Protein AF-0000000072455258 (afdb_homodimer)

Sequence (1442 aa):
MPTNERGRFNKPVPKANLVEIDDFLEFEHFADEDGSEAVPRTGPGASAVSVQNMDMCLQVNKSNHNTTAYNNRNLVVRRGLEFIVQVTFSRPLTAADDFQLEFLIGNDPSPTLDTYVVVTFGSRPGGPWSGRVVENKGQTLTLGITPPPDTIVGKYRSYVAVILPNGVQHTKRDAKTDLYLLFNAWNKDDAVFYADEPGRKEYVLSDHGVIYQGSFDNMTQRSWDYGQFEAGILDACIYILDASKMPVFDRGNVIKLTRMASAMLNSLDDDGVLVGNWSDDYSMGTSPTSWTGSVGILQQYIRTGLPVCFAQCWVYAAVFTSFLRCLGIPSRVITNFVSAHDNNGNIVINLVFNSDGSQNTTETKDTIWNYHCWTEAFMTRPDLPAGLEGWQVVDATPQETSGGFFRCGPASVAAIKEGLLCHPFDLKFCFAEVNSVVVSSTIDRYKKVTPFDVNHNYVGKAVLTKAIGSTSSENITISYKYPKGSRQDRVTMARAQEYITGKTHPDLPKSLLSVKINADQVQVGEDVKLEVVFTNQSEDSVTVSAHLSGLVTFYTGAPAATAFKNEDFTVTVDTNQTQRVPFHIKAQDYLTDQASLLNLSFSVSAQNEGESVSAIKLVSLKAPKLGMTVSKAARLQKQMFASLSFTNPMTFPLTDVTVTMESSGLITPRKQSYSTIPPLGSITWTESFIPQVVGLKYITASLDCKNLRGVTGFIAVSITPMPTNERGRFNKPVPKANLVEIDDFLEFEHFADEDGSEAVPRTGPGASAVSVQNMDMCLQVNKSNHNTTAYNNRNLVVRRGLEFIVQVTFSRPLTAADDFQLEFLIGNDPSPTLDTYVVVTFGSRPGGPWSGRVVENKGQTLTLGITPPPDTIVGKYRSYVAVILPNGVQHTKRDAKTDLYLLFNAWNKDDAVFYADEPGRKEYVLSDHGVIYQGSFDNMTQRSWDYGQFEAGILDACIYILDASKMPVFDRGNVIKLTRMASAMLNSLDDDGVLVGNWSDDYSMGTSPTSWTGSVGILQQYIRTGLPVCFAQCWVYAAVFTSFLRCLGIPSRVITNFVSAHDNNGNIVINLVFNSDGSQNTTETKDTIWNYHCWTEAFMTRPDLPAGLEGWQVVDATPQETSGGFFRCGPASVAAIKEGLLCHPFDLKFCFAEVNSVVVSSTIDRYKKVTPFDVNHNYVGKAVLTKAIGSTSSENITISYKYPKGSRQDRVTMARAQEYITGKTHPDLPKSLLSVKINADQVQVGEDVKLEVVFTNQSEDSVTVSAHLSGLVTFYTGAPAATAFKNEDFTVTVDTNQTQRVPFHIKAQDYLTDQASLLNLSFSVSAQNEGESVSAIKLVSLKAPKLGMTVSKAARLQKQMFASLSFTNPMTFPLTDVTVTMESSGLITPRKQSYSTIPPLGSITWTESFIPQVVGLKYITASLDCKNLRGVTGFIAVSITP

Secondary structure (DSSP, 8-state):
------SS-SS------SS------SEEE-TT--S--------SSS----EEEEE--HHHHHHHTT-TT---SSEEEETTS-EEEEEEESS---TT-EEEEEEE-SSS--TTTTSEEEE--SSS---SSEEEEEEEETTEEEEEEE--TTPPPEEEEEEEEEEETTEEEEPPP-GGG-EEEE--TT-TTSTT----HHHHIIIII--EEEEEEE-SSSEEEEEEE--TTSTTHHHHHHHHHHHTT--GGGTT-HHHHHHHHHHHTB-TTT--SEEE--SS--TTS--GGG--BSHHHHHHHHHH-S-EEEE-HHHHHHHHHHHHHHTT--EEEEEEEEEEE-SSSSSEEEEEEETTS-B-TTT---EEEEEEEEEEEEE--TTS-TT--EEEEE--S-SSEETTEE---PEEHHHHHHT-TTSSSSHHHHHHHHHPEEEEEEE-TT--EEEEEEESSSS--EEEEEPTTSSSEEE-GGGT-PPTTSHHHHHHHHHHHHT--SPPPP-PPPPSEEEEEEE--EETTS-EEEEEEEEE-SSS-EEEEEEEEEEEE-TTSPEEEEEEEEEEEEEEE-TTEEEEEEEEE-HHHHH-S-S---EEEEEEEEEETTEEEEEEEEEEEEPPPPEEEE-SS-BTTS-EEEEEEEE--SSS-EEEEEEEEEETTTEEEEEEEEEEE-TT-EEEEEEEE---S-EEEEEEEEEE-SS---EEEEEEEEEB-/------SS-SSPPP---SS------SEEE-TT--S--------SSSPPP-EEEEE--HHHHHHHTT-TT---SSEEEETTS-EEEEEEESS---TT-EEEEEEE-SSS--TTTTSEEEE--SSS---SSEEEEEEEETTEEEEEEE--TTPPPEEEEEEEEEEETTEEEEPPP-GGG-EEEE--TT-TTSTT----HHHHIIIII--EEEEEEE-SSSEEEEEEE--TTSTTHHHHHHHHHHHTT--GGGTT-HHHHHHHHHHHTB-TTT--SEEE--SS--TTS--GGG--BSHHHHHHHHHH-S-EEEE-HHHHHHHHHHHHHHTT--EEEEEEEEEEE-SSSSSEEEEEEETTS-B-TTT---EEEEEEEEEEEEE--TTS-TT--EEEEE--S-SSEETTEE---PEEHHHHHHT-TTSSSSHHHHHHHHHPEEEEEEE-TT--EEEEEEESSSS--EEEEEPTTSSSEEE-GGGT-PPTTSHHHHHHHHHHHHT--SPPPP-PPPPSEEEEEEE--EETTS-EEEEEEEEE-SSS-EEEEEEEEEEEE-TTSPEEEEEEEEEEEEEEE-TTEEEEEEEEE-HHHHH-S-S---EEEEEEEEEETTEEEEEEEEEEEEPPPPEEEE-SS-BTTS-EEEEEEEE--SSS-EEEEEEEEEETTTEEEEEEEEEEE-TT-EEEEEEEE---S-EEEEEEEEEE-SS---EEEEEEEEEB-

Organism: Betta splendens (NCBI:txid158456)

Radius of gyration: 36.3 Å; Cα contacts (8 Å, |Δi|>4): 3749; chains: 2; bounding box: 104×111×80 Å

pLDDT: mean 88.41, std 12.67, range [20.09, 98.88]

Structure (mmCIF, N/CA/C/O backbone):
data_AF-0000000072455258-model_v1
#
loop_
_entity.id
_entity.type
_entity.pdbx_description
1 polymer 'Coagulation factor XIII A chain-like'
#
loop_
_atom_site.group_PDB
_atom_site.id
_atom_site.type_symbol
_atom_site.label_atom_id
_atom_site.label_alt_id
_atom_site.label_comp_id
_atom_site.label_asym_id
_atom_site.label_entity_id
_atom_site.label_seq_id
_atom_site.pdbx_PDB_ins_code
_atom_site.Cartn_x
_atom_site.Cartn_y
_atom_site.Cartn_z
_atom_site.occupancy
_atom_site.B_iso_or_equiv
_atom_site.auth_seq_id
_atom_site.auth_comp_id
_atom_site.auth_asym_id
_atom_site.auth_atom_id
_atom_site.pdbx_PDB_model_num
ATOM 1 N N . MET A 1 1 ? -8.273 24.156 -15.242 1 20.09 1 MET A N 1
ATOM 2 C CA . MET A 1 1 ? -8.688 22.828 -14.828 1 20.09 1 MET A CA 1
ATOM 3 C C . MET A 1 1 ? -7.707 22.234 -13.828 1 20.09 1 MET A C 1
ATOM 5 O O . MET A 1 1 ? -6.5 22.219 -14.062 1 20.09 1 MET A O 1
ATOM 9 N N . PRO A 1 2 ? -7.91 22.359 -12.516 1 27.89 2 PRO A N 1
ATOM 10 C CA . PRO A 1 2 ? -6.809 21.922 -11.656 1 27.89 2 PRO A CA 1
ATOM 11 C C . PRO A 1 2 ? -6.133 20.656 -12.172 1 27.89 2 PRO A C 1
ATOM 13 O O . PRO A 1 2 ? -6.793 19.797 -12.758 1 27.89 2 PRO A O 1
ATOM 16 N N . THR A 1 3 ? -5.023 20.797 -12.68 1 29.5 3 THR A N 1
ATOM 17 C CA . THR A 1 3 ? -4.203 19.688 -13.117 1 29.5 3 THR A CA 1
ATOM 18 C C . THR A 1 3 ? -4.336 18.5 -12.156 1 29.5 3 THR A C 1
ATOM 20 O O . THR A 1 3 ? -4.113 18.656 -10.953 1 29.5 3 THR A O 1
ATOM 23 N N . ASN A 1 4 ? -5.316 17.734 -12.258 1 34.41 4 ASN A N 1
ATOM 24 C CA . ASN A 1 4 ? -5.656 16.469 -11.625 1 34.41 4 ASN A CA 1
ATOM 25 C C . ASN A 1 4 ? -4.406 15.664 -11.258 1 34.41 4 ASN A C 1
ATOM 27 O O . ASN A 1 4 ? -3.785 15.047 -12.125 1 34.41 4 ASN A O 1
ATOM 31 N N . GLU A 1 5 ? -3.5 16.234 -10.609 1 38.41 5 GLU A N 1
ATOM 32 C CA . GLU A 1 5 ? -2.373 15.414 -10.156 1 38.41 5 GLU A CA 1
ATOM 33 C C . GLU A 1 5 ? -2.848 14.094 -9.562 1 38.41 5 GLU A C 1
ATOM 35 O O . GLU A 1 5 ? -3.574 14.078 -8.57 1 38.41 5 GLU A O 1
ATOM 40 N N . ARG A 1 6 ? -3.328 13.234 -10.305 1 39.31 6 ARG A N 1
ATOM 41 C CA . ARG A 1 6 ? -3.594 11.805 -10.18 1 39.31 6 ARG A CA 1
ATOM 42 C C . ARG A 1 6 ? -2.371 11.07 -9.648 1 39.31 6 ARG A C 1
ATOM 44 O O . ARG A 1 6 ? -1.298 11.117 -10.258 1 39.31 6 ARG A O 1
ATOM 51 N N . GLY A 1 7 ? -2.113 10.844 -8.148 1 44.28 7 GLY A N 1
ATOM 52 C CA . GLY A 1 7 ? -0.908 10.141 -7.734 1 44.28 7 GLY A CA 1
ATOM 53 C C . GLY A 1 7 ? -0.819 9.945 -6.234 1 44.28 7 GLY A C 1
ATOM 54 O O . GLY A 1 7 ? -1.815 10.094 -5.523 1 44.28 7 GLY A O 1
ATOM 55 N N . ARG A 1 8 ? 0.362 9.703 -5.793 1 44.06 8 ARG A N 1
ATOM 56 C CA . ARG A 1 8 ? 0.954 9.281 -4.527 1 44.06 8 ARG A CA 1
ATOM 57 C C . ARG A 1 8 ? 0.792 10.359 -3.463 1 44.06 8 ARG A C 1
ATOM 59 O O . ARG A 1 8 ? 0.761 10.062 -2.268 1 44.06 8 ARG A O 1
ATOM 66 N N . PHE A 1 9 ? 0.579 11.633 -3.832 1 46.44 9 PHE A N 1
ATOM 67 C CA . PHE A 1 9 ? 0.669 12.703 -2.84 1 46.44 9 PHE A CA 1
ATOM 68 C C . PHE A 1 9 ? -0.445 13.719 -3.039 1 46.44 9 PHE A C 1
ATOM 70 O O . PHE A 1 9 ? -0.865 13.977 -4.168 1 46.44 9 PHE A O 1
ATOM 77 N N . ASN A 1 10 ? -1.226 14.125 -1.894 1 47.88 10 ASN A N 1
ATOM 78 C CA . ASN A 1 10 ? -2.354 15.055 -1.86 1 47.88 10 ASN A CA 1
ATOM 79 C C . ASN A 1 10 ? -1.95 16.453 -2.33 1 47.88 10 ASN A C 1
ATOM 81 O O . ASN A 1 10 ? -2.803 17.234 -2.73 1 47.88 10 ASN A O 1
ATOM 85 N N . LYS A 1 11 ? -0.698 16.953 -2.133 1 56.94 11 LYS A N 1
ATOM 86 C CA . LYS A 1 11 ? -0.136 18.234 -2.512 1 56.94 11 LYS A CA 1
ATOM 87 C C . LYS A 1 11 ? 1.181 18.062 -3.266 1 56.94 11 LYS A C 1
ATOM 89 O O . LYS A 1 11 ? 1.827 17.031 -3.164 1 56.94 11 LYS A O 1
ATOM 94 N N . PRO A 1 12 ? 1.342 19.047 -4.184 1 62.22 12 PRO A N 1
ATOM 95 C CA . PRO A 1 12 ? 2.676 18.984 -4.781 1 62.22 12 PRO A CA 1
ATOM 96 C C . PRO A 1 12 ? 3.787 18.875 -3.738 1 62.22 12 PRO A C 1
ATOM 98 O O . PRO A 1 12 ? 3.789 19.625 -2.758 1 62.22 12 PRO A O 1
ATOM 101 N N . VAL A 1 13 ? 4.418 17.812 -3.799 1 69 13 VAL A N 1
ATOM 102 C CA . VAL A 1 13 ? 5.512 17.609 -2.85 1 69 13 VAL A CA 1
ATOM 103 C C . VAL A 1 13 ? 6.848 17.875 -3.539 1 69 13 VAL A C 1
ATOM 105 O O . VAL A 1 13 ? 7 17.625 -4.734 1 69 13 VAL A O 1
ATOM 108 N N . PRO A 1 14 ? 7.762 18.562 -2.836 1 75 14 PRO A N 1
ATOM 109 C CA . PRO A 1 14 ? 9.094 18.75 -3.418 1 75 14 PRO A CA 1
ATOM 110 C C . PRO A 1 14 ? 9.797 17.438 -3.721 1 75 14 PRO A C 1
ATOM 112 O O . PRO A 1 14 ? 10.055 16.641 -2.809 1 75 14 PRO A O 1
ATOM 115 N N . LYS A 1 15 ? 10.031 17.188 -5.004 1 76.94 15 LYS A N 1
ATOM 116 C CA . LYS A 1 15 ? 10.625 15.922 -5.402 1 76.94 15 LYS A CA 1
ATOM 117 C C . LYS A 1 15 ? 11.906 16.141 -6.199 1 76.94 15 LYS A C 1
ATOM 119 O O . LYS A 1 15 ? 12.719 15.227 -6.352 1 76.94 15 LYS A O 1
ATOM 124 N N . ALA A 1 16 ? 12.109 17.312 -6.637 1 83.44 16 ALA A N 1
ATOM 125 C CA . ALA A 1 16 ? 13.219 17.562 -7.559 1 83.44 16 ALA A CA 1
ATOM 126 C C . ALA A 1 16 ? 14.508 17.859 -6.797 1 83.44 16 ALA A C 1
ATOM 128 O O . ALA A 1 16 ? 14.602 18.859 -6.09 1 83.44 16 ALA A O 1
ATOM 129 N N . ASN A 1 17 ? 15.422 17 -6.984 1 90.5 17 ASN A N 1
ATOM 130 C CA . ASN A 1 17 ? 16.688 17.172 -6.277 1 90.5 17 ASN A CA 1
ATOM 131 C C . ASN A 1 17 ? 17.828 17.5 -7.238 1 90.5 17 ASN A C 1
ATOM 133 O O . ASN A 1 17 ? 18.734 18.281 -6.902 1 90.5 17 ASN A O 1
ATOM 137 N N . LEU A 1 18 ? 17.844 16.984 -8.438 1 89.06 18 LEU A N 1
ATOM 138 C CA . LEU A 1 18 ? 18.953 17.203 -9.367 1 89.06 18 LEU A CA 1
ATOM 139 C C . LEU A 1 18 ? 18.719 18.453 -10.211 1 89.06 18 LEU A C 1
ATOM 141 O O . LEU A 1 18 ? 19.609 18.891 -10.93 1 89.06 18 LEU A O 1
ATOM 145 N N . VAL A 1 19 ? 17.703 19.125 -9.969 1 83.88 19 VAL A N 1
ATOM 146 C CA . VAL A 1 19 ? 17.375 20.297 -10.773 1 83.88 19 VAL A CA 1
ATOM 147 C C . VAL A 1 19 ? 18.125 21.516 -10.227 1 83.88 19 VAL A C 1
ATOM 149 O O . VAL A 1 19 ? 18.281 21.672 -9.016 1 83.88 19 VAL A O 1
ATOM 152 N N . GLU A 1 20 ? 18.562 22.281 -11.18 1 82.62 20 GLU A N 1
ATOM 153 C CA . GLU A 1 20 ? 19.219 23.516 -10.789 1 82.62 20 GLU A CA 1
ATOM 154 C C . GLU A 1 20 ? 18.203 24.562 -10.344 1 82.62 20 GLU A C 1
ATOM 156 O O . GLU A 1 20 ? 17.25 24.859 -11.07 1 82.62 20 GLU A O 1
ATOM 161 N N . ILE A 1 21 ? 18.328 24.984 -9.148 1 80.81 21 ILE A N 1
ATOM 162 C CA . ILE A 1 21 ? 17.422 25.969 -8.555 1 80.81 21 ILE A CA 1
ATOM 163 C C . ILE A 1 21 ? 18.234 27.141 -8 1 80.81 21 ILE A C 1
ATOM 165 O O . ILE A 1 21 ? 19.266 26.938 -7.348 1 80.81 21 ILE A O 1
ATOM 169 N N . ASP A 1 22 ? 17.859 28.312 -8.383 1 73.38 22 ASP A N 1
ATOM 170 C CA . ASP A 1 22 ? 18.391 29.5 -7.727 1 73.38 22 ASP A CA 1
ATOM 171 C C . ASP A 1 22 ? 17.516 29.906 -6.539 1 73.38 22 ASP A C 1
ATOM 173 O O . ASP A 1 22 ? 16.469 30.531 -6.715 1 73.38 22 ASP A O 1
ATOM 177 N N . ASP A 1 23 ? 17.953 29.609 -5.383 1 78.44 23 ASP A N 1
ATOM 178 C CA . ASP A 1 23 ? 17.141 29.672 -4.176 1 78.44 23 ASP A CA 1
ATOM 179 C C . ASP A 1 23 ? 16.969 31.109 -3.682 1 78.44 23 ASP A C 1
ATOM 181 O O . ASP A 1 23 ? 15.961 31.438 -3.068 1 78.44 23 ASP A O 1
ATOM 185 N N . PHE A 1 24 ? 18.094 31.875 -3.762 1 75.75 24 PHE A N 1
ATOM 186 C CA . PHE A 1 24 ? 18.062 33.156 -3.09 1 75.75 24 PHE A CA 1
ATOM 187 C C . PHE A 1 24 ? 18.391 34.281 -4.066 1 75.75 24 PHE A C 1
ATOM 189 O O . PHE A 1 24 ? 19.094 34.094 -5.051 1 75.75 24 PHE A O 1
ATOM 196 N N . LEU A 1 25 ? 17.703 35.438 -3.557 1 71.12 25 LEU A N 1
ATOM 197 C CA . LEU A 1 25 ? 18.312 36.688 -3.992 1 71.12 25 LEU A CA 1
ATOM 198 C C . LEU A 1 25 ? 19.594 36.938 -3.217 1 71.12 25 LEU A C 1
ATOM 200 O O . LEU A 1 25 ? 19.75 36.5 -2.074 1 71.12 25 LEU A O 1
ATOM 204 N N . GLU A 1 26 ? 20.5 37.5 -3.809 1 75.19 26 GLU A N 1
ATOM 205 C CA . GLU A 1 26 ? 21.781 37.781 -3.162 1 75.19 26 GLU A CA 1
ATOM 206 C C . GLU A 1 26 ? 21.578 38.5 -1.843 1 75.19 26 GLU A C 1
ATOM 208 O O . GLU A 1 26 ? 22.266 38.25 -0.859 1 75.19 26 GLU A O 1
ATOM 213 N N . PHE A 1 27 ? 20.625 39.312 -1.768 1 77.56 27 PHE A N 1
ATOM 214 C CA . PHE A 1 27 ? 20.297 40 -0.523 1 77.56 27 PHE A CA 1
ATOM 215 C C . PHE A 1 27 ? 18.828 39.844 -0.174 1 77.56 27 PHE A C 1
ATOM 217 O O . PHE A 1 27 ? 17.953 40.062 -1.023 1 77.56 27 PHE A O 1
ATOM 224 N N . GLU A 1 28 ? 18.594 39.438 1.085 1 79.12 28 GLU A N 1
ATOM 225 C CA . GLU A 1 28 ? 17.234 39.281 1.611 1 79.12 28 GLU A CA 1
ATOM 226 C C . GLU A 1 28 ? 17 40.25 2.787 1 79.12 28 GLU A C 1
ATOM 228 O O . GLU A 1 28 ? 17.672 40.156 3.807 1 79.12 28 GLU A O 1
ATOM 233 N N . HIS A 1 29 ? 15.984 41.062 2.713 1 77.12 29 HIS A N 1
ATOM 234 C CA . HIS A 1 29 ? 15.672 42.031 3.768 1 77.12 29 HIS A CA 1
ATOM 235 C C . HIS A 1 29 ? 14.883 41.375 4.895 1 77.12 29 HIS A C 1
ATOM 237 O O . HIS A 1 29 ? 14.039 40.5 4.648 1 77.12 29 HIS A O 1
ATOM 243 N N . PHE A 1 30 ? 15.18 41.719 6.133 1 75.31 30 PHE A N 1
ATOM 244 C CA . PHE A 1 30 ? 14.352 41.281 7.25 1 75.31 30 PHE A CA 1
ATOM 245 C C . PHE A 1 30 ? 13 42 7.227 1 75.31 30 PHE A C 1
ATOM 247 O O . PHE A 1 30 ? 12.914 43.188 6.895 1 75.31 30 PHE A O 1
ATOM 254 N N . ALA A 1 31 ? 11.734 41.25 7.223 1 61.81 31 ALA A N 1
ATOM 255 C CA . ALA A 1 31 ? 10.375 41.781 7.074 1 61.81 31 ALA A CA 1
ATOM 256 C C . ALA A 1 31 ? 10.078 42.844 8.117 1 61.81 31 ALA A C 1
ATOM 258 O O . ALA A 1 31 ? 9.219 43.719 7.914 1 61.81 31 ALA A O 1
ATOM 259 N N . ASP A 1 32 ? 10.391 42.656 9.414 1 50.91 32 ASP A N 1
ATOM 260 C CA . ASP A 1 32 ? 9.945 43.594 10.453 1 50.91 32 ASP A CA 1
ATOM 261 C C . ASP A 1 32 ? 10.367 45.031 10.125 1 50.91 32 ASP A C 1
ATOM 263 O O . ASP A 1 32 ? 10.023 45.969 10.852 1 50.91 32 ASP A O 1
ATOM 267 N N . GLU A 1 33 ? 11.383 45.219 9.305 1 41.88 33 GLU A N 1
ATOM 268 C CA . GLU A 1 33 ? 11.742 46.625 9.164 1 41.88 33 GLU A CA 1
ATOM 269 C C . GLU A 1 33 ? 10.906 47.312 8.078 1 41.88 33 GLU A C 1
ATOM 271 O O . GLU A 1 33 ? 10.883 46.844 6.934 1 41.88 33 GLU A O 1
ATOM 276 N N . ASP A 1 34 ? 9.766 47.906 8.43 1 38.53 34 ASP A N 1
ATOM 277 C CA . ASP A 1 34 ? 8.906 48.75 7.594 1 38.53 34 ASP A CA 1
ATOM 278 C C . ASP A 1 34 ? 9.648 49.219 6.352 1 38.53 34 ASP A C 1
ATOM 280 O O . ASP A 1 34 ? 9.273 48.906 5.227 1 38.53 34 ASP A O 1
ATOM 284 N N . GLY A 1 35 ? 9.711 50.688 6.234 1 35.75 35 GLY A N 1
ATOM 285 C CA . GLY A 1 35 ? 9.773 51.75 5.25 1 35.75 35 GLY A CA 1
ATOM 286 C C . GLY A 1 35 ? 11.031 51.719 4.406 1 35.75 35 GLY A C 1
ATOM 287 O O . GLY A 1 35 ? 11.07 52.25 3.303 1 35.75 35 GLY A O 1
ATOM 288 N N . SER A 1 36 ? 12.336 51.938 5.043 1 35.22 36 SER A N 1
ATOM 289 C CA . SER A 1 36 ? 13.312 52.719 4.297 1 35.22 36 SER A CA 1
ATOM 290 C C . SER A 1 36 ? 13.977 51.906 3.207 1 35.22 36 SER A C 1
ATOM 292 O O . SER A 1 36 ? 14.531 50.844 3.484 1 35.22 36 SER A O 1
ATOM 294 N N . GLU A 1 37 ? 13.383 51.812 2.123 1 38.47 37 GLU A N 1
ATOM 295 C CA . GLU A 1 37 ? 14.062 51.469 0.883 1 38.47 37 GLU A CA 1
ATOM 296 C C . GLU A 1 37 ? 15.562 51.719 0.982 1 38.47 37 GLU A C 1
ATOM 298 O O . GLU A 1 37 ? 16.266 51.688 -0.028 1 38.47 37 GLU A O 1
ATOM 303 N N . ALA A 1 38 ? 15.984 52.531 2.053 1 37.62 38 ALA A N 1
ATOM 304 C CA . ALA A 1 38 ? 17.344 53.062 1.965 1 37.62 38 ALA A CA 1
ATOM 305 C C . ALA A 1 38 ? 18.391 51.969 2.113 1 37.62 38 ALA A C 1
ATOM 307 O O . ALA A 1 38 ? 18.344 51.188 3.068 1 37.62 38 ALA A O 1
ATOM 308 N N . VAL A 1 39 ? 18.766 51.438 1.111 1 44.56 39 VAL A N 1
ATOM 309 C CA . VAL A 1 39 ? 20.031 50.688 1.097 1 44.56 39 VAL A CA 1
ATOM 310 C C . VAL A 1 39 ? 20.984 51.281 2.127 1 44.56 39 VAL A C 1
ATOM 312 O O . VAL A 1 39 ? 21.328 52.469 2.066 1 44.56 39 VAL A O 1
ATOM 315 N N . PRO A 1 40 ? 20.922 50.875 3.373 1 40.94 40 PRO A N 1
ATOM 316 C CA . PRO A 1 40 ? 21.859 51.531 4.285 1 40.94 40 PRO A CA 1
ATOM 317 C C . PRO A 1 40 ? 23.188 51.875 3.625 1 40.94 40 PRO A C 1
ATOM 319 O O . PRO A 1 40 ? 23.75 51.062 2.9 1 40.94 40 PRO A O 1
ATOM 322 N N . ARG A 1 41 ? 23.469 53.188 3.373 1 37.09 41 ARG A N 1
ATOM 323 C CA . ARG A 1 41 ? 24.812 53.656 3.057 1 37.09 41 ARG A CA 1
ATOM 324 C C . ARG A 1 41 ? 25.812 53.188 4.105 1 37.09 41 ARG A C 1
ATOM 326 O O . ARG A 1 41 ? 25.625 53.406 5.301 1 37.09 41 ARG A O 1
ATOM 333 N N . THR A 1 42 ? 26.391 52 3.982 1 39.31 42 THR A N 1
ATOM 334 C CA . THR A 1 42 ? 27.547 51.719 4.84 1 39.31 42 THR A CA 1
ATOM 335 C C . THR A 1 42 ? 28.312 53 5.148 1 39.31 42 THR A C 1
ATOM 337 O O . THR A 1 42 ? 28.5 53.844 4.273 1 39.31 42 THR A O 1
ATOM 340 N N . GLY A 1 43 ? 28.172 53.562 6.312 1 34.72 43 GLY A N 1
ATOM 341 C CA . GLY A 1 43 ? 29.125 54.625 6.625 1 34.72 43 GLY A CA 1
ATOM 342 C C . GLY A 1 43 ? 30.5 54.375 6.027 1 34.72 43 GLY A C 1
ATOM 343 O O . GLY A 1 43 ? 30.812 53.25 5.641 1 34.72 43 GLY A O 1
ATOM 344 N N . PRO A 1 44 ? 31.453 55.375 5.812 1 41.25 44 PRO A N 1
ATOM 345 C CA . PRO A 1 44 ? 32.719 55.281 5.086 1 41.25 44 PRO A CA 1
ATOM 346 C C . PRO A 1 44 ? 33.531 54.031 5.414 1 41.25 44 PRO A C 1
ATOM 348 O O . PRO A 1 44 ? 34.281 53.531 4.582 1 41.25 44 PRO A O 1
ATOM 351 N N . GLY A 1 45 ? 34.094 53.75 6.742 1 41.38 45 GLY A N 1
ATOM 352 C CA . GLY A 1 45 ? 35.281 52.969 7.074 1 41.38 45 GLY A CA 1
ATOM 353 C C . GLY A 1 45 ? 35.031 51.469 7.023 1 41.38 45 GLY A C 1
ATOM 354 O O . GLY A 1 45 ? 35.812 50.719 6.445 1 41.38 45 GLY A O 1
ATOM 355 N N . ALA A 1 46 ? 34.469 50.719 8.102 1 50.34 46 ALA A N 1
ATOM 356 C CA . ALA A 1 46 ? 34.625 49.281 8.211 1 50.34 46 ALA A CA 1
ATOM 357 C C . ALA A 1 46 ? 33.781 48.562 7.176 1 50.34 46 ALA A C 1
ATOM 359 O O . ALA A 1 46 ? 32.531 48.719 7.145 1 50.34 46 ALA A O 1
ATOM 360 N N . SER A 1 47 ? 34.188 48.219 6.07 1 63.12 47 SER A N 1
ATOM 361 C CA . SER A 1 47 ? 33.656 47.5 4.918 1 63.12 47 SER A CA 1
ATOM 362 C C . SER A 1 47 ? 33 46.188 5.34 1 63.12 47 SER A C 1
ATOM 364 O O . SER A 1 47 ? 33.531 45.469 6.18 1 63.12 47 SER A O 1
ATOM 366 N N . ALA A 1 48 ? 31.641 46.031 5.055 1 79.88 48 ALA A N 1
ATOM 367 C CA . ALA A 1 48 ? 30.906 44.781 5.285 1 79.88 48 ALA A CA 1
ATOM 368 C C . ALA A 1 48 ? 31.688 43.562 4.773 1 79.88 48 ALA A C 1
ATOM 370 O O . ALA A 1 48 ? 32.344 43.656 3.727 1 79.88 48 ALA A O 1
ATOM 371 N N . VAL A 1 49 ? 31.875 42.656 5.668 1 90.62 49 VAL A N 1
ATOM 372 C CA . VAL A 1 49 ? 32.594 41.438 5.328 1 90.62 49 VAL A CA 1
ATOM 373 C C . VAL A 1 49 ? 31.859 40.688 4.211 1 90.62 49 VAL A C 1
ATOM 375 O O . VAL A 1 49 ? 30.625 40.688 4.164 1 90.62 49 VAL A O 1
ATOM 378 N N . SER A 1 50 ? 32.562 40.219 3.203 1 92.44 50 SER A N 1
ATOM 379 C CA . SER A 1 50 ? 32 39.406 2.125 1 92.44 50 SER A CA 1
ATOM 380 C C . SER A 1 50 ? 32.75 38.094 1.967 1 92.44 50 SER A C 1
ATOM 382 O O . SER A 1 50 ? 33.906 37.969 2.393 1 92.44 50 SER A O 1
ATOM 384 N N . VAL A 1 51 ? 32.094 37.156 1.363 1 95.69 51 VAL A N 1
ATOM 385 C CA . VAL A 1 51 ? 32.688 35.844 1.145 1 95.69 51 VAL A CA 1
ATOM 386 C C . VAL A 1 51 ? 33.375 35.812 -0.216 1 95.69 51 VAL A C 1
ATOM 388 O O . VAL A 1 51 ? 32.781 36.188 -1.232 1 95.69 51 VAL A O 1
ATOM 391 N N . GLN A 1 52 ? 34.594 35.344 -0.251 1 95.38 52 GLN A N 1
ATOM 392 C CA . GLN A 1 52 ? 35.375 35.312 -1.485 1 95.38 52 GLN A CA 1
ATOM 393 C C . GLN A 1 52 ? 35.375 33.906 -2.094 1 95.38 52 GLN A C 1
ATOM 395 O O . GLN A 1 52 ? 35.406 33.75 -3.316 1 95.38 52 GLN A O 1
ATOM 400 N N . ASN A 1 53 ? 35.531 33 -1.16 1 95.56 53 ASN A N 1
ATOM 401 C CA . ASN A 1 53 ? 35.625 31.625 -1.659 1 95.56 53 ASN A CA 1
ATOM 402 C C . ASN A 1 53 ? 35.156 30.609 -0.623 1 95.56 53 ASN A C 1
ATOM 404 O O . ASN A 1 53 ? 35.25 30.859 0.581 1 95.56 53 ASN A O 1
ATOM 408 N N . MET A 1 54 ? 34.625 29.531 -1.14 1 96.94 54 MET A N 1
ATOM 409 C CA . MET A 1 54 ? 34.281 28.359 -0.332 1 96.94 54 MET A CA 1
ATOM 410 C C . MET A 1 54 ? 34.875 27.094 -0.913 1 96.94 54 MET A C 1
ATOM 412 O O . MET A 1 54 ? 34.531 26.672 -2.018 1 96.94 54 MET A O 1
ATOM 416 N N . ASP A 1 55 ? 35.812 26.453 -0.199 1 97.31 55 ASP A N 1
ATOM 417 C CA . ASP A 1 55 ? 36.469 25.203 -0.592 1 97.31 55 ASP A CA 1
ATOM 418 C C . ASP A 1 55 ? 35.875 24.031 0.176 1 97.31 55 ASP A C 1
ATOM 420 O O . ASP A 1 55 ? 35.906 24 1.408 1 97.31 55 ASP A O 1
ATOM 424 N N . MET A 1 56 ? 35.438 23.016 -0.501 1 97.88 56 MET A N 1
ATOM 425 C CA . MET A 1 56 ? 34.75 21.891 0.118 1 97.88 56 MET A CA 1
ATOM 426 C C . MET A 1 56 ? 35.75 20.844 0.592 1 97.88 56 MET A C 1
ATOM 428 O O . MET A 1 56 ? 35.344 19.781 1.069 1 97.88 56 MET A O 1
ATOM 432 N N . CYS A 1 57 ? 37 21.062 0.481 1 97.5 57 CYS A N 1
ATOM 433 C CA . CYS A 1 57 ? 38.094 20.219 0.995 1 97.5 57 CYS A CA 1
ATOM 434 C C . CYS A 1 57 ? 37.875 18.766 0.584 1 97.5 57 CYS A C 1
ATOM 436 O O . CYS A 1 57 ? 37.875 17.859 1.431 1 97.5 57 CYS A O 1
ATOM 438 N N . LEU A 1 58 ? 37.812 18.469 -0.686 1 96.88 58 LEU A N 1
ATOM 439 C CA . LEU A 1 58 ? 37.406 17.188 -1.261 1 96.88 58 LEU A CA 1
ATOM 440 C C . LEU A 1 58 ? 38.344 16.062 -0.779 1 96.88 58 LEU A C 1
ATOM 442 O O . LEU A 1 58 ? 37.875 15.047 -0.271 1 96.88 58 LEU A O 1
ATOM 446 N N . GLN A 1 59 ? 39.594 16.172 -0.817 1 94.69 59 GLN A N 1
ATOM 447 C CA . GLN A 1 59 ? 40.562 15.102 -0.543 1 94.69 59 GLN A CA 1
ATOM 448 C C . GLN A 1 59 ? 40.438 14.625 0.901 1 94.69 59 GLN A C 1
ATOM 450 O O . GLN A 1 59 ? 40.375 13.422 1.156 1 94.69 59 GLN A O 1
ATOM 455 N N . VAL A 1 60 ? 40.344 15.555 1.813 1 96.56 60 VAL A N 1
ATOM 456 C CA . VAL A 1 60 ? 40.281 15.227 3.234 1 96.56 60 VAL A CA 1
ATOM 457 C C . VAL A 1 60 ? 38.969 14.547 3.551 1 96.56 60 VAL A C 1
ATOM 459 O O . VAL A 1 60 ? 38.938 13.531 4.242 1 96.56 60 VAL A O 1
ATOM 462 N N . ASN A 1 61 ? 37.938 15.148 3.07 1 98.12 61 ASN A N 1
ATOM 463 C CA . ASN A 1 61 ? 36.625 14.641 3.383 1 98.12 61 ASN A CA 1
ATOM 464 C C . ASN A 1 61 ? 36.375 13.273 2.752 1 98.12 61 ASN A C 1
ATOM 466 O O . ASN A 1 61 ? 35.781 12.383 3.385 1 98.12 61 ASN A O 1
ATOM 470 N N . LYS A 1 62 ? 36.781 13.047 1.556 1 96.38 62 LYS A N 1
ATOM 471 C CA . LYS A 1 62 ? 36.531 11.781 0.86 1 96.38 62 LYS A CA 1
ATOM 472 C C . LYS A 1 62 ? 37.188 10.617 1.603 1 96.38 62 LYS A C 1
ATOM 474 O O . LYS A 1 62 ? 36.594 9.547 1.733 1 96.38 62 LYS A O 1
ATOM 479 N N . SER A 1 63 ? 38.406 10.797 2.031 1 95.81 63 SER A N 1
ATOM 480 C CA . SER A 1 63 ? 39.125 9.758 2.762 1 95.81 63 SER A CA 1
ATOM 481 C C . SER A 1 63 ? 38.438 9.445 4.09 1 95.81 63 SER A C 1
ATOM 483 O O . SER A 1 63 ? 38.188 8.281 4.402 1 95.81 63 SER A O 1
ATOM 485 N N . ASN A 1 64 ? 38.062 10.508 4.797 1 97.31 64 ASN A N 1
ATOM 486 C CA . ASN A 1 64 ? 37.469 10.344 6.125 1 97.31 64 ASN A CA 1
ATOM 487 C C . ASN A 1 64 ? 36.062 9.719 6.059 1 97.31 64 ASN A C 1
ATOM 489 O O . ASN A 1 64 ? 35.625 9.078 7.012 1 97.31 64 ASN A O 1
ATOM 493 N N . HIS A 1 65 ? 35.438 9.883 4.945 1 98.25 65 HIS A N 1
ATOM 494 C CA . HIS A 1 65 ? 34.062 9.445 4.82 1 98.25 65 HIS A CA 1
ATOM 495 C C . HIS A 1 65 ? 33.969 8.172 3.99 1 98.25 65 HIS A C 1
ATOM 497 O O . HIS A 1 65 ? 32.875 7.734 3.637 1 98.25 65 HIS A O 1
ATOM 503 N N . ASN A 1 66 ? 35.125 7.531 3.633 1 96.69 66 ASN A N 1
ATOM 504 C CA . ASN A 1 66 ? 35.156 6.32 2.818 1 96.69 66 ASN A CA 1
ATOM 505 C C . ASN A 1 66 ? 34.438 6.512 1.493 1 96.69 66 ASN A C 1
ATOM 507 O O . ASN A 1 66 ? 33.594 5.691 1.123 1 96.69 66 ASN A O 1
ATOM 511 N N . THR A 1 67 ? 34.656 7.66 0.832 1 97.5 67 THR A N 1
ATOM 512 C CA . THR A 1 67 ? 34 7.945 -0.428 1 97.5 67 THR A CA 1
ATOM 513 C C . THR A 1 67 ? 35 8.242 -1.53 1 97.5 67 THR A C 1
ATOM 515 O O . THR A 1 67 ? 34.656 8.859 -2.541 1 97.5 67 THR A O 1
ATOM 518 N N . THR A 1 68 ? 36.219 7.812 -1.371 1 93.69 68 THR A N 1
ATOM 519 C CA . THR A 1 68 ? 37.281 8.078 -2.334 1 93.69 68 THR A CA 1
ATOM 520 C C . THR A 1 68 ? 36.969 7.422 -3.678 1 93.69 68 THR A C 1
ATOM 522 O O . THR A 1 68 ? 37.344 7.953 -4.73 1 93.69 68 THR A O 1
ATOM 525 N N . ALA A 1 69 ? 36.281 6.344 -3.66 1 92.44 69 ALA A N 1
ATOM 526 C CA . ALA A 1 69 ? 36.031 5.555 -4.867 1 92.44 69 ALA A CA 1
ATOM 527 C C . ALA A 1 69 ? 35.031 6.25 -5.777 1 92.44 69 ALA A C 1
ATOM 529 O O . ALA A 1 69 ? 34.969 5.941 -6.973 1 92.44 69 ALA A O 1
ATOM 530 N N . TYR A 1 70 ? 34.25 7.195 -5.238 1 95.81 70 TYR A N 1
ATOM 531 C CA . TYR A 1 70 ? 33.219 7.852 -6.051 1 95.81 70 TYR A CA 1
ATOM 532 C C . TYR A 1 70 ? 33.875 8.758 -7.098 1 95.81 70 TYR A C 1
ATOM 534 O O . TYR A 1 70 ? 34.594 9.68 -6.758 1 95.81 70 TYR A O 1
ATOM 542 N N . ASN A 1 71 ? 33.656 8.453 -8.305 1 93.38 71 ASN A N 1
ATOM 543 C CA . ASN A 1 71 ? 34.062 9.352 -9.391 1 93.38 71 ASN A CA 1
ATOM 544 C C . ASN A 1 71 ? 33.062 10.508 -9.547 1 93.38 71 ASN A C 1
ATOM 546 O O . ASN A 1 71 ? 32.188 10.477 -10.414 1 93.38 71 ASN A O 1
ATOM 550 N N . ASN A 1 72 ? 33.188 11.508 -8.742 1 94.44 72 ASN A N 1
ATOM 551 C CA . ASN A 1 72 ? 32.312 12.664 -8.664 1 94.44 72 ASN A CA 1
ATOM 552 C C . ASN A 1 72 ? 33.094 13.945 -8.398 1 94.44 72 ASN A C 1
ATOM 554 O O . ASN A 1 72 ? 34.062 13.945 -7.617 1 94.44 72 ASN A O 1
ATOM 558 N N . ARG A 1 73 ? 32.719 14.961 -9.055 1 95.19 73 ARG A N 1
ATOM 559 C CA . ARG A 1 73 ? 33.438 16.219 -8.922 1 95.19 73 ARG A CA 1
ATOM 560 C C . ARG A 1 73 ? 33 16.953 -7.648 1 95.19 73 ARG A C 1
ATOM 562 O O . ARG A 1 73 ? 33.75 17.781 -7.129 1 95.19 73 ARG A O 1
ATOM 569 N N . ASN A 1 74 ? 31.828 16.719 -7.223 1 97.44 74 ASN A N 1
ATOM 570 C CA . ASN A 1 74 ? 31.344 17.328 -5.992 1 97.44 74 ASN A CA 1
ATOM 571 C C . ASN A 1 74 ? 31.703 16.5 -4.766 1 97.44 74 ASN A C 1
ATOM 573 O O . ASN A 1 74 ? 32.094 15.336 -4.898 1 97.44 74 ASN A O 1
ATOM 577 N N . LEU A 1 75 ? 31.609 17.109 -3.617 1 98.12 75 LEU A N 1
ATOM 578 C CA . LEU A 1 75 ? 31.891 16.422 -2.363 1 98.12 75 LEU A CA 1
ATOM 579 C C . LEU A 1 75 ? 30.812 15.375 -2.057 1 98.12 75 LEU A C 1
ATOM 581 O O . LEU A 1 75 ? 29.625 15.672 -2.146 1 98.12 75 LEU A O 1
ATOM 585 N N . VAL A 1 76 ? 31.234 14.164 -1.765 1 98.56 76 VAL A N 1
ATOM 586 C CA . VAL A 1 76 ? 30.359 13.094 -1.313 1 98.56 76 VAL A CA 1
ATOM 587 C C . VAL A 1 76 ? 30.719 12.695 0.115 1 98.56 76 VAL A C 1
ATOM 589 O O . VAL A 1 76 ? 31.859 12.289 0.384 1 98.56 76 VAL A O 1
ATOM 592 N N . VAL A 1 77 ? 29.781 12.852 1.019 1 98.62 77 VAL A N 1
ATOM 593 C CA . VAL A 1 77 ? 30.062 12.531 2.41 1 98.62 77 VAL A CA 1
ATOM 594 C C . VAL A 1 77 ? 28.938 11.68 2.992 1 98.62 77 VAL A C 1
ATOM 596 O O . VAL A 1 77 ? 27.875 11.562 2.391 1 98.62 77 VAL A O 1
ATOM 599 N N . ARG A 1 78 ? 29.219 11.062 4.094 1 98.81 78 ARG A N 1
ATOM 600 C CA . ARG A 1 78 ? 28.234 10.242 4.797 1 98.81 78 ARG A CA 1
ATOM 601 C C . ARG A 1 78 ? 27.656 10.984 5.996 1 98.81 78 ARG A C 1
ATOM 603 O O . ARG A 1 78 ? 28.375 11.664 6.727 1 98.81 78 ARG A O 1
ATOM 610 N N . ARG A 1 79 ? 26.344 10.891 6.133 1 98.62 79 ARG A N 1
ATOM 611 C CA . ARG A 1 79 ? 25.656 11.562 7.23 1 98.62 79 ARG A CA 1
ATOM 612 C C . ARG A 1 79 ? 26.109 11.031 8.578 1 98.62 79 ARG A C 1
ATOM 614 O O . ARG A 1 79 ? 26.625 9.914 8.664 1 98.62 79 ARG A O 1
ATOM 621 N N . GLY A 1 80 ? 25.969 11.836 9.609 1 98.12 80 GLY A N 1
ATOM 622 C CA . GLY A 1 80 ? 26.375 11.438 10.945 1 98.12 80 GLY A CA 1
ATOM 623 C C . GLY A 1 80 ? 27.859 11.602 11.195 1 98.12 80 GLY A C 1
ATOM 624 O O . GLY A 1 80 ? 28.359 11.266 12.273 1 98.12 80 GLY A O 1
ATOM 625 N N . LEU A 1 81 ? 28.594 12.047 10.258 1 98.12 81 LEU A N 1
ATOM 626 C CA . LEU A 1 81 ? 30.031 12.258 10.367 1 98.12 81 LEU A CA 1
ATOM 627 C C . LEU A 1 81 ? 30.391 13.695 10 1 98.12 81 LEU A C 1
ATOM 629 O O . LEU A 1 81 ? 29.828 14.266 9.062 1 98.12 81 LEU A O 1
ATOM 633 N N . GLU A 1 82 ? 31.406 14.219 10.688 1 98.19 82 GLU A N 1
ATOM 634 C CA . GLU A 1 82 ? 31.844 15.594 10.453 1 98.19 82 GLU A CA 1
ATOM 635 C C . GLU A 1 82 ? 32.594 15.711 9.133 1 98.19 82 GLU A C 1
ATOM 637 O O . GLU A 1 82 ? 33.438 14.875 8.828 1 98.19 82 GLU A O 1
ATOM 642 N N . PHE A 1 83 ? 32.312 16.672 8.352 1 98.56 83 PHE A N 1
ATOM 643 C CA . PHE A 1 83 ? 33.125 17.047 7.203 1 98.56 83 PHE A CA 1
ATOM 644 C C . PHE A 1 83 ? 33.594 18.5 7.324 1 98.56 83 PHE A C 1
ATOM 646 O O . PHE A 1 83 ? 33 19.281 8.086 1 98.56 83 PHE A O 1
ATOM 653 N N . ILE A 1 84 ? 34.625 18.828 6.598 1 98.12 84 ILE A N 1
ATOM 654 C CA . ILE A 1 84 ? 35.25 20.125 6.773 1 98.12 84 ILE A CA 1
ATOM 655 C C . ILE A 1 84 ? 35.094 20.953 5.5 1 98.12 84 ILE A C 1
ATOM 657 O O . ILE A 1 84 ? 35.125 20.406 4.391 1 98.12 84 ILE A O 1
ATOM 661 N N . VAL A 1 85 ? 34.906 22.25 5.695 1 98.25 85 VAL A N 1
ATOM 662 C CA . VAL A 1 85 ? 34.844 23.234 4.633 1 98.25 85 VAL A CA 1
ATOM 663 C C . VAL A 1 85 ? 35.688 24.453 5.004 1 98.25 85 VAL A C 1
ATOM 665 O O . VAL A 1 85 ? 35.781 24.812 6.176 1 98.25 85 VAL A O 1
ATOM 668 N N . GLN A 1 86 ? 36.25 25.062 3.994 1 98.06 86 GLN A N 1
ATOM 669 C CA . GLN A 1 86 ? 37.031 26.266 4.207 1 98.06 86 GLN A CA 1
ATOM 670 C C . GLN A 1 86 ? 36.375 27.469 3.535 1 98.06 86 GLN A C 1
ATOM 672 O O . GLN A 1 86 ? 36.125 27.453 2.332 1 98.06 86 GLN A O 1
ATOM 677 N N . VAL A 1 87 ? 36.125 28.484 4.309 1 97.94 87 VAL A N 1
ATOM 678 C CA . VAL A 1 87 ? 35.531 29.703 3.789 1 97.94 87 VAL A CA 1
ATOM 679 C C . VAL A 1 87 ? 36.531 30.844 3.895 1 97.94 87 VAL A C 1
ATOM 681 O O . VAL A 1 87 ? 37.125 31.094 4.965 1 97.94 87 VAL A O 1
ATOM 684 N N . THR A 1 88 ? 36.75 31.547 2.787 1 97.75 88 THR A N 1
ATOM 685 C CA . THR A 1 88 ? 37.625 32.719 2.744 1 97.75 88 THR A CA 1
ATOM 686 C C . THR A 1 88 ? 36.812 34 2.648 1 97.75 88 THR A C 1
ATOM 688 O O . THR A 1 88 ? 36 34.156 1.729 1 97.75 88 THR A O 1
ATOM 691 N N . PHE A 1 89 ? 37.094 34.875 3.627 1 96.62 89 PHE A N 1
ATOM 692 C CA . PHE A 1 89 ? 36.375 36.156 3.666 1 96.62 89 PHE A CA 1
ATOM 693 C C . PHE A 1 89 ? 37.25 37.281 3.119 1 96.62 89 PHE A C 1
ATOM 695 O O . PHE A 1 89 ? 38.438 37.094 2.877 1 96.62 89 PHE A O 1
ATOM 702 N N . SER A 1 90 ? 36.625 38.438 2.857 1 95.12 90 SER A N 1
ATOM 703 C CA . SER A 1 90 ? 37.312 39.625 2.309 1 95.12 90 SER A CA 1
ATOM 704 C C . SER A 1 90 ? 38.312 40.188 3.309 1 95.12 90 SER A C 1
ATOM 706 O O . SER A 1 90 ? 39.281 40.844 2.92 1 95.12 90 SER A O 1
ATOM 708 N N . ARG A 1 91 ? 38.031 40.031 4.543 1 94.31 91 ARG A N 1
ATOM 709 C CA . ARG A 1 91 ? 38.875 40.406 5.668 1 94.31 91 ARG A CA 1
ATOM 710 C C . ARG A 1 91 ? 38.688 39.469 6.844 1 94.31 91 ARG A C 1
ATOM 712 O O . ARG A 1 91 ? 37.75 38.688 6.867 1 94.31 91 ARG A O 1
ATOM 719 N N . PRO A 1 92 ? 39.688 39.5 7.797 1 94.44 92 PRO A N 1
ATOM 720 C CA . PRO A 1 92 ? 39.469 38.688 8.984 1 94.44 92 PRO A CA 1
ATOM 721 C C . PRO A 1 92 ? 38.219 39.062 9.75 1 94.44 92 PRO A C 1
ATOM 723 O O . PRO A 1 92 ? 37.906 40.25 9.867 1 94.44 92 PRO A O 1
ATOM 726 N N . LEU A 1 93 ? 37.562 38.062 10.219 1 92.12 93 LEU A N 1
ATOM 727 C CA . LEU A 1 93 ? 36.281 38.281 10.922 1 92.12 93 LEU A CA 1
ATOM 728 C C . LEU A 1 93 ? 36.531 38.938 12.281 1 92.12 93 LEU A C 1
ATOM 730 O O . LEU A 1 93 ? 37.531 38.625 12.953 1 92.12 93 LEU A O 1
ATOM 734 N N . THR A 1 94 ? 35.656 39.781 12.664 1 89.75 94 THR A N 1
ATOM 735 C CA . THR A 1 94 ? 35.656 40.406 13.984 1 89.75 94 THR A CA 1
ATOM 736 C C . THR A 1 94 ? 34.531 39.844 14.836 1 89.75 94 THR A C 1
ATOM 738 O O . THR A 1 94 ? 33.688 39.094 14.344 1 89.75 94 THR A O 1
ATOM 741 N N . ALA A 1 95 ? 34.469 40.25 16.078 1 86.62 95 ALA A N 1
ATOM 742 C CA . ALA A 1 95 ? 33.438 39.781 17 1 86.62 95 ALA A CA 1
ATOM 743 C C . ALA A 1 95 ? 32.062 40.281 16.578 1 86.62 95 ALA A C 1
ATOM 745 O O . ALA A 1 95 ? 31.031 39.656 16.922 1 86.62 95 ALA A O 1
ATOM 746 N N . ALA A 1 96 ? 32.031 41.312 15.781 1 86.56 96 ALA A N 1
ATOM 747 C CA . ALA A 1 96 ? 30.766 41.906 15.359 1 86.56 96 ALA A CA 1
ATOM 748 C C . ALA A 1 96 ? 30.219 41.188 14.125 1 86.56 96 ALA A C 1
ATOM 750 O O . ALA A 1 96 ? 29.031 41.312 13.797 1 86.56 96 ALA A O 1
ATOM 751 N N . ASP A 1 97 ? 31.078 40.469 13.539 1 90.69 97 ASP A N 1
ATOM 752 C CA . ASP A 1 97 ? 30.641 39.781 12.32 1 90.69 97 ASP A CA 1
ATOM 753 C C . ASP A 1 97 ? 29.906 38.469 12.648 1 90.69 97 ASP A C 1
ATOM 755 O O . ASP A 1 97 ? 30.281 37.781 13.586 1 90.69 97 ASP A O 1
ATOM 759 N N . ASP A 1 98 ? 28.797 38.281 11.945 1 91.94 98 ASP A N 1
ATOM 760 C CA . ASP A 1 98 ? 28.031 37.031 12.07 1 91.94 98 ASP A CA 1
ATOM 761 C C . ASP A 1 98 ? 27.75 36.406 10.703 1 91.94 98 ASP A C 1
ATOM 763 O O . ASP A 1 98 ? 27.562 37.125 9.719 1 91.94 98 ASP A O 1
ATOM 767 N N . PHE A 1 99 ? 27.906 35.094 10.695 1 94.25 99 PHE A N 1
ATOM 768 C CA . PHE A 1 99 ? 27.609 34.375 9.461 1 94.25 99 PHE A CA 1
ATOM 769 C C . PHE A 1 99 ? 27.047 33 9.758 1 94.25 99 PHE A C 1
ATOM 771 O O . PHE A 1 99 ? 27.078 32.531 10.898 1 94.25 99 PHE A O 1
ATOM 778 N N . GLN A 1 100 ? 26.469 32.375 8.82 1 95.94 100 GLN A N 1
ATOM 779 C CA . GLN A 1 100 ? 25.984 31 8.898 1 95.94 100 GLN A CA 1
ATOM 780 C C . GLN A 1 100 ? 26.141 30.281 7.566 1 95.94 100 GLN A C 1
ATOM 782 O O . GLN A 1 100 ? 26.281 30.922 6.52 1 95.94 100 GLN A O 1
ATOM 787 N N . LEU A 1 101 ? 26.234 29 7.605 1 97.12 101 LEU A N 1
ATOM 788 C CA . LEU A 1 101 ? 26.156 28.172 6.406 1 97.12 101 LEU A CA 1
ATOM 789 C C . LEU A 1 101 ? 24.734 27.656 6.207 1 97.12 101 LEU A C 1
ATOM 791 O O . LEU A 1 101 ? 24.016 27.391 7.176 1 97.12 101 LEU A O 1
ATOM 795 N N . GLU A 1 102 ? 24.344 27.594 4.988 1 96.19 102 GLU A N 1
ATOM 796 C CA . GLU A 1 102 ? 23.016 27.125 4.637 1 96.19 102 GLU A CA 1
ATOM 797 C C . GLU A 1 102 ? 23.078 25.984 3.627 1 96.19 102 GLU A C 1
ATOM 799 O O . GLU A 1 102 ? 23.797 26.062 2.629 1 96.19 102 GLU A O 1
ATOM 804 N N . PHE A 1 103 ? 22.422 24.906 3.926 1 96.94 103 PHE A N 1
ATOM 805 C CA . PHE A 1 103 ? 22.312 23.75 3.053 1 96.94 103 PHE A CA 1
ATOM 806 C C . PHE A 1 103 ? 20.859 23.5 2.656 1 96.94 103 PHE A C 1
ATOM 808 O O . PHE A 1 103 ? 19.984 23.359 3.518 1 96.94 103 PHE A O 1
ATOM 815 N N . LEU A 1 104 ? 20.609 23.469 1.385 1 96.06 104 LEU A N 1
ATOM 816 C CA . LEU A 1 104 ? 19.25 23.297 0.857 1 96.06 104 LEU A CA 1
ATOM 817 C C . LEU A 1 104 ? 19.172 22.062 -0.029 1 96.06 104 LEU A C 1
ATOM 819 O O . LEU A 1 104 ? 20.094 21.766 -0.788 1 96.06 104 LEU A O 1
ATOM 823 N N . ILE A 1 105 ? 18.062 21.375 0.062 1 96.19 105 ILE A N 1
ATOM 824 C CA . ILE A 1 105 ? 17.812 20.219 -0.803 1 96.19 105 ILE A CA 1
ATOM 825 C C . ILE A 1 105 ? 16.375 20.266 -1.321 1 96.19 105 ILE A C 1
ATOM 827 O O . ILE A 1 105 ? 15.453 20.609 -0.582 1 96.19 105 ILE A O 1
ATOM 831 N N . GLY A 1 106 ? 16.188 19.891 -2.588 1 92.44 106 GLY A N 1
ATOM 832 C CA . GLY A 1 106 ? 14.867 19.844 -3.197 1 92.44 106 GLY A CA 1
ATOM 833 C C . GLY A 1 106 ? 14.375 21.203 -3.656 1 92.44 106 GLY A C 1
ATOM 834 O O . GLY A 1 106 ? 15.039 22.219 -3.439 1 92.44 106 GLY A O 1
ATOM 835 N N . ASN A 1 107 ? 13.133 21.016 -4.23 1 87.62 107 ASN A N 1
ATOM 836 C CA . ASN A 1 107 ? 12.469 22.25 -4.633 1 87.62 107 ASN A CA 1
ATOM 837 C C . ASN A 1 107 ? 11.602 22.812 -3.506 1 87.62 107 ASN A C 1
ATOM 839 O O . ASN A 1 107 ? 11.031 22.062 -2.719 1 87.62 107 ASN A O 1
ATOM 843 N N . ASP A 1 108 ? 11.703 24.047 -3.133 1 83.69 108 ASP A N 1
ATOM 844 C CA . ASP A 1 108 ? 10.945 24.734 -2.094 1 83.69 108 ASP A CA 1
ATOM 845 C C . ASP A 1 108 ? 11.445 24.344 -0.703 1 83.69 108 ASP A C 1
ATOM 847 O O . ASP A 1 108 ? 10.672 23.844 0.12 1 83.69 108 ASP A O 1
ATOM 851 N N . PRO A 1 109 ? 12.609 24.469 -0.485 1 90.44 109 PRO A N 1
ATOM 852 C CA . PRO A 1 109 ? 13.195 24.078 0.801 1 90.44 109 PRO A CA 1
ATOM 853 C C . PRO A 1 109 ? 12.477 24.719 1.99 1 90.44 109 PRO A C 1
ATOM 855 O O . PRO A 1 109 ? 12.039 25.875 1.908 1 90.44 109 PRO A O 1
ATOM 858 N N . SER A 1 110 ? 12.352 23.938 3.061 1 89.19 110 SER A N 1
ATOM 859 C CA . SER A 1 110 ? 11.648 24.344 4.273 1 89.19 110 SER A CA 1
ATOM 860 C C . SER A 1 110 ? 12.445 23.984 5.52 1 89.19 110 SER A C 1
ATOM 862 O O . SER A 1 110 ? 12.938 22.859 5.645 1 89.19 110 SER A O 1
ATOM 864 N N . PRO A 1 111 ? 12.586 24.922 6.445 1 90.25 111 PRO A N 1
ATOM 865 C CA . PRO A 1 111 ? 13.281 24.609 7.699 1 90.25 111 PRO A CA 1
ATOM 866 C C . PRO A 1 111 ? 12.539 23.562 8.539 1 90.25 111 PRO A C 1
ATOM 868 O O . PRO A 1 111 ? 13.172 22.781 9.258 1 90.25 111 PRO A O 1
ATOM 871 N N . THR A 1 112 ? 11.258 23.547 8.422 1 87 112 THR A N 1
ATOM 872 C CA . THR A 1 112 ? 10.453 22.641 9.25 1 87 112 THR A CA 1
ATOM 873 C C . THR A 1 112 ? 10.57 21.203 8.75 1 87 112 THR A C 1
ATOM 875 O O . THR A 1 112 ? 10.367 20.266 9.516 1 87 112 THR A O 1
ATOM 878 N N . LEU A 1 113 ? 10.867 21.047 7.469 1 87.31 113 LEU A N 1
ATOM 879 C CA . LEU A 1 113 ? 10.984 19.719 6.887 1 87.31 113 LEU A CA 1
ATOM 880 C C . LEU A 1 113 ? 12.445 19.297 6.816 1 87.31 113 LEU A C 1
ATOM 882 O O . LEU A 1 113 ? 12.766 18.234 6.262 1 87.31 113 LEU A O 1
ATOM 886 N N . ASP A 1 114 ? 13.289 20.109 7.293 1 91.06 114 ASP A N 1
ATOM 887 C CA . ASP A 1 114 ? 14.734 19.875 7.324 1 91.06 114 ASP A CA 1
ATOM 888 C C . ASP A 1 114 ? 15.312 19.812 5.914 1 91.06 114 ASP A C 1
ATOM 890 O O . ASP A 1 114 ? 16.297 19.109 5.668 1 91.06 114 ASP A O 1
ATOM 894 N N . THR A 1 115 ? 14.641 20.422 4.961 1 93.88 115 THR A N 1
ATOM 895 C CA . THR A 1 115 ? 15.18 20.531 3.611 1 93.88 115 THR A CA 1
ATOM 896 C C . THR A 1 115 ? 15.914 21.859 3.438 1 93.88 115 THR A C 1
ATOM 898 O O . THR A 1 115 ? 16.531 22.094 2.4 1 93.88 115 THR A O 1
ATOM 901 N N . TYR A 1 116 ? 15.781 22.75 4.395 1 94.31 116 TYR A N 1
ATOM 902 C CA . TYR A 1 116 ? 16.578 23.953 4.586 1 94.31 116 TYR A CA 1
ATOM 903 C C . TYR A 1 116 ? 17.25 23.953 5.953 1 94.31 116 TYR A C 1
ATOM 905 O O . TYR A 1 116 ? 16.578 24.109 6.98 1 94.31 116 TYR A O 1
ATOM 913 N N . VAL A 1 117 ? 18.578 23.906 5.961 1 95.94 117 VAL A N 1
ATOM 914 C CA . VAL A 1 117 ? 19.281 23.734 7.227 1 95.94 117 VAL A CA 1
ATOM 915 C C . VAL A 1 117 ? 20.281 24.875 7.41 1 95.94 117 VAL A C 1
ATOM 917 O O . VAL A 1 117 ? 21.047 25.203 6.492 1 95.94 117 VAL A O 1
ATOM 920 N N . VAL A 1 118 ? 20.25 25.422 8.547 1 95.31 118 VAL A N 1
ATOM 921 C CA . VAL A 1 118 ? 21.172 26.5 8.914 1 95.31 118 VAL A CA 1
ATOM 922 C C . VAL A 1 118 ? 22.172 25.984 9.938 1 95.31 118 VAL A C 1
ATOM 924 O O . VAL A 1 118 ? 21.797 25.328 10.914 1 95.31 118 VAL A O 1
ATOM 927 N N . VAL A 1 119 ? 23.422 26.266 9.672 1 97.06 119 VAL A N 1
ATOM 928 C CA . VAL A 1 119 ? 24.484 25.891 10.594 1 97.06 119 VAL A CA 1
ATOM 929 C C . VAL A 1 119 ? 25.203 27.156 11.086 1 97.06 119 VAL A C 1
ATOM 931 O O . VAL A 1 119 ? 25.672 27.969 10.281 1 97.06 119 VAL A O 1
ATOM 934 N N . THR A 1 120 ? 25.297 27.266 12.367 1 96.06 120 THR A N 1
ATOM 935 C CA . THR A 1 120 ? 25.953 28.422 12.961 1 96.06 120 THR A CA 1
ATOM 936 C C . THR A 1 120 ? 27.25 28.016 13.656 1 96.06 120 THR A C 1
ATOM 938 O O . THR A 1 120 ? 27.484 26.828 13.891 1 96.06 120 THR A O 1
ATOM 941 N N . PHE A 1 121 ? 28.156 28.938 13.961 1 93.56 121 PHE A N 1
ATOM 942 C CA . PHE A 1 121 ? 29.484 28.641 14.469 1 93.56 121 PHE A CA 1
ATOM 943 C C . PHE A 1 121 ? 29.828 29.516 15.664 1 93.56 121 PHE A C 1
ATOM 945 O O . PHE A 1 121 ? 30.922 29.422 16.234 1 93.56 121 PHE A O 1
ATOM 952 N N . GLY A 1 122 ? 28.922 30.312 16.172 1 85.06 122 GLY A N 1
ATOM 953 C CA . GLY A 1 122 ? 29.094 31.156 17.344 1 85.06 122 GLY A CA 1
ATOM 954 C C . GLY A 1 122 ? 28.078 30.875 18.438 1 85.06 122 GLY A C 1
ATOM 955 O O . GLY A 1 122 ? 27.766 29.719 18.719 1 85.06 122 GLY A O 1
ATOM 956 N N . SER A 1 123 ? 27.672 31.906 19.125 1 82.62 123 SER A N 1
ATOM 957 C CA . SER A 1 123 ? 26.781 31.781 20.266 1 82.62 123 SER A CA 1
ATOM 958 C C . SER A 1 123 ? 25.328 31.625 19.844 1 82.62 123 SER A C 1
ATOM 960 O O . SER A 1 123 ? 24.5 31.141 20.609 1 82.62 123 SER A O 1
ATOM 962 N N . ARG A 1 124 ? 25.094 32 18.625 1 86.94 124 ARG A N 1
ATOM 963 C CA . ARG A 1 124 ? 23.734 31.875 18.125 1 86.94 124 ARG A CA 1
ATOM 964 C C . ARG A 1 124 ? 23.375 30.422 17.875 1 86.94 124 ARG A C 1
ATOM 966 O O . ARG A 1 124 ? 24.078 29.719 17.141 1 86.94 124 ARG A O 1
ATOM 973 N N . PRO A 1 125 ? 22.297 29.938 18.531 1 85.19 125 PRO A N 1
ATOM 974 C CA . PRO A 1 125 ? 21.906 28.547 18.281 1 85.19 125 PRO A CA 1
ATOM 975 C C . PRO A 1 125 ? 21.516 28.297 16.828 1 85.19 125 PRO A C 1
ATOM 977 O O . PRO A 1 125 ? 20.891 29.156 16.203 1 85.19 125 PRO A O 1
ATOM 980 N N . GLY A 1 126 ? 21.922 27.203 16.297 1 84.94 126 GLY A N 1
ATOM 981 C CA . GLY A 1 126 ? 21.641 26.859 14.922 1 84.94 126 GLY A CA 1
ATOM 982 C C . GLY A 1 126 ? 20.609 25.75 14.781 1 84.94 126 GLY A C 1
ATOM 983 O O . GLY A 1 126 ? 19.75 25.594 15.648 1 84.94 126 GLY A O 1
ATOM 984 N N . GLY A 1 127 ? 20.562 25.203 13.555 1 86.06 127 GLY A N 1
ATOM 985 C CA . GLY A 1 127 ? 19.656 24.125 13.211 1 86.06 127 GLY A CA 1
ATOM 986 C C . GLY A 1 127 ? 20.141 22.766 13.703 1 86.06 127 GLY A C 1
ATOM 987 O O . GLY A 1 127 ? 20.875 22.688 14.68 1 86.06 127 GLY A O 1
ATOM 988 N N . PRO A 1 128 ? 19.594 21.766 13.07 1 89.94 128 PRO A N 1
ATOM 989 C CA . PRO A 1 128 ? 19.875 20.406 13.531 1 89.94 128 PRO A CA 1
ATOM 990 C C . PRO A 1 128 ? 21.312 19.969 13.25 1 89.94 128 PRO A C 1
ATOM 992 O O . PRO A 1 128 ? 21.828 19.062 13.914 1 89.94 128 PRO A O 1
ATOM 995 N N . TRP A 1 129 ? 21.953 20.547 12.211 1 96.5 129 TRP A N 1
ATOM 996 C CA . TRP A 1 129 ? 23.359 20.234 11.953 1 96.5 129 TRP A CA 1
ATOM 997 C C . TRP A 1 129 ? 24.281 21 12.898 1 96.5 129 TRP A C 1
ATOM 999 O O . TRP A 1 129 ? 24.078 22.188 13.125 1 96.5 129 TRP A O 1
ATOM 1009 N N . SER A 1 130 ? 25.266 20.344 13.414 1 95.94 130 SER A N 1
ATOM 1010 C CA . SER A 1 130 ? 26.203 21.031 14.312 1 95.94 130 SER A CA 1
ATOM 1011 C C . SER A 1 130 ? 27.359 21.656 13.539 1 95.94 130 SER A C 1
ATOM 1013 O O . SER A 1 130 ? 27.766 21.141 12.492 1 95.94 130 SER A O 1
ATOM 1015 N N . GLY A 1 131 ? 27.828 22.812 14.062 1 96.62 131 GLY A N 1
ATOM 1016 C CA . GLY A 1 131 ? 28.953 23.516 13.469 1 96.62 131 GLY A CA 1
ATOM 1017 C C . GLY A 1 131 ? 30 23.922 14.492 1 96.62 131 GLY A C 1
ATOM 1018 O O . GLY A 1 131 ? 29.672 24.281 15.617 1 96.62 131 GLY A O 1
ATOM 1019 N N . ARG A 1 132 ? 31.219 23.812 14.055 1 95.94 132 ARG A N 1
ATOM 1020 C CA . ARG A 1 132 ? 32.312 24.312 14.898 1 95.94 132 ARG A CA 1
ATOM 1021 C C . ARG A 1 132 ? 33.438 24.891 14.055 1 95.94 132 ARG A C 1
ATOM 1023 O O . ARG A 1 132 ? 33.625 24.484 12.906 1 95.94 132 ARG A O 1
ATOM 1030 N N . VAL A 1 133 ? 34.156 25.797 14.602 1 96.12 133 VAL A N 1
ATOM 1031 C CA . VAL A 1 133 ? 35.375 26.328 13.969 1 96.12 133 VAL A CA 1
ATOM 1032 C C . VAL A 1 133 ? 36.562 25.438 14.281 1 96.12 133 VAL A C 1
ATOM 1034 O O . VAL A 1 133 ? 36.938 25.266 15.445 1 96.12 133 VAL A O 1
ATOM 1037 N N . VAL A 1 134 ? 37.125 24.891 13.281 1 96.94 134 VAL A N 1
ATOM 1038 C CA . VAL A 1 134 ? 38.25 23.969 13.438 1 96.94 134 VAL A CA 1
ATOM 1039 C C . VAL A 1 134 ? 39.562 24.766 13.477 1 96.94 134 VAL A C 1
ATOM 1041 O O . VAL A 1 134 ? 40.438 24.469 14.266 1 96.94 134 VAL A O 1
ATOM 1044 N N . GLU A 1 135 ? 39.656 25.703 12.523 1 96.06 135 GLU A N 1
ATOM 1045 C CA . GLU A 1 135 ? 40.875 26.531 12.414 1 96.06 135 GLU A CA 1
ATOM 1046 C C . GLU A 1 135 ? 40.531 27.938 11.922 1 96.06 135 GLU A C 1
ATOM 1048 O O . GLU A 1 135 ? 39.656 28.109 11.055 1 96.06 135 GLU A O 1
ATOM 1053 N N . ASN A 1 136 ? 41.156 28.906 12.531 1 94.31 136 ASN A N 1
ATOM 1054 C CA . ASN A 1 136 ? 41.031 30.297 12.141 1 94.31 136 ASN A CA 1
ATOM 1055 C C . ASN A 1 136 ? 42.406 30.859 11.695 1 94.31 136 ASN A C 1
ATOM 1057 O O . ASN A 1 136 ? 43.25 31.141 12.531 1 94.31 136 ASN A O 1
ATOM 1061 N N . LYS A 1 137 ? 42.5 31.031 10.406 1 94.5 137 LYS A N 1
ATOM 1062 C CA . LYS A 1 137 ? 43.75 31.531 9.844 1 94.5 137 LYS A CA 1
ATOM 1063 C C . LYS A 1 137 ? 43.531 32.781 9.016 1 94.5 137 LYS A C 1
ATOM 1065 O O . LYS A 1 137 ? 43.344 32.719 7.797 1 94.5 137 LYS A O 1
ATOM 1070 N N . GLY A 1 138 ? 43.656 33.938 9.617 1 93.75 138 GLY A N 1
ATOM 1071 C CA . GLY A 1 138 ? 43.469 35.188 8.898 1 93.75 138 GLY A CA 1
ATOM 1072 C C . GLY A 1 138 ? 42.062 35.344 8.32 1 93.75 138 GLY A C 1
ATOM 1073 O O . GLY A 1 138 ? 41.062 35.344 9.055 1 93.75 138 GLY A O 1
ATOM 1074 N N . GLN A 1 139 ? 42.094 35.344 6.918 1 95 139 GLN A N 1
ATOM 1075 C CA . GLN A 1 139 ? 40.844 35.531 6.207 1 95 139 GLN A CA 1
ATOM 1076 C C . GLN A 1 139 ? 40.125 34.188 5.98 1 95 139 GLN A C 1
ATOM 1078 O O . GLN A 1 139 ? 38.969 34.188 5.57 1 95 139 GLN A O 1
ATOM 1083 N N . THR A 1 140 ? 40.812 33.125 6.281 1 96.69 140 THR A N 1
ATOM 1084 C CA . THR A 1 140 ? 40.281 31.812 5.969 1 96.69 140 THR A CA 1
ATOM 1085 C C . THR A 1 140 ? 39.875 31.078 7.246 1 96.69 140 THR A C 1
ATOM 1087 O O . THR A 1 140 ? 40.688 30.969 8.18 1 96.69 140 THR A O 1
ATOM 1090 N N . LEU A 1 141 ? 38.656 30.625 7.258 1 96.81 141 LEU A N 1
ATOM 1091 C CA . LEU A 1 141 ? 38.156 29.812 8.352 1 96.81 141 LEU A CA 1
ATOM 1092 C C . LEU A 1 141 ? 37.906 28.375 7.898 1 96.81 141 LEU A C 1
ATOM 1094 O O . LEU A 1 141 ? 37.312 28.156 6.832 1 96.81 141 LEU A O 1
ATOM 1098 N N . THR A 1 142 ? 38.438 27.422 8.68 1 97.81 142 THR A N 1
ATOM 1099 C CA . THR A 1 142 ? 38.094 26.031 8.492 1 97.81 142 THR A CA 1
ATOM 1100 C C . THR A 1 142 ? 36.938 25.625 9.43 1 97.81 142 THR A C 1
ATOM 1102 O O . THR A 1 142 ? 37.062 25.75 10.648 1 97.81 142 THR A O 1
ATOM 1105 N N . LEU A 1 143 ? 35.875 25.188 8.828 1 98.12 143 LEU A N 1
ATOM 1106 C CA . LEU A 1 143 ? 34.656 24.906 9.562 1 98.12 143 LEU A CA 1
ATOM 1107 C C . LEU A 1 143 ? 34.344 23.422 9.547 1 98.12 143 LEU A C 1
ATOM 1109 O O . LEU A 1 143 ? 34.531 22.75 8.531 1 98.12 143 LEU A O 1
ATOM 1113 N N . GLY A 1 144 ? 34.031 22.859 10.68 1 98.19 144 GLY A N 1
ATOM 1114 C CA . GLY A 1 144 ? 33.5 21.5 10.797 1 98.19 144 GLY A CA 1
ATOM 1115 C C . GLY A 1 144 ? 31.984 21.438 10.898 1 98.19 144 GLY A C 1
ATOM 1116 O O . GLY A 1 144 ? 31.391 22.156 11.695 1 98.19 144 GLY A O 1
ATOM 1117 N N . ILE A 1 145 ? 31.344 20.688 10.031 1 98.31 145 ILE A N 1
ATOM 1118 C CA . ILE A 1 145 ? 29.891 20.562 9.984 1 98.31 145 ILE A CA 1
ATOM 1119 C C . ILE A 1 145 ? 29.5 19.094 10.195 1 98.31 145 ILE A C 1
ATOM 1121 O O . ILE A 1 145 ? 30.047 18.203 9.547 1 98.31 145 ILE A O 1
ATOM 1125 N N . THR A 1 146 ? 28.547 18.781 11.078 1 98.31 146 THR A N 1
ATOM 1126 C CA . THR A 1 146 ? 28.109 17.406 11.352 1 98.31 146 THR A CA 1
ATOM 1127 C C . THR A 1 146 ? 26.594 17.281 11.219 1 98.31 146 THR A C 1
ATOM 1129 O O . THR A 1 146 ? 25.844 17.641 12.141 1 98.31 146 THR A O 1
ATOM 1132 N N . PRO A 1 147 ? 26.141 16.719 10.148 1 98 147 PRO A N 1
ATOM 1133 C CA . PRO A 1 147 ? 24.719 16.391 10.07 1 98 147 PRO A CA 1
ATOM 1134 C C . PRO A 1 147 ? 24.312 15.242 11 1 98 147 PRO A C 1
ATOM 1136 O O . PRO A 1 147 ? 25.125 14.352 11.273 1 98 147 PRO A O 1
ATOM 1139 N N . PRO A 1 148 ? 23.094 15.227 11.469 1 96.31 148 PRO A N 1
ATOM 1140 C CA . PRO A 1 148 ? 22.594 14.07 12.227 1 96.31 148 PRO A CA 1
ATOM 1141 C C . PRO A 1 148 ? 22.562 12.789 11.391 1 96.31 148 PRO A C 1
ATOM 1143 O O . PRO A 1 148 ? 22.547 12.852 10.156 1 96.31 148 PRO A O 1
ATOM 1146 N N . PRO A 1 149 ? 22.531 11.633 12.062 1 96.62 149 PRO A N 1
ATOM 1147 C CA . PRO A 1 149 ? 22.562 10.352 11.352 1 96.62 149 PRO A CA 1
ATOM 1148 C C . PRO A 1 149 ? 21.25 10.047 10.633 1 96.62 149 PRO A C 1
ATOM 1150 O O . PRO A 1 149 ? 21.188 9.094 9.852 1 96.62 149 PRO A O 1
ATOM 1153 N N . ASP A 1 150 ? 20.219 10.773 10.875 1 94.75 150 ASP A N 1
ATOM 1154 C CA . ASP A 1 150 ? 18.938 10.539 10.203 1 94.75 150 ASP A CA 1
ATOM 1155 C C . ASP A 1 150 ? 18.656 11.625 9.164 1 94.75 150 ASP A C 1
ATOM 1157 O O . ASP A 1 150 ? 17.5 11.82 8.758 1 94.75 150 ASP A O 1
ATOM 1161 N N . THR A 1 151 ? 19.656 12.359 8.758 1 96.88 151 THR A N 1
ATOM 1162 C CA . THR A 1 151 ? 19.531 13.453 7.801 1 96.88 151 THR A CA 1
ATOM 1163 C C . THR A 1 151 ? 19.078 12.938 6.438 1 96.88 151 THR A C 1
ATOM 1165 O O . THR A 1 151 ? 19.359 11.789 6.082 1 96.88 151 THR A O 1
ATOM 1168 N N . ILE A 1 152 ? 18.375 13.75 5.656 1 96.81 152 ILE A N 1
ATOM 1169 C CA . ILE A 1 152 ? 17.891 13.461 4.312 1 96.81 152 ILE A CA 1
ATOM 1170 C C . ILE A 1 152 ? 19.078 13.148 3.396 1 96.81 152 ILE A C 1
ATOM 1172 O O . ILE A 1 152 ? 20.109 13.812 3.457 1 96.81 152 ILE A O 1
ATOM 1176 N N . VAL A 1 153 ? 18.938 12.125 2.607 1 98.31 153 VAL A N 1
ATOM 1177 C CA . VAL A 1 153 ? 19.969 11.703 1.661 1 98.31 153 VAL A CA 1
ATOM 1178 C C . VAL A 1 153 ? 19.688 12.336 0.294 1 98.31 153 VAL A C 1
ATOM 1180 O O . VAL A 1 153 ? 18.547 12.383 -0.158 1 98.31 153 VAL A O 1
ATOM 1183 N N . GLY A 1 154 ? 20.781 12.836 -0.318 1 98 154 GLY A N 1
ATOM 1184 C CA . GLY A 1 154 ? 20.641 13.445 -1.632 1 98 154 GLY A CA 1
ATOM 1185 C C . GLY A 1 154 ? 21.656 14.531 -1.896 1 98 154 GLY A C 1
ATOM 1186 O O . GLY A 1 154 ? 22.734 14.531 -1.3 1 98 154 GLY A O 1
ATOM 1187 N N . LYS A 1 155 ? 21.359 15.359 -2.857 1 97.81 155 LYS A N 1
ATOM 1188 C CA . LYS A 1 155 ? 22.266 16.438 -3.283 1 97.81 155 LYS A CA 1
ATOM 1189 C C . LYS A 1 155 ? 21.844 17.766 -2.676 1 97.81 155 LYS A C 1
ATOM 1191 O O . LYS A 1 155 ? 20.688 18.203 -2.834 1 97.81 155 LYS A O 1
ATOM 1196 N N . TYR A 1 156 ? 22.766 18.391 -1.993 1 97.62 156 TYR A N 1
ATOM 1197 C CA . TYR A 1 156 ? 22.5 19.656 -1.322 1 97.62 156 TYR A CA 1
ATOM 1198 C C . TYR A 1 156 ? 23.188 20.812 -2.039 1 97.62 156 TYR A C 1
ATOM 1200 O O . TYR A 1 156 ? 24.297 20.672 -2.541 1 97.62 156 TYR A O 1
ATOM 1208 N N . ARG A 1 157 ? 22.547 21.922 -2.07 1 96.81 157 ARG A N 1
ATOM 1209 C CA . ARG A 1 157 ? 23.141 23.203 -2.41 1 96.81 157 ARG A CA 1
ATOM 1210 C C . ARG A 1 157 ? 23.672 23.906 -1.164 1 96.81 157 ARG A C 1
ATOM 1212 O O . ARG A 1 157 ? 23.047 23.859 -0.103 1 96.81 157 ARG A O 1
ATOM 1219 N N . SER A 1 158 ? 24.797 24.547 -1.335 1 96.25 158 SER A N 1
ATOM 1220 C CA . SER A 1 158 ? 25.422 25.172 -0.175 1 96.25 158 SER A CA 1
ATOM 1221 C C . SER A 1 158 ? 25.609 26.672 -0.386 1 96.25 158 SER A C 1
ATOM 1223 O O . SER A 1 158 ? 25.953 27.109 -1.485 1 96.25 158 SER A O 1
ATOM 1225 N N . TYR A 1 159 ? 25.359 27.438 0.709 1 95.94 159 TYR A N 1
ATOM 1226 C CA . TYR A 1 159 ? 25.547 28.875 0.72 1 95.94 159 TYR A CA 1
ATOM 1227 C C . TYR A 1 159 ? 26.203 29.344 2.018 1 95.94 159 TYR A C 1
ATOM 1229 O O . TYR A 1 159 ? 26.109 28.656 3.043 1 95.94 159 TYR A O 1
ATOM 1237 N N . VAL A 1 160 ? 26.906 30.422 1.892 1 96.69 160 VAL A N 1
ATOM 1238 C CA . VAL A 1 160 ? 27.328 31.188 3.064 1 96.69 160 VAL A CA 1
ATOM 1239 C C . VAL A 1 160 ? 26.516 32.469 3.158 1 96.69 160 VAL A C 1
ATOM 1241 O O . VAL A 1 160 ? 26.391 33.219 2.172 1 96.69 160 VAL A O 1
ATOM 1244 N N . ALA A 1 161 ? 25.969 32.656 4.273 1 95 161 ALA A N 1
ATOM 1245 C CA . ALA A 1 161 ? 25.172 33.875 4.5 1 95 161 ALA A CA 1
ATOM 1246 C C . ALA A 1 161 ? 25.812 34.75 5.562 1 95 161 ALA A C 1
ATOM 1248 O O . ALA A 1 161 ? 26.062 34.312 6.684 1 95 161 ALA A O 1
ATOM 1249 N N . VAL A 1 162 ? 26.047 35.938 5.211 1 93.94 162 VAL A N 1
ATOM 1250 C CA . VAL A 1 162 ? 26.547 36.906 6.152 1 93.94 162 VAL A CA 1
ATOM 1251 C C . VAL A 1 162 ? 25.391 37.75 6.699 1 93.94 162 VAL A C 1
ATOM 1253 O O . VAL A 1 162 ? 24.562 38.25 5.934 1 93.94 162 VAL A O 1
ATOM 1256 N N . ILE A 1 163 ? 25.359 37.812 7.984 1 91.12 163 ILE A N 1
ATOM 1257 C CA . ILE A 1 163 ? 24.266 38.5 8.641 1 91.12 163 ILE A CA 1
ATOM 1258 C C . ILE A 1 163 ? 24.625 40 8.781 1 91.12 163 ILE A C 1
ATOM 1260 O O . ILE A 1 163 ? 25.625 40.344 9.414 1 91.12 163 ILE A O 1
ATOM 1264 N N . LEU A 1 164 ? 23.781 40.781 8.18 1 87.88 164 LEU A N 1
ATOM 1265 C CA . LEU A 1 164 ? 23.922 42.219 8.258 1 87.88 164 LEU A CA 1
ATOM 1266 C C . LEU A 1 164 ? 22.766 42.844 9.047 1 87.88 164 LEU A C 1
ATOM 1268 O O . LEU A 1 164 ? 21.75 42.188 9.297 1 87.88 164 LEU A O 1
ATOM 1272 N N . PRO A 1 165 ? 22.906 44.062 9.523 1 82.56 165 PRO A N 1
ATOM 1273 C CA . PRO A 1 165 ? 21.859 44.719 10.328 1 82.56 165 PRO A CA 1
ATOM 1274 C C . PRO A 1 165 ? 20.5 44.75 9.617 1 82.56 165 PRO A C 1
ATOM 1276 O O . PRO A 1 165 ? 19.453 44.625 10.258 1 82.56 165 PRO A O 1
ATOM 1279 N N . ASN A 1 166 ? 20.516 44.875 8.32 1 83.31 166 ASN A N 1
ATOM 1280 C CA . ASN A 1 166 ? 19.266 45.062 7.59 1 83.31 166 ASN A CA 1
ATOM 1281 C C . ASN A 1 166 ? 18.844 43.812 6.828 1 83.31 166 ASN A C 1
ATOM 1283 O O . ASN A 1 166 ? 17.828 43.812 6.148 1 83.31 166 ASN A O 1
ATOM 1287 N N . GLY A 1 167 ? 19.688 42.875 6.914 1 87.25 167 GLY A N 1
ATOM 1288 C CA . GLY A 1 167 ? 19.359 41.688 6.148 1 87.25 167 GLY A CA 1
ATOM 1289 C C . GLY A 1 167 ? 20.469 40.656 6.133 1 87.25 167 GLY A C 1
ATOM 1290 O O . GLY A 1 167 ? 21.312 40.625 7.02 1 87.25 167 GLY A O 1
ATOM 1291 N N . VAL A 1 168 ? 20.297 39.75 5.195 1 90.25 168 VAL A N 1
ATOM 1292 C CA . VAL A 1 168 ? 21.234 38.656 5.043 1 90.25 168 VAL A CA 1
ATOM 1293 C C . VAL A 1 168 ? 21.797 38.656 3.621 1 90.25 168 VAL A C 1
ATOM 1295 O O . VAL A 1 168 ? 21.047 38.812 2.652 1 90.25 168 VAL A O 1
ATOM 1298 N N . GLN A 1 169 ? 23.125 38.594 3.516 1 90.88 169 GLN A N 1
ATOM 1299 C CA . GLN A 1 169 ? 23.781 38.469 2.221 1 90.88 169 GLN A CA 1
ATOM 1300 C C . GLN A 1 169 ? 24.25 37.062 1.953 1 90.88 169 GLN A C 1
ATOM 1302 O O . GLN A 1 169 ? 25.125 36.531 2.652 1 90.88 169 GLN A O 1
ATOM 1307 N N . HIS A 1 170 ? 23.734 36.5 0.915 1 92.88 170 HIS A N 1
ATOM 1308 C CA . HIS A 1 170 ? 24.094 35.125 0.534 1 92.88 170 HIS A CA 1
ATOM 1309 C C . HIS A 1 170 ? 25.172 35.125 -0.559 1 92.88 170 HIS A C 1
ATOM 1311 O O . HIS A 1 170 ? 25.234 36.062 -1.361 1 92.88 170 HIS A O 1
ATOM 1317 N N . THR A 1 171 ? 25.938 34.125 -0.514 1 94.06 171 THR A N 1
ATOM 1318 C CA . THR A 1 171 ? 26.797 33.875 -1.673 1 94.06 171 THR A CA 1
ATOM 1319 C C . THR A 1 171 ? 25.953 33.531 -2.902 1 94.06 171 THR A C 1
ATOM 1321 O O . THR A 1 171 ? 24.812 33.094 -2.777 1 94.06 171 THR A O 1
ATOM 1324 N N . LYS A 1 172 ? 26.547 33.75 -4.086 1 91.56 172 LYS A N 1
ATOM 1325 C CA . LYS A 1 172 ? 25.891 33.375 -5.332 1 91.56 172 LYS A CA 1
ATOM 1326 C C . LYS A 1 172 ? 25.875 31.844 -5.504 1 91.56 172 LYS A C 1
ATOM 1328 O O . LYS A 1 172 ? 26.719 31.141 -4.938 1 91.56 172 LYS A O 1
ATOM 1333 N N . ARG A 1 173 ? 24.938 31.438 -6.305 1 93.31 173 ARG A N 1
ATOM 1334 C CA . ARG A 1 173 ? 24.828 30.016 -6.598 1 93.31 173 ARG A CA 1
ATOM 1335 C C . ARG A 1 173 ? 26.109 29.484 -7.238 1 93.31 173 ARG A C 1
ATOM 1337 O O . ARG A 1 173 ? 26.594 30.047 -8.227 1 93.31 173 ARG A O 1
ATOM 1344 N N . ASP A 1 174 ? 26.734 28.469 -6.664 1 93.88 174 ASP A N 1
ATOM 1345 C CA . ASP A 1 174 ? 27.922 27.812 -7.191 1 93.88 174 ASP A CA 1
ATOM 1346 C C . ASP A 1 174 ? 27.781 26.297 -7.156 1 93.88 174 ASP A C 1
ATOM 1348 O O . ASP A 1 174 ? 27.906 25.672 -6.094 1 93.88 174 ASP A O 1
ATOM 1352 N N . ALA A 1 175 ? 27.625 25.719 -8.273 1 94 175 ALA A N 1
ATOM 1353 C CA . ALA A 1 175 ? 27.375 24.281 -8.383 1 94 175 ALA A CA 1
ATOM 1354 C C . ALA A 1 175 ? 28.594 23.484 -7.891 1 94 175 ALA A C 1
ATOM 1356 O O . ALA A 1 175 ? 28.453 22.312 -7.504 1 94 175 ALA A O 1
ATOM 1357 N N . LYS A 1 176 ? 29.734 24.078 -7.836 1 95.19 176 LYS A N 1
ATOM 1358 C CA . LYS A 1 176 ? 30.938 23.391 -7.41 1 95.19 176 LYS A CA 1
ATOM 1359 C C . LYS A 1 176 ? 30.922 23.109 -5.91 1 95.19 176 LYS A C 1
ATOM 1361 O O . LYS A 1 176 ? 31.656 22.25 -5.426 1 95.19 176 LYS A O 1
ATOM 1366 N N . THR A 1 177 ? 30.094 23.828 -5.191 1 96.56 177 THR A N 1
ATOM 1367 C CA . THR A 1 177 ? 30.062 23.672 -3.738 1 96.56 177 THR A CA 1
ATOM 1368 C C . THR A 1 177 ? 28.922 22.766 -3.311 1 96.56 177 THR A C 1
ATOM 1370 O O . THR A 1 177 ? 28.641 22.625 -2.117 1 96.56 177 THR A O 1
ATOM 1373 N N . ASP A 1 178 ? 28.281 22.141 -4.281 1 96.81 178 ASP A N 1
ATOM 1374 C CA . ASP A 1 178 ? 27.234 21.188 -3.93 1 96.81 178 ASP A CA 1
ATOM 1375 C C . ASP A 1 178 ? 27.812 19.984 -3.186 1 96.81 178 ASP A C 1
ATOM 1377 O O . ASP A 1 178 ? 29.016 19.688 -3.307 1 96.81 178 ASP A O 1
ATOM 1381 N N . LEU A 1 179 ? 27.062 19.391 -2.422 1 96.75 179 LEU A N 1
ATOM 1382 C CA . LEU A 1 179 ? 27.516 18.219 -1.69 1 96.75 179 LEU A CA 1
ATOM 1383 C C . LEU A 1 179 ? 26.453 17.125 -1.709 1 96.75 179 LEU A C 1
ATOM 1385 O O . LEU A 1 179 ? 25.266 17.406 -1.69 1 96.75 179 LEU A O 1
ATOM 1389 N N . TYR A 1 180 ? 26.938 15.852 -1.826 1 98.31 180 TYR A N 1
ATOM 1390 C CA . TYR A 1 180 ? 26.078 14.672 -1.709 1 98.31 180 TYR A CA 1
ATOM 1391 C C . TYR A 1 180 ? 26.188 14.062 -0.315 1 98.31 180 TYR A C 1
ATOM 1393 O O . TYR A 1 180 ? 27.281 13.898 0.221 1 98.31 180 TYR A O 1
ATOM 1401 N N . LEU A 1 181 ? 25.031 13.852 0.246 1 98.56 181 LEU A N 1
ATOM 1402 C CA . LEU A 1 181 ? 24.969 13.172 1.537 1 98.56 181 LEU A CA 1
ATOM 1403 C C . LEU A 1 181 ? 24.422 11.758 1.38 1 98.56 181 LEU A C 1
ATOM 1405 O O . LEU A 1 181 ? 23.391 11.547 0.728 1 98.56 181 LEU A O 1
ATOM 1409 N N . LEU A 1 182 ? 25.109 10.766 1.98 1 98.81 182 LEU A N 1
ATOM 1410 C CA . LEU A 1 182 ? 24.766 9.352 1.864 1 98.81 182 LEU A CA 1
ATOM 1411 C C . LEU A 1 182 ? 24.375 8.773 3.221 1 98.81 182 LEU A C 1
ATOM 1413 O O . LEU A 1 182 ? 24.656 9.375 4.262 1 98.81 182 LEU A O 1
ATOM 1417 N N . PHE A 1 183 ? 23.75 7.578 3.18 1 98.88 183 PHE A N 1
ATOM 1418 C CA . PHE A 1 183 ? 23.625 6.758 4.379 1 98.88 183 PHE A CA 1
ATOM 1419 C C . PHE A 1 183 ? 25 6.363 4.91 1 98.88 183 PHE A C 1
ATOM 1421 O O . PHE A 1 183 ? 25.984 6.402 4.176 1 98.88 183 PHE A O 1
ATOM 1428 N N . ASN A 1 184 ? 25.031 5.953 6.184 1 98.81 184 ASN A N 1
ATOM 1429 C CA . ASN A 1 184 ? 26.328 5.699 6.797 1 98.81 184 ASN A CA 1
ATOM 1430 C C . ASN A 1 184 ? 26.359 4.355 7.52 1 98.81 184 ASN A C 1
ATOM 1432 O O . ASN A 1 184 ? 25.984 4.266 8.688 1 98.81 184 ASN A O 1
ATOM 1436 N N . ALA A 1 185 ? 27.016 3.367 6.922 1 98.75 185 ALA A N 1
ATOM 1437 C CA . ALA A 1 185 ? 27.109 2.023 7.488 1 98.75 185 ALA A CA 1
ATOM 1438 C C . ALA A 1 185 ? 28.141 1.972 8.609 1 98.75 185 ALA A C 1
ATOM 1440 O O . ALA A 1 185 ? 28.219 0.983 9.344 1 98.75 185 ALA A O 1
ATOM 1441 N N . TRP A 1 186 ? 28.922 3.055 8.844 1 98.56 186 TRP A N 1
ATOM 1442 C CA . TRP A 1 186 ? 29.984 3.088 9.852 1 98.56 186 TRP A CA 1
ATOM 1443 C C . TRP A 1 186 ? 29.484 3.723 11.141 1 98.56 186 TRP A C 1
ATOM 1445 O O . TRP A 1 186 ? 30.141 3.631 12.18 1 98.56 186 TRP A O 1
ATOM 1455 N N . ASN A 1 187 ? 28.328 4.445 11.078 1 98.31 187 ASN A N 1
ATOM 1456 C CA . ASN A 1 187 ? 27.812 5.152 12.242 1 98.31 187 ASN A CA 1
ATOM 1457 C C . ASN A 1 187 ? 26.766 4.324 12.984 1 98.31 187 ASN A C 1
ATOM 1459 O O . ASN A 1 187 ? 25.719 3.984 12.414 1 98.31 187 ASN A O 1
ATOM 1463 N N . LYS A 1 188 ? 26.938 4.125 14.258 1 97.19 188 LYS A N 1
ATOM 1464 C CA . LYS A 1 188 ? 26.109 3.236 15.07 1 97.19 188 LYS A CA 1
ATOM 1465 C C . LYS A 1 188 ? 24.688 3.771 15.18 1 97.19 188 LYS A C 1
ATOM 1467 O O . LYS A 1 188 ? 23.75 3.014 15.445 1 97.19 188 LYS A O 1
ATOM 1472 N N . ASP A 1 189 ? 24.531 5.066 14.969 1 96.19 189 ASP A N 1
ATOM 1473 C CA . ASP A 1 189 ? 23.219 5.672 15.148 1 96.19 189 ASP A CA 1
ATOM 1474 C C . ASP A 1 189 ? 22.469 5.77 13.82 1 96.19 189 ASP A C 1
ATOM 1476 O O . ASP A 1 189 ? 21.312 6.195 13.781 1 96.19 189 ASP A O 1
ATOM 1480 N N . ASP A 1 190 ? 23.141 5.422 12.766 1 97.75 190 ASP A N 1
ATOM 1481 C CA . ASP A 1 190 ? 22.469 5.414 11.461 1 97.75 190 ASP A CA 1
ATOM 1482 C C . ASP A 1 190 ? 21.625 4.148 11.289 1 97.75 190 ASP A C 1
ATOM 1484 O O . ASP A 1 190 ? 22 3.078 11.766 1 97.75 190 ASP A O 1
ATOM 1488 N N . ALA A 1 191 ? 20.562 4.246 10.562 1 97.5 191 ALA A N 1
ATOM 1489 C CA . ALA A 1 191 ? 19.609 3.16 10.367 1 97.5 191 ALA A CA 1
ATOM 1490 C C . ALA A 1 191 ? 20.234 2.004 9.602 1 97.5 191 ALA A C 1
ATOM 1492 O O . ALA A 1 191 ? 19.734 0.881 9.625 1 97.5 191 ALA A O 1
ATOM 1493 N N . VAL A 1 192 ? 21.359 2.24 8.883 1 98.69 192 VAL A N 1
ATOM 1494 C CA . VAL A 1 192 ? 21.938 1.197 8.047 1 98.69 192 VAL A CA 1
ATOM 1495 C C . VAL A 1 192 ? 23.297 0.771 8.617 1 98.69 192 VAL A C 1
ATOM 1497 O O . VAL A 1 192 ? 24.109 0.172 7.914 1 98.69 192 VAL A O 1
ATOM 1500 N N . PHE A 1 193 ? 23.609 1.076 9.891 1 98.5 193 PHE A N 1
ATOM 1501 C CA . PHE A 1 193 ? 24.859 0.7 10.547 1 98.5 193 PHE A CA 1
ATOM 1502 C C . PHE A 1 193 ? 25.125 -0.792 10.383 1 98.5 193 PHE A C 1
ATOM 1504 O O . PHE A 1 193 ? 24.25 -1.616 10.641 1 98.5 193 PHE A O 1
ATOM 1511 N N . TYR A 1 194 ? 26.297 -1.122 9.852 1 98.5 194 TYR A N 1
ATOM 1512 C CA . TYR A 1 194 ? 26.766 -2.5 9.758 1 98.5 194 TYR A CA 1
ATOM 1513 C C . TYR A 1 194 ? 28.031 -2.703 10.578 1 98.5 194 TYR A C 1
ATOM 1515 O O . TYR A 1 194 ? 29.094 -2.162 10.242 1 98.5 194 TYR A O 1
ATOM 1523 N N . ALA A 1 195 ? 28.062 -3.535 11.539 1 97.06 195 ALA A N 1
ATOM 1524 C CA . ALA A 1 195 ? 29.047 -3.568 12.625 1 97.06 195 ALA A CA 1
ATOM 1525 C C . ALA A 1 195 ? 30.391 -4.082 12.133 1 97.06 195 ALA A C 1
ATOM 1527 O O . ALA A 1 195 ? 31.438 -3.582 12.539 1 97.06 195 ALA A O 1
ATOM 1528 N N . ASP A 1 196 ? 30.406 -5.086 11.297 1 95.31 196 ASP A N 1
ATOM 1529 C CA . ASP A 1 196 ? 31.672 -5.727 10.992 1 95.31 196 ASP A CA 1
ATOM 1530 C C . ASP A 1 196 ? 32.312 -5.113 9.75 1 95.31 196 ASP A C 1
ATOM 1532 O O . ASP A 1 196 ? 31.625 -4.82 8.766 1 95.31 196 ASP A O 1
ATOM 1536 N N . GLU A 1 197 ? 33.594 -4.969 9.719 1 96.88 197 GLU A N 1
ATOM 1537 C CA . GLU A 1 197 ? 34.375 -4.305 8.656 1 96.88 197 GLU A CA 1
ATOM 1538 C C . GLU A 1 197 ? 34.375 -5.137 7.379 1 96.88 197 GLU A C 1
ATOM 1540 O O . GLU A 1 197 ? 34.125 -4.617 6.289 1 96.88 197 GLU A O 1
ATOM 1545 N N . PRO A 1 198 ? 34.625 -6.445 7.461 1 96.94 198 PRO A N 1
ATOM 1546 C CA . PRO A 1 198 ? 34.594 -7.219 6.219 1 96.94 198 PRO A CA 1
ATOM 1547 C C . PRO A 1 198 ? 33.219 -7.109 5.523 1 96.94 198 PRO A C 1
ATOM 1549 O O . PRO A 1 198 ? 33.156 -7.074 4.289 1 96.94 198 PRO A O 1
ATOM 1552 N N . GLY A 1 199 ? 32.219 -7.047 6.328 1 97.38 199 GLY A N 1
ATOM 1553 C CA . GLY A 1 199 ? 30.906 -6.883 5.766 1 97.38 199 GLY A CA 1
ATOM 1554 C C . GLY A 1 199 ? 30.703 -5.547 5.078 1 97.38 199 GLY A C 1
ATOM 1555 O O . GLY A 1 199 ? 30.109 -5.473 4 1 97.38 199 GLY A O 1
ATOM 1556 N N . ARG A 1 200 ? 31.156 -4.43 5.703 1 98.19 200 ARG A N 1
ATOM 1557 C CA . ARG A 1 200 ? 31.062 -3.113 5.082 1 98.19 200 ARG A CA 1
ATOM 1558 C C . ARG A 1 200 ? 31.844 -3.066 3.771 1 98.19 200 ARG A C 1
ATOM 1560 O O . ARG A 1 200 ? 31.391 -2.459 2.797 1 98.19 200 ARG A O 1
ATOM 1567 N N . LYS A 1 201 ? 32.969 -3.703 3.756 1 96.38 201 LYS A N 1
ATOM 1568 C CA . LYS A 1 201 ? 33.75 -3.773 2.531 1 96.38 201 LYS A CA 1
ATOM 1569 C C . LYS A 1 201 ? 33 -4.543 1.44 1 96.38 201 LYS A C 1
ATOM 1571 O O . LYS A 1 201 ? 33 -4.129 0.279 1 96.38 201 LYS A O 1
ATOM 1576 N N . GLU A 1 202 ? 32.375 -5.613 1.801 1 97.25 202 GLU A N 1
ATOM 1577 C CA . GLU A 1 202 ? 31.688 -6.477 0.841 1 97.25 202 GLU A CA 1
ATOM 1578 C C . GLU A 1 202 ? 30.344 -5.883 0.408 1 97.25 202 GLU A C 1
ATOM 1580 O O . GLU A 1 202 ? 30.016 -5.891 -0.778 1 97.25 202 GLU A O 1
ATOM 1585 N N . TYR A 1 203 ? 29.625 -5.32 1.356 1 98.5 203 TYR A N 1
ATOM 1586 C CA . TYR A 1 203 ? 28.219 -5.031 1.098 1 98.5 203 TYR A CA 1
ATOM 1587 C C . TYR A 1 203 ? 28.016 -3.553 0.802 1 98.5 203 TYR A C 1
ATOM 1589 O O . TYR A 1 203 ? 26.891 -3.127 0.489 1 98.5 203 TYR A O 1
ATOM 1597 N N . VAL A 1 204 ? 29.016 -2.715 0.921 1 98.31 204 VAL A N 1
ATOM 1598 C CA . VAL A 1 204 ? 28.906 -1.294 0.613 1 98.31 204 VAL A CA 1
ATOM 1599 C C . VAL A 1 204 ? 29.953 -0.897 -0.418 1 98.31 204 VAL A C 1
ATOM 1601 O O . VAL A 1 204 ? 29.641 -0.237 -1.411 1 98.31 204 VAL A O 1
ATOM 1604 N N . LEU A 1 205 ? 31.203 -1.389 -0.244 1 95.88 205 LEU A N 1
ATOM 1605 C CA . LEU A 1 205 ? 32.312 -0.843 -1.019 1 95.88 205 LEU A CA 1
ATOM 1606 C C . LEU A 1 205 ? 32.625 -1.744 -2.205 1 95.88 205 LEU A C 1
ATOM 1608 O O . LEU A 1 205 ? 33.219 -1.292 -3.188 1 95.88 205 LEU A O 1
ATOM 1612 N N . SER A 1 206 ? 32.281 -3 -2.158 1 94.44 206 SER A N 1
ATOM 1613 C CA . SER A 1 206 ? 32.625 -3.896 -3.262 1 94.44 206 SER A CA 1
ATOM 1614 C C . SER A 1 206 ? 31.812 -3.566 -4.508 1 94.44 206 SER A C 1
ATOM 1616 O O . SER A 1 206 ? 30.594 -3.432 -4.441 1 94.44 206 SER A O 1
ATOM 1618 N N . ASP A 1 207 ? 32.469 -3.471 -5.582 1 93.56 207 ASP A N 1
ATOM 1619 C CA . ASP A 1 207 ? 31.781 -3.113 -6.82 1 93.56 207 ASP A CA 1
ATOM 1620 C C . ASP A 1 207 ? 31.656 -4.324 -7.746 1 93.56 207 ASP A C 1
ATOM 1622 O O . ASP A 1 207 ? 31.375 -4.172 -8.938 1 93.56 207 ASP A O 1
ATOM 1626 N N . HIS A 1 208 ? 31.938 -5.508 -7.246 1 93.06 208 HIS A N 1
ATOM 1627 C CA . HIS A 1 208 ? 31.812 -6.758 -7.988 1 93.06 208 HIS A CA 1
ATOM 1628 C C . HIS A 1 208 ? 30.969 -7.773 -7.211 1 93.06 208 HIS A C 1
ATOM 1630 O O . HIS A 1 208 ? 31.031 -7.812 -5.98 1 93.06 208 HIS A O 1
ATOM 1636 N N . GLY A 1 209 ? 30.203 -8.508 -7.977 1 95.31 209 GLY A N 1
ATOM 1637 C CA . GLY A 1 209 ? 29.422 -9.57 -7.363 1 95.31 209 GLY A CA 1
ATOM 1638 C C . GLY A 1 209 ? 29.312 -10.812 -8.234 1 95.31 209 GLY A C 1
ATOM 1639 O O . GLY A 1 209 ? 29.766 -10.812 -9.375 1 95.31 209 GLY A O 1
ATOM 1640 N N . VAL A 1 210 ? 28.906 -11.867 -7.617 1 96.19 210 VAL A N 1
ATOM 1641 C CA . VAL A 1 210 ? 28.625 -13.133 -8.297 1 96.19 210 VAL A CA 1
ATOM 1642 C C . VAL A 1 210 ? 27.188 -13.547 -8.008 1 96.19 210 VAL A C 1
ATOM 1644 O O . VAL A 1 210 ? 26.75 -13.578 -6.852 1 96.19 210 VAL A O 1
ATOM 1647 N N . ILE A 1 211 ? 26.469 -13.883 -9.07 1 96.06 211 ILE A N 1
ATOM 1648 C CA . ILE A 1 211 ? 25.078 -14.289 -8.984 1 96.06 211 ILE A CA 1
ATOM 1649 C C . ILE A 1 211 ? 24.938 -15.75 -9.406 1 96.06 211 ILE A C 1
ATOM 1651 O O . ILE A 1 211 ? 25.609 -16.188 -10.344 1 96.06 211 ILE A O 1
ATOM 1655 N N . TYR A 1 212 ? 24.078 -16.438 -8.773 1 93.12 212 TYR A N 1
ATOM 1656 C CA . TYR A 1 212 ? 23.906 -17.859 -9.039 1 93.12 212 TYR A CA 1
ATOM 1657 C C . TYR A 1 212 ? 22.625 -18.125 -9.805 1 93.12 212 TYR A C 1
ATOM 1659 O O . TYR A 1 212 ? 21.594 -17.484 -9.539 1 93.12 212 TYR A O 1
ATOM 1667 N N . GLN A 1 213 ? 22.703 -18.984 -10.789 1 88.19 213 GLN A N 1
ATOM 1668 C CA . GLN A 1 213 ? 21.594 -19.266 -11.695 1 88.19 213 GLN A CA 1
ATOM 1669 C C . GLN A 1 213 ? 21.5 -20.766 -11.977 1 88.19 213 GLN A C 1
ATOM 1671 O O . GLN A 1 213 ? 22.188 -21.562 -11.352 1 88.19 213 GLN A O 1
ATOM 1676 N N . GLY A 1 214 ? 20.562 -21.094 -12.844 1 82.88 214 GLY A N 1
ATOM 1677 C CA . GLY A 1 214 ? 20.359 -22.484 -13.195 1 82.88 214 GLY A CA 1
ATOM 1678 C C . GLY A 1 214 ? 19.375 -23.203 -12.289 1 82.88 214 GLY A C 1
ATOM 1679 O O . GLY A 1 214 ? 18.312 -22.672 -11.984 1 82.88 214 GLY A O 1
ATOM 1680 N N . SER A 1 215 ? 19.688 -24.453 -12.023 1 82.69 215 SER A N 1
ATOM 1681 C CA . SER A 1 215 ? 18.875 -25.25 -11.117 1 82.69 215 SER A CA 1
ATOM 1682 C C . SER A 1 215 ? 19.656 -25.625 -9.859 1 82.69 215 SER A C 1
ATOM 1684 O O . SER A 1 215 ? 20.875 -25.5 -9.82 1 82.69 215 SER A O 1
ATOM 1686 N N . PHE A 1 216 ? 18.938 -26.031 -8.922 1 85.25 216 PHE A N 1
ATOM 1687 C CA . PHE A 1 216 ? 19.531 -26.375 -7.637 1 85.25 216 PHE A CA 1
ATOM 1688 C C . PHE A 1 216 ? 20.625 -27.438 -7.812 1 85.25 216 PHE A C 1
ATOM 1690 O O . PHE A 1 216 ? 21.688 -27.344 -7.207 1 85.25 216 PHE A O 1
ATOM 1697 N N . ASP A 1 217 ? 20.375 -28.406 -8.617 1 82.12 217 ASP A N 1
ATOM 1698 C CA . ASP A 1 217 ? 21.312 -29.516 -8.812 1 82.12 217 ASP A CA 1
ATOM 1699 C C . ASP A 1 217 ? 22.422 -29.125 -9.773 1 82.12 217 ASP A C 1
ATOM 1701 O O . ASP A 1 217 ? 23.469 -29.766 -9.812 1 82.12 217 ASP A O 1
ATOM 1705 N N . ASN A 1 218 ? 22.203 -28.094 -10.57 1 81.31 218 ASN A N 1
ATOM 1706 C CA . ASN A 1 218 ? 23.156 -27.625 -11.562 1 81.31 218 ASN A CA 1
ATOM 1707 C C . ASN A 1 218 ? 23.266 -26.109 -11.555 1 81.31 218 ASN A C 1
ATOM 1709 O O . ASN A 1 218 ? 22.844 -25.438 -12.508 1 81.31 218 ASN A O 1
ATOM 1713 N N . MET A 1 219 ? 24.031 -25.688 -10.625 1 84 219 MET A N 1
ATOM 1714 C CA . MET A 1 219 ? 24.125 -24.234 -10.438 1 84 219 MET A CA 1
ATOM 1715 C C . MET A 1 219 ? 25.219 -23.641 -11.32 1 84 219 MET A C 1
ATOM 1717 O O . MET A 1 219 ? 26.281 -24.266 -11.492 1 84 219 MET A O 1
ATOM 1721 N N . THR A 1 220 ? 24.953 -22.516 -11.859 1 83.88 220 THR A N 1
ATOM 1722 C CA . THR A 1 220 ? 25.953 -21.734 -12.594 1 83.88 220 THR A CA 1
ATOM 1723 C C . THR A 1 220 ? 26.188 -20.391 -11.914 1 83.88 220 THR A C 1
ATOM 1725 O O . THR A 1 220 ? 25.391 -19.969 -11.062 1 83.88 220 THR A O 1
ATOM 1728 N N . GLN A 1 221 ? 27.312 -19.797 -12.305 1 89.81 221 GLN A N 1
ATOM 1729 C CA . GLN A 1 221 ? 27.688 -18.516 -11.734 1 89.81 221 GLN A CA 1
ATOM 1730 C C . GLN A 1 221 ? 27.734 -17.438 -12.805 1 89.81 221 GLN A C 1
ATOM 1732 O O . GLN A 1 221 ? 28.172 -17.688 -13.93 1 89.81 221 GLN A O 1
ATOM 1737 N N . ARG A 1 222 ? 27.266 -16.328 -12.406 1 91.44 222 ARG A N 1
ATOM 1738 C CA . ARG A 1 222 ? 27.359 -15.148 -13.258 1 91.44 222 ARG A CA 1
ATOM 1739 C C . ARG A 1 222 ? 28 -13.977 -12.523 1 91.44 222 ARG A C 1
ATOM 1741 O O . ARG A 1 222 ? 27.531 -13.562 -11.469 1 91.44 222 ARG A O 1
ATOM 1748 N N . SER A 1 223 ? 29.109 -13.516 -13.094 1 93.5 223 SER A N 1
ATOM 1749 C CA . SER A 1 223 ? 29.766 -12.32 -12.555 1 93.5 223 SER A CA 1
ATOM 1750 C C . SER A 1 223 ? 29 -11.055 -12.922 1 93.5 223 SER A C 1
ATOM 1752 O O . SER A 1 223 ? 28.359 -10.992 -13.977 1 93.5 223 SER A O 1
ATOM 1754 N N . TRP A 1 224 ? 28.984 -10.055 -12.055 1 96.38 224 TRP A N 1
ATOM 1755 C CA . TRP A 1 224 ? 28.297 -8.797 -12.281 1 96.38 224 TRP A CA 1
ATOM 1756 C C . TRP A 1 224 ? 29.109 -7.621 -11.75 1 96.38 224 TRP A C 1
ATOM 1758 O O . TRP A 1 224 ? 29.609 -7.66 -10.625 1 96.38 224 TRP A O 1
ATOM 1768 N N . ASP A 1 225 ? 29.234 -6.633 -12.539 1 96 225 ASP A N 1
ATOM 1769 C CA . ASP A 1 225 ? 29.875 -5.391 -12.117 1 96 225 ASP A CA 1
ATOM 1770 C C . ASP A 1 225 ? 28.859 -4.379 -11.617 1 96 225 ASP A C 1
ATOM 1772 O O . ASP A 1 225 ? 28.172 -3.742 -12.414 1 96 225 ASP A O 1
ATOM 1776 N N . TYR A 1 226 ? 28.828 -4.121 -10.352 1 97.12 226 TYR A N 1
ATOM 1777 C CA . TYR A 1 226 ? 27.891 -3.16 -9.805 1 97.12 226 TYR A CA 1
ATOM 1778 C C . TYR A 1 226 ? 28.203 -1.746 -10.281 1 97.12 226 TYR A C 1
ATOM 1780 O O . TYR A 1 226 ? 27.312 -1.002 -10.688 1 97.12 226 TYR A O 1
ATOM 1788 N N . GLY A 1 227 ? 29.516 -1.369 -10.156 1 95.31 227 GLY A N 1
ATOM 1789 C CA . GLY A 1 227 ? 30 -0.101 -10.672 1 95.31 227 GLY A CA 1
ATOM 1790 C C . GLY A 1 227 ? 29.344 1.102 -10.016 1 95.31 227 GLY A C 1
ATOM 1791 O O . GLY A 1 227 ? 29.094 2.117 -10.672 1 95.31 227 GLY A O 1
ATOM 1792 N N . GLN A 1 228 ? 29 1.016 -8.742 1 96.38 228 GLN A N 1
ATOM 1793 C CA . GLN A 1 228 ? 28.219 2.037 -8.055 1 96.38 228 GLN A CA 1
ATOM 1794 C C . GLN A 1 228 ? 29.016 3.328 -7.895 1 96.38 228 GLN A C 1
ATOM 1796 O O . GLN A 1 228 ? 28.438 4.383 -7.602 1 96.38 228 GLN A O 1
ATOM 1801 N N . PHE A 1 229 ? 30.328 3.324 -8.117 1 95.75 229 PHE A N 1
ATOM 1802 C CA . PHE A 1 229 ? 31.156 4.508 -7.887 1 95.75 229 PHE A CA 1
ATOM 1803 C C . PHE A 1 229 ? 31.5 5.188 -9.203 1 95.75 229 PHE A C 1
ATOM 1805 O O . PHE A 1 229 ? 32.125 6.254 -9.211 1 95.75 229 PHE A O 1
ATOM 1812 N N . GLU A 1 230 ? 31.125 4.613 -10.305 1 94.5 230 GLU A N 1
ATOM 1813 C CA . GLU A 1 230 ? 31.484 5.133 -11.625 1 94.5 230 GLU A CA 1
ATOM 1814 C C . GLU A 1 230 ? 30.844 6.492 -11.867 1 94.5 230 GLU A C 1
ATOM 1816 O O . GLU A 1 230 ? 29.891 6.875 -11.18 1 94.5 230 GLU A O 1
ATOM 1821 N N . ALA A 1 231 ? 31.375 7.199 -12.82 1 94.25 231 ALA A N 1
ATOM 1822 C CA . ALA A 1 231 ? 30.906 8.547 -13.148 1 94.25 231 ALA A CA 1
ATOM 1823 C C . ALA A 1 231 ? 29.438 8.531 -13.547 1 94.25 231 ALA A C 1
ATOM 1825 O O . ALA A 1 231 ? 29.016 7.715 -14.367 1 94.25 231 ALA A O 1
ATOM 1826 N N . GLY A 1 232 ? 28.688 9.336 -12.867 1 95.62 232 GLY A N 1
ATOM 1827 C CA . GLY A 1 232 ? 27.312 9.539 -13.25 1 95.62 232 GLY A CA 1
ATOM 1828 C C . GLY A 1 232 ? 26.344 8.625 -12.516 1 95.62 232 GLY A C 1
ATOM 1829 O O . GLY A 1 232 ? 25.125 8.828 -12.57 1 95.62 232 GLY A O 1
ATOM 1830 N N . ILE A 1 233 ? 26.828 7.629 -11.875 1 97.5 233 ILE A N 1
ATOM 1831 C CA . ILE A 1 233 ? 25.953 6.629 -11.273 1 97.5 233 ILE A CA 1
ATOM 1832 C C . ILE A 1 233 ? 25.25 7.223 -10.062 1 97.5 233 ILE A C 1
ATOM 1834 O O . ILE A 1 233 ? 24.062 6.988 -9.844 1 97.5 233 ILE A O 1
ATOM 1838 N N . LEU A 1 234 ? 25.984 7.988 -9.227 1 98.25 234 LEU A N 1
ATOM 1839 C CA . LEU A 1 234 ? 25.328 8.633 -8.086 1 98.25 234 LEU A CA 1
ATOM 1840 C C . LEU A 1 234 ? 24.219 9.57 -8.547 1 98.25 234 LEU A C 1
ATOM 1842 O O . LEU A 1 234 ? 23.141 9.586 -7.957 1 98.25 234 LEU A O 1
ATOM 1846 N N . ASP A 1 235 ? 24.469 10.328 -9.609 1 97.88 235 ASP A N 1
ATOM 1847 C CA . ASP A 1 235 ? 23.438 11.18 -10.195 1 97.88 235 ASP A CA 1
ATOM 1848 C C . ASP A 1 235 ? 22.25 10.359 -10.688 1 97.88 235 ASP A C 1
ATOM 1850 O O . ASP A 1 235 ? 21.109 10.766 -10.531 1 97.88 235 ASP A O 1
ATOM 1854 N N . ALA A 1 236 ? 22.562 9.211 -11.281 1 98.19 236 ALA A N 1
ATOM 1855 C CA . ALA A 1 236 ? 21.5 8.336 -11.758 1 98.19 236 ALA A CA 1
ATOM 1856 C C . ALA A 1 236 ? 20.625 7.859 -10.602 1 98.19 236 ALA A C 1
ATOM 1858 O O . ALA A 1 236 ? 19.406 7.785 -10.727 1 98.19 236 ALA A O 1
ATOM 1859 N N . CYS A 1 237 ? 21.234 7.527 -9.508 1 98.31 237 CYS A N 1
ATOM 1860 C CA . CYS A 1 237 ? 20.5 7.062 -8.344 1 98.31 237 CYS A CA 1
ATOM 1861 C C . CYS A 1 237 ? 19.594 8.164 -7.797 1 98.31 237 CYS A C 1
ATOM 1863 O O . CYS A 1 237 ? 18.453 7.906 -7.441 1 98.31 237 CYS A O 1
ATOM 1865 N N . ILE A 1 238 ? 20.109 9.383 -7.715 1 97.62 238 ILE A N 1
ATOM 1866 C CA . ILE A 1 238 ? 19.297 10.508 -7.258 1 97.62 238 ILE A CA 1
ATOM 1867 C C . ILE A 1 238 ? 18.172 10.773 -8.258 1 97.62 238 ILE A C 1
ATOM 1869 O O . ILE A 1 238 ? 17.047 11.094 -7.867 1 97.62 238 ILE A O 1
ATOM 1873 N N . TYR A 1 239 ? 18.5 10.625 -9.508 1 96.75 239 TYR A N 1
ATOM 1874 C CA . TYR A 1 239 ? 17.484 10.812 -10.555 1 96.75 239 TYR A CA 1
ATOM 1875 C C . TYR A 1 239 ? 16.359 9.805 -10.406 1 96.75 239 TYR A C 1
ATOM 1877 O O . TYR A 1 239 ? 15.188 10.141 -10.609 1 96.75 239 TYR A O 1
ATOM 1885 N N . ILE A 1 240 ? 16.672 8.602 -10.125 1 97 240 ILE A N 1
ATOM 1886 C CA . ILE A 1 240 ? 15.672 7.566 -9.906 1 97 240 ILE A CA 1
ATOM 1887 C C . ILE A 1 240 ? 14.734 7.988 -8.773 1 97 240 ILE A C 1
ATOM 1889 O O . ILE A 1 240 ? 13.508 7.84 -8.883 1 97 240 ILE A O 1
ATOM 1893 N N . LEU A 1 241 ? 15.273 8.523 -7.691 1 95.88 241 LEU A N 1
ATOM 1894 C CA . LEU A 1 241 ? 14.461 9 -6.578 1 95.88 241 LEU A CA 1
ATOM 1895 C C . LEU A 1 241 ? 13.578 10.164 -7.004 1 95.88 241 LEU A C 1
ATOM 1897 O O . LEU A 1 241 ? 12.422 10.258 -6.586 1 95.88 241 LEU A O 1
ATOM 1901 N N . ASP A 1 242 ? 14.109 11.023 -7.828 1 93.88 242 ASP A N 1
ATOM 1902 C CA . ASP A 1 242 ? 13.312 12.133 -8.359 1 93.88 242 ASP A CA 1
ATOM 1903 C C . ASP A 1 242 ? 12.164 11.617 -9.219 1 93.88 242 ASP A C 1
ATOM 1905 O O . ASP A 1 242 ? 11.031 12.078 -9.094 1 93.88 242 ASP A O 1
ATOM 1909 N N . ALA A 1 243 ? 12.508 10.68 -10.016 1 92.12 243 ALA A N 1
ATOM 1910 C CA . ALA A 1 243 ? 11.523 10.109 -10.938 1 92.12 243 ALA A CA 1
ATOM 1911 C C . ALA A 1 243 ? 10.422 9.383 -10.18 1 92.12 243 ALA A C 1
ATOM 1913 O O . ALA A 1 243 ? 9.289 9.289 -10.648 1 92.12 243 ALA A O 1
ATOM 1914 N N . SER A 1 244 ? 10.758 8.859 -9.062 1 90.25 244 SER A N 1
ATOM 1915 C CA . SER A 1 244 ? 9.789 8.148 -8.234 1 90.25 244 SER A CA 1
ATOM 1916 C C . SER A 1 244 ? 8.773 9.102 -7.625 1 90.25 244 SER A C 1
ATOM 1918 O O . SER A 1 244 ? 7.75 8.672 -7.094 1 90.25 244 SER A O 1
ATOM 1920 N N . LYS A 1 245 ? 9.062 10.359 -7.578 1 85 245 LYS A N 1
ATOM 1921 C CA . LYS A 1 245 ? 8.242 11.414 -6.977 1 85 245 LYS A CA 1
ATOM 1922 C C . LYS A 1 245 ? 8.18 11.258 -5.461 1 85 245 LYS A C 1
ATOM 1924 O O . LYS A 1 245 ? 7.258 11.758 -4.816 1 85 245 LYS A O 1
ATOM 1929 N N . MET A 1 246 ? 9.078 10.586 -4.934 1 88.44 246 MET A N 1
ATOM 1930 C CA . MET A 1 246 ? 9.227 10.516 -3.48 1 88.44 246 MET A CA 1
ATOM 1931 C C . MET A 1 246 ? 9.539 11.891 -2.902 1 88.44 246 MET A C 1
ATOM 1933 O O . MET A 1 246 ? 10.453 12.578 -3.375 1 88.44 246 MET A O 1
ATOM 1937 N N . PRO A 1 247 ? 8.781 12.266 -1.853 1 88 247 PRO A N 1
ATOM 1938 C CA . PRO A 1 247 ? 9.148 13.539 -1.238 1 88 247 PRO A CA 1
ATOM 1939 C C . PRO A 1 247 ? 10.586 13.57 -0.74 1 88 247 PRO A C 1
ATOM 1941 O O . PRO A 1 247 ? 11.055 12.594 -0.145 1 88 247 PRO A O 1
ATOM 1944 N N . VAL A 1 248 ? 11.219 14.656 -0.924 1 93.12 248 VAL A N 1
ATOM 1945 C CA . VAL A 1 248 ? 12.641 14.789 -0.59 1 93.12 248 VAL A CA 1
ATOM 1946 C C . VAL A 1 248 ? 12.836 14.578 0.908 1 93.12 248 VAL A C 1
ATOM 1948 O O . VAL A 1 248 ? 13.82 13.961 1.328 1 93.12 248 VAL A O 1
ATOM 1951 N N . PHE A 1 249 ? 11.898 15.016 1.706 1 90.56 249 PHE A N 1
ATOM 1952 C CA . PHE A 1 249 ? 12.07 14.969 3.154 1 90.56 249 PHE A CA 1
ATOM 1953 C C . PHE A 1 249 ? 11.93 13.539 3.666 1 90.56 249 PHE A C 1
ATOM 1955 O O . PHE A 1 249 ? 12.266 13.258 4.816 1 90.56 249 PHE A O 1
ATOM 1962 N N . ASP A 1 250 ? 11.531 12.609 2.812 1 91.38 250 ASP A N 1
ATOM 1963 C CA . ASP A 1 250 ? 11.398 11.219 3.213 1 91.38 250 ASP A CA 1
ATOM 1964 C C . ASP A 1 250 ? 12.641 10.414 2.84 1 91.38 250 ASP A C 1
ATOM 1966 O O . ASP A 1 250 ? 12.781 9.258 3.244 1 91.38 250 ASP A O 1
ATOM 1970 N N . ARG A 1 251 ? 13.57 10.977 2.191 1 96.25 251 ARG A N 1
ATOM 1971 C CA . ARG A 1 251 ? 14.664 10.234 1.579 1 96.25 251 ARG A CA 1
ATOM 1972 C C . ARG A 1 251 ? 15.719 9.859 2.617 1 96.25 251 ARG A C 1
ATOM 1974 O O . ARG A 1 251 ? 16.656 9.125 2.316 1 96.25 251 ARG A O 1
ATOM 1981 N N . GLY A 1 252 ? 15.516 10.359 3.811 1 95.75 252 GLY A N 1
ATOM 1982 C CA . GLY A 1 252 ? 16.375 9.914 4.898 1 95.75 252 GLY A CA 1
ATOM 1983 C C . GLY A 1 252 ? 15.898 8.633 5.547 1 95.75 252 GLY A C 1
ATOM 1984 O O . GLY A 1 252 ? 16.641 8 6.301 1 95.75 252 GLY A O 1
ATOM 1985 N N . ASN A 1 253 ? 14.727 8.289 5.332 1 95.12 253 ASN A N 1
ATOM 1986 C CA . ASN A 1 253 ? 14.125 7.066 5.855 1 95.12 253 ASN A CA 1
ATOM 1987 C C . ASN A 1 253 ? 14.391 5.871 4.941 1 95.12 253 ASN A C 1
ATOM 1989 O O . ASN A 1 253 ? 13.766 5.742 3.885 1 95.12 253 ASN A O 1
ATOM 1993 N N . VAL A 1 254 ? 15.234 4.969 5.426 1 97.81 254 VAL A N 1
ATOM 1994 C CA . VAL A 1 254 ? 15.711 3.875 4.586 1 97.81 254 VAL A CA 1
ATOM 1995 C C . VAL A 1 254 ? 14.555 2.932 4.254 1 97.81 254 VAL A C 1
ATOM 1997 O O . VAL A 1 254 ? 14.516 2.342 3.172 1 97.81 254 VAL A O 1
ATOM 2000 N N . ILE A 1 255 ? 13.586 2.781 5.141 1 96.62 255 ILE A N 1
ATOM 2001 C CA . ILE A 1 255 ? 12.445 1.899 4.922 1 96.62 255 ILE A CA 1
ATOM 2002 C C . ILE A 1 255 ? 11.617 2.412 3.748 1 96.62 255 ILE A C 1
ATOM 2004 O O . ILE A 1 255 ? 11.336 1.668 2.803 1 96.62 255 ILE A O 1
ATOM 2008 N N . LYS A 1 256 ? 11.25 3.693 3.762 1 94.19 256 LYS A N 1
ATOM 2009 C CA . LYS A 1 256 ? 10.477 4.297 2.684 1 94.19 256 LYS A CA 1
ATOM 2010 C C . LYS A 1 256 ? 11.258 4.309 1.378 1 94.19 256 LYS A C 1
ATOM 2012 O O . LYS A 1 256 ? 10.711 4.027 0.311 1 94.19 256 LYS A O 1
ATOM 2017 N N . LEU A 1 257 ? 12.492 4.621 1.52 1 97 257 LEU A N 1
ATOM 2018 C CA . LEU A 1 257 ? 13.336 4.762 0.338 1 97 257 LEU A CA 1
ATOM 2019 C C . LEU A 1 257 ? 13.477 3.434 -0.397 1 97 257 LEU A C 1
ATOM 2021 O O . LEU A 1 257 ? 13.32 3.377 -1.619 1 97 257 LEU A O 1
ATOM 2025 N N . THR A 1 258 ? 13.766 2.357 0.308 1 98 258 THR A N 1
ATOM 2026 C CA . THR A 1 258 ? 13.977 1.067 -0.342 1 98 258 THR A CA 1
ATOM 2027 C C . THR A 1 258 ? 12.68 0.562 -0.971 1 98 258 THR A C 1
ATOM 2029 O O . THR A 1 258 ? 12.703 -0.058 -2.037 1 98 258 THR A O 1
ATOM 2032 N N . ARG A 1 259 ? 11.594 0.791 -0.343 1 96.38 259 ARG A N 1
ATOM 2033 C CA . ARG A 1 259 ? 10.312 0.379 -0.915 1 96.38 259 ARG A CA 1
ATOM 2034 C C . ARG A 1 259 ? 10.031 1.13 -2.211 1 96.38 259 ARG A C 1
ATOM 2036 O O . ARG A 1 259 ? 9.625 0.527 -3.207 1 96.38 259 ARG A O 1
ATOM 2043 N N . MET A 1 260 ? 10.234 2.41 -2.205 1 94.38 260 MET A N 1
ATOM 2044 C CA . MET A 1 260 ? 10.016 3.209 -3.406 1 94.38 260 MET A CA 1
ATOM 2045 C C . MET A 1 260 ? 10.977 2.795 -4.52 1 94.38 260 MET A C 1
ATOM 2047 O O . MET A 1 260 ? 10.594 2.75 -5.688 1 94.38 260 MET A O 1
ATOM 2051 N N . ALA A 1 261 ? 12.156 2.504 -4.074 1 97 261 ALA A N 1
ATOM 2052 C CA . ALA A 1 261 ? 13.164 2.102 -5.055 1 97 261 ALA A CA 1
ATOM 2053 C C . ALA A 1 261 ? 12.805 0.762 -5.691 1 97 261 ALA A C 1
ATOM 2055 O O . ALA A 1 261 ? 13.055 0.546 -6.883 1 97 261 ALA A O 1
ATOM 2056 N N . SER A 1 262 ? 12.258 -0.163 -4.941 1 96.94 262 SER A N 1
ATOM 2057 C CA . SER A 1 262 ? 11.859 -1.453 -5.496 1 96.94 262 SER A CA 1
ATOM 2058 C C . SER A 1 262 ? 10.812 -1.283 -6.594 1 96.94 262 SER A C 1
ATOM 2060 O O . SER A 1 262 ? 10.773 -2.072 -7.543 1 96.94 262 SER A O 1
ATOM 2062 N N . ALA A 1 263 ? 10.031 -0.274 -6.477 1 94 263 ALA A N 1
ATOM 2063 C CA . ALA A 1 263 ? 9.039 0.035 -7.508 1 94 263 ALA A CA 1
ATOM 2064 C C . ALA A 1 263 ? 9.703 0.682 -8.727 1 94 263 ALA A C 1
ATOM 2066 O O . ALA A 1 263 ? 9.359 0.362 -9.867 1 94 263 ALA A O 1
ATOM 2067 N N . MET A 1 264 ? 10.672 1.533 -8.477 1 94.88 264 MET A N 1
ATOM 2068 C CA . MET A 1 264 ? 11.211 2.373 -9.539 1 94.88 264 MET A CA 1
ATOM 2069 C C . MET A 1 264 ? 12.273 1.624 -10.336 1 94.88 264 MET A C 1
ATOM 2071 O O . MET A 1 264 ? 12.672 2.064 -11.422 1 94.88 264 MET A O 1
ATOM 2075 N N . LEU A 1 265 ? 12.711 0.511 -9.812 1 96.12 265 LEU A N 1
ATOM 2076 C CA . LEU A 1 265 ? 13.695 -0.251 -10.57 1 96.12 265 LEU A CA 1
ATOM 2077 C C . LEU A 1 265 ? 13.023 -1.154 -11.594 1 96.12 265 LEU A C 1
ATOM 2079 O O . LEU A 1 265 ? 13.695 -1.759 -12.438 1 96.12 265 LEU A O 1
ATOM 2083 N N . ASN A 1 266 ? 11.742 -1.221 -11.531 1 90.38 266 ASN A N 1
ATOM 2084 C CA . ASN A 1 266 ? 10.984 -1.775 -12.648 1 90.38 266 ASN A CA 1
ATOM 2085 C C . ASN A 1 266 ? 10.102 -0.715 -13.305 1 90.38 266 ASN A C 1
ATOM 2087 O O . ASN A 1 266 ? 10.031 0.419 -12.828 1 90.38 266 ASN A O 1
ATOM 2091 N N . SER A 1 267 ? 9.445 -0.988 -14.469 1 84.75 267 SER A N 1
ATOM 2092 C CA . SER A 1 267 ? 8.859 0.104 -15.234 1 84.75 267 SER A CA 1
ATOM 2093 C C . SER A 1 267 ? 7.402 -0.184 -15.586 1 84.75 267 SER A C 1
ATOM 2095 O O . SER A 1 267 ? 6.809 0.509 -16.422 1 84.75 267 SER A O 1
ATOM 2097 N N . LEU A 1 268 ? 6.848 -1.044 -15 1 74.12 268 LEU A N 1
ATOM 2098 C CA . LEU A 1 268 ? 5.527 -1.46 -15.453 1 74.12 268 LEU A CA 1
ATOM 2099 C C . LEU A 1 268 ? 4.477 -0.412 -15.102 1 74.12 268 LEU A C 1
ATOM 2101 O O . LEU A 1 268 ? 3.488 -0.249 -15.82 1 74.12 268 LEU A O 1
ATOM 2105 N N . ASP A 1 269 ? 4.758 0.377 -14.07 1 72.81 269 ASP A N 1
ATOM 2106 C CA . ASP A 1 269 ? 3.674 1.256 -13.648 1 72.81 269 ASP A CA 1
ATOM 2107 C C . ASP A 1 269 ? 4.191 2.656 -13.336 1 72.81 269 ASP A C 1
ATOM 2109 O O . ASP A 1 269 ? 3.416 3.545 -12.977 1 72.81 269 ASP A O 1
ATOM 2113 N N . ASP A 1 270 ? 5.469 2.92 -13.477 1 77.56 270 ASP A N 1
ATOM 2114 C CA . ASP A 1 270 ? 5.977 4.219 -13.039 1 77.56 270 ASP A CA 1
ATOM 2115 C C . ASP A 1 270 ? 7.137 4.676 -13.922 1 77.56 270 ASP A C 1
ATOM 2117 O O . ASP A 1 270 ? 7.898 5.562 -13.539 1 77.56 270 ASP A O 1
ATOM 2121 N N . ASP A 1 271 ? 7.332 4.07 -15.031 1 86.69 271 ASP A N 1
ATOM 2122 C CA . ASP A 1 271 ? 8.422 4.426 -15.93 1 86.69 271 ASP A CA 1
ATOM 2123 C C . ASP A 1 271 ? 9.773 4.305 -15.234 1 86.69 271 ASP A C 1
ATOM 2125 O O . ASP A 1 271 ? 10.617 5.199 -15.344 1 86.69 271 ASP A O 1
ATOM 2129 N N . GLY A 1 272 ? 9.906 3.287 -14.516 1 94.12 272 GLY A N 1
ATOM 2130 C CA . GLY A 1 272 ? 11.133 2.998 -13.781 1 94.12 272 GLY A CA 1
ATOM 2131 C C . GLY A 1 272 ? 12.273 2.549 -14.68 1 94.12 272 GLY A C 1
ATOM 2132 O O . GLY A 1 272 ? 12.211 2.727 -15.898 1 94.12 272 GLY A O 1
ATOM 2133 N N . VAL A 1 273 ? 13.297 2.01 -14.18 1 97.44 273 VAL A N 1
ATOM 2134 C CA . VAL A 1 273 ? 14.609 1.85 -14.805 1 97.44 273 VAL A CA 1
ATOM 2135 C C . VAL A 1 273 ? 14.562 0.709 -15.812 1 97.44 273 VAL A C 1
ATOM 2137 O O . VAL A 1 273 ? 15.031 0.858 -16.953 1 97.44 273 VAL A O 1
ATOM 2140 N N . LEU A 1 274 ? 13.961 -0.454 -15.461 1 97.12 274 LEU A N 1
ATOM 2141 C CA . LEU A 1 274 ? 14.156 -1.671 -16.234 1 97.12 274 LEU A CA 1
ATOM 2142 C C . LEU A 1 274 ? 12.828 -2.182 -16.781 1 97.12 274 LEU A C 1
ATOM 2144 O O . LEU A 1 274 ? 11.805 -2.133 -16.094 1 97.12 274 LEU A O 1
ATOM 2148 N N . VAL A 1 275 ? 12.875 -2.705 -17.953 1 92.69 275 VAL A N 1
ATOM 2149 C CA . VAL A 1 275 ? 11.742 -3.4 -18.562 1 92.69 275 VAL A CA 1
ATOM 2150 C C . VAL A 1 275 ? 12 -4.906 -18.562 1 92.69 275 VAL A C 1
ATOM 2152 O O . VAL A 1 275 ? 13.023 -5.367 -19.062 1 92.69 275 VAL A O 1
ATOM 2155 N N . GLY A 1 276 ? 11.109 -5.59 -17.922 1 86.88 276 GLY A N 1
ATOM 2156 C CA . GLY A 1 276 ? 11.203 -7.043 -17.953 1 86.88 276 GLY A CA 1
ATOM 2157 C C . GLY A 1 276 ? 10.711 -7.652 -19.25 1 86.88 276 GLY A C 1
ATOM 2158 O O . GLY A 1 276 ? 9.852 -7.074 -19.922 1 86.88 276 GLY A O 1
ATOM 2159 N N . ASN A 1 277 ? 11.25 -8.68 -19.641 1 78.62 277 ASN A N 1
ATOM 2160 C CA . ASN A 1 277 ? 10.82 -9.438 -20.797 1 78.62 277 ASN A CA 1
ATOM 2161 C C . ASN A 1 277 ? 10.922 -10.945 -20.562 1 78.62 277 ASN A C 1
ATOM 2163 O O . ASN A 1 277 ? 12.016 -11.484 -20.422 1 78.62 277 ASN A O 1
ATOM 2167 N N . TRP A 1 278 ? 9.781 -11.539 -20.609 1 69.75 278 TRP A N 1
ATOM 2168 C CA . TRP A 1 278 ? 9.703 -12.969 -20.328 1 69.75 278 TRP A CA 1
ATOM 2169 C C . TRP A 1 278 ? 9.445 -13.766 -21.609 1 69.75 278 TRP A C 1
ATOM 2171 O O . TRP A 1 278 ? 9.188 -14.969 -21.547 1 69.75 278 TRP A O 1
ATOM 2181 N N . SER A 1 279 ? 9.625 -12.891 -22.594 1 68.25 279 SER A N 1
ATOM 2182 C CA . SER A 1 279 ? 9.547 -13.531 -23.891 1 68.25 279 SER A CA 1
ATOM 2183 C C . SER A 1 279 ? 10.938 -13.727 -24.5 1 68.25 279 SER A C 1
ATOM 2185 O O . SER A 1 279 ? 11.938 -13.305 -23.922 1 68.25 279 SER A O 1
ATOM 2187 N N . ASP A 1 280 ? 11.18 -14.516 -25.484 1 67.88 280 ASP A N 1
ATOM 2188 C CA . ASP A 1 280 ? 12.477 -14.766 -26.125 1 67.88 280 ASP A CA 1
ATOM 2189 C C . ASP A 1 280 ? 12.703 -13.797 -27.281 1 67.88 280 ASP A C 1
ATOM 2191 O O . ASP A 1 280 ? 13.625 -13.992 -28.094 1 67.88 280 ASP A O 1
ATOM 2195 N N . ASP A 1 281 ? 11.922 -12.734 -27.266 1 74.44 281 ASP A N 1
ATOM 2196 C CA . ASP A 1 281 ? 12.102 -11.734 -28.312 1 74.44 281 ASP A CA 1
ATOM 2197 C C . ASP A 1 281 ? 12.727 -10.461 -27.766 1 74.44 281 ASP A C 1
ATOM 2199 O O . ASP A 1 281 ? 12.062 -9.68 -27.078 1 74.44 281 ASP A O 1
ATOM 2203 N N . TYR A 1 282 ? 14.008 -10.234 -28.094 1 80.31 282 TYR A N 1
ATOM 2204 C CA . TYR A 1 282 ? 14.719 -9.07 -27.578 1 80.31 282 TYR A CA 1
ATOM 2205 C C . TYR A 1 282 ? 15.078 -8.109 -28.703 1 80.31 282 TYR A C 1
ATOM 2207 O O . TYR A 1 282 ? 16.047 -7.359 -28.609 1 80.31 282 TYR A O 1
ATOM 2215 N N . SER A 1 283 ? 14.32 -8.156 -29.75 1 81.44 283 SER A N 1
ATOM 2216 C CA . SER A 1 283 ? 14.602 -7.367 -30.953 1 81.44 283 SER A CA 1
ATOM 2217 C C . SER A 1 283 ? 14.5 -5.875 -30.672 1 81.44 283 SER A C 1
ATOM 2219 O O . SER A 1 283 ? 15.117 -5.062 -31.359 1 81.44 283 SER A O 1
ATOM 2221 N N . MET A 1 284 ? 13.875 -5.504 -29.641 1 85.25 284 MET A N 1
ATOM 2222 C CA . MET A 1 284 ? 13.617 -4.09 -29.391 1 85.25 284 MET A CA 1
ATOM 2223 C C . MET A 1 284 ? 14.539 -3.559 -28.297 1 85.25 284 MET A C 1
ATOM 2225 O O . MET A 1 284 ? 14.352 -2.441 -27.812 1 85.25 284 MET A O 1
ATOM 2229 N N . GLY A 1 285 ? 15.469 -4.398 -27.922 1 89 285 GLY A N 1
ATOM 2230 C CA . GLY A 1 285 ? 16.359 -3.963 -26.859 1 89 285 GLY A CA 1
ATOM 2231 C C . GLY A 1 285 ? 17.531 -4.91 -26.641 1 89 285 GLY A C 1
ATOM 2232 O O . GLY A 1 285 ? 17.859 -5.719 -27.516 1 89 285 GLY A O 1
ATOM 2233 N N . THR A 1 286 ? 18.156 -4.668 -25.531 1 89.25 286 THR A N 1
ATOM 2234 C CA . THR A 1 286 ? 19.297 -5.496 -25.156 1 89.25 286 THR A CA 1
ATOM 2235 C C . THR A 1 286 ? 18.828 -6.734 -24.391 1 89.25 286 THR A C 1
ATOM 2237 O O . THR A 1 286 ? 18.047 -6.629 -23.438 1 89.25 286 THR A O 1
ATOM 2240 N N . SER A 1 287 ? 19.281 -7.855 -24.859 1 87.56 287 SER A N 1
ATOM 2241 C CA . SER A 1 287 ? 18.969 -9.078 -24.109 1 87.56 287 SER A CA 1
ATOM 2242 C C . SER A 1 287 ? 19.531 -9.023 -22.703 1 87.56 287 SER A C 1
ATOM 2244 O O . SER A 1 287 ? 20.656 -8.562 -22.484 1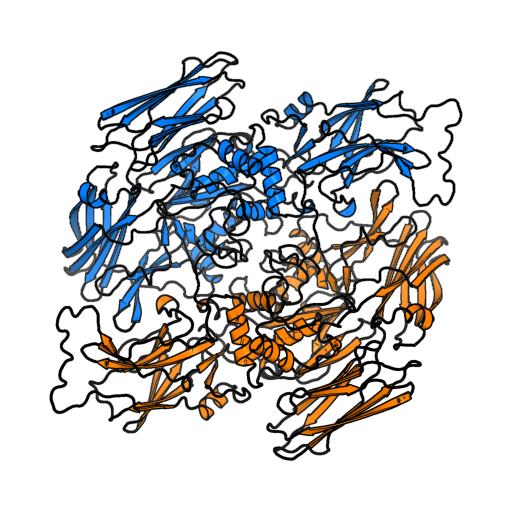 87.56 287 SER A O 1
ATOM 2246 N N . PRO A 1 288 ? 18.766 -9.484 -21.75 1 89.69 288 PRO A N 1
ATOM 2247 C CA . PRO A 1 288 ? 19.266 -9.477 -20.359 1 89.69 288 PRO A CA 1
ATOM 2248 C C . PRO A 1 288 ? 20.594 -10.211 -20.219 1 89.69 288 PRO A C 1
ATOM 2250 O O . PRO A 1 288 ? 21.422 -9.828 -19.391 1 89.69 288 PRO A O 1
ATOM 2253 N N . THR A 1 289 ? 20.828 -11.227 -20.953 1 87.31 289 THR A N 1
ATOM 2254 C CA . THR A 1 289 ? 22.016 -12.07 -20.844 1 87.31 289 THR A CA 1
ATOM 2255 C C . THR A 1 289 ? 23.25 -11.328 -21.375 1 87.31 289 THR A C 1
ATOM 2257 O O . THR A 1 289 ? 24.391 -11.758 -21.141 1 87.31 289 THR A O 1
ATOM 2260 N N . SER A 1 290 ? 23.031 -10.234 -22 1 89.5 290 SER A N 1
ATOM 2261 C CA . SER A 1 290 ? 24.141 -9.469 -22.547 1 89.5 290 SER A CA 1
ATOM 2262 C C . SER A 1 290 ? 24.719 -8.508 -21.516 1 89.5 290 SER A C 1
ATOM 2264 O O . SER A 1 290 ? 25.828 -8 -21.672 1 89.5 290 SER A O 1
ATOM 2266 N N . TRP A 1 291 ? 24 -8.227 -20.531 1 92.62 291 TRP A N 1
ATOM 2267 C CA . TRP A 1 291 ? 24.469 -7.266 -19.531 1 92.62 291 TRP A CA 1
ATOM 2268 C C . TRP A 1 291 ? 25.625 -7.84 -18.719 1 92.62 291 TRP A C 1
ATOM 2270 O O . TRP A 1 291 ? 25.609 -9.016 -18.344 1 92.62 291 TRP A O 1
ATOM 2280 N N . THR A 1 292 ? 26.625 -7.035 -18.438 1 93.81 292 THR A N 1
ATOM 2281 C CA . THR A 1 292 ? 27.766 -7.43 -17.609 1 93.81 292 THR A CA 1
ATOM 2282 C C . THR A 1 292 ? 27.766 -6.668 -16.297 1 93.81 292 THR A C 1
ATOM 2284 O O . THR A 1 292 ? 28.469 -7.043 -15.352 1 93.81 292 THR A O 1
ATOM 2287 N N . GLY A 1 293 ? 26.984 -5.617 -16.344 1 95.94 293 GLY A N 1
ATOM 2288 C CA . GLY A 1 293 ? 26.953 -4.809 -15.133 1 95.94 293 GLY A CA 1
ATOM 2289 C C . GLY A 1 293 ? 25.859 -3.754 -15.148 1 95.94 293 GLY A C 1
ATOM 2290 O O . GLY A 1 293 ? 25.047 -3.701 -16.078 1 95.94 293 GLY A O 1
ATOM 2291 N N . SER A 1 294 ? 25.875 -2.922 -14.078 1 97.81 294 SER A N 1
ATOM 2292 C CA . SER A 1 294 ? 24.797 -1.966 -13.852 1 97.81 294 SER A CA 1
ATOM 2293 C C . SER A 1 294 ? 25.094 -0.624 -14.508 1 97.81 294 SER A C 1
ATOM 2295 O O . SER A 1 294 ? 24.188 0.169 -14.766 1 97.81 294 SER A O 1
ATOM 2297 N N . VAL A 1 295 ? 26.359 -0.292 -14.75 1 96.19 295 VAL A N 1
ATOM 2298 C CA . VAL A 1 295 ? 26.797 1.04 -15.148 1 96.19 295 VAL A CA 1
ATOM 2299 C C . VAL A 1 295 ? 26.125 1.439 -16.453 1 96.19 295 VAL A C 1
ATOM 2301 O O . VAL A 1 295 ? 25.516 2.506 -16.547 1 96.19 295 VAL A O 1
ATOM 2304 N N . GLY A 1 296 ? 26.188 0.552 -17.469 1 95 296 GLY A N 1
ATOM 2305 C CA . GLY A 1 296 ? 25.578 0.861 -18.75 1 95 296 GLY A CA 1
ATOM 2306 C C . GLY A 1 296 ? 24.078 1.098 -18.656 1 95 296 GLY A C 1
ATOM 2307 O O . GLY A 1 296 ? 23.547 1.961 -19.344 1 95 296 GLY A O 1
ATOM 2308 N N . ILE A 1 297 ? 23.438 0.382 -17.812 1 97.25 297 ILE A N 1
ATOM 2309 C CA . ILE A 1 297 ? 22 0.454 -17.641 1 97.25 297 ILE A CA 1
ATOM 2310 C C . ILE A 1 297 ? 21.625 1.782 -16.984 1 97.25 297 ILE A C 1
ATOM 2312 O O . ILE A 1 297 ? 20.781 2.52 -17.516 1 97.25 297 ILE A O 1
ATOM 2316 N N . LEU A 1 298 ? 22.25 2.127 -15.891 1 98 298 LEU A N 1
ATOM 2317 C CA . LEU A 1 298 ? 21.922 3.318 -15.117 1 98 298 LEU A CA 1
ATOM 2318 C C . LEU A 1 298 ? 22.297 4.582 -15.891 1 98 298 LEU A C 1
ATOM 2320 O O . LEU A 1 298 ? 21.578 5.582 -15.836 1 98 298 LEU A O 1
ATOM 2324 N N . GLN A 1 299 ? 23.391 4.559 -16.594 1 96.62 299 GLN A N 1
ATOM 2325 C CA . GLN A 1 299 ? 23.781 5.703 -17.406 1 96.62 299 GLN A CA 1
ATOM 2326 C C . GLN A 1 299 ? 22.781 5.93 -18.547 1 96.62 299 GLN A C 1
ATOM 2328 O O . GLN A 1 299 ? 22.453 7.074 -18.875 1 96.62 299 GLN A O 1
ATOM 2333 N N . GLN A 1 300 ? 22.422 4.855 -19.141 1 96.12 300 GLN A N 1
ATOM 2334 C CA . GLN A 1 300 ? 21.422 4.984 -20.219 1 96.12 300 GLN A CA 1
ATOM 2335 C C . GLN A 1 300 ? 20.125 5.566 -19.688 1 96.12 300 GLN A C 1
ATOM 2337 O O . GLN A 1 300 ? 19.5 6.41 -20.344 1 96.12 300 GLN A O 1
ATOM 2342 N N . TYR A 1 301 ? 19.688 5.121 -18.594 1 97.31 301 TYR A N 1
ATOM 2343 C CA . TYR A 1 301 ? 18.438 5.582 -18.016 1 97.31 301 TYR A CA 1
ATOM 2344 C C . TYR A 1 301 ? 18.469 7.082 -17.75 1 97.31 301 TYR A C 1
ATOM 2346 O O . TYR A 1 301 ? 17.547 7.809 -18.125 1 97.31 301 TYR A O 1
ATOM 2354 N N . ILE A 1 302 ? 19.516 7.527 -17.078 1 96.5 302 ILE A N 1
ATOM 2355 C CA . ILE A 1 302 ? 19.562 8.945 -16.734 1 96.5 302 ILE A CA 1
ATOM 2356 C C . ILE A 1 302 ? 19.719 9.773 -18.016 1 96.5 302 ILE A C 1
ATOM 2358 O O . ILE A 1 302 ? 19.188 10.883 -18.109 1 96.5 302 ILE A O 1
ATOM 2362 N N . ARG A 1 303 ? 20.406 9.305 -18.969 1 95.94 303 ARG A N 1
ATOM 2363 C CA . ARG A 1 303 ? 20.656 10.031 -20.203 1 95.94 303 ARG A CA 1
ATOM 2364 C C . ARG A 1 303 ? 19.375 10.18 -21.031 1 95.94 303 ARG A C 1
ATOM 2366 O O . ARG A 1 303 ? 19.125 11.234 -21.609 1 95.94 303 ARG A O 1
ATOM 2373 N N . THR A 1 304 ? 18.562 9.148 -21.047 1 94.94 304 THR A N 1
ATOM 2374 C CA . THR A 1 304 ? 17.406 9.125 -21.938 1 94.94 304 THR A CA 1
ATOM 2375 C C . THR A 1 304 ? 16.125 9.453 -21.188 1 94.94 304 THR A C 1
ATOM 2377 O O . THR A 1 304 ? 15.156 9.922 -21.781 1 94.94 304 THR A O 1
ATOM 2380 N N . GLY A 1 305 ? 16.156 9.117 -19.938 1 93.25 305 GLY A N 1
ATOM 2381 C CA . GLY A 1 305 ? 14.945 9.25 -19.156 1 93.25 305 GLY A CA 1
ATOM 2382 C C . GLY A 1 305 ? 13.922 8.172 -19.453 1 93.25 305 GLY A C 1
ATOM 2383 O O . GLY A 1 305 ? 12.766 8.273 -19.031 1 93.25 305 GLY A O 1
ATOM 2384 N N . LEU A 1 306 ? 14.328 7.125 -20.141 1 94.44 306 LEU A N 1
ATOM 2385 C CA . LEU A 1 306 ? 13.422 6.062 -20.562 1 94.44 306 LEU A CA 1
ATOM 2386 C C . LEU A 1 306 ? 13.844 4.723 -19.953 1 94.44 306 LEU A C 1
ATOM 2388 O O . LEU A 1 306 ? 15.031 4.484 -19.734 1 94.44 306 LEU A O 1
ATOM 2392 N N . PRO A 1 307 ? 12.859 3.908 -19.703 1 95.69 307 PRO A N 1
ATOM 2393 C CA . PRO A 1 307 ? 13.211 2.578 -19.203 1 95.69 307 PRO A CA 1
ATOM 2394 C C . PRO A 1 307 ? 14.172 1.835 -20.141 1 95.69 307 PRO A C 1
ATOM 2396 O O . PRO A 1 307 ? 14.078 1.974 -21.359 1 95.69 307 PRO A O 1
ATOM 2399 N N . VAL A 1 308 ? 15 0.985 -19.547 1 96.81 308 VAL A N 1
ATOM 2400 C CA . VAL A 1 308 ? 16.031 0.277 -20.297 1 96.81 308 VAL A CA 1
ATOM 2401 C C . VAL A 1 308 ? 15.617 -1.176 -20.516 1 96.81 308 VAL A C 1
ATOM 2403 O O . VAL A 1 308 ? 15.258 -1.871 -19.562 1 96.81 308 VAL A O 1
ATOM 2406 N N . CYS A 1 309 ? 15.688 -1.663 -21.75 1 92.81 309 CYS A N 1
ATOM 2407 C CA . CYS A 1 309 ? 15.336 -3.027 -22.125 1 92.81 309 CYS A CA 1
ATOM 2408 C C . CYS A 1 309 ? 16.578 -3.9 -22.234 1 92.81 309 CYS A C 1
ATOM 2410 O O . CYS A 1 309 ? 17.578 -3.504 -22.859 1 92.81 309 CYS A O 1
ATOM 2412 N N . PHE A 1 310 ? 16.562 -5.121 -21.859 1 91.31 310 PHE A N 1
ATOM 2413 C CA . PHE A 1 310 ? 15.562 -5.809 -21.047 1 91.31 310 PHE A CA 1
ATOM 2414 C C . PHE A 1 310 ? 16.203 -6.41 -19.797 1 91.31 310 PHE A C 1
ATOM 2416 O O . PHE A 1 310 ? 17.422 -6.547 -19.719 1 91.31 310 PHE A O 1
ATOM 2423 N N . ALA A 1 311 ? 15.398 -6.801 -18.828 1 93.38 311 ALA A N 1
ATOM 2424 C CA . ALA A 1 311 ? 15.906 -7.336 -17.578 1 93.38 311 ALA A CA 1
ATOM 2425 C C . ALA A 1 311 ? 15.219 -8.648 -17.219 1 93.38 311 ALA A C 1
ATOM 2427 O O . ALA A 1 311 ? 14.125 -8.938 -17.703 1 93.38 311 ALA A O 1
ATOM 2428 N N . GLN A 1 312 ? 15.914 -9.406 -16.516 1 90.5 312 GLN A N 1
ATOM 2429 C CA . GLN A 1 312 ? 15.422 -10.562 -15.781 1 90.5 312 GLN A CA 1
ATOM 2430 C C . GLN A 1 312 ? 15.672 -10.422 -14.281 1 90.5 312 GLN A C 1
ATOM 2432 O O . GLN A 1 312 ? 16.344 -9.484 -13.844 1 90.5 312 GLN A O 1
ATOM 2437 N N . CYS A 1 313 ? 15.234 -11.398 -13.492 1 93.75 313 CYS A N 1
ATOM 2438 C CA . CYS A 1 313 ? 15.273 -11.273 -12.039 1 93.75 313 CYS A CA 1
ATOM 2439 C C . CYS A 1 313 ? 16.688 -10.953 -11.555 1 93.75 313 CYS A C 1
ATOM 2441 O O . CYS A 1 313 ? 16.859 -10.148 -10.641 1 93.75 313 CYS A O 1
ATOM 2443 N N . TRP A 1 314 ? 17.75 -11.555 -12.156 1 94.31 314 TRP A N 1
ATOM 2444 C CA . TRP A 1 314 ? 19.094 -11.312 -11.672 1 94.31 314 TRP A CA 1
ATOM 2445 C C . TRP A 1 314 ? 19.562 -9.906 -12.047 1 94.31 314 TRP A C 1
ATOM 2447 O O . TRP A 1 314 ? 20.344 -9.289 -11.32 1 94.31 314 TRP A O 1
ATOM 2457 N N . VAL A 1 315 ? 19.062 -9.43 -13.18 1 96.25 315 VAL A N 1
ATOM 2458 C CA . VAL A 1 315 ? 19.391 -8.062 -13.57 1 96.25 315 VAL A CA 1
ATOM 2459 C C . VAL A 1 315 ? 18.734 -7.082 -12.594 1 96.25 315 VAL A C 1
ATOM 2461 O O . VAL A 1 315 ? 19.391 -6.16 -12.102 1 96.25 315 VAL A O 1
ATOM 2464 N N . TYR A 1 316 ? 17.438 -7.328 -12.359 1 97.31 316 TYR A N 1
ATOM 2465 C CA . TYR A 1 316 ? 16.734 -6.484 -11.398 1 97.31 316 TYR A CA 1
ATOM 2466 C C . TYR A 1 316 ? 17.453 -6.457 -10.062 1 97.31 316 TYR A C 1
ATOM 2468 O O . TYR A 1 316 ? 17.688 -5.387 -9.492 1 97.31 316 TYR A O 1
ATOM 2476 N N . ALA A 1 317 ? 17.797 -7.602 -9.57 1 98.31 317 ALA A N 1
ATOM 2477 C CA . ALA A 1 317 ? 18.438 -7.719 -8.258 1 98.31 317 ALA A CA 1
ATOM 2478 C C . ALA A 1 317 ? 19.781 -7.008 -8.234 1 98.31 317 ALA A C 1
ATOM 2480 O O . ALA A 1 317 ? 20.094 -6.277 -7.293 1 98.31 317 ALA A O 1
ATOM 2481 N N . ALA A 1 318 ? 20.531 -7.195 -9.234 1 98.44 318 ALA A N 1
ATOM 2482 C CA . ALA A 1 318 ? 21.891 -6.648 -9.273 1 98.44 318 ALA A CA 1
ATOM 2483 C C . ALA A 1 318 ? 21.859 -5.129 -9.422 1 98.44 318 ALA A C 1
ATOM 2485 O O . ALA A 1 318 ? 22.641 -4.422 -8.773 1 98.44 318 ALA A O 1
ATOM 2486 N N . VAL A 1 319 ? 21.062 -4.66 -10.312 1 98.69 319 VAL A N 1
ATOM 2487 C CA . VAL A 1 319 ? 20.953 -3.215 -10.492 1 98.69 319 VAL A CA 1
ATOM 2488 C C . VAL A 1 319 ? 20.406 -2.574 -9.211 1 98.69 319 VAL A C 1
ATOM 2490 O O . VAL A 1 319 ? 20.875 -1.506 -8.805 1 98.69 319 VAL A O 1
ATOM 2493 N N . PHE A 1 320 ? 19.422 -3.209 -8.586 1 98.75 320 PHE A N 1
ATOM 2494 C CA . PHE A 1 320 ? 18.891 -2.717 -7.316 1 98.75 320 PHE A CA 1
ATOM 2495 C C . PHE A 1 320 ? 19.984 -2.662 -6.262 1 98.75 320 PHE A C 1
ATOM 2497 O O . PHE A 1 320 ? 20.094 -1.684 -5.516 1 98.75 320 PHE A O 1
ATOM 2504 N N . THR A 1 321 ? 20.781 -3.676 -6.215 1 98.81 321 THR A N 1
ATOM 2505 C CA . THR A 1 321 ? 21.891 -3.719 -5.273 1 98.81 321 THR A CA 1
ATOM 2506 C C . THR A 1 321 ? 22.875 -2.582 -5.547 1 98.81 321 THR A C 1
ATOM 2508 O O . THR A 1 321 ? 23.359 -1.935 -4.617 1 98.81 321 THR A O 1
ATOM 2511 N N . SER A 1 322 ? 23.188 -2.346 -6.812 1 98.75 322 SER A N 1
ATOM 2512 C CA . SER A 1 322 ? 24.078 -1.242 -7.184 1 98.75 322 SER A CA 1
ATOM 2513 C C . SER A 1 322 ? 23.516 0.093 -6.695 1 98.75 322 SER A C 1
ATOM 2515 O O . SER A 1 322 ? 24.266 0.929 -6.184 1 98.75 322 SER A O 1
ATOM 2517 N N . PHE A 1 323 ? 22.266 0.26 -6.898 1 98.75 323 PHE A N 1
ATOM 2518 C CA . PHE A 1 323 ? 21.562 1.463 -6.457 1 98.75 323 PHE A CA 1
ATOM 2519 C C . PHE A 1 323 ? 21.703 1.644 -4.949 1 98.75 323 PHE A C 1
ATOM 2521 O O . PHE A 1 323 ? 22.047 2.73 -4.477 1 98.75 323 PHE A O 1
ATOM 2528 N N . LEU A 1 324 ? 21.422 0.612 -4.199 1 98.88 324 LEU A N 1
ATOM 2529 C CA . LEU A 1 324 ? 21.469 0.674 -2.742 1 98.88 324 LEU A CA 1
ATOM 2530 C C . LEU A 1 324 ? 22.891 0.955 -2.254 1 98.88 324 LEU A C 1
ATOM 2532 O O . LEU A 1 324 ? 23.094 1.817 -1.397 1 98.88 324 LEU A O 1
ATOM 2536 N N . ARG A 1 325 ? 23.812 0.238 -2.799 1 98.75 325 ARG A N 1
ATOM 2537 C CA . ARG A 1 325 ? 25.203 0.428 -2.387 1 98.75 325 ARG A CA 1
ATOM 2538 C C . ARG A 1 325 ? 25.688 1.829 -2.742 1 98.75 325 ARG A C 1
ATOM 2540 O O . ARG A 1 325 ? 26.484 2.422 -2.006 1 98.75 325 ARG A O 1
ATOM 2547 N N . CYS A 1 326 ? 25.266 2.311 -3.836 1 98.75 326 CYS A N 1
ATOM 2548 C CA . CYS A 1 326 ? 25.656 3.658 -4.242 1 98.75 326 CYS A CA 1
ATOM 2549 C C . CYS A 1 326 ? 25.234 4.684 -3.197 1 98.75 326 CYS A C 1
ATOM 2551 O O . CYS A 1 326 ? 25.953 5.648 -2.939 1 98.75 326 CYS A O 1
ATOM 2553 N N . LEU A 1 327 ? 24.125 4.48 -2.561 1 98.81 327 LEU A N 1
ATOM 2554 C CA . LEU A 1 327 ? 23.594 5.414 -1.567 1 98.81 327 LEU A CA 1
ATOM 2555 C C . LEU A 1 327 ? 24.125 5.074 -0.175 1 98.81 327 LEU A C 1
ATOM 2557 O O . LEU A 1 327 ? 23.766 5.738 0.803 1 98.81 327 LEU A O 1
ATOM 2561 N N . GLY A 1 328 ? 24.906 4.055 -0.068 1 98.75 328 GLY A N 1
ATOM 2562 C CA . GLY A 1 328 ? 25.562 3.732 1.189 1 98.75 328 GLY A CA 1
ATOM 2563 C C . GLY A 1 328 ? 24.797 2.703 2.008 1 98.75 328 GLY A C 1
ATOM 2564 O O . GLY A 1 328 ? 25.047 2.555 3.209 1 98.75 328 GLY A O 1
ATOM 2565 N N . ILE A 1 329 ? 23.906 1.974 1.458 1 98.88 329 ILE A N 1
ATOM 2566 C CA . ILE A 1 329 ? 23.109 0.988 2.17 1 98.88 329 ILE A CA 1
ATOM 2567 C C . ILE A 1 329 ? 23.703 -0.405 1.973 1 98.88 329 ILE A C 1
ATOM 2569 O O . ILE A 1 329 ? 23.812 -0.883 0.842 1 98.88 329 ILE A O 1
ATOM 2573 N N . PRO A 1 330 ? 24.094 -1.062 3.049 1 98.88 330 PRO A N 1
ATOM 2574 C CA . PRO A 1 330 ? 24.594 -2.426 2.887 1 98.88 330 PRO A CA 1
ATOM 2575 C C . PRO A 1 330 ? 23.578 -3.361 2.24 1 98.88 330 PRO A C 1
ATOM 2577 O O . PRO A 1 330 ? 22.438 -3.441 2.693 1 98.88 330 PRO A O 1
ATOM 2580 N N . SER A 1 331 ? 24.031 -4.07 1.195 1 98.81 331 SER A N 1
ATOM 2581 C CA . SER A 1 331 ? 23.078 -4.91 0.463 1 98.81 331 SER A CA 1
ATOM 2582 C C . SER A 1 331 ? 23.797 -6.062 -0.235 1 98.81 331 SER A C 1
ATOM 2584 O O . SER A 1 331 ? 25.016 -6.023 -0.428 1 98.81 331 SER A O 1
ATOM 2586 N N . ARG A 1 332 ? 23.047 -7.098 -0.543 1 98.62 332 ARG A N 1
ATOM 2587 C CA . ARG A 1 332 ? 23.594 -8.25 -1.252 1 98.62 332 ARG A CA 1
ATOM 2588 C C . ARG A 1 332 ? 22.516 -8.938 -2.088 1 98.62 332 ARG A C 1
ATOM 2590 O O . ARG A 1 332 ? 21.312 -8.82 -1.789 1 98.62 332 ARG A O 1
ATOM 2597 N N . VAL A 1 333 ? 22.891 -9.609 -3.191 1 98.62 333 VAL A N 1
ATOM 2598 C CA . VAL A 1 333 ? 22 -10.336 -4.078 1 98.62 333 VAL A CA 1
ATOM 2599 C C . VAL A 1 333 ? 21.75 -11.742 -3.527 1 98.62 333 VAL A C 1
ATOM 2601 O O . VAL A 1 333 ? 22.688 -12.406 -3.068 1 98.62 333 VAL A O 1
ATOM 2604 N N . ILE A 1 334 ? 20.516 -12.156 -3.549 1 98.75 334 ILE A N 1
ATOM 2605 C CA . ILE A 1 334 ? 20.094 -13.469 -3.082 1 98.75 334 ILE A CA 1
ATOM 2606 C C . ILE A 1 334 ? 19.531 -14.273 -4.254 1 98.75 334 ILE A C 1
ATOM 2608 O O . ILE A 1 334 ? 18.797 -13.742 -5.094 1 98.75 334 ILE A O 1
ATOM 2612 N N . THR A 1 335 ? 19.875 -15.523 -4.312 1 97.56 335 THR A N 1
ATOM 2613 C CA . THR A 1 335 ? 19.25 -16.469 -5.223 1 97.56 335 THR A CA 1
ATOM 2614 C C . THR A 1 335 ? 18.531 -17.578 -4.445 1 97.56 335 THR A C 1
ATOM 2616 O O . THR A 1 335 ? 19.141 -18.266 -3.623 1 97.56 335 THR A O 1
ATOM 2619 N N . ASN A 1 336 ? 17.312 -17.672 -4.66 1 97.19 336 ASN A N 1
ATOM 2620 C CA . ASN A 1 336 ? 16.5 -18.75 -4.109 1 97.19 336 ASN A CA 1
ATOM 2621 C C . ASN A 1 336 ? 16.203 -19.812 -5.156 1 97.19 336 ASN A C 1
ATOM 2623 O O . ASN A 1 336 ? 15.609 -19.531 -6.199 1 97.19 336 ASN A O 1
ATOM 2627 N N . PHE A 1 337 ? 16.625 -21.031 -4.891 1 93.19 337 PHE A N 1
ATOM 2628 C CA . PHE A 1 337 ? 16.375 -22.125 -5.836 1 93.19 337 PHE A CA 1
ATOM 2629 C C . PHE A 1 337 ? 15.055 -22.812 -5.531 1 93.19 337 PHE A C 1
ATOM 2631 O O . PHE A 1 337 ? 14.734 -23.078 -4.371 1 93.19 337 PHE A O 1
ATOM 2638 N N . VAL A 1 338 ? 14.328 -23.125 -6.59 1 91.19 338 VAL A N 1
ATOM 2639 C CA . VAL A 1 338 ? 12.977 -23.656 -6.531 1 91.19 338 VAL A CA 1
ATOM 2640 C C . VAL A 1 338 ? 12.062 -22.672 -5.793 1 91.19 338 VAL A C 1
ATOM 2642 O O . VAL A 1 338 ? 11.586 -22.969 -4.695 1 91.19 338 VAL A O 1
ATOM 2645 N N . SER A 1 339 ? 11.828 -21.594 -6.422 1 93.38 339 SER A N 1
ATOM 2646 C CA . SER A 1 339 ? 11.133 -20.453 -5.836 1 93.38 339 SER A CA 1
ATOM 2647 C C . SER A 1 339 ? 9.656 -20.453 -6.211 1 93.38 339 SER A C 1
ATOM 2649 O O . SER A 1 339 ? 9.312 -20.469 -7.395 1 93.38 339 SER A O 1
ATOM 2651 N N . ALA A 1 340 ? 8.844 -20.453 -5.215 1 92.88 340 ALA A N 1
ATOM 2652 C CA . ALA A 1 340 ? 7.402 -20.453 -5.449 1 92.88 340 ALA A CA 1
ATOM 2653 C C . ALA A 1 340 ? 6.91 -19.062 -5.824 1 92.88 340 ALA A C 1
ATOM 2655 O O . ALA A 1 340 ? 7.383 -18.062 -5.273 1 92.88 340 ALA A O 1
ATOM 2656 N N . HIS A 1 341 ? 6.055 -19.031 -6.738 1 90.56 341 HIS A N 1
ATOM 2657 C CA . HIS A 1 341 ? 5.297 -17.828 -7.07 1 90.56 341 HIS A CA 1
ATOM 2658 C C . HIS A 1 341 ? 3.818 -18 -6.742 1 90.56 341 HIS A C 1
ATOM 2660 O O . HIS A 1 341 ? 3.039 -18.438 -7.59 1 90.56 341 HIS A O 1
ATOM 2666 N N . ASP A 1 342 ? 3.488 -17.562 -5.621 1 88.44 342 ASP A N 1
ATOM 2667 C CA . ASP A 1 342 ? 2.123 -17.672 -5.113 1 88.44 342 ASP A CA 1
ATOM 2668 C C . ASP A 1 342 ? 1.277 -16.484 -5.57 1 88.44 342 ASP A C 1
ATOM 2670 O O . ASP A 1 342 ? 1.421 -15.367 -5.051 1 88.44 342 ASP A O 1
ATOM 2674 N N . ASN A 1 343 ? 0.301 -16.734 -6.391 1 80.5 343 ASN A N 1
ATOM 2675 C CA . ASN A 1 343 ? -0.451 -15.648 -7.027 1 80.5 343 ASN A CA 1
ATOM 2676 C C . ASN A 1 343 ? -1.67 -15.25 -6.199 1 80.5 343 ASN A C 1
ATOM 2678 O O . ASN A 1 343 ? -2.262 -14.195 -6.43 1 80.5 343 ASN A O 1
ATOM 2682 N N . ASN A 1 344 ? -2.043 -16.031 -5.254 1 78.81 344 ASN A N 1
ATOM 2683 C CA . ASN A 1 344 ? -3.275 -15.695 -4.547 1 78.81 344 ASN A CA 1
ATOM 2684 C C . ASN A 1 344 ? -3.018 -15.438 -3.064 1 78.81 344 ASN A C 1
ATOM 2686 O O . ASN A 1 344 ? -3.955 -15.203 -2.299 1 78.81 344 ASN A O 1
ATOM 2690 N N . GLY A 1 345 ? -1.822 -15.617 -2.6 1 82.19 345 GLY A N 1
ATOM 2691 C CA . GLY A 1 345 ? -1.427 -15.148 -1.281 1 82.19 345 GLY A CA 1
ATOM 2692 C C . GLY A 1 345 ? -1.753 -16.141 -0.175 1 82.19 345 GLY A C 1
ATOM 2693 O O . GLY A 1 345 ? -1.738 -15.773 1.005 1 82.19 345 GLY A O 1
ATOM 2694 N N . ASN A 1 346 ? -2.051 -17.406 -0.416 1 86.12 346 ASN A N 1
ATOM 2695 C CA . ASN A 1 346 ? -2.422 -18.359 0.623 1 86.12 346 ASN A CA 1
ATOM 2696 C C . ASN A 1 346 ? -1.241 -19.234 1.026 1 86.12 346 ASN A C 1
ATOM 2698 O O . ASN A 1 346 ? -1.402 -20.188 1.789 1 86.12 346 ASN A O 1
ATOM 2702 N N . ILE A 1 347 ? -0.021 -19.016 0.496 1 91.25 347 ILE A N 1
ATOM 2703 C CA . ILE A 1 347 ? 1.266 -19.625 0.819 1 91.25 347 ILE A CA 1
ATOM 2704 C C . ILE A 1 347 ? 1.256 -21.094 0.42 1 91.25 347 ILE A C 1
ATOM 2706 O O . ILE A 1 347 ? 2.006 -21.906 0.977 1 91.25 347 ILE A O 1
ATOM 2710 N N . VAL A 1 348 ? 0.332 -21.516 -0.467 1 91.19 348 VAL A N 1
ATOM 2711 C CA . VAL A 1 348 ? 0.242 -22.844 -1.046 1 91.19 348 VAL A CA 1
ATOM 2712 C C . VAL A 1 348 ? 0.288 -22.75 -2.57 1 91.19 348 VAL A C 1
ATOM 2714 O O . VAL A 1 348 ? -0.341 -21.875 -3.164 1 91.19 348 VAL A O 1
ATOM 2717 N N . ILE A 1 349 ? 1.084 -23.578 -3.152 1 90.75 349 ILE A N 1
ATOM 2718 C CA . ILE A 1 349 ? 1.104 -23.688 -4.605 1 90.75 349 ILE A CA 1
ATOM 2719 C C . ILE A 1 349 ? 0.138 -24.781 -5.059 1 90.75 349 ILE A C 1
ATOM 2721 O O . ILE A 1 349 ? 0.238 -25.922 -4.621 1 90.75 349 ILE A O 1
ATOM 2725 N N . ASN A 1 350 ? -0.725 -24.391 -5.922 1 88.81 350 ASN A N 1
ATOM 2726 C CA . ASN A 1 350 ? -1.694 -25.344 -6.453 1 88.81 350 ASN A CA 1
ATOM 2727 C C . ASN A 1 350 ? -1.382 -25.719 -7.898 1 88.81 350 ASN A C 1
ATOM 2729 O O . ASN A 1 350 ? -1.397 -24.859 -8.781 1 88.81 350 ASN A O 1
ATOM 2733 N N . LEU A 1 351 ? -1.123 -26.984 -8.086 1 85.81 351 LEU A N 1
ATOM 2734 C CA . LEU A 1 351 ? -0.965 -27.547 -9.422 1 85.81 351 LEU A CA 1
ATOM 2735 C C . LEU A 1 351 ? -2.176 -28.406 -9.805 1 85.81 351 LEU A C 1
ATOM 2737 O O . LEU A 1 351 ? -2.602 -29.266 -9.031 1 85.81 351 LEU A O 1
ATOM 2741 N N . VAL A 1 352 ? -2.699 -28.156 -10.977 1 89.69 352 VAL A N 1
ATOM 2742 C CA . VAL A 1 352 ? -3.926 -28.844 -11.383 1 89.69 352 VAL A CA 1
ATOM 2743 C C . VAL A 1 352 ? -3.646 -29.734 -12.578 1 89.69 352 VAL A C 1
ATOM 2745 O O . VAL A 1 352 ? -2.982 -29.328 -13.531 1 89.69 352 VAL A O 1
ATOM 2748 N N . PHE A 1 353 ? -4.109 -30.953 -12.5 1 83.25 353 PHE A N 1
ATOM 2749 C CA . PHE A 1 353 ? -3.926 -31.938 -13.555 1 83.25 353 PHE A CA 1
ATOM 2750 C C . PHE A 1 353 ? -5.27 -32.438 -14.07 1 83.25 353 PHE A C 1
ATOM 2752 O O . PHE A 1 353 ? -6.266 -32.438 -13.344 1 83.25 353 PHE A O 1
ATOM 2759 N N . ASN A 1 354 ? -5.246 -32.781 -15.328 1 82.75 354 ASN A N 1
ATOM 2760 C CA . ASN A 1 354 ? -6.414 -33.438 -15.914 1 82.75 354 ASN A CA 1
ATOM 2761 C C . ASN A 1 354 ? -6.512 -34.906 -15.5 1 82.75 354 ASN A C 1
ATOM 2763 O O . ASN A 1 354 ? -5.57 -35.469 -14.93 1 82.75 354 ASN A O 1
ATOM 2767 N N . SER A 1 355 ? -7.656 -35.5 -15.875 1 77.06 355 SER A N 1
ATOM 2768 C CA . SER A 1 355 ? -7.902 -36.875 -15.5 1 77.06 355 SER A CA 1
ATOM 2769 C C . SER A 1 355 ? -6.91 -37.812 -16.188 1 77.06 355 SER A C 1
ATOM 2771 O O . SER A 1 355 ? -6.598 -38.906 -15.656 1 77.06 355 SER A O 1
ATOM 2773 N N . ASP A 1 356 ? -6.41 -37.344 -17.312 1 71.06 356 ASP A N 1
ATOM 2774 C CA . ASP A 1 356 ? -5.469 -38.188 -18.047 1 71.06 356 ASP A CA 1
ATOM 2775 C C . ASP A 1 356 ? -4.047 -38.031 -17.516 1 71.06 356 ASP A C 1
ATOM 2777 O O . ASP A 1 356 ? -3.109 -38.625 -18.031 1 71.06 356 ASP A O 1
ATOM 2781 N N . GLY A 1 357 ? -3.951 -37.156 -16.531 1 71.38 357 GLY A N 1
ATOM 2782 C CA . GLY A 1 357 ? -2.648 -36.969 -15.914 1 71.38 357 GLY A CA 1
ATOM 2783 C C . GLY A 1 357 ? -1.881 -35.812 -16.484 1 71.38 357 GLY A C 1
ATOM 2784 O O . GLY A 1 357 ? -0.87 -35.375 -15.914 1 71.38 357 GLY A O 1
ATOM 2785 N N . SER A 1 358 ? -2.361 -35.281 -17.531 1 72.75 358 SER A N 1
ATOM 2786 C CA . SER A 1 358 ? -1.7 -34.125 -18.094 1 72.75 358 SER A CA 1
ATOM 2787 C C . SER A 1 358 ? -1.958 -32.875 -17.234 1 72.75 358 SER A C 1
ATOM 2789 O O . SER A 1 358 ? -2.992 -32.781 -16.578 1 72.75 358 SER A O 1
ATOM 2791 N N . GLN A 1 359 ? -0.991 -32.031 -17.234 1 75.94 359 GLN A N 1
ATOM 2792 C CA . GLN A 1 359 ? -1.162 -30.812 -16.469 1 75.94 359 GLN A CA 1
ATOM 2793 C C . GLN A 1 359 ? -2.176 -29.891 -17.125 1 75.94 359 GLN A C 1
ATOM 2795 O O . GLN A 1 359 ? -2.168 -29.703 -18.344 1 75.94 359 GLN A O 1
ATOM 2800 N N . ASN A 1 360 ? -3.105 -29.375 -16.344 1 83.62 360 ASN A N 1
ATOM 2801 C CA . ASN A 1 360 ? -4.047 -28.359 -16.797 1 83.62 360 ASN A CA 1
ATOM 2802 C C . ASN A 1 360 ? -3.467 -26.953 -16.641 1 83.62 360 ASN A C 1
ATOM 2804 O O . ASN A 1 360 ? -3.613 -26.328 -15.594 1 83.62 360 ASN A O 1
ATOM 2808 N N . THR A 1 361 ? -2.875 -26.359 -17.641 1 77.25 361 THR A N 1
ATOM 2809 C CA . THR A 1 361 ? -2.166 -25.094 -17.578 1 77.25 361 THR A CA 1
ATOM 2810 C C . THR A 1 361 ? -3.143 -23.938 -17.359 1 77.25 361 THR A C 1
ATOM 2812 O O . THR A 1 361 ? -2.779 -22.906 -16.797 1 77.25 361 THR A O 1
ATOM 2815 N N . THR A 1 362 ? -4.371 -24.141 -17.75 1 80.88 362 THR A N 1
ATOM 2816 C CA . THR A 1 362 ? -5.379 -23.094 -17.625 1 80.88 362 THR A CA 1
ATOM 2817 C C . THR A 1 362 ? -5.781 -22.922 -16.156 1 80.88 362 THR A C 1
ATOM 2819 O O . THR A 1 362 ? -5.926 -21.797 -15.68 1 80.88 362 THR A O 1
ATOM 2822 N N . GLU A 1 363 ? -5.879 -24.047 -15.523 1 87.62 363 GLU A N 1
ATOM 2823 C CA . GLU A 1 363 ? -6.371 -24.016 -14.148 1 87.62 363 GLU A CA 1
ATOM 2824 C C . GLU A 1 363 ? -5.219 -23.875 -13.156 1 87.62 363 GLU A C 1
ATOM 2826 O O . GLU A 1 363 ? -5.438 -23.594 -11.977 1 87.62 363 GLU A O 1
ATOM 2831 N N . THR A 1 364 ? -4.031 -24.078 -13.656 1 84.44 364 THR A N 1
ATOM 2832 C CA . THR A 1 364 ? -2.865 -23.891 -12.805 1 84.44 364 THR A CA 1
ATOM 2833 C C . THR A 1 364 ? -2.408 -22.422 -12.844 1 84.44 364 THR A C 1
ATOM 2835 O O . THR A 1 364 ? -1.808 -21.984 -13.82 1 84.44 364 THR A O 1
ATOM 2838 N N . LYS A 1 365 ? -2.678 -21.734 -11.789 1 79.44 365 LYS A N 1
ATOM 2839 C CA . LYS A 1 365 ? -2.365 -20.312 -11.758 1 79.44 365 LYS A CA 1
ATOM 2840 C C . LYS A 1 365 ? -1.025 -20.062 -11.078 1 79.44 365 LYS A C 1
ATOM 2842 O O . LYS A 1 365 ? -0.279 -19.156 -11.477 1 79.44 365 LYS A O 1
ATOM 2847 N N . ASP A 1 366 ? -0.665 -20.797 -10.094 1 84.38 366 ASP A N 1
ATOM 2848 C CA . ASP A 1 366 ? 0.614 -20.703 -9.398 1 84.38 366 ASP A CA 1
ATOM 2849 C C . ASP A 1 366 ? 1.743 -21.297 -10.234 1 84.38 366 ASP A C 1
ATOM 2851 O O . ASP A 1 366 ? 1.495 -22.078 -11.148 1 84.38 366 ASP A O 1
ATOM 2855 N N . THR A 1 367 ? 2.943 -20.828 -9.938 1 83.81 367 THR A N 1
ATOM 2856 C CA . THR A 1 367 ? 4.105 -21.391 -10.625 1 83.81 367 THR A CA 1
ATOM 2857 C C . THR A 1 367 ? 5.277 -21.562 -9.664 1 83.81 367 THR A C 1
ATOM 2859 O O . THR A 1 367 ? 5.246 -21.031 -8.547 1 83.81 367 THR A O 1
ATOM 2862 N N . ILE A 1 368 ? 6.211 -22.375 -10.039 1 86.25 368 ILE A N 1
ATOM 2863 C CA . ILE A 1 368 ? 7.477 -22.578 -9.344 1 86.25 368 ILE A CA 1
ATOM 2864 C C . ILE A 1 368 ? 8.633 -22.328 -10.305 1 86.25 368 ILE A C 1
ATOM 2866 O O . ILE A 1 368 ? 8.703 -22.922 -11.375 1 86.25 368 ILE A O 1
ATOM 2870 N N . TRP A 1 369 ? 9.5 -21.453 -9.906 1 85 369 TRP A N 1
ATOM 2871 C CA . TRP A 1 369 ? 10.648 -21.109 -10.734 1 85 369 TRP A CA 1
ATOM 2872 C C . TRP A 1 369 ? 11.891 -21.859 -10.266 1 85 369 TRP A C 1
ATOM 2874 O O . TRP A 1 369 ? 12.047 -22.141 -9.078 1 85 369 TRP A O 1
ATOM 2884 N N . ASN A 1 370 ? 12.773 -22.203 -11.227 1 84.25 370 ASN A N 1
ATOM 2885 C CA . ASN A 1 370 ? 14.016 -22.891 -10.867 1 84.25 370 ASN A CA 1
ATOM 2886 C C . ASN A 1 370 ? 14.836 -22.062 -9.867 1 84.25 370 ASN A C 1
ATOM 2888 O O . ASN A 1 370 ? 15.461 -22.625 -8.969 1 84.25 370 ASN A O 1
ATOM 2892 N N . TYR A 1 371 ? 14.812 -20.828 -10.133 1 90.56 371 TYR A N 1
ATOM 2893 C CA . TYR A 1 371 ? 15.43 -19.906 -9.188 1 90.56 371 TYR A CA 1
ATOM 2894 C C . TYR A 1 371 ? 14.836 -18.516 -9.312 1 90.56 371 TYR A C 1
ATOM 2896 O O . TYR A 1 371 ? 14.188 -18.203 -10.312 1 90.56 371 TYR A O 1
ATOM 2904 N N . HIS A 1 372 ? 14.984 -17.734 -8.336 1 94.06 372 HIS A N 1
ATOM 2905 C CA . HIS A 1 372 ? 14.633 -16.312 -8.336 1 94.06 372 HIS A CA 1
ATOM 2906 C C . HIS A 1 372 ? 15.633 -15.5 -7.527 1 94.06 372 HIS A C 1
ATOM 2908 O O . HIS A 1 372 ? 16.094 -15.945 -6.473 1 94.06 372 HIS A O 1
ATOM 2914 N N . CYS A 1 373 ? 16 -14.391 -8.125 1 96.81 373 CYS A N 1
ATOM 2915 C CA . CYS A 1 373 ? 16.953 -13.516 -7.457 1 96.81 373 CYS A CA 1
ATOM 2916 C C . CYS A 1 373 ? 16.266 -12.273 -6.898 1 96.81 373 CYS A C 1
ATOM 2918 O O . CYS A 1 373 ? 15.391 -11.703 -7.555 1 96.81 373 CYS A O 1
ATOM 2920 N N . TRP A 1 374 ? 16.578 -11.93 -5.691 1 98.44 374 TRP A N 1
ATOM 2921 C CA . TRP A 1 374 ? 16.203 -10.648 -5.102 1 98.44 374 TRP A CA 1
ATOM 2922 C C . TRP A 1 374 ? 17.359 -10.039 -4.332 1 98.44 374 TRP A C 1
ATOM 2924 O O . TRP A 1 374 ? 18.484 -10.539 -4.395 1 98.44 374 TRP A O 1
ATOM 2934 N N . THR A 1 375 ? 17.109 -8.828 -3.697 1 98.81 375 THR A N 1
ATOM 2935 C CA . THR A 1 375 ? 18.141 -8.141 -2.91 1 98.81 375 THR A CA 1
ATOM 2936 C C . THR A 1 375 ? 17.766 -8.133 -1.431 1 98.81 375 THR A C 1
ATOM 2938 O O . THR A 1 375 ? 16.578 -8.055 -1.083 1 98.81 375 THR A O 1
ATOM 2941 N N . GLU A 1 376 ? 18.812 -8.336 -0.607 1 98.81 376 GLU A N 1
ATOM 2942 C CA . GLU A 1 376 ? 18.656 -8.023 0.812 1 98.81 376 GLU A CA 1
ATOM 2943 C C . GLU A 1 376 ? 19.328 -6.695 1.155 1 98.81 376 GLU A C 1
ATOM 2945 O O . GLU A 1 376 ? 20.453 -6.426 0.717 1 98.81 376 GLU A O 1
ATOM 2950 N N . ALA A 1 377 ? 18.641 -5.859 1.848 1 98.88 377 ALA A N 1
ATOM 2951 C CA . ALA A 1 377 ? 19.172 -4.613 2.391 1 98.88 377 ALA A CA 1
ATOM 2952 C C . ALA A 1 377 ? 19.219 -4.652 3.916 1 98.88 377 ALA A C 1
ATOM 2954 O O . ALA A 1 377 ? 18.281 -5.113 4.559 1 98.88 377 ALA A O 1
ATOM 2955 N N . PHE A 1 378 ? 20.328 -4.242 4.469 1 98.88 378 PHE A N 1
ATOM 2956 C CA . PHE A 1 378 ? 20.5 -4.277 5.918 1 98.88 378 PHE A CA 1
ATOM 2957 C C . PHE A 1 378 ? 20.062 -2.961 6.547 1 98.88 378 PHE A C 1
ATOM 2959 O O . PHE A 1 378 ? 20.5 -1.888 6.133 1 98.88 378 PHE A O 1
ATOM 2966 N N . MET A 1 379 ? 19.156 -3.008 7.535 1 98.5 379 MET A N 1
ATOM 2967 C CA . MET A 1 379 ? 18.656 -1.778 8.141 1 98.5 379 MET A CA 1
ATOM 2968 C C . MET A 1 379 ? 18 -2.064 9.484 1 98.5 379 MET A C 1
ATOM 2970 O O . MET A 1 379 ? 17.625 -3.203 9.766 1 98.5 379 MET A O 1
ATOM 2974 N N . THR A 1 380 ? 17.891 -1.051 10.289 1 96.62 380 THR A N 1
ATOM 2975 C CA . THR A 1 380 ? 17 -1.104 11.445 1 96.62 380 THR A CA 1
ATOM 2976 C C . THR A 1 380 ? 15.539 -0.984 11.023 1 96.62 380 THR A C 1
ATOM 2978 O O . THR A 1 380 ? 15.25 -0.542 9.906 1 96.62 380 THR A O 1
ATOM 2981 N N . ARG A 1 381 ? 14.656 -1.503 11.797 1 96.5 381 ARG A N 1
ATOM 2982 C CA . ARG A 1 381 ? 13.227 -1.445 11.547 1 96.5 381 ARG A CA 1
ATOM 2983 C C . ARG A 1 381 ? 12.469 -0.996 12.797 1 96.5 381 ARG A C 1
ATOM 2985 O O . ARG A 1 381 ? 11.742 -1.781 13.406 1 96.5 381 ARG A O 1
ATOM 2992 N N . PRO A 1 382 ? 12.633 0.271 13.125 1 93.44 382 PRO A N 1
ATOM 2993 C CA . PRO A 1 382 ? 11.93 0.747 14.32 1 93.44 382 PRO A CA 1
ATOM 2994 C C . PRO A 1 382 ? 10.406 0.616 14.195 1 93.44 382 PRO A C 1
ATOM 2996 O O . PRO A 1 382 ? 9.703 0.635 15.203 1 93.44 382 PRO A O 1
ATOM 2999 N N . ASP A 1 383 ? 9.898 0.501 13.016 1 94 383 ASP A N 1
ATOM 3000 C CA . ASP A 1 383 ? 8.461 0.376 12.766 1 94 383 ASP A CA 1
ATOM 3001 C C . ASP A 1 383 ? 7.965 -1.022 13.125 1 94 383 ASP A C 1
ATOM 3003 O O . ASP A 1 383 ? 6.758 -1.282 13.102 1 94 383 ASP A O 1
ATOM 3007 N N . LEU A 1 384 ? 8.859 -1.951 13.461 1 96.56 384 LEU A N 1
ATOM 3008 C CA . LEU A 1 384 ? 8.531 -3.326 13.82 1 96.56 384 LEU A CA 1
ATOM 3009 C C . LEU A 1 384 ? 9.008 -3.646 15.234 1 96.56 384 LEU A C 1
ATOM 3011 O O . LEU A 1 384 ? 9.805 -2.902 15.812 1 96.56 384 LEU A O 1
ATOM 3015 N N . PRO A 1 385 ? 8.508 -4.73 15.844 1 94 385 PRO A N 1
ATOM 3016 C CA . PRO A 1 385 ? 9.062 -5.18 17.125 1 94 385 PRO A CA 1
ATOM 3017 C C . PRO A 1 385 ? 10.547 -5.516 17.047 1 94 385 PRO A C 1
ATOM 3019 O O . PRO A 1 385 ? 11.047 -5.867 15.977 1 94 385 PRO A O 1
ATOM 3022 N N . ALA A 1 386 ? 11.148 -5.414 18.188 1 93.5 386 ALA A N 1
ATOM 3023 C CA . ALA A 1 386 ? 12.57 -5.723 18.266 1 93.5 386 ALA A CA 1
ATOM 3024 C C . ALA A 1 386 ? 12.859 -7.129 17.75 1 93.5 386 ALA A C 1
ATOM 3026 O O . ALA A 1 386 ? 12.078 -8.055 17.984 1 93.5 386 ALA A O 1
ATOM 3027 N N . GLY A 1 387 ? 13.914 -7.223 17.047 1 96.12 387 GLY A N 1
ATOM 3028 C CA . GLY A 1 387 ? 14.328 -8.531 16.562 1 96.12 387 GLY A CA 1
ATOM 3029 C C . GLY A 1 387 ? 14.023 -8.742 15.086 1 96.12 387 GLY A C 1
ATOM 3030 O O . GLY A 1 387 ? 14.477 -9.727 14.492 1 96.12 387 GLY A O 1
ATOM 3031 N N . LEU A 1 388 ? 13.32 -7.863 14.531 1 97.62 388 LEU A N 1
ATOM 3032 C CA . LEU A 1 388 ? 12.93 -8.047 13.133 1 97.62 388 LEU A CA 1
ATOM 3033 C C . LEU A 1 388 ? 13.734 -7.129 12.219 1 97.62 388 LEU A C 1
ATOM 3035 O O . LEU A 1 388 ? 13.445 -7.02 11.023 1 97.62 388 LEU A O 1
ATOM 3039 N N . GLU A 1 389 ? 14.727 -6.434 12.789 1 97.06 389 GLU A N 1
ATOM 3040 C CA . GLU A 1 389 ? 15.664 -5.617 12.016 1 97.06 389 GLU A CA 1
ATOM 3041 C C . GLU A 1 389 ? 16.719 -6.48 11.336 1 97.06 389 GLU A C 1
ATOM 3043 O O . GLU A 1 389 ? 16.594 -7.707 11.297 1 97.06 389 GLU A O 1
ATOM 3048 N N . GLY A 1 390 ? 17.719 -5.859 10.734 1 98.06 390 GLY A N 1
ATOM 3049 C CA . GLY A 1 390 ? 18.766 -6.562 10.008 1 98.06 390 GLY A CA 1
ATOM 3050 C C . GLY A 1 390 ? 18.469 -6.688 8.523 1 98.06 390 GLY A C 1
ATOM 3051 O O . GLY A 1 390 ? 18.172 -5.695 7.855 1 98.06 390 GLY A O 1
ATOM 3052 N N . TRP A 1 391 ? 18.672 -7.902 8.016 1 98.75 391 TRP A N 1
ATOM 3053 C CA . TRP A 1 391 ? 18.469 -8.141 6.59 1 98.75 391 TRP A CA 1
ATOM 3054 C C . TRP A 1 391 ? 16.984 -8.117 6.234 1 98.75 391 TRP A C 1
ATOM 3056 O O . TRP A 1 391 ? 16.172 -8.773 6.891 1 98.75 391 TRP A O 1
ATOM 3066 N N . GLN A 1 392 ? 16.641 -7.305 5.23 1 98.88 392 GLN A N 1
ATOM 3067 C CA . GLN A 1 392 ? 15.289 -7.156 4.688 1 98.88 392 GLN A CA 1
ATOM 3068 C C . GLN A 1 392 ? 15.25 -7.527 3.209 1 98.88 392 GLN A C 1
ATOM 3070 O O . GLN A 1 392 ? 16.094 -7.07 2.428 1 98.88 392 GLN A O 1
ATOM 3075 N N . VAL A 1 393 ? 14.258 -8.328 2.799 1 98.88 393 VAL A N 1
ATOM 3076 C CA . VAL A 1 393 ? 14.086 -8.648 1.386 1 98.88 393 VAL A CA 1
ATOM 3077 C C . VAL A 1 393 ? 13.492 -7.449 0.653 1 98.88 393 VAL A C 1
ATOM 3079 O O . VAL A 1 393 ? 12.477 -6.895 1.078 1 98.88 393 VAL A O 1
ATOM 3082 N N . VAL A 1 394 ? 14.133 -7.004 -0.351 1 98.69 394 VAL A N 1
ATOM 3083 C CA . VAL A 1 394 ? 13.602 -6.039 -1.308 1 98.69 394 VAL A CA 1
ATOM 3084 C C . VAL A 1 394 ? 13.75 -6.582 -2.727 1 98.69 394 VAL A C 1
ATOM 3086 O O . VAL A 1 394 ? 14.828 -7.055 -3.104 1 98.69 394 VAL A O 1
ATOM 3089 N N . ASP A 1 395 ? 12.648 -6.609 -3.482 1 98.19 395 ASP A N 1
ATOM 3090 C CA . ASP A 1 395 ? 12.641 -7.227 -4.805 1 98.19 395 ASP A CA 1
ATOM 3091 C C . ASP A 1 395 ? 12.055 -6.281 -5.852 1 98.19 395 ASP A C 1
ATOM 3093 O O . ASP A 1 395 ? 10.891 -5.895 -5.762 1 98.19 395 ASP A O 1
ATOM 3097 N N . ALA A 1 396 ? 12.852 -5.969 -6.875 1 96.5 396 ALA A N 1
ATOM 3098 C CA . ALA A 1 396 ? 12.414 -5.035 -7.91 1 96.5 396 ALA A CA 1
ATOM 3099 C C . ALA A 1 396 ? 11.781 -5.777 -9.078 1 96.5 396 ALA A C 1
ATOM 3101 O O . ALA A 1 396 ? 11.195 -5.152 -9.977 1 96.5 396 ALA A O 1
ATOM 3102 N N . THR A 1 397 ? 11.891 -7.121 -9.086 1 94.56 397 THR A N 1
ATOM 3103 C CA . THR A 1 397 ? 11.219 -7.887 -10.133 1 94.56 397 THR A CA 1
ATOM 3104 C C . THR A 1 397 ? 9.703 -7.699 -10.055 1 94.56 397 THR A C 1
ATOM 3106 O O . THR A 1 397 ? 9.109 -7.871 -8.984 1 94.56 397 THR A O 1
ATOM 3109 N N . PRO A 1 398 ? 9.109 -7.297 -11.117 1 90.75 398 PRO A N 1
ATOM 3110 C CA . PRO A 1 398 ? 7.664 -7.062 -11.078 1 90.75 398 PRO A CA 1
ATOM 3111 C C . PRO A 1 398 ? 6.852 -8.352 -11.094 1 90.75 398 PRO A C 1
ATOM 3113 O O . PRO A 1 398 ? 6.164 -8.641 -12.078 1 90.75 398 PRO A O 1
ATOM 3116 N N . GLN A 1 399 ? 6.852 -9.039 -9.969 1 87.62 399 GLN A N 1
ATOM 3117 C CA . GLN A 1 399 ? 6.129 -10.305 -9.852 1 87.62 399 GLN A CA 1
ATOM 3118 C C . GLN A 1 399 ? 4.656 -10.062 -9.539 1 87.62 399 GLN A C 1
ATOM 3120 O O . GLN A 1 399 ? 3.777 -10.492 -10.289 1 87.62 399 GLN A O 1
ATOM 3125 N N . GLU A 1 400 ? 4.438 -9.469 -8.469 1 86.25 400 GLU A N 1
ATOM 3126 C CA . GLU A 1 400 ? 3.105 -9.141 -7.977 1 86.25 400 GLU A CA 1
ATOM 3127 C C . GLU A 1 400 ? 3.027 -7.688 -7.523 1 86.25 400 GLU A C 1
ATOM 3129 O O . GLU A 1 400 ? 4.047 -7.086 -7.176 1 86.25 400 GLU A O 1
ATOM 3134 N N . THR A 1 401 ? 1.845 -7.207 -7.523 1 86.5 401 THR A N 1
ATOM 3135 C CA . THR A 1 401 ? 1.684 -5.852 -7.012 1 86.5 401 THR A CA 1
ATOM 3136 C C . THR A 1 401 ? 1.551 -5.855 -5.492 1 86.5 401 THR A C 1
ATOM 3138 O O . THR A 1 401 ? 1.074 -6.832 -4.91 1 86.5 401 THR A O 1
ATOM 3141 N N . SER A 1 402 ? 2.021 -4.945 -4.914 1 87.75 402 SER A N 1
ATOM 3142 C CA . SER A 1 402 ? 1.842 -4.617 -3.504 1 87.75 402 SER A CA 1
ATOM 3143 C C . SER A 1 402 ? 1.287 -3.209 -3.328 1 87.75 402 SER A C 1
ATOM 3145 O O . SER A 1 402 ? 1.945 -2.229 -3.682 1 87.75 402 SER A O 1
ATOM 3147 N N . GLY A 1 403 ? 0.103 -3.139 -2.836 1 78.19 403 GLY A N 1
ATOM 3148 C CA . GLY A 1 403 ? -0.562 -1.848 -2.746 1 78.19 403 GLY A CA 1
ATOM 3149 C C . GLY A 1 403 ? -0.844 -1.226 -4.102 1 78.19 403 GLY A C 1
ATOM 3150 O O . GLY A 1 403 ? -0.795 -0.003 -4.25 1 78.19 403 GLY A O 1
ATOM 3151 N N . GLY A 1 404 ? -0.914 -2.004 -5.109 1 78.31 404 GLY A N 1
ATOM 3152 C CA . GLY A 1 404 ? -1.299 -1.517 -6.422 1 78.31 404 GLY A CA 1
ATOM 3153 C C . GLY A 1 404 ? -0.113 -1.205 -7.316 1 78.31 404 GLY A C 1
ATOM 3154 O O . GLY A 1 404 ? -0.285 -0.829 -8.477 1 78.31 404 GLY A O 1
ATOM 3155 N N . PHE A 1 405 ? 1.087 -1.385 -6.789 1 84.69 405 PHE A N 1
ATOM 3156 C CA . PHE A 1 405 ? 2.305 -1.149 -7.559 1 84.69 405 PHE A CA 1
ATOM 3157 C C . PHE A 1 405 ? 3.191 -2.389 -7.559 1 84.69 405 PHE A C 1
ATOM 3159 O O . PHE A 1 405 ? 3.176 -3.172 -6.605 1 84.69 405 PHE A O 1
ATOM 3166 N N . PHE A 1 406 ? 3.871 -2.512 -8.664 1 89.62 406 PHE A N 1
ATOM 3167 C CA . PHE A 1 406 ? 4.859 -3.584 -8.672 1 89.62 406 PHE A CA 1
ATOM 3168 C C . PHE A 1 406 ? 6.055 -3.227 -7.797 1 89.62 406 PHE A C 1
ATOM 3170 O O . PHE A 1 406 ? 6.902 -2.422 -8.188 1 89.62 406 PHE A O 1
ATOM 3177 N N . ARG A 1 407 ? 6.051 -3.697 -6.645 1 93.38 407 ARG A N 1
ATOM 3178 C CA . ARG A 1 407 ? 7.094 -3.488 -5.648 1 93.38 407 ARG A CA 1
ATOM 3179 C C . ARG A 1 407 ? 7.055 -4.574 -4.578 1 93.38 407 ARG A C 1
ATOM 3181 O O . ARG A 1 407 ? 6.066 -5.301 -4.457 1 93.38 407 ARG A O 1
ATOM 3188 N N . CYS A 1 408 ? 8.086 -4.777 -3.914 1 96.69 408 CYS A N 1
ATOM 3189 C CA . CYS A 1 408 ? 8.156 -5.805 -2.881 1 96.69 408 CYS A CA 1
ATOM 3190 C C . CYS A 1 408 ? 9.156 -5.422 -1.798 1 96.69 408 CYS A C 1
ATOM 3192 O O . CYS A 1 408 ? 10.289 -5.047 -2.1 1 96.69 408 CYS A O 1
ATOM 3194 N N . GLY A 1 409 ? 8.688 -5.555 -0.532 1 97.5 409 GLY A N 1
ATOM 3195 C CA . GLY A 1 409 ? 9.539 -5.277 0.609 1 97.5 409 GLY A CA 1
ATOM 3196 C C . GLY A 1 409 ? 9.477 -3.834 1.069 1 97.5 409 GLY A C 1
ATOM 3197 O O . GLY A 1 409 ? 8.68 -3.049 0.554 1 97.5 409 GLY A O 1
ATOM 3198 N N . PRO A 1 410 ? 10.344 -3.514 2.115 1 98.31 410 PRO A N 1
ATOM 3199 C CA . PRO A 1 410 ? 11.328 -4.387 2.758 1 98.31 410 PRO A CA 1
ATOM 3200 C C . PRO A 1 410 ? 10.688 -5.398 3.707 1 98.31 410 PRO A C 1
ATOM 3202 O O . PRO A 1 410 ? 10.094 -5.016 4.719 1 98.31 410 PRO A O 1
ATOM 3205 N N . ALA A 1 411 ? 10.812 -6.695 3.406 1 98.75 411 ALA A N 1
ATOM 3206 C CA . ALA A 1 411 ? 10.273 -7.789 4.211 1 98.75 411 ALA A CA 1
ATOM 3207 C C . ALA A 1 411 ? 11.344 -8.375 5.125 1 98.75 411 ALA A C 1
ATOM 3209 O O . ALA A 1 411 ? 12.391 -8.836 4.656 1 98.75 411 ALA A O 1
ATOM 3210 N N . SER A 1 412 ? 11.102 -8.391 6.43 1 98.75 412 SER A N 1
ATOM 3211 C CA . SER A 1 412 ? 12.078 -8.852 7.41 1 98.75 412 SER A CA 1
ATOM 3212 C C . SER A 1 412 ? 12.398 -10.328 7.215 1 98.75 412 SER A C 1
ATOM 3214 O O . SER A 1 412 ? 11.508 -11.18 7.273 1 98.75 412 SER A O 1
ATOM 3216 N N . VAL A 1 413 ? 13.656 -10.625 7.008 1 98.81 413 VAL A N 1
ATOM 3217 C CA . VAL A 1 413 ? 14.102 -12 6.848 1 98.81 413 VAL A CA 1
ATOM 3218 C C . VAL A 1 413 ? 13.797 -12.789 8.117 1 98.81 413 VAL A C 1
ATOM 3220 O O . VAL A 1 413 ? 13.359 -13.938 8.055 1 98.81 413 VAL A O 1
ATOM 3223 N N . ALA A 1 414 ? 13.992 -12.172 9.266 1 98.62 414 ALA A N 1
ATOM 3224 C CA . ALA A 1 414 ? 13.688 -12.812 10.547 1 98.62 414 ALA A CA 1
ATOM 3225 C C . ALA A 1 414 ? 12.203 -13.148 10.648 1 98.62 414 ALA A C 1
ATOM 3227 O O . ALA A 1 414 ? 11.836 -14.211 11.148 1 98.62 414 ALA A O 1
ATOM 3228 N N . ALA A 1 415 ? 11.375 -12.227 10.234 1 98.56 415 ALA A N 1
ATOM 3229 C CA . ALA A 1 415 ? 9.938 -12.477 10.266 1 98.56 415 ALA A CA 1
ATOM 3230 C C . ALA A 1 415 ? 9.555 -13.625 9.336 1 98.56 415 ALA A C 1
ATOM 3232 O O . ALA A 1 415 ? 8.695 -14.445 9.672 1 98.56 415 ALA A O 1
ATOM 3233 N N . ILE A 1 416 ? 10.133 -13.68 8.156 1 98.56 416 ILE A N 1
ATOM 3234 C CA . ILE A 1 416 ? 9.898 -14.766 7.211 1 98.56 416 ILE A CA 1
ATOM 3235 C C . ILE A 1 416 ? 10.258 -16.094 7.863 1 98.56 416 ILE A C 1
ATOM 3237 O O . ILE A 1 416 ? 9.469 -17.047 7.844 1 98.56 416 ILE A O 1
ATOM 3241 N N . LYS A 1 417 ? 11.398 -16.141 8.453 1 98.5 417 LYS A N 1
ATOM 3242 C CA . LYS A 1 417 ? 11.867 -17.375 9.07 1 98.5 417 LYS A CA 1
ATOM 3243 C C . LYS A 1 417 ? 10.906 -17.844 10.156 1 98.5 417 LYS A C 1
ATOM 3245 O O . LYS A 1 417 ? 10.625 -19.047 10.258 1 98.5 417 LYS A O 1
ATOM 3250 N N . GLU A 1 418 ? 10.398 -16.906 10.914 1 97.75 418 GLU A N 1
ATOM 3251 C CA . GLU A 1 418 ? 9.586 -17.234 12.078 1 97.75 418 GLU A CA 1
ATOM 3252 C C . GLU A 1 418 ? 8.109 -17.375 11.703 1 97.75 418 GLU A C 1
ATOM 3254 O O . GLU A 1 418 ? 7.281 -17.719 12.555 1 97.75 418 GLU A O 1
ATOM 3259 N N . GLY A 1 419 ? 7.781 -17.156 10.484 1 97.12 419 GLY A N 1
ATOM 3260 C CA . GLY A 1 419 ? 6.395 -17.234 10.055 1 97.12 419 GLY A CA 1
ATOM 3261 C C . GLY A 1 419 ? 5.535 -16.125 10.633 1 97.12 419 GLY A C 1
ATOM 3262 O O . GLY A 1 419 ? 4.344 -16.312 10.875 1 97.12 419 GLY A O 1
ATOM 3263 N N . LEU A 1 420 ? 6.156 -14.961 10.977 1 97.06 420 LEU A N 1
ATOM 3264 C CA . LEU A 1 420 ? 5.434 -13.805 11.484 1 97.06 420 LEU A CA 1
ATOM 3265 C C . LEU A 1 420 ? 4.926 -12.93 10.344 1 97.06 420 LEU A C 1
ATOM 3267 O O . LEU A 1 420 ? 5.512 -11.891 10.047 1 97.06 420 LEU A O 1
ATOM 3271 N N . LEU A 1 421 ? 3.771 -13.32 9.797 1 96.81 421 LEU A N 1
ATOM 3272 C CA . LEU A 1 421 ? 3.32 -12.742 8.539 1 96.81 421 LEU A CA 1
ATOM 3273 C C . LEU A 1 421 ? 2.338 -11.602 8.781 1 96.81 421 LEU A C 1
ATOM 3275 O O . LEU A 1 421 ? 1.713 -11.102 7.844 1 96.81 421 LEU A O 1
ATOM 3279 N N . CYS A 1 422 ? 2.182 -11.094 10.047 1 96.19 422 CYS A N 1
ATOM 3280 C CA . CYS A 1 422 ? 1.196 -10.086 10.422 1 96.19 422 CYS A CA 1
ATOM 3281 C C . CYS A 1 422 ? 1.775 -8.68 10.289 1 96.19 422 CYS A C 1
ATOM 3283 O O . CYS A 1 422 ? 1.119 -7.703 10.641 1 96.19 422 CYS A O 1
ATOM 3285 N N . HIS A 1 423 ? 3.014 -8.539 9.836 1 96.44 423 HIS A N 1
ATOM 3286 C CA . HIS A 1 423 ? 3.678 -7.242 9.742 1 96.44 423 HIS A CA 1
ATOM 3287 C C . HIS A 1 423 ? 3.699 -6.746 8.297 1 96.44 423 HIS A C 1
ATOM 3289 O O . HIS A 1 423 ? 3.391 -7.496 7.371 1 96.44 423 HIS A O 1
ATOM 3295 N N . PRO A 1 424 ? 4.074 -5.5 8.148 1 93.69 424 PRO A N 1
ATOM 3296 C CA . PRO A 1 424 ? 3.953 -4.883 6.82 1 93.69 424 PRO A CA 1
ATOM 3297 C C . PRO A 1 424 ? 4.992 -5.406 5.828 1 93.69 424 PRO A C 1
ATOM 3299 O O . PRO A 1 424 ? 6.051 -5.887 6.238 1 93.69 424 PRO A O 1
ATOM 3302 N N . PHE A 1 425 ? 4.621 -5.254 4.527 1 95.19 425 PHE A N 1
ATOM 3303 C CA . PHE A 1 425 ? 5.457 -5.301 3.334 1 95.19 425 PHE A CA 1
ATOM 3304 C C . PHE A 1 425 ? 5.734 -6.746 2.924 1 95.19 425 PHE A C 1
ATOM 3306 O O . PHE A 1 425 ? 6.844 -7.246 3.109 1 95.19 425 PHE A O 1
ATOM 3313 N N . ASP A 1 426 ? 4.832 -7.402 2.359 1 95.88 426 ASP A N 1
ATOM 3314 C CA . ASP A 1 426 ? 4.848 -8.531 1.436 1 95.88 426 ASP A CA 1
ATOM 3315 C C . ASP A 1 426 ? 5.398 -9.789 2.109 1 95.88 426 ASP A C 1
ATOM 3317 O O . ASP A 1 426 ? 5.973 -10.656 1.444 1 95.88 426 ASP A O 1
ATOM 3321 N N . LEU A 1 427 ? 5.348 -9.961 3.416 1 97.38 427 LEU A N 1
ATOM 3322 C CA . LEU A 1 427 ? 5.875 -11.102 4.148 1 97.38 427 LEU A CA 1
ATOM 3323 C C . LEU A 1 427 ? 5.234 -12.398 3.668 1 97.38 427 LEU A C 1
ATOM 3325 O O . LEU A 1 427 ? 5.91 -13.422 3.529 1 97.38 427 LEU A O 1
ATOM 3329 N N . LYS A 1 428 ? 3.959 -12.422 3.383 1 95 428 LYS A N 1
ATOM 3330 C CA . LYS A 1 428 ? 3.268 -13.625 2.916 1 95 428 LYS A CA 1
ATOM 3331 C C . LYS A 1 428 ? 3.861 -14.125 1.603 1 95 428 LYS A C 1
ATOM 3333 O O . LYS A 1 428 ? 4.109 -15.32 1.442 1 95 428 LYS A O 1
ATOM 3338 N N . PHE A 1 429 ? 4.039 -13.195 0.689 1 96.06 429 PHE A N 1
ATOM 3339 C CA . PHE A 1 429 ? 4.586 -13.539 -0.617 1 96.06 429 PHE A CA 1
ATOM 3340 C C . PHE A 1 429 ? 6.004 -14.086 -0.482 1 96.06 429 PHE A C 1
ATOM 3342 O O . PHE A 1 429 ? 6.332 -15.125 -1.059 1 96.06 429 PHE A O 1
ATOM 3349 N N . CYS A 1 430 ? 6.824 -13.359 0.284 1 98.06 430 CYS A N 1
ATOM 3350 C CA . CYS A 1 430 ? 8.211 -13.766 0.464 1 98.06 430 CYS A CA 1
ATOM 3351 C C . CYS A 1 430 ? 8.305 -15.102 1.2 1 98.06 430 CYS A C 1
ATOM 3353 O O . CYS A 1 430 ? 9.164 -15.93 0.893 1 98.06 430 CYS A O 1
ATOM 3355 N N . PHE A 1 431 ? 7.477 -15.297 2.168 1 98.06 431 PHE A N 1
ATOM 3356 C CA . PHE A 1 431 ? 7.426 -16.562 2.883 1 98.06 431 PHE A CA 1
ATOM 3357 C C . PHE A 1 431 ? 7.094 -17.703 1.931 1 98.06 431 PHE A C 1
ATOM 3359 O O . PHE A 1 431 ? 7.719 -18.766 1.987 1 98.06 431 PHE A O 1
ATOM 3366 N N . ALA A 1 432 ? 6.105 -17.469 1.095 1 96.31 432 ALA A N 1
ATOM 3367 C CA . ALA A 1 432 ? 5.68 -18.484 0.144 1 96.31 432 ALA A CA 1
ATOM 3368 C C . ALA A 1 432 ? 6.82 -18.875 -0.788 1 96.31 432 ALA A C 1
ATOM 3370 O O . ALA A 1 432 ? 6.961 -20.047 -1.152 1 96.31 432 ALA A O 1
ATOM 3371 N N . GLU A 1 433 ? 7.621 -17.969 -1.156 1 96.94 433 GLU A N 1
ATOM 3372 C CA . GLU A 1 433 ? 8.703 -18.219 -2.109 1 96.94 433 GLU A CA 1
ATOM 3373 C C . GLU A 1 433 ? 9.664 -19.281 -1.585 1 96.94 433 GLU A C 1
ATOM 3375 O O . GLU A 1 433 ? 10.258 -20.031 -2.367 1 96.94 433 GLU A O 1
ATOM 3380 N N . VAL A 1 434 ? 9.773 -19.344 -0.257 1 97.62 434 VAL A N 1
ATOM 3381 C CA . VAL A 1 434 ? 10.812 -20.219 0.284 1 97.62 434 VAL A CA 1
ATOM 3382 C C . VAL A 1 434 ? 10.172 -21.375 1.051 1 97.62 434 VAL A C 1
ATOM 3384 O O . VAL A 1 434 ? 10.82 -22.375 1.329 1 97.62 434 VAL A O 1
ATOM 3387 N N . ASN A 1 435 ? 8.828 -21.297 1.354 1 95.56 435 ASN A N 1
ATOM 3388 C CA . ASN A 1 435 ? 8.273 -22.25 2.311 1 95.56 435 ASN A CA 1
ATOM 3389 C C . ASN A 1 435 ? 6.98 -22.875 1.795 1 95.56 435 ASN A C 1
ATOM 3391 O O . ASN A 1 435 ? 6.391 -23.719 2.459 1 95.56 435 ASN A O 1
ATOM 3395 N N . SER A 1 436 ? 6.496 -22.547 0.676 1 93.88 436 SER A N 1
ATOM 3396 C CA . SER A 1 436 ? 5.18 -22.984 0.22 1 93.88 436 SER A CA 1
ATOM 3397 C C . SER A 1 436 ? 5.094 -24.5 0.167 1 93.88 436 SER A C 1
ATOM 3399 O O . SER A 1 436 ? 6.07 -25.172 -0.168 1 93.88 436 SER A O 1
ATOM 3401 N N . VAL A 1 437 ? 3.934 -25 0.482 1 92.38 437 VAL A N 1
ATOM 3402 C CA . VAL A 1 437 ? 3.572 -26.391 0.243 1 92.38 437 VAL A CA 1
ATOM 3403 C C . VAL A 1 437 ? 2.941 -26.531 -1.141 1 92.38 437 VAL A C 1
ATOM 3405 O O . VAL A 1 437 ? 2.189 -25.656 -1.578 1 92.38 437 VAL A O 1
ATOM 3408 N N . VAL A 1 438 ? 3.27 -27.625 -1.835 1 90.75 438 VAL A N 1
ATOM 3409 C CA . VAL A 1 438 ? 2.725 -27.844 -3.172 1 90.75 438 VAL A CA 1
ATOM 3410 C C . VAL A 1 438 ? 1.588 -28.859 -3.107 1 90.75 438 VAL A C 1
ATOM 3412 O O . VAL A 1 438 ? 1.781 -29.984 -2.65 1 90.75 438 VAL A O 1
ATOM 3415 N N . VAL A 1 439 ? 0.464 -28.438 -3.543 1 91.12 439 VAL A N 1
ATOM 3416 C CA . VAL A 1 439 ? -0.704 -29.312 -3.594 1 91.12 439 VAL A CA 1
ATOM 3417 C C . VAL A 1 439 ? -1.068 -29.594 -5.047 1 91.12 439 VAL A C 1
ATOM 3419 O O . VAL A 1 439 ? -1.286 -28.672 -5.836 1 91.12 439 VAL A O 1
ATOM 3422 N N . SER A 1 440 ? -1.081 -30.891 -5.371 1 88.69 440 SER A N 1
ATOM 3423 C CA . SER A 1 440 ? -1.523 -31.328 -6.695 1 88.69 440 SER A CA 1
ATOM 3424 C C . SER A 1 440 ? -2.969 -31.812 -6.66 1 88.69 440 SER A C 1
ATOM 3426 O O . SER A 1 440 ? -3.357 -32.562 -5.758 1 88.69 440 SER A O 1
ATOM 3428 N N . SER A 1 441 ? -3.725 -31.297 -7.586 1 90.06 441 SER A N 1
ATOM 3429 C CA . SER A 1 441 ? -5.133 -31.656 -7.672 1 90.06 441 SER A CA 1
ATOM 3430 C C . SER A 1 441 ? -5.508 -32.094 -9.086 1 90.06 441 SER A C 1
ATOM 3432 O O . SER A 1 441 ? -4.828 -31.75 -10.047 1 90.06 441 SER A O 1
ATOM 3434 N N . THR A 1 442 ? -6.527 -32.969 -9.141 1 87.31 442 THR A N 1
ATOM 3435 C CA . THR A 1 442 ? -7.102 -33.344 -10.43 1 87.31 442 THR A CA 1
ATOM 3436 C C . THR A 1 442 ? -8.438 -32.656 -10.648 1 87.31 442 THR A C 1
ATOM 3438 O O . THR A 1 442 ? -9.188 -32.406 -9.695 1 87.31 442 THR A O 1
ATOM 3441 N N . ILE A 1 443 ? -8.711 -32.281 -11.836 1 89 443 ILE A N 1
ATOM 3442 C CA . ILE A 1 443 ? -10.016 -31.766 -12.234 1 89 443 ILE A CA 1
ATOM 3443 C C . ILE A 1 443 ? -10.719 -32.781 -13.141 1 89 443 ILE A C 1
ATOM 3445 O O . ILE A 1 443 ? -10.141 -33.25 -14.125 1 89 443 ILE A O 1
ATOM 3449 N N . ASP A 1 444 ? -11.914 -33.125 -12.781 1 86.88 444 ASP A N 1
ATOM 3450 C CA . ASP A 1 444 ? -12.617 -34.156 -13.57 1 86.88 444 ASP A CA 1
ATOM 3451 C C . ASP A 1 444 ? -13.539 -33.5 -14.594 1 86.88 444 ASP A C 1
ATOM 3453 O O . ASP A 1 444 ? -13.531 -32.25 -14.75 1 86.88 444 ASP A O 1
ATOM 3457 N N . ARG A 1 445 ? -14.234 -34.312 -15.336 1 84.38 445 ARG A N 1
ATOM 3458 C CA . ARG A 1 445 ? -15.07 -33.844 -16.438 1 84.38 445 ARG A CA 1
ATOM 3459 C C . ARG A 1 445 ? -16.266 -33.062 -15.914 1 84.38 445 ARG A C 1
ATOM 3461 O O . ARG A 1 445 ? -16.938 -32.344 -16.688 1 84.38 445 ARG A O 1
ATOM 3468 N N . TYR A 1 446 ? -16.594 -33.188 -14.641 1 87.69 446 TYR A N 1
ATOM 3469 C CA . TYR A 1 446 ? -17.703 -32.469 -14.031 1 87.69 446 TYR A CA 1
ATOM 3470 C C . TYR A 1 446 ? -17.219 -31.188 -13.375 1 87.69 446 TYR A C 1
ATOM 3472 O O . TYR A 1 446 ? -17.984 -30.516 -12.672 1 87.69 446 TYR A O 1
ATOM 3480 N N . LYS A 1 447 ? -15.938 -30.844 -13.492 1 88.44 447 LYS A N 1
ATOM 3481 C CA . LYS A 1 447 ? -15.305 -29.641 -13 1 88.44 447 LYS A CA 1
ATOM 3482 C C . LYS A 1 447 ? -15.094 -29.688 -11.492 1 88.44 447 LYS A C 1
ATOM 3484 O O . LYS A 1 447 ? -15.016 -28.656 -10.828 1 88.44 447 LYS A O 1
ATOM 3489 N N . LYS A 1 448 ? -14.992 -30.875 -11.047 1 89.31 448 LYS A N 1
ATOM 3490 C CA . LYS A 1 448 ? -14.633 -31.047 -9.641 1 89.31 448 LYS A CA 1
ATOM 3491 C C . LYS A 1 448 ? -13.125 -31.125 -9.469 1 89.31 448 LYS A C 1
ATOM 3493 O O . LYS A 1 448 ? -12.445 -31.859 -10.18 1 89.31 448 LYS A O 1
ATOM 3498 N N . VAL A 1 449 ? -12.641 -30.375 -8.547 1 90.19 449 VAL A N 1
ATOM 3499 C CA . VAL A 1 449 ? -11.219 -30.359 -8.227 1 90.19 449 VAL A CA 1
ATOM 3500 C C . VAL A 1 449 ? -10.969 -31.203 -6.977 1 90.19 449 VAL A C 1
ATOM 3502 O O . VAL A 1 449 ? -11.586 -30.984 -5.934 1 90.19 449 VAL A O 1
ATOM 3505 N N . THR A 1 450 ? -10.102 -32.188 -7.066 1 88.31 450 THR A N 1
ATOM 3506 C CA . THR A 1 450 ? -9.805 -33.094 -5.953 1 88.31 450 THR A CA 1
ATOM 3507 C C . THR A 1 450 ? -8.305 -33.156 -5.695 1 88.31 450 THR A C 1
ATOM 3509 O O . THR A 1 450 ? -7.539 -33.594 -6.562 1 88.31 450 THR A O 1
ATOM 3512 N N . PRO A 1 451 ? -7.863 -32.75 -4.5 1 88.69 451 PRO A N 1
ATOM 3513 C CA . PRO A 1 451 ? -6.441 -32.906 -4.18 1 88.69 451 PRO A CA 1
ATOM 3514 C C . PRO A 1 451 ? -6.016 -34.344 -4.086 1 88.69 451 PRO A C 1
ATOM 3516 O O . PRO A 1 451 ? -6.773 -35.188 -3.59 1 88.69 451 PRO A O 1
ATOM 3519 N N . PHE A 1 452 ? -4.781 -34.75 -4.57 1 85.44 452 PHE A N 1
ATOM 3520 C CA . PHE A 1 452 ? -4.359 -36.125 -4.508 1 85.44 452 PHE A CA 1
ATOM 3521 C C . PHE A 1 452 ? -2.934 -36.25 -3.982 1 85.44 452 PHE A C 1
ATOM 3523 O O . PHE A 1 452 ? -2.482 -37.312 -3.615 1 85.44 452 PHE A O 1
ATOM 3530 N N . ASP A 1 453 ? -2.172 -35.156 -3.957 1 86.06 453 ASP A N 1
ATOM 3531 C CA . ASP A 1 453 ? -0.794 -35.188 -3.475 1 86.06 453 ASP A CA 1
ATOM 3532 C C . ASP A 1 453 ? -0.413 -33.875 -2.809 1 86.06 453 ASP A C 1
ATOM 3534 O O . ASP A 1 453 ? -0.834 -32.781 -3.252 1 86.06 453 ASP A O 1
ATOM 3538 N N . VAL A 1 454 ? 0.311 -33.938 -1.701 1 88.06 454 VAL A N 1
ATOM 3539 C CA . VAL A 1 454 ? 0.838 -32.75 -1.002 1 88.06 454 VAL A CA 1
ATOM 3540 C C . VAL A 1 454 ? 2.34 -32.906 -0.784 1 88.06 454 VAL A C 1
ATOM 3542 O O . VAL A 1 454 ? 2.783 -33.875 -0.158 1 88.06 454 VAL A O 1
ATOM 3545 N N . ASN A 1 455 ? 3.133 -32.031 -1.317 1 87.5 455 ASN A N 1
ATOM 3546 C CA . ASN A 1 455 ? 4.582 -32.031 -1.136 1 87.5 455 ASN A CA 1
ATOM 3547 C C . ASN A 1 455 ? 5.027 -30.875 -0.242 1 87.5 455 ASN A C 1
ATOM 3549 O O . ASN A 1 455 ? 4.973 -29.719 -0.647 1 87.5 455 ASN A O 1
ATOM 3553 N N . HIS A 1 456 ? 5.57 -31.203 0.938 1 88.19 456 HIS A N 1
ATOM 3554 C CA . HIS A 1 456 ? 5.941 -30.203 1.932 1 88.19 456 HIS A CA 1
ATOM 3555 C C . HIS A 1 456 ? 7.379 -29.734 1.736 1 88.19 456 HIS A C 1
ATOM 3557 O O . HIS A 1 456 ? 7.793 -28.719 2.309 1 88.19 456 HIS A O 1
ATOM 3563 N N . ASN A 1 457 ? 8.164 -30.328 0.864 1 87.56 457 ASN A N 1
ATOM 3564 C CA . ASN A 1 457 ? 9.602 -30.109 0.863 1 87.56 457 ASN A CA 1
ATOM 3565 C C . ASN A 1 457 ? 10.109 -29.734 -0.527 1 87.56 457 ASN A C 1
ATOM 3567 O O . ASN A 1 457 ? 11.312 -29.75 -0.779 1 87.56 457 ASN A O 1
ATOM 3571 N N . TYR A 1 458 ? 9.32 -29.344 -1.385 1 88 458 TYR A N 1
ATOM 3572 C CA . TYR A 1 458 ? 9.742 -29.094 -2.76 1 88 458 TYR A CA 1
ATOM 3573 C C . TYR A 1 458 ? 10.281 -27.688 -2.92 1 88 458 TYR A C 1
ATOM 3575 O O . TYR A 1 458 ? 11.25 -27.453 -3.656 1 88 458 TYR A O 1
ATOM 3583 N N . VAL A 1 459 ? 9.742 -26.75 -2.268 1 93.31 459 VAL A N 1
ATOM 3584 C CA . VAL A 1 459 ? 10.008 -25.328 -2.492 1 93.31 459 VAL A CA 1
ATOM 3585 C C . VAL A 1 459 ? 11.141 -24.859 -1.579 1 93.31 459 VAL A C 1
ATOM 3587 O O . VAL A 1 459 ? 11.242 -25.297 -0.43 1 93.31 459 VAL A O 1
ATOM 3590 N N . GLY A 1 460 ? 11.961 -23.969 -2.066 1 95.12 460 GLY A N 1
ATOM 3591 C CA . GLY A 1 460 ? 13.008 -23.359 -1.267 1 95.12 460 GLY A CA 1
ATOM 3592 C C . GLY A 1 460 ? 14.133 -24.312 -0.915 1 95.12 460 GLY A C 1
ATOM 3593 O O . GLY A 1 460 ? 14.492 -24.453 0.256 1 95.12 460 GLY A O 1
ATOM 3594 N N . LYS A 1 461 ? 14.773 -24.859 -1.877 1 94.19 461 LYS A N 1
ATOM 3595 C CA . LYS A 1 461 ? 15.789 -25.891 -1.654 1 94.19 461 LYS A CA 1
ATOM 3596 C C . LYS A 1 461 ? 17.094 -25.266 -1.146 1 94.19 461 LYS A C 1
ATOM 3598 O O . LYS A 1 461 ? 17.812 -25.891 -0.377 1 94.19 461 LYS A O 1
ATOM 3603 N N . ALA A 1 462 ? 17.391 -24.094 -1.646 1 96.75 462 ALA A N 1
ATOM 3604 C CA . ALA A 1 462 ? 18.578 -23.375 -1.179 1 96.75 462 ALA A CA 1
ATOM 3605 C C . ALA A 1 462 ? 18.453 -21.875 -1.428 1 96.75 462 ALA A C 1
ATOM 3607 O O . ALA A 1 462 ? 17.953 -21.453 -2.469 1 96.75 462 ALA A O 1
ATOM 3608 N N . VAL A 1 463 ? 18.906 -21.156 -0.457 1 98.31 463 VAL A N 1
ATOM 3609 C CA . VAL A 1 463 ? 19.062 -19.703 -0.592 1 98.31 463 VAL A CA 1
ATOM 3610 C C . VAL A 1 463 ? 20.531 -19.328 -0.53 1 98.31 463 VAL A C 1
ATOM 3612 O O . VAL A 1 463 ? 21.188 -19.547 0.491 1 98.31 463 VAL A O 1
ATOM 3615 N N . LEU A 1 464 ? 21 -18.75 -1.612 1 98.19 464 LEU A N 1
ATOM 3616 C CA . LEU A 1 464 ? 22.438 -18.547 -1.726 1 98.19 464 LEU A CA 1
ATOM 3617 C C . LEU A 1 464 ? 22.766 -17.062 -1.92 1 98.19 464 LEU A C 1
ATOM 3619 O O . LEU A 1 464 ? 21.938 -16.312 -2.457 1 98.19 464 LEU A O 1
ATOM 3623 N N . THR A 1 465 ? 23.891 -16.656 -1.488 1 98.31 465 THR A N 1
ATOM 3624 C CA . THR A 1 465 ? 24.531 -15.367 -1.758 1 98.31 465 THR A CA 1
ATOM 3625 C C . THR A 1 465 ? 26.047 -15.516 -1.865 1 98.31 465 THR A C 1
ATOM 3627 O O . THR A 1 465 ? 26.578 -16.609 -1.695 1 98.31 465 THR A O 1
ATOM 3630 N N . LYS A 1 466 ? 26.672 -14.516 -2.303 1 97.75 466 LYS A N 1
ATOM 3631 C CA . LYS A 1 466 ? 28.141 -14.547 -2.391 1 97.75 466 LYS A CA 1
ATOM 3632 C C . LYS A 1 466 ? 28.766 -14.461 -1.006 1 97.75 466 LYS A C 1
ATOM 3634 O O . LYS A 1 466 ? 28.359 -13.633 -0.183 1 97.75 466 LYS A O 1
ATOM 3639 N N . ALA A 1 467 ? 29.812 -15.289 -0.772 1 97.12 467 ALA A N 1
ATOM 3640 C CA . ALA A 1 467 ? 30.516 -15.242 0.502 1 97.12 467 ALA A CA 1
ATOM 3641 C C . ALA A 1 467 ? 31.391 -14 0.596 1 97.12 467 ALA A C 1
ATOM 3643 O O . ALA A 1 467 ? 31.984 -13.562 -0.401 1 97.12 467 ALA A O 1
ATOM 3644 N N . ILE A 1 468 ? 31.562 -13.5 1.769 1 96 468 ILE A N 1
ATOM 3645 C CA . ILE A 1 468 ? 32.344 -12.297 2.02 1 96 468 ILE A CA 1
ATOM 3646 C C . ILE A 1 468 ? 33.781 -12.508 1.569 1 96 468 ILE A C 1
ATOM 3648 O O . ILE A 1 468 ? 34.406 -13.5 1.943 1 96 468 ILE A O 1
ATOM 3652 N N . GLY A 1 469 ? 34.25 -11.641 0.787 1 90.44 469 GLY A N 1
ATOM 3653 C CA . GLY A 1 469 ? 35.656 -11.625 0.383 1 90.44 469 GLY A CA 1
ATOM 3654 C C . GLY A 1 469 ? 36.031 -12.766 -0.549 1 90.44 469 GLY A C 1
ATOM 3655 O O . GLY A 1 469 ? 37.188 -13.133 -0.663 1 90.44 469 GLY A O 1
ATOM 3656 N N . SER A 1 470 ? 34.969 -13.359 -1.198 1 90.75 470 SER A N 1
ATOM 3657 C CA . SER A 1 470 ? 35.219 -14.508 -2.061 1 90.75 470 SER A CA 1
ATOM 3658 C C . SER A 1 470 ? 34.312 -14.484 -3.287 1 90.75 470 SER A C 1
ATOM 3660 O O . SER A 1 470 ? 33.594 -13.523 -3.508 1 90.75 470 SER A O 1
ATOM 3662 N N . THR A 1 471 ? 34.562 -15.438 -4.145 1 89.88 471 THR A N 1
ATOM 3663 C CA . THR A 1 471 ? 33.625 -15.625 -5.266 1 89.88 471 THR A CA 1
ATOM 3664 C C . THR A 1 471 ? 32.781 -16.875 -5.066 1 89.88 471 THR A C 1
ATOM 3666 O O . THR A 1 471 ? 31.984 -17.234 -5.938 1 89.88 471 THR A O 1
ATOM 3669 N N . SER A 1 472 ? 32.938 -17.422 -3.916 1 94 472 SER A N 1
ATOM 3670 C CA . SER A 1 472 ? 32.188 -18.625 -3.613 1 94 472 SER A CA 1
ATOM 3671 C C . SER A 1 472 ? 30.797 -18.281 -3.057 1 94 472 SER A C 1
ATOM 3673 O O . SER A 1 472 ? 30.547 -17.141 -2.66 1 94 472 SER A O 1
ATOM 3675 N N . SER A 1 473 ? 29.969 -19.312 -3.1 1 96.06 473 SER A N 1
ATOM 3676 C CA . SER A 1 473 ? 28.609 -19.109 -2.6 1 96.06 473 SER A CA 1
ATOM 3677 C C . SER A 1 473 ? 28.531 -19.375 -1.1 1 96.06 473 SER A C 1
ATOM 3679 O O . SER A 1 473 ? 29.359 -20.109 -0.548 1 96.06 473 SER A O 1
ATOM 3681 N N . GLU A 1 474 ? 27.703 -18.688 -0.469 1 97.56 474 GLU A N 1
ATOM 3682 C CA . GLU A 1 474 ? 27.297 -18.938 0.908 1 97.56 474 GLU A CA 1
ATOM 3683 C C . GLU A 1 474 ? 25.812 -19.328 0.976 1 97.56 474 GLU A C 1
ATOM 3685 O O . GLU A 1 474 ? 24.953 -18.609 0.466 1 97.56 474 GLU A O 1
ATOM 3690 N N . ASN A 1 475 ? 25.594 -20.516 1.559 1 97.81 475 ASN A N 1
ATOM 3691 C CA . ASN A 1 475 ? 24.219 -20.969 1.749 1 97.81 475 ASN A CA 1
ATOM 3692 C C . ASN A 1 475 ? 23.609 -20.391 3.02 1 97.81 475 ASN A C 1
ATOM 3694 O O . ASN A 1 475 ? 24.016 -20.734 4.129 1 97.81 475 ASN A O 1
ATOM 3698 N N . ILE A 1 476 ? 22.594 -19.547 2.822 1 98.31 476 ILE A N 1
ATOM 3699 C CA . ILE A 1 476 ? 22 -18.891 3.982 1 98.31 476 ILE A CA 1
ATOM 3700 C C . ILE A 1 476 ? 20.547 -19.359 4.152 1 98.31 476 ILE A C 1
ATOM 3702 O O . ILE A 1 476 ? 19.703 -18.609 4.641 1 98.31 476 ILE A O 1
ATOM 3706 N N . THR A 1 477 ? 20.188 -20.516 3.719 1 98.06 477 THR A N 1
ATOM 3707 C CA . THR A 1 477 ? 18.844 -21.062 3.818 1 98.06 477 THR A CA 1
ATOM 3708 C C . THR A 1 477 ? 18.344 -21.016 5.258 1 98.06 477 THR A C 1
ATOM 3710 O O . THR A 1 477 ? 17.156 -20.75 5.504 1 98.06 477 THR A O 1
ATOM 3713 N N . ILE A 1 478 ? 19.172 -21.219 6.199 1 97.56 478 ILE A N 1
ATOM 3714 C CA . ILE A 1 478 ? 18.812 -21.297 7.613 1 97.56 478 ILE A CA 1
ATOM 3715 C C . ILE A 1 478 ? 18.297 -19.938 8.078 1 97.56 478 ILE A C 1
ATOM 3717 O O . ILE A 1 478 ? 17.609 -19.828 9.102 1 97.56 478 ILE A O 1
ATOM 3721 N N . SER A 1 479 ? 18.688 -18.859 7.383 1 98.06 479 SER A N 1
ATOM 3722 C CA . SER A 1 479 ? 18.172 -17.531 7.746 1 98.06 479 SER A CA 1
ATOM 3723 C C . SER A 1 479 ? 16.719 -17.375 7.332 1 98.06 479 SER A C 1
ATOM 3725 O O . SER A 1 479 ? 16.031 -16.484 7.84 1 98.06 479 SER A O 1
ATOM 3727 N N . TYR A 1 480 ? 16.203 -18.203 6.43 1 98.25 480 TYR A N 1
ATOM 3728 C CA . TYR A 1 480 ? 14.867 -18.031 5.875 1 98.25 480 TYR A CA 1
ATOM 3729 C C . TYR A 1 480 ? 13.922 -19.094 6.418 1 98.25 480 TYR A C 1
ATOM 3731 O O . TYR A 1 480 ? 12.703 -18.875 6.461 1 98.25 480 TYR A O 1
ATOM 3739 N N . LYS A 1 481 ? 14.484 -20.203 6.727 1 96.88 481 LYS A N 1
ATOM 3740 C CA . LYS A 1 481 ? 13.594 -21.281 7.145 1 96.88 481 LYS A CA 1
ATOM 3741 C C . LYS A 1 481 ? 14.352 -22.312 7.973 1 96.88 481 LYS A C 1
ATOM 3743 O O . LYS A 1 481 ? 15.578 -22.391 7.914 1 96.88 481 LYS A O 1
ATOM 3748 N N . TYR A 1 482 ? 13.633 -23.125 8.719 1 96.94 482 TYR A N 1
ATOM 3749 C CA . TYR A 1 482 ? 14.164 -24.25 9.492 1 96.94 482 TYR A CA 1
ATOM 3750 C C . TYR A 1 482 ? 14.203 -25.516 8.656 1 96.94 482 TYR A C 1
ATOM 3752 O O . TYR A 1 482 ? 13.5 -25.625 7.648 1 96.94 482 TYR A O 1
ATOM 3760 N N . PRO A 1 483 ? 15.07 -26.406 9.078 1 94.81 483 PRO A N 1
ATOM 3761 C CA . PRO A 1 483 ? 15.094 -27.656 8.336 1 94.81 483 PRO A CA 1
ATOM 3762 C C . PRO A 1 483 ? 13.719 -28.312 8.242 1 94.81 483 PRO A C 1
ATOM 3764 O O . PRO A 1 483 ? 13.016 -28.438 9.258 1 94.81 483 PRO A O 1
ATOM 3767 N N . LYS A 1 484 ? 13.406 -28.672 7.039 1 90.5 484 LYS A N 1
ATOM 3768 C CA . LYS A 1 484 ? 12.078 -29.234 6.801 1 90.5 484 LYS A CA 1
ATOM 3769 C C . LYS A 1 484 ? 11.852 -30.484 7.656 1 90.5 484 LYS A C 1
ATOM 3771 O O . LYS A 1 484 ? 12.742 -31.328 7.777 1 90.5 484 LYS A O 1
ATOM 3776 N N . GLY A 1 485 ? 10.688 -30.625 8.211 1 88.69 485 GLY A N 1
ATOM 3777 C CA . GLY A 1 485 ? 10.352 -31.766 9.055 1 88.69 485 GLY A CA 1
ATOM 3778 C C . GLY A 1 485 ? 10.695 -31.547 10.516 1 88.69 485 GLY A C 1
ATOM 3779 O O . GLY A 1 485 ? 10.203 -32.281 11.383 1 88.69 485 GLY A O 1
ATOM 3780 N N . SER A 1 486 ? 11.523 -30.562 10.844 1 94.5 486 SER A N 1
ATOM 3781 C CA . SER A 1 486 ? 11.859 -30.281 12.234 1 94.5 486 SER A CA 1
ATOM 3782 C C . SER A 1 486 ? 10.656 -29.719 12.992 1 94.5 486 SER A C 1
ATOM 3784 O O . SER A 1 486 ? 9.648 -29.359 12.383 1 94.5 486 SER A O 1
ATOM 3786 N N . ARG A 1 487 ? 10.727 -29.781 14.266 1 95.25 487 ARG A N 1
ATOM 3787 C CA . ARG A 1 487 ? 9.672 -29.219 15.102 1 95.25 487 ARG A CA 1
ATOM 3788 C C . ARG A 1 487 ? 9.477 -27.734 14.82 1 95.25 487 ARG A C 1
ATOM 3790 O O . ARG A 1 487 ? 8.344 -27.266 14.719 1 95.25 487 ARG A O 1
ATOM 3797 N N . GLN A 1 488 ? 10.578 -27.016 14.688 1 96.44 488 GLN A N 1
ATOM 3798 C CA . GLN A 1 488 ? 10.508 -25.578 14.414 1 96.44 488 GLN A CA 1
ATOM 3799 C C . GLN A 1 488 ? 9.844 -25.312 13.062 1 96.44 488 GLN A C 1
ATOM 3801 O O . GLN A 1 488 ? 9.094 -24.344 12.914 1 96.44 488 GLN A O 1
ATOM 3806 N N . ASP A 1 489 ? 10.164 -26.109 12.148 1 95.75 489 ASP A N 1
ATOM 3807 C CA . ASP A 1 489 ? 9.531 -26 10.836 1 95.75 489 ASP A CA 1
ATOM 3808 C C . ASP A 1 489 ? 8.016 -26.125 10.938 1 95.75 489 ASP A C 1
ATOM 3810 O O . ASP A 1 489 ? 7.273 -25.344 10.352 1 95.75 489 ASP A O 1
ATOM 3814 N N . ARG A 1 490 ? 7.57 -27.062 11.734 1 92.88 490 ARG A N 1
ATOM 3815 C CA . ARG A 1 490 ? 6.141 -27.297 11.906 1 92.88 490 ARG A CA 1
ATOM 3816 C C . ARG A 1 490 ? 5.473 -26.141 12.641 1 92.88 490 ARG A C 1
ATOM 3818 O O . ARG A 1 490 ? 4.387 -25.703 12.25 1 92.88 490 ARG A O 1
ATOM 3825 N N . VAL A 1 491 ? 6.137 -25.734 13.609 1 95.5 491 VAL A N 1
ATOM 3826 C CA . VAL A 1 491 ? 5.602 -24.641 14.406 1 95.5 491 VAL A CA 1
ATOM 3827 C C . VAL A 1 491 ? 5.516 -23.375 13.555 1 95.5 491 VAL A C 1
ATOM 3829 O O . VAL A 1 491 ? 4.523 -22.656 13.602 1 95.5 491 VAL A O 1
ATOM 3832 N N . THR A 1 492 ? 6.512 -23.109 12.812 1 96.06 492 THR A N 1
ATOM 3833 C CA . THR A 1 492 ? 6.559 -21.938 11.953 1 96.06 492 THR A CA 1
ATOM 3834 C C . THR A 1 492 ? 5.473 -22 10.883 1 96.06 492 THR A C 1
ATOM 3836 O O . THR A 1 492 ? 4.789 -21.016 10.617 1 96.06 492 THR A O 1
ATOM 3839 N N . MET A 1 493 ? 5.328 -23.094 10.25 1 93.56 493 MET A N 1
ATOM 3840 C CA . MET A 1 493 ? 4.309 -23.266 9.219 1 93.56 493 MET A CA 1
ATOM 3841 C C . MET A 1 493 ? 2.91 -23.078 9.805 1 93.56 493 MET A C 1
ATOM 3843 O O . MET A 1 493 ? 2.053 -22.453 9.18 1 93.56 493 MET A O 1
ATOM 3847 N N . ALA A 1 494 ? 2.711 -23.688 10.969 1 92.69 494 ALA A N 1
ATOM 3848 C CA . ALA A 1 494 ? 1.422 -23.531 11.633 1 92.69 494 ALA A CA 1
ATOM 3849 C C . ALA A 1 494 ? 1.138 -22.062 11.953 1 92.69 494 ALA A C 1
ATOM 3851 O O . ALA A 1 494 ? 0.017 -21.594 11.758 1 92.69 494 ALA A O 1
ATOM 3852 N N . ARG A 1 495 ? 2.094 -21.391 12.43 1 94.38 495 ARG A N 1
ATOM 3853 C CA . ARG A 1 495 ? 1.953 -19.969 12.727 1 94.38 495 ARG A CA 1
ATOM 3854 C C . ARG A 1 495 ? 1.642 -19.172 11.469 1 94.38 495 ARG A C 1
ATOM 3856 O O . ARG A 1 495 ? 0.752 -18.312 11.469 1 94.38 495 ARG A O 1
ATOM 3863 N N . ALA A 1 496 ? 2.445 -19.375 10.406 1 95.44 496 ALA A N 1
ATOM 3864 C CA . ALA A 1 496 ? 2.215 -18.688 9.141 1 95.44 496 ALA A CA 1
ATOM 3865 C C . ALA A 1 496 ? 0.781 -18.891 8.656 1 95.44 496 ALA A C 1
ATOM 3867 O O . ALA A 1 496 ? 0.141 -17.953 8.18 1 95.44 496 ALA A O 1
ATOM 3868 N N . GLN A 1 497 ? 0.314 -20.078 8.836 1 92.19 497 GLN A N 1
ATOM 3869 C CA . GLN A 1 497 ? -1.026 -20.422 8.375 1 92.19 497 GLN A CA 1
ATOM 3870 C C . GLN A 1 497 ? -2.092 -19.672 9.172 1 92.19 497 GLN A C 1
ATOM 3872 O O . GLN A 1 497 ? -3.176 -19.391 8.656 1 92.19 497 GLN A O 1
ATOM 3877 N N . GLU A 1 498 ? -1.79 -19.359 10.359 1 91.5 498 GLU A N 1
ATOM 3878 C CA . GLU A 1 498 ? -2.732 -18.625 11.195 1 91.5 498 GLU A CA 1
ATOM 3879 C C . GLU A 1 498 ? -3.025 -17.25 10.609 1 91.5 498 GLU A C 1
ATOM 3881 O O . GLU A 1 498 ? -4.109 -16.703 10.82 1 91.5 498 GLU A O 1
ATOM 3886 N N . TYR A 1 499 ? -2.111 -16.672 9.898 1 93.19 499 TYR A N 1
ATOM 3887 C CA . TYR A 1 499 ? -2.256 -15.32 9.391 1 93.19 499 TYR A CA 1
ATOM 3888 C C . TYR A 1 499 ? -2.889 -15.32 8 1 93.19 499 TYR A C 1
ATOM 3890 O O . TYR A 1 499 ? -3.018 -14.266 7.371 1 93.19 499 TYR A O 1
ATOM 3898 N N . ILE A 1 500 ? -3.215 -16.422 7.5 1 88.62 500 ILE A N 1
ATOM 3899 C CA . ILE A 1 500 ? -3.723 -16.531 6.137 1 88.62 500 ILE A CA 1
ATOM 3900 C C . ILE A 1 500 ? -5.23 -16.781 6.168 1 88.62 500 ILE A C 1
ATOM 3902 O O . ILE A 1 500 ? -5.73 -17.5 7.035 1 88.62 500 ILE A O 1
ATOM 3906 N N . THR A 1 501 ? -5.883 -15.852 5.277 1 73.81 501 THR A N 1
ATOM 3907 C CA . THR A 1 501 ? -7.297 -16.125 5.043 1 73.81 501 THR A CA 1
ATOM 3908 C C . THR A 1 501 ? -7.469 -17.125 3.908 1 73.81 501 THR A C 1
ATOM 3910 O O . THR A 1 501 ? -6.723 -17.109 2.93 1 73.81 501 THR A O 1
ATOM 3913 N N . GLY A 1 502 ? -7.793 -18.25 4.062 1 62.88 502 GLY A N 1
ATOM 3914 C CA . GLY A 1 502 ? -7.992 -19.203 2.988 1 62.88 502 GLY A CA 1
ATOM 3915 C C . GLY A 1 502 ? -7.855 -20.641 3.439 1 62.88 502 GLY A C 1
ATOM 3916 O O . GLY A 1 502 ? -7.734 -20.922 4.637 1 62.88 502 GLY A O 1
ATOM 3917 N N . LYS A 1 503 ? -7.949 -21.406 2.469 1 62 503 LYS A N 1
ATOM 3918 C CA . LYS A 1 503 ? -7.953 -22.844 2.699 1 62 503 LYS A CA 1
ATOM 3919 C C . LYS A 1 503 ? -6.559 -23.344 3.072 1 62 503 LYS A C 1
ATOM 3921 O O . LYS A 1 503 ? -5.562 -22.922 2.473 1 62 503 LYS A O 1
ATOM 3926 N N . THR A 1 504 ? -6.445 -23.953 4.16 1 69.94 504 THR A N 1
ATOM 3927 C CA . THR A 1 504 ? -5.223 -24.672 4.516 1 69.94 504 THR A CA 1
ATOM 3928 C C . THR A 1 504 ? -5.02 -25.875 3.605 1 69.94 504 THR A C 1
ATOM 3930 O O . THR A 1 504 ? -5.945 -26.297 2.916 1 69.94 504 THR A O 1
ATOM 3933 N N . HIS A 1 505 ? -3.771 -26.219 3.469 1 73.56 505 HIS A N 1
ATOM 3934 C CA . HIS A 1 505 ? -3.514 -27.406 2.672 1 73.56 505 HIS A CA 1
ATOM 3935 C C . HIS A 1 505 ? -4.18 -28.641 3.291 1 73.56 505 HIS A C 1
ATOM 3937 O O . HIS A 1 505 ? -4.266 -28.75 4.516 1 73.56 505 HIS A O 1
ATOM 3943 N N . PRO A 1 506 ? -4.684 -29.406 2.391 1 75.94 506 PRO A N 1
ATOM 3944 C CA . PRO A 1 506 ? -5.348 -30.609 2.904 1 75.94 506 PRO A CA 1
ATOM 3945 C C . PRO A 1 506 ? -4.375 -31.594 3.549 1 75.94 506 PRO A C 1
ATOM 3947 O O . PRO A 1 506 ? -3.176 -31.562 3.268 1 75.94 506 PRO A O 1
ATOM 3950 N N . ASP A 1 507 ? -4.859 -32.188 4.527 1 76.5 507 ASP A N 1
ATOM 3951 C CA . ASP A 1 507 ? -4.113 -33.312 5.094 1 76.5 507 ASP A CA 1
ATOM 3952 C C . ASP A 1 507 ? -4.441 -34.625 4.367 1 76.5 507 ASP A C 1
ATOM 3954 O O . ASP A 1 507 ? -5.52 -35.188 4.555 1 76.5 507 ASP A O 1
ATOM 3958 N N . LEU A 1 508 ? -3.598 -34.969 3.422 1 77.38 508 LEU A N 1
ATOM 3959 C CA . LEU A 1 508 ? -3.809 -36.219 2.682 1 77.38 508 LEU A CA 1
ATOM 3960 C C . LEU A 1 508 ? -2.992 -37.344 3.281 1 77.38 508 LEU A C 1
ATOM 3962 O O . LEU A 1 508 ? -1.894 -37.125 3.797 1 77.38 508 LEU A O 1
ATOM 3966 N N . PRO A 1 509 ? -3.648 -38.5 3.299 1 72.5 509 PRO A N 1
ATOM 3967 C CA . PRO A 1 509 ? -2.846 -39.625 3.752 1 72.5 509 PRO A CA 1
ATOM 3968 C C . PRO A 1 509 ? -1.605 -39.844 2.889 1 72.5 509 PRO A C 1
ATOM 3970 O O . PRO A 1 509 ? -1.62 -39.562 1.691 1 72.5 509 PRO A O 1
ATOM 3973 N N . LYS A 1 510 ? -0.565 -40.219 3.621 1 73.12 510 LYS A N 1
ATOM 3974 C CA . LYS A 1 510 ? 0.669 -40.531 2.898 1 73.12 510 LYS A CA 1
ATOM 3975 C C . LYS A 1 510 ? 0.473 -41.656 1.912 1 73.12 510 LYS A C 1
ATOM 3977 O O . LYS A 1 510 ? -0.041 -42.719 2.279 1 73.12 510 LYS A O 1
ATOM 3982 N N . SER A 1 511 ? 0.66 -41.375 0.67 1 76.81 511 SER A N 1
ATOM 3983 C CA . SER A 1 511 ? 0.616 -42.438 -0.34 1 76.81 511 SER A CA 1
ATOM 3984 C C . SER A 1 511 ? 1.76 -43.406 -0.156 1 76.81 511 SER A C 1
ATOM 3986 O O . SER A 1 511 ? 2.865 -43.031 0.23 1 76.81 511 SER A O 1
ATOM 3988 N N . LEU A 1 512 ? 1.437 -44.688 -0.387 1 83.5 512 LEU A N 1
ATOM 3989 C CA . LEU A 1 512 ? 2.463 -45.719 -0.3 1 83.5 512 LEU A CA 1
ATOM 3990 C C . LEU A 1 512 ? 3.238 -45.844 -1.609 1 83.5 512 LEU A C 1
ATOM 3992 O O . LEU A 1 512 ? 4.262 -46.531 -1.675 1 83.5 512 LEU A O 1
ATOM 3996 N N . LEU A 1 513 ? 2.707 -45.188 -2.611 1 87.19 513 LEU A N 1
ATOM 3997 C CA . LEU A 1 513 ? 3.404 -45.094 -3.889 1 87.19 513 LEU A CA 1
ATOM 3998 C C . LEU A 1 513 ? 4.027 -43.688 -4.047 1 87.19 513 LEU A C 1
ATOM 4000 O O . LEU A 1 513 ? 3.404 -42.688 -3.717 1 87.19 513 LEU A O 1
ATOM 4004 N N . SER A 1 514 ? 5.348 -43.688 -4.391 1 88.5 514 SER A N 1
ATOM 4005 C CA . SER A 1 514 ? 6.004 -42.438 -4.66 1 88.5 514 SER A CA 1
ATOM 4006 C C . SER A 1 514 ? 6.711 -42.438 -6.012 1 88.5 514 SER A C 1
ATOM 4008 O O . SER A 1 514 ? 7.039 -43.5 -6.531 1 88.5 514 SER A O 1
ATOM 4010 N N . VAL A 1 515 ? 6.809 -41.312 -6.648 1 89.38 515 VAL A N 1
ATOM 4011 C CA . VAL A 1 515 ? 7.492 -41.188 -7.934 1 89.38 515 VAL A CA 1
ATOM 4012 C C . VAL A 1 515 ? 8.484 -40.031 -7.867 1 89.38 515 VAL A C 1
ATOM 4014 O O . VAL A 1 515 ? 8.219 -39 -7.219 1 89.38 515 VAL A O 1
ATOM 4017 N N . LYS A 1 516 ? 9.648 -40.188 -8.438 1 90.06 516 LYS A N 1
ATOM 4018 C CA . LYS A 1 516 ? 10.68 -39.156 -8.57 1 90.06 516 LYS A CA 1
ATOM 4019 C C . LYS A 1 516 ? 11.297 -39.188 -9.969 1 90.06 516 LYS A C 1
ATOM 4021 O O . LYS A 1 516 ? 11.258 -40.219 -10.648 1 90.06 516 LYS A O 1
ATOM 4026 N N . ILE A 1 517 ? 11.758 -38.062 -10.398 1 90.88 517 ILE A N 1
ATOM 4027 C CA . ILE A 1 517 ? 12.453 -37.969 -11.672 1 90.88 517 ILE A CA 1
ATOM 4028 C C . ILE A 1 517 ? 13.922 -37.594 -11.438 1 90.88 517 ILE A C 1
ATOM 4030 O O . ILE A 1 517 ? 14.227 -36.625 -10.734 1 90.88 517 ILE A O 1
ATOM 4034 N N . ASN A 1 518 ? 14.742 -38.375 -11.969 1 90.12 518 ASN A N 1
ATOM 4035 C CA . ASN A 1 518 ? 16.172 -38.094 -11.945 1 90.12 518 ASN A CA 1
ATOM 4036 C C . ASN A 1 518 ? 16.688 -37.688 -13.328 1 90.12 518 ASN A C 1
ATOM 4038 O O . ASN A 1 518 ? 16.25 -38.25 -14.344 1 90.12 518 ASN A O 1
ATOM 4042 N N . ALA A 1 519 ? 17.531 -36.75 -13.336 1 88 519 ALA A N 1
ATOM 4043 C CA . ALA A 1 519 ? 18.188 -36.344 -14.578 1 88 519 ALA A CA 1
ATOM 4044 C C . ALA A 1 519 ? 19.609 -35.875 -14.297 1 88 519 ALA A C 1
ATOM 4046 O O . ALA A 1 519 ? 19.875 -35.219 -13.273 1 88 519 ALA A O 1
ATOM 4047 N N . ASP A 1 520 ? 20.531 -36.156 -15.148 1 79.88 520 ASP A N 1
ATOM 4048 C CA . ASP A 1 520 ? 21.922 -35.688 -15.039 1 79.88 520 ASP A CA 1
ATOM 4049 C C . ASP A 1 520 ? 22.062 -34.25 -15.57 1 79.88 520 ASP A C 1
ATOM 4051 O O . ASP A 1 520 ? 21.188 -33.781 -16.297 1 79.88 520 ASP A O 1
ATOM 4055 N N . GLN A 1 521 ? 23.203 -33.719 -15.164 1 81.38 521 GLN A N 1
ATOM 4056 C CA . GLN A 1 521 ? 23.562 -32.438 -15.734 1 81.38 521 GLN A CA 1
ATOM 4057 C C . GLN A 1 521 ? 23.906 -32.562 -17.219 1 81.38 521 GLN A C 1
ATOM 4059 O O . GLN A 1 521 ? 24.578 -33.5 -17.625 1 81.38 521 GLN A O 1
ATOM 4064 N N . VAL A 1 522 ? 23.312 -31.656 -17.938 1 83.06 522 VAL A N 1
ATOM 4065 C CA . VAL A 1 522 ? 23.531 -31.734 -19.375 1 83.06 522 VAL A CA 1
ATOM 4066 C C . VAL A 1 522 ? 23.906 -30.359 -19.906 1 83.06 522 VAL A C 1
ATOM 4068 O O . VAL A 1 522 ? 23.453 -29.328 -19.391 1 83.06 522 VAL A O 1
ATOM 4071 N N . GLN A 1 523 ? 24.766 -30.297 -20.859 1 81.81 523 GLN A N 1
ATOM 4072 C CA . GLN A 1 523 ? 25.078 -29.078 -21.578 1 81.81 523 GLN A CA 1
ATOM 4073 C C . GLN A 1 523 ? 24.109 -28.859 -22.75 1 81.81 523 GLN A C 1
ATOM 4075 O O . GLN A 1 523 ? 23.5 -29.812 -23.234 1 81.81 523 GLN A O 1
ATOM 4080 N N . VAL A 1 524 ? 24.109 -27.656 -23.094 1 80.94 524 VAL A N 1
ATOM 4081 C CA . VAL A 1 524 ? 23.266 -27.344 -24.25 1 80.94 524 VAL A CA 1
ATOM 4082 C C . VAL A 1 524 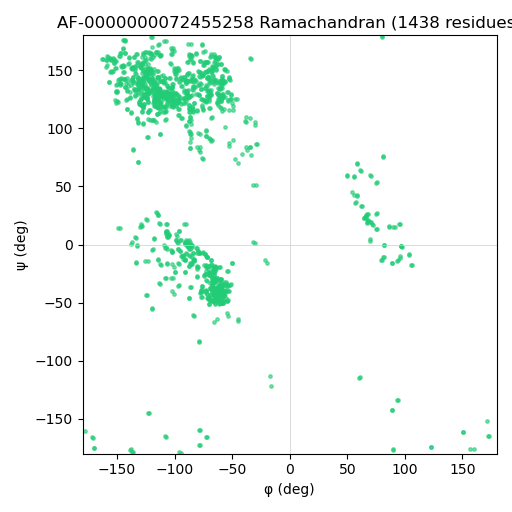? 23.734 -28.172 -25.453 1 80.94 524 VAL A C 1
ATOM 4084 O O . VAL A 1 524 ? 24.922 -28.219 -25.766 1 80.94 524 VAL A O 1
ATOM 4087 N N . GLY A 1 525 ? 22.797 -28.859 -26.062 1 77.69 525 GLY A N 1
ATOM 4088 C CA . GLY A 1 525 ? 23.094 -29.641 -27.25 1 77.69 525 GLY A CA 1
ATOM 4089 C C . GLY A 1 525 ? 23.344 -31.109 -26.953 1 77.69 525 GLY A C 1
ATOM 4090 O O . GLY A 1 525 ? 23.484 -31.922 -27.875 1 77.69 525 GLY A O 1
ATOM 4091 N N . GLU A 1 526 ? 23.281 -31.406 -25.719 1 83.25 526 GLU A N 1
ATOM 4092 C CA . GLU A 1 526 ? 23.5 -32.781 -25.328 1 83.25 526 GLU A CA 1
ATOM 4093 C C . GLU A 1 526 ? 22.188 -33.5 -25.062 1 83.25 526 GLU A C 1
ATOM 4095 O O . GLU A 1 526 ? 21.172 -32.875 -24.75 1 83.25 526 GLU A O 1
ATOM 4100 N N . ASP A 1 527 ? 22.234 -34.719 -25.266 1 88 527 ASP A N 1
ATOM 4101 C CA . ASP A 1 527 ? 21.078 -35.531 -24.922 1 88 527 ASP A CA 1
ATOM 4102 C C . ASP A 1 527 ? 20.859 -35.594 -23.406 1 88 527 ASP A C 1
ATOM 4104 O O . ASP A 1 527 ? 21.812 -35.469 -22.641 1 88 527 ASP A O 1
ATOM 4108 N N . VAL A 1 528 ? 19.547 -35.719 -23.094 1 90.25 528 VAL A N 1
ATOM 4109 C CA . VAL A 1 528 ? 19.219 -35.781 -21.672 1 90.25 528 VAL A CA 1
ATOM 4110 C C . VAL A 1 528 ? 18.828 -37.219 -21.312 1 90.25 528 VAL A C 1
ATOM 4112 O O . VAL A 1 528 ? 17.969 -37.812 -21.953 1 90.25 528 VAL A O 1
ATOM 4115 N N . LYS A 1 529 ? 19.469 -37.719 -20.359 1 91.88 529 LYS A N 1
ATOM 4116 C CA . LYS A 1 529 ? 19.094 -39 -19.797 1 91.88 529 LYS A CA 1
ATOM 4117 C C . LYS A 1 529 ? 18.219 -38.844 -18.562 1 91.88 529 LYS A C 1
ATOM 4119 O O . LYS A 1 529 ? 18.688 -38.375 -17.516 1 91.88 529 LYS A O 1
ATOM 4124 N N . LEU A 1 530 ? 16.984 -39.25 -18.766 1 92.81 530 LEU A N 1
ATOM 4125 C CA . LEU A 1 530 ? 15.992 -39.125 -17.703 1 92.81 530 LEU A CA 1
ATOM 4126 C C . LEU A 1 530 ? 15.609 -40.469 -17.141 1 92.81 530 LEU A C 1
ATOM 4128 O O . LEU A 1 530 ? 15.562 -41.469 -17.875 1 92.81 530 LEU A O 1
ATOM 4132 N N . GLU A 1 531 ? 15.453 -40.5 -15.828 1 94.5 531 GLU A N 1
ATOM 4133 C CA . GLU A 1 531 ? 14.945 -41.719 -15.18 1 94.5 531 GLU A CA 1
ATOM 4134 C C . GLU A 1 531 ? 13.773 -41.406 -14.258 1 94.5 531 GLU A C 1
ATOM 4136 O O . GLU A 1 531 ? 13.875 -40.531 -13.391 1 94.5 531 GLU A O 1
ATOM 4141 N N . VAL A 1 532 ? 12.656 -42.062 -14.445 1 94.62 532 VAL A N 1
ATOM 4142 C CA . VAL A 1 532 ? 11.523 -41.969 -13.531 1 94.62 532 VAL A CA 1
ATOM 4143 C C . VAL A 1 532 ? 11.555 -43.125 -12.547 1 94.62 532 VAL A C 1
ATOM 4145 O O . VAL A 1 532 ? 11.57 -44.312 -12.945 1 94.62 532 VAL A O 1
ATOM 4148 N N . VAL A 1 533 ? 11.578 -42.781 -11.289 1 94.56 533 VAL A N 1
ATOM 4149 C CA . VAL A 1 533 ? 11.75 -43.812 -10.25 1 94.56 533 VAL A CA 1
ATOM 4150 C C . VAL A 1 533 ? 10.461 -43.938 -9.438 1 94.56 533 VAL A C 1
ATOM 4152 O O . VAL A 1 533 ? 10.008 -42.969 -8.812 1 94.56 533 VAL A O 1
ATOM 4155 N N . PHE A 1 534 ? 9.867 -45.125 -9.461 1 94.19 534 PHE A N 1
ATOM 4156 C CA . PHE A 1 534 ? 8.695 -45.438 -8.656 1 94.19 534 PHE A CA 1
ATOM 4157 C C . PHE A 1 534 ? 9.07 -46.281 -7.449 1 94.19 534 PHE A C 1
ATOM 4159 O O . PHE A 1 534 ? 9.852 -47.219 -7.57 1 94.19 534 PHE A O 1
ATOM 4166 N N . THR A 1 535 ? 8.547 -45.906 -6.344 1 92.75 535 THR A N 1
ATOM 4167 C CA . THR A 1 535 ? 8.766 -46.688 -5.133 1 92.75 535 THR A CA 1
ATOM 4168 C C . THR A 1 535 ? 7.438 -47.094 -4.508 1 92.75 535 THR A C 1
ATOM 4170 O O . THR A 1 535 ? 6.578 -46.25 -4.246 1 92.75 535 THR A O 1
ATOM 4173 N N . ASN A 1 536 ? 7.246 -48.375 -4.277 1 92.44 536 ASN A N 1
ATOM 4174 C CA . ASN A 1 536 ? 6.051 -48.938 -3.672 1 92.44 536 ASN A CA 1
ATOM 4175 C C . ASN A 1 536 ? 6.328 -49.438 -2.26 1 92.44 536 ASN A C 1
ATOM 4177 O O . ASN A 1 536 ? 7.105 -50.375 -2.074 1 92.44 536 ASN A O 1
ATOM 4181 N N . GLN A 1 537 ? 5.648 -48.875 -1.337 1 89.5 537 GLN A N 1
ATOM 4182 C CA . GLN A 1 537 ? 5.832 -49.281 0.051 1 89.5 537 GLN A CA 1
ATOM 4183 C C . GLN A 1 537 ? 4.625 -50.094 0.554 1 89.5 537 GLN A C 1
ATOM 4185 O O . GLN A 1 537 ? 4.488 -50.312 1.756 1 89.5 537 GLN A O 1
ATOM 4190 N N . SER A 1 538 ? 3.82 -50.406 -0.356 1 87.5 538 SER A N 1
ATOM 4191 C CA . SER A 1 538 ? 2.637 -51.188 0.023 1 87.5 538 SER A CA 1
ATOM 4192 C C . SER A 1 538 ? 2.93 -52.688 0.048 1 87.5 538 SER A C 1
ATOM 4194 O O . SER A 1 538 ? 4.031 -53.125 -0.307 1 87.5 538 SER A O 1
ATOM 4196 N N . GLU A 1 539 ? 1.939 -53.5 0.535 1 89.19 539 GLU A N 1
ATOM 4197 C CA . GLU A 1 539 ? 2.092 -54.938 0.662 1 89.19 539 GLU A CA 1
ATOM 4198 C C . GLU A 1 539 ? 1.705 -55.656 -0.632 1 89.19 539 GLU A C 1
ATOM 4200 O O . GLU A 1 539 ? 1.899 -56.875 -0.762 1 89.19 539 GLU A O 1
ATOM 4205 N N . ASP A 1 540 ? 1.246 -54.969 -1.592 1 89.25 540 ASP A N 1
ATOM 4206 C CA . ASP A 1 540 ? 0.846 -55.562 -2.863 1 89.25 540 ASP A CA 1
ATOM 4207 C C . ASP A 1 540 ? 1.6 -54.906 -4.027 1 89.25 540 ASP A C 1
ATOM 4209 O O . ASP A 1 540 ? 2.059 -53.781 -3.93 1 89.25 540 ASP A O 1
ATOM 4213 N N . SER A 1 541 ? 1.748 -55.781 -4.988 1 91.88 541 SER A N 1
ATOM 4214 C CA . SER A 1 541 ? 2.254 -55.219 -6.238 1 91.88 541 SER A CA 1
ATOM 4215 C C . SER A 1 541 ? 1.247 -54.25 -6.859 1 91.88 541 SER A C 1
ATOM 4217 O O . SER A 1 541 ? 0.039 -54.5 -6.812 1 91.88 541 SER A O 1
ATOM 4219 N N . VAL A 1 542 ? 1.831 -53.125 -7.367 1 90.88 542 VAL A N 1
ATOM 4220 C CA . VAL A 1 542 ? 0.944 -52.125 -7.922 1 90.88 542 VAL A CA 1
ATOM 4221 C C . VAL A 1 542 ? 1.323 -51.844 -9.375 1 90.88 542 VAL A C 1
ATOM 4223 O O . VAL A 1 542 ? 2.508 -51.781 -9.711 1 90.88 542 VAL A O 1
ATOM 4226 N N . THR A 1 543 ? 0.356 -51.844 -10.258 1 91.44 543 THR A N 1
ATOM 4227 C CA . THR A 1 543 ? 0.537 -51.406 -11.641 1 91.44 543 THR A CA 1
ATOM 4228 C C . THR A 1 543 ? 0.007 -50 -11.82 1 91.44 543 THR A C 1
ATOM 4230 O O . THR A 1 543 ? -1.164 -49.719 -11.547 1 91.44 543 THR A O 1
ATOM 4233 N N . VAL A 1 544 ? 0.968 -49.156 -12.305 1 89.75 544 VAL A N 1
ATOM 4234 C CA . VAL A 1 544 ? 0.646 -47.75 -12.391 1 89.75 544 VAL A CA 1
ATOM 4235 C C . VAL A 1 544 ? 0.651 -47.312 -13.852 1 89.75 544 VAL A C 1
ATOM 4237 O O . VAL A 1 544 ? 1.524 -47.688 -14.625 1 89.75 544 VAL A O 1
ATOM 4240 N N . SER A 1 545 ? -0.394 -46.656 -14.289 1 88.81 545 SER A N 1
ATOM 4241 C CA . SER A 1 545 ? -0.412 -45.938 -15.555 1 88.81 545 SER A CA 1
ATOM 4242 C C . SER A 1 545 ? 0.133 -44.5 -15.398 1 88.81 545 SER A C 1
ATOM 4244 O O . SER A 1 545 ? -0.418 -43.719 -14.641 1 88.81 545 SER A O 1
ATOM 4246 N N . ALA A 1 546 ? 1.248 -44.312 -16.109 1 90.19 546 ALA A N 1
ATOM 4247 C CA . ALA A 1 546 ? 1.926 -43.031 -15.922 1 90.19 546 ALA A CA 1
ATOM 4248 C C . ALA A 1 546 ? 2.041 -42.25 -17.234 1 90.19 546 ALA A C 1
ATOM 4250 O O . ALA A 1 546 ? 1.929 -42.844 -18.312 1 90.19 546 ALA A O 1
ATOM 4251 N N . HIS A 1 547 ? 2.061 -41 -17.141 1 88.75 547 HIS A N 1
ATOM 4252 C CA . HIS A 1 547 ? 2.25 -40.062 -18.266 1 88.75 547 HIS A CA 1
ATOM 4253 C C . HIS A 1 547 ? 3.438 -39.156 -18.031 1 88.75 547 HIS A C 1
ATOM 4255 O O . HIS A 1 547 ? 3.496 -38.469 -17 1 88.75 547 HIS A O 1
ATOM 4261 N N . LEU A 1 548 ? 4.395 -39.188 -18.984 1 90.94 548 LEU A N 1
ATOM 4262 C CA . LEU A 1 548 ? 5.535 -38.281 -18.938 1 90.94 548 LEU A CA 1
ATOM 4263 C C . LEU A 1 548 ? 5.367 -37.125 -19.922 1 90.94 548 LEU A C 1
ATOM 4265 O O . LEU A 1 548 ? 5.098 -37.375 -21.109 1 90.94 548 LEU A O 1
ATOM 4269 N N . SER A 1 549 ? 5.457 -35.969 -19.375 1 87 549 SER A N 1
ATOM 4270 C CA . SER A 1 549 ? 5.43 -34.781 -20.219 1 87 549 SER A CA 1
ATOM 4271 C C . SER A 1 549 ? 6.73 -34 -20.094 1 87 549 SER A C 1
ATOM 4273 O O . SER A 1 549 ? 7.309 -33.906 -19.016 1 87 549 SER A O 1
ATOM 4275 N N . GLY A 1 550 ? 7.293 -33.562 -21.219 1 85.62 550 GLY A N 1
ATOM 4276 C CA . GLY A 1 550 ? 8.453 -32.688 -21.281 1 85.62 550 GLY A CA 1
ATOM 4277 C C . GLY A 1 550 ? 8.172 -31.375 -21.969 1 85.62 550 GLY A C 1
ATOM 4278 O O . GLY A 1 550 ? 7.66 -31.344 -23.078 1 85.62 550 GLY A O 1
ATOM 4279 N N . LEU A 1 551 ? 8.43 -30.297 -21.188 1 80.69 551 LEU A N 1
ATOM 4280 C CA . LEU A 1 551 ? 8.203 -28.953 -21.703 1 80.69 551 LEU A CA 1
ATOM 4281 C C . LEU A 1 551 ? 9.484 -28.125 -21.625 1 80.69 551 LEU A C 1
ATOM 4283 O O . LEU A 1 551 ? 10.289 -28.297 -20.703 1 80.69 551 LEU A O 1
ATOM 4287 N N . VAL A 1 552 ? 9.617 -27.344 -22.672 1 76.38 552 VAL A N 1
ATOM 4288 C CA . VAL A 1 552 ? 10.656 -26.328 -22.594 1 76.38 552 VAL A CA 1
ATOM 4289 C C . VAL A 1 552 ? 10.188 -25.172 -21.703 1 76.38 552 VAL A C 1
ATOM 4291 O O . VAL A 1 552 ? 9.039 -24.734 -21.797 1 76.38 552 VAL A O 1
ATOM 4294 N N . THR A 1 553 ? 11.016 -24.922 -20.75 1 70.19 553 THR A N 1
ATOM 4295 C CA . THR A 1 553 ? 10.703 -23.781 -19.891 1 70.19 553 THR A CA 1
ATOM 4296 C C . THR A 1 553 ? 11.664 -22.625 -20.156 1 70.19 553 THR A C 1
ATOM 4298 O O . THR A 1 553 ? 12.875 -22.828 -20.25 1 70.19 553 THR A O 1
ATOM 4301 N N . PHE A 1 554 ? 10.992 -21.531 -20.328 1 61.41 554 PHE A N 1
ATOM 4302 C CA . PHE A 1 554 ? 11.812 -20.359 -20.594 1 61.41 554 PHE A CA 1
ATOM 4303 C C . PHE A 1 554 ? 12.445 -19.828 -19.312 1 61.41 554 PHE A C 1
ATOM 4305 O O . PHE A 1 554 ? 12.102 -20.297 -18.219 1 61.41 554 PHE A O 1
ATOM 4312 N N . TYR A 1 555 ? 13.484 -19.125 -19.578 1 55.69 555 TYR A N 1
ATOM 4313 C CA . TYR A 1 555 ? 14.195 -18.594 -18.422 1 55.69 555 TYR A CA 1
ATOM 4314 C C . TYR A 1 555 ? 13.242 -17.891 -17.469 1 55.69 555 TYR A C 1
ATOM 4316 O O . TYR A 1 555 ? 13.555 -17.703 -16.281 1 55.69 555 TYR A O 1
ATOM 4324 N N . THR A 1 556 ? 11.992 -17.578 -18 1 55.31 556 THR A N 1
ATOM 4325 C CA . THR A 1 556 ? 10.961 -16.922 -17.203 1 55.31 556 THR A CA 1
ATOM 4326 C C . THR A 1 556 ? 10.227 -17.938 -16.328 1 55.31 556 THR A C 1
ATOM 4328 O O . THR A 1 556 ? 9.406 -17.562 -15.484 1 55.31 556 THR A O 1
ATOM 4331 N N . GLY A 1 557 ? 10.586 -19.078 -16.5 1 59.19 557 GLY A N 1
ATOM 4332 C CA . GLY A 1 557 ? 9.844 -20.141 -15.828 1 59.19 557 GLY A CA 1
ATOM 4333 C C . GLY A 1 557 ? 8.555 -20.5 -16.547 1 59.19 557 GLY A C 1
ATOM 4334 O O . GLY A 1 557 ? 7.906 -21.5 -16.203 1 59.19 557 GLY A O 1
ATOM 4335 N N . ALA A 1 558 ? 8.188 -19.672 -17.438 1 61.5 558 ALA A N 1
ATOM 4336 C CA . ALA A 1 558 ? 6.965 -19.953 -18.188 1 61.5 558 ALA A CA 1
ATOM 4337 C C . ALA A 1 558 ? 7.164 -21.141 -19.125 1 61.5 558 ALA A C 1
ATOM 4339 O O . ALA A 1 558 ? 8.188 -21.25 -19.812 1 61.5 558 ALA A O 1
ATOM 4340 N N . PRO A 1 559 ? 6.293 -22.078 -19.016 1 65.94 559 PRO A N 1
ATOM 4341 C CA . PRO A 1 559 ? 6.414 -23.219 -19.938 1 65.94 559 PRO A CA 1
ATOM 4342 C C . PRO A 1 559 ? 6.039 -22.859 -21.375 1 65.94 559 PRO A C 1
ATOM 4344 O O . PRO A 1 559 ? 5.234 -21.953 -21.594 1 65.94 559 PRO A O 1
ATOM 4347 N N . ALA A 1 560 ? 6.754 -23.438 -22.25 1 66.62 560 ALA A N 1
ATOM 4348 C CA . ALA A 1 560 ? 6.348 -23.344 -23.656 1 66.62 560 ALA A CA 1
ATOM 4349 C C . ALA A 1 560 ? 4.93 -23.875 -23.859 1 66.62 560 ALA A C 1
ATOM 4351 O O . ALA A 1 560 ? 4.438 -24.656 -23.031 1 66.62 560 ALA A O 1
ATOM 4352 N N . ALA A 1 561 ? 4.328 -23.312 -24.844 1 63.66 561 ALA A N 1
ATOM 4353 C CA . ALA A 1 561 ? 2.932 -23.656 -25.109 1 63.66 561 ALA A CA 1
ATOM 4354 C C . ALA A 1 561 ? 2.773 -25.141 -25.406 1 63.66 561 ALA A C 1
ATOM 4356 O O . ALA A 1 561 ? 1.776 -25.75 -25.016 1 63.66 561 ALA A O 1
ATOM 4357 N N . THR A 1 562 ? 3.762 -25.688 -26.047 1 71.81 562 THR A N 1
ATOM 4358 C CA . THR A 1 562 ? 3.629 -27.078 -26.469 1 71.81 562 THR A CA 1
ATOM 4359 C C . THR A 1 562 ? 4.73 -27.938 -25.844 1 71.81 562 THR A C 1
ATOM 4361 O O . THR A 1 562 ? 5.895 -27.547 -25.812 1 71.81 562 THR A O 1
ATOM 4364 N N . ALA A 1 563 ? 4.254 -29.141 -25.406 1 79.19 563 ALA A N 1
ATOM 4365 C CA . ALA A 1 563 ? 5.223 -30.109 -24.891 1 79.19 563 ALA A CA 1
ATOM 4366 C C . ALA A 1 563 ? 5.977 -30.797 -26.016 1 79.19 563 ALA A C 1
ATOM 4368 O O . ALA A 1 563 ? 5.391 -31.141 -27.047 1 79.19 563 ALA A O 1
ATOM 4369 N N . PHE A 1 564 ? 7.301 -30.891 -25.891 1 81.5 564 PHE A N 1
ATOM 4370 C CA . PHE A 1 564 ? 8.086 -31.562 -26.922 1 81.5 564 PHE A CA 1
ATOM 4371 C C . PHE A 1 564 ? 8.086 -33.062 -26.719 1 81.5 564 PHE A C 1
ATOM 4373 O O . PHE A 1 564 ? 8.461 -33.812 -27.625 1 81.5 564 PHE A O 1
ATOM 4380 N N . LYS A 1 565 ? 7.625 -33.438 -25.531 1 86.38 565 LYS A N 1
ATOM 4381 C CA . LYS A 1 565 ? 7.539 -34.844 -25.219 1 86.38 565 LYS A CA 1
ATOM 4382 C C . LYS A 1 565 ? 6.25 -35.188 -24.469 1 86.38 565 LYS A C 1
ATOM 4384 O O . LYS A 1 565 ? 5.871 -34.469 -23.547 1 86.38 565 LYS A O 1
ATOM 4389 N N . ASN A 1 566 ? 5.523 -36.094 -24.953 1 87.19 566 ASN A N 1
ATOM 4390 C CA . ASN A 1 566 ? 4.348 -36.688 -24.328 1 87.19 566 ASN A CA 1
ATOM 4391 C C . ASN A 1 566 ? 4.328 -38.219 -24.516 1 87.19 566 ASN A C 1
ATOM 4393 O O . ASN A 1 566 ? 4.148 -38.688 -25.625 1 87.19 566 ASN A O 1
ATOM 4397 N N . GLU A 1 567 ? 4.48 -38.875 -23.406 1 89.69 567 GLU A N 1
ATOM 4398 C CA . GLU A 1 567 ? 4.613 -40.312 -23.531 1 89.69 567 GLU A CA 1
ATOM 4399 C C . GLU A 1 567 ? 3.869 -41.031 -22.406 1 89.69 567 GLU A C 1
ATOM 4401 O O . GLU A 1 567 ? 4.113 -40.781 -21.219 1 89.69 567 GLU A O 1
ATOM 4406 N N . ASP A 1 568 ? 2.971 -41.938 -22.781 1 89.62 568 ASP A N 1
ATOM 4407 C CA . ASP A 1 568 ? 2.301 -42.781 -21.812 1 89.62 568 ASP A CA 1
ATOM 4408 C C . ASP A 1 568 ? 3.09 -44.094 -21.594 1 89.62 568 ASP A C 1
ATOM 4410 O O . ASP A 1 568 ? 3.668 -44.625 -22.531 1 89.62 568 ASP A O 1
ATOM 4414 N N . PHE A 1 569 ? 3.127 -44.5 -20.375 1 91.06 569 PHE A N 1
ATOM 4415 C CA . PHE A 1 569 ? 3.783 -45.781 -20.094 1 91.06 569 PHE A CA 1
ATOM 4416 C C . PHE A 1 569 ? 3.193 -46.406 -18.844 1 91.06 569 PHE A C 1
ATOM 4418 O O . PHE A 1 569 ? 2.498 -45.75 -18.062 1 91.06 569 PHE A O 1
ATOM 4425 N N . THR A 1 570 ? 3.32 -47.656 -18.781 1 92.5 570 THR A N 1
ATOM 4426 C CA . THR A 1 570 ? 2.854 -48.438 -17.641 1 92.5 570 THR A CA 1
ATOM 4427 C C . THR A 1 570 ? 4.023 -49.125 -16.922 1 92.5 570 THR A C 1
ATOM 4429 O O . THR A 1 570 ? 4.949 -49.594 -17.578 1 92.5 570 THR A O 1
ATOM 4432 N N . VAL A 1 571 ? 3.971 -49.062 -15.672 1 93.38 571 VAL A N 1
ATOM 4433 C CA . VAL A 1 571 ? 5.043 -49.688 -14.883 1 93.38 571 VAL A CA 1
ATOM 4434 C C . VAL A 1 571 ? 4.445 -50.469 -13.734 1 93.38 571 VAL A C 1
ATOM 4436 O O . VAL A 1 571 ? 3.475 -50.062 -13.102 1 93.38 571 VAL A O 1
ATOM 4439 N N . THR A 1 572 ? 4.914 -51.625 -13.555 1 94.19 572 THR A N 1
ATOM 4440 C CA . THR A 1 572 ? 4.559 -52.438 -12.398 1 94.19 572 THR A CA 1
ATOM 4441 C C . THR A 1 572 ? 5.668 -52.406 -11.352 1 94.19 572 THR A C 1
ATOM 4443 O O . THR A 1 572 ? 6.828 -52.688 -11.656 1 94.19 572 THR A O 1
ATOM 4446 N N . VAL A 1 573 ? 5.289 -52 -10.18 1 94 573 VAL A N 1
ATOM 4447 C CA . VAL A 1 573 ? 6.234 -51.938 -9.07 1 94 573 VAL A CA 1
ATOM 4448 C C . VAL A 1 573 ? 5.883 -52.969 -8.008 1 94 573 VAL A C 1
ATOM 4450 O O . VAL A 1 573 ? 4.809 -52.906 -7.41 1 94 573 VAL A O 1
ATOM 4453 N N . ASP A 1 574 ? 6.824 -53.844 -7.742 1 93.31 574 ASP A N 1
ATOM 4454 C CA . ASP A 1 574 ? 6.59 -54.906 -6.773 1 93.31 574 ASP A CA 1
ATOM 4455 C C . ASP A 1 574 ? 6.602 -54.375 -5.344 1 93.31 574 ASP A C 1
ATOM 4457 O O . ASP A 1 574 ? 7 -53.219 -5.109 1 93.31 574 ASP A O 1
ATOM 4461 N N . THR A 1 575 ? 6.098 -55.25 -4.422 1 92.19 575 THR A N 1
ATOM 4462 C CA . THR A 1 575 ? 5.969 -54.875 -3.012 1 92.19 575 THR A CA 1
ATOM 4463 C C . THR A 1 575 ? 7.316 -54.469 -2.436 1 92.19 575 THR A C 1
ATOM 4465 O O . THR A 1 575 ? 8.312 -55.188 -2.561 1 92.19 575 THR A O 1
ATOM 4468 N N . ASN A 1 576 ? 7.281 -53.312 -1.856 1 93.31 576 ASN A N 1
ATOM 4469 C CA . ASN A 1 576 ? 8.453 -52.781 -1.176 1 93.31 576 ASN A CA 1
ATOM 4470 C C . ASN A 1 576 ? 9.656 -52.688 -2.107 1 93.31 576 ASN A C 1
ATOM 4472 O O . ASN A 1 576 ? 10.773 -53.031 -1.707 1 93.31 576 ASN A O 1
ATOM 4476 N N . GLN A 1 577 ? 9.375 -52.344 -3.361 1 93.81 577 GLN A N 1
ATOM 4477 C CA . GLN A 1 577 ? 10.453 -52.281 -4.344 1 93.81 577 GLN A CA 1
ATOM 4478 C C . GLN A 1 577 ? 10.422 -50.938 -5.07 1 93.81 577 GLN A C 1
ATOM 4480 O O . GLN A 1 577 ? 9.469 -50.156 -4.934 1 93.81 577 GLN A O 1
ATOM 4485 N N . THR A 1 578 ? 11.547 -50.625 -5.672 1 94.81 578 THR A N 1
ATOM 4486 C CA . THR A 1 578 ? 11.719 -49.469 -6.523 1 94.81 578 THR A CA 1
ATOM 4487 C C . THR A 1 578 ? 11.906 -49.875 -7.98 1 94.81 578 THR A C 1
ATOM 4489 O O . THR A 1 578 ? 12.617 -50.844 -8.266 1 94.81 578 THR A O 1
ATOM 4492 N N . GLN A 1 579 ? 11.203 -49.281 -8.836 1 94.75 579 GLN A N 1
ATOM 4493 C CA . GLN A 1 579 ? 11.344 -49.531 -10.266 1 94.75 579 GLN A CA 1
ATOM 4494 C C . GLN A 1 579 ? 11.789 -48.25 -10.984 1 94.75 579 GLN A C 1
ATOM 4496 O O . GLN A 1 579 ? 11.266 -47.156 -10.727 1 94.75 579 GLN A O 1
ATOM 4501 N N . ARG A 1 580 ? 12.773 -48.406 -11.867 1 95.12 580 ARG A N 1
ATOM 4502 C CA . ARG A 1 580 ? 13.312 -47.312 -12.625 1 95.12 580 ARG A CA 1
ATOM 4503 C C . ARG A 1 580 ? 12.969 -47.406 -14.102 1 95.12 580 ARG A C 1
ATOM 4505 O O . ARG A 1 580 ? 13.164 -48.469 -14.711 1 95.12 580 ARG A O 1
ATOM 4512 N N . VAL A 1 581 ? 12.453 -46.406 -14.672 1 95.5 581 VAL A N 1
ATOM 4513 C CA . VAL A 1 581 ? 12.125 -46.344 -16.094 1 95.5 581 VAL A CA 1
ATOM 4514 C C . VAL A 1 581 ? 12.977 -45.281 -16.781 1 95.5 581 VAL A C 1
ATOM 4516 O O . VAL A 1 581 ? 12.789 -44.094 -16.547 1 95.5 581 VAL A O 1
ATOM 4519 N N . PRO A 1 582 ? 13.875 -45.719 -17.641 1 94.75 582 PRO A N 1
ATOM 4520 C CA . PRO A 1 582 ? 14.75 -44.75 -18.328 1 94.75 582 PRO A CA 1
ATOM 4521 C C . PRO A 1 582 ? 14.086 -44.125 -19.547 1 94.75 582 PRO A C 1
ATOM 4523 O O . PRO A 1 582 ? 13.352 -44.781 -20.266 1 94.75 582 PRO A O 1
ATOM 4526 N N . PHE A 1 583 ? 14.312 -42.875 -19.781 1 94.12 583 PHE A N 1
ATOM 4527 C CA . PHE A 1 583 ? 13.922 -42.156 -20.984 1 94.12 583 PHE A CA 1
ATOM 4528 C C . PHE A 1 583 ? 15.125 -41.438 -21.594 1 94.12 583 PHE A C 1
ATOM 4530 O O . PHE A 1 583 ? 15.953 -40.875 -20.891 1 94.12 583 PHE A O 1
ATOM 4537 N N . HIS A 1 584 ? 15.234 -41.562 -22.844 1 92.94 584 HIS A N 1
ATOM 4538 C CA . HIS A 1 584 ? 16.281 -40.875 -23.578 1 92.94 584 HIS A CA 1
ATOM 4539 C C . HIS A 1 584 ? 15.703 -39.719 -24.422 1 92.94 584 HIS A C 1
ATOM 4541 O O . HIS A 1 584 ? 14.977 -39.969 -25.391 1 92.94 584 HIS A O 1
ATOM 4547 N N . ILE A 1 585 ? 16.078 -38.562 -24.047 1 91 585 ILE A N 1
ATOM 4548 C CA . ILE A 1 585 ? 15.617 -37.375 -24.766 1 91 585 ILE A CA 1
ATOM 4549 C C . ILE A 1 585 ? 16.719 -36.875 -25.688 1 91 585 ILE A C 1
ATOM 4551 O O . ILE A 1 585 ? 17.75 -36.375 -25.203 1 91 585 ILE A O 1
ATOM 4555 N N . LYS A 1 586 ? 16.438 -36.875 -26.906 1 88 586 LYS A N 1
ATOM 4556 C CA . LYS A 1 586 ? 17.406 -36.375 -27.875 1 88 586 LYS A CA 1
ATOM 4557 C C . LYS A 1 586 ? 17.438 -34.844 -27.906 1 88 586 LYS A C 1
ATOM 4559 O O . LYS A 1 586 ? 16.391 -34.219 -27.766 1 88 586 LYS A O 1
ATOM 4564 N N . ALA A 1 587 ? 18.688 -34.406 -28.125 1 83.56 587 ALA A N 1
ATOM 4565 C CA . ALA A 1 587 ? 18.859 -32.969 -28.172 1 83.56 587 ALA A CA 1
ATOM 4566 C C . ALA A 1 587 ? 17.984 -32.344 -29.25 1 83.56 587 ALA A C 1
ATOM 4568 O O . ALA A 1 587 ? 17.469 -31.234 -29.078 1 83.56 587 ALA A O 1
ATOM 4569 N N . GLN A 1 588 ? 17.781 -32.969 -30.281 1 80.44 588 GLN A N 1
ATOM 4570 C CA . GLN A 1 588 ? 17.016 -32.469 -31.406 1 80.44 588 GLN A CA 1
ATOM 4571 C C . GLN A 1 588 ? 15.555 -32.25 -31.031 1 80.44 588 GLN A C 1
ATOM 4573 O O . GLN A 1 588 ? 14.867 -31.422 -31.625 1 80.44 588 GLN A O 1
ATOM 4578 N N . ASP A 1 589 ? 15.07 -33.031 -30.078 1 82.69 589 ASP A N 1
ATOM 4579 C CA . ASP A 1 589 ? 13.672 -32.938 -29.672 1 82.69 589 ASP A CA 1
ATOM 4580 C C . ASP A 1 589 ? 13.367 -31.625 -29 1 82.69 589 ASP A C 1
ATOM 4582 O O . ASP A 1 589 ? 12.25 -31.109 -29.094 1 82.69 589 ASP A O 1
ATOM 4586 N N . TYR A 1 590 ? 14.43 -31.188 -28.297 1 79.88 590 TYR A N 1
ATOM 4587 C CA . TYR A 1 590 ? 14.125 -29.969 -27.531 1 79.88 590 TYR A CA 1
ATOM 4588 C C . TYR A 1 590 ? 14.781 -28.75 -28.172 1 79.88 590 TYR A C 1
ATOM 4590 O O . TYR A 1 590 ? 14.438 -27.609 -27.844 1 79.88 590 TYR A O 1
ATOM 4598 N N . LEU A 1 591 ? 15.766 -28.875 -29.094 1 72.56 591 LEU A N 1
ATOM 4599 C CA . LEU A 1 591 ? 16.469 -27.75 -29.719 1 72.56 591 LEU A CA 1
ATOM 4600 C C . LEU A 1 591 ? 15.633 -27.156 -30.844 1 72.56 591 LEU A C 1
ATOM 4602 O O . LEU A 1 591 ? 16.016 -26.141 -31.422 1 72.56 591 LEU A O 1
ATOM 4606 N N . THR A 1 592 ? 14.594 -27.734 -31.188 1 59.06 592 THR A N 1
ATOM 4607 C CA . THR A 1 592 ? 13.859 -27.219 -32.344 1 59.06 592 THR A CA 1
ATOM 4608 C C . THR A 1 592 ? 13.555 -25.734 -32.156 1 59.06 592 THR A C 1
ATOM 4610 O O . THR A 1 592 ? 13.602 -24.969 -33.125 1 59.06 592 THR A O 1
ATOM 4613 N N . ASP A 1 593 ? 12.867 -25.422 -31.203 1 53.94 593 ASP A N 1
ATOM 4614 C CA . ASP A 1 593 ? 12.406 -24.047 -31.125 1 53.94 593 ASP A CA 1
ATOM 4615 C C . ASP A 1 593 ? 13.523 -23.125 -30.625 1 53.94 593 ASP A C 1
ATOM 4617 O O . ASP A 1 593 ? 14.141 -23.391 -29.594 1 53.94 593 ASP A O 1
ATOM 4621 N N . GLN A 1 594 ? 14.25 -22.5 -31.578 1 48.91 594 GLN A N 1
ATOM 4622 C CA . GLN A 1 594 ? 15.422 -21.625 -31.562 1 48.91 594 GLN A CA 1
ATOM 4623 C C . GLN A 1 594 ? 15.461 -20.797 -30.266 1 48.91 594 GLN A C 1
ATOM 4625 O O . GLN A 1 594 ? 16.234 -19.859 -30.156 1 48.91 594 GLN A O 1
ATOM 4630 N N . ALA A 1 595 ? 14.523 -21.016 -29.438 1 50.25 595 ALA A N 1
ATOM 4631 C CA . ALA A 1 595 ? 14.531 -20.047 -28.344 1 50.25 595 ALA A CA 1
ATOM 4632 C C . ALA A 1 595 ? 15.57 -20.406 -27.297 1 50.25 595 ALA A C 1
ATOM 4634 O O . ALA A 1 595 ? 15.953 -21.578 -27.172 1 50.25 595 ALA A O 1
ATOM 4635 N N . SER A 1 596 ? 16.359 -19.484 -26.953 1 51.88 596 SER A N 1
ATOM 4636 C CA . SER A 1 596 ? 17.391 -19.562 -25.922 1 51.88 596 SER A CA 1
ATOM 4637 C C . SER A 1 596 ? 16.953 -20.453 -24.766 1 51.88 596 SER A C 1
ATOM 4639 O O . SER A 1 596 ? 16 -20.141 -24.047 1 51.88 596 SER A O 1
ATOM 4641 N N . LEU A 1 597 ? 17.172 -21.812 -24.984 1 55.16 597 LEU A N 1
ATOM 4642 C CA . LEU A 1 597 ? 16.734 -23 -24.25 1 55.16 597 LEU A CA 1
ATOM 4643 C C . LEU A 1 597 ? 17.406 -23.062 -22.875 1 55.16 597 LEU A C 1
ATOM 4645 O O . LEU A 1 597 ? 18.625 -23.219 -22.781 1 55.16 597 LEU A O 1
ATOM 4649 N N . LEU A 1 598 ? 16.859 -22.5 -21.812 1 64.62 598 LEU A N 1
ATOM 4650 C CA . LEU A 1 598 ? 17.672 -22.609 -20.609 1 64.62 598 LEU A CA 1
ATOM 4651 C C . LEU A 1 598 ? 17.156 -23.734 -19.703 1 64.62 598 LEU A C 1
ATOM 4653 O O . LEU A 1 598 ? 17.906 -24.312 -18.922 1 64.62 598 LEU A O 1
ATOM 4657 N N . ASN A 1 599 ? 15.922 -24.188 -19.859 1 76.56 599 ASN A N 1
ATOM 4658 C CA . ASN A 1 599 ? 15.484 -25.188 -18.891 1 76.56 599 ASN A CA 1
ATOM 4659 C C . ASN A 1 599 ? 14.453 -26.141 -19.484 1 76.56 599 ASN A C 1
ATOM 4661 O O . ASN A 1 599 ? 13.695 -25.766 -20.375 1 76.56 599 ASN A O 1
ATOM 4665 N N . LEU A 1 600 ? 14.555 -27.406 -19.219 1 81.06 600 LEU A N 1
ATOM 4666 C CA . LEU A 1 600 ? 13.555 -28.422 -19.531 1 81.06 600 LEU A CA 1
ATOM 4667 C C . LEU A 1 600 ? 12.773 -28.828 -18.281 1 81.06 600 LEU A C 1
ATOM 4669 O O . LEU A 1 600 ? 13.367 -29.031 -17.219 1 81.06 600 LEU A O 1
ATOM 4673 N N . SER A 1 601 ? 11.508 -28.781 -18.422 1 82.19 601 SER A N 1
ATOM 4674 C CA . SER A 1 601 ? 10.664 -29.25 -17.328 1 82.19 601 SER A CA 1
ATOM 4675 C C . SER A 1 601 ? 10.016 -30.594 -17.656 1 82.19 601 SER A C 1
ATOM 4677 O O . SER A 1 601 ? 9.344 -30.719 -18.688 1 82.19 601 SER A O 1
ATOM 4679 N N . PHE A 1 602 ? 10.234 -31.547 -16.812 1 86.06 602 PHE A N 1
ATOM 4680 C CA . PHE A 1 602 ? 9.602 -32.844 -16.984 1 86.06 602 PHE A CA 1
ATOM 4681 C C . PHE A 1 602 ? 8.602 -33.125 -15.867 1 86.06 602 PHE A C 1
ATOM 4683 O O . PHE A 1 602 ? 8.859 -32.812 -14.703 1 86.06 602 PHE A O 1
ATOM 4690 N N . SER A 1 603 ? 7.492 -33.562 -16.219 1 85.12 603 SER A N 1
ATOM 4691 C CA . SER A 1 603 ? 6.465 -33.938 -15.25 1 85.12 603 SER A CA 1
ATOM 4692 C C . SER A 1 603 ? 5.922 -35.312 -15.508 1 85.12 603 SER A C 1
ATOM 4694 O O . SER A 1 603 ? 5.789 -35.75 -16.656 1 85.12 603 SER A O 1
ATOM 4696 N N . VAL A 1 604 ? 5.672 -36.031 -14.445 1 88.62 604 VAL A N 1
ATOM 4697 C CA . VAL A 1 604 ? 5.07 -37.344 -14.516 1 88.62 604 VAL A CA 1
ATOM 4698 C C . VAL A 1 604 ? 3.826 -37.406 -13.633 1 88.62 604 VAL A C 1
ATOM 4700 O O . VAL A 1 604 ? 3.818 -36.875 -12.523 1 88.62 604 VAL A O 1
ATOM 4703 N N . SER A 1 605 ? 2.83 -37.844 -14.203 1 84.81 605 SER A N 1
ATOM 4704 C CA . SER A 1 605 ? 1.627 -38.188 -13.453 1 84.81 605 SER A CA 1
ATOM 4705 C C . SER A 1 605 ? 1.308 -39.688 -13.57 1 84.81 605 SER A C 1
ATOM 4707 O O . SER A 1 605 ? 1.402 -40.25 -14.648 1 84.81 605 SER A O 1
ATOM 4709 N N . ALA A 1 606 ? 1.082 -40.25 -12.414 1 84.94 606 ALA A N 1
ATOM 4710 C CA . ALA A 1 606 ? 0.813 -41.688 -12.406 1 84.94 606 ALA A CA 1
ATOM 4711 C C . ALA A 1 606 ? -0.42 -42 -11.562 1 84.94 606 ALA A C 1
ATOM 4713 O O . ALA A 1 606 ? -0.658 -41.375 -10.531 1 84.94 606 ALA A O 1
ATOM 4714 N N . GLN A 1 607 ? -1.186 -42.875 -12.078 1 81.38 607 GLN A N 1
ATOM 4715 C CA . GLN A 1 607 ? -2.412 -43.25 -11.383 1 81.38 607 GLN A CA 1
ATOM 4716 C C . GLN A 1 607 ? -2.555 -44.75 -11.297 1 81.38 607 GLN A C 1
ATOM 4718 O O . GLN A 1 607 ? -2.16 -45.469 -12.219 1 81.38 607 GLN A O 1
ATOM 4723 N N . ASN A 1 608 ? -2.811 -45.156 -10.086 1 76.62 608 ASN A N 1
ATOM 4724 C CA . ASN A 1 608 ? -3.244 -46.5 -9.852 1 76.62 608 ASN A CA 1
ATOM 4725 C C . ASN A 1 608 ? -4.613 -46.562 -9.172 1 76.62 608 ASN A C 1
ATOM 4727 O O . ASN A 1 608 ? -5.09 -45.562 -8.656 1 76.62 608 ASN A O 1
ATOM 4731 N N . GLU A 1 609 ? -5.281 -47.812 -9.211 1 69.38 609 GLU A N 1
ATOM 4732 C CA . GLU A 1 609 ? -6.613 -48.031 -8.648 1 69.38 609 GLU A CA 1
ATOM 4733 C C . GLU A 1 609 ? -6.82 -47.156 -7.402 1 69.38 609 GLU A C 1
ATOM 4735 O O . GLU A 1 609 ? -6.543 -47.594 -6.285 1 69.38 609 GLU A O 1
ATOM 4740 N N . GLY A 1 610 ? -7.109 -45.75 -7.527 1 65.62 610 GLY A N 1
ATOM 4741 C CA . GLY A 1 610 ? -7.523 -44.875 -6.457 1 65.62 610 GLY A CA 1
ATOM 4742 C C . GLY A 1 610 ? -6.414 -43.938 -5.988 1 65.62 610 GLY A C 1
ATOM 4743 O O . GLY A 1 610 ? -6.648 -43.031 -5.18 1 65.62 610 GLY A O 1
ATOM 4744 N N . GLU A 1 611 ? -5.148 -44.312 -6.352 1 74.5 611 GLU A N 1
ATOM 4745 C CA . GLU A 1 611 ? -4.043 -43.469 -5.887 1 74.5 611 GLU A CA 1
ATOM 4746 C C . GLU A 1 611 ? -3.354 -42.781 -7.055 1 74.5 611 GLU A C 1
ATOM 4748 O O . GLU A 1 611 ? -3.195 -43.344 -8.133 1 74.5 611 GLU A O 1
ATOM 4753 N N . SER A 1 612 ? -3.121 -41.531 -6.898 1 80.94 612 SER A N 1
ATOM 4754 C CA . SER A 1 612 ? -2.396 -40.781 -7.898 1 80.94 612 SER A CA 1
ATOM 4755 C C . SER A 1 612 ? -1.168 -40.094 -7.297 1 80.94 612 SER A C 1
ATOM 4757 O O . SER A 1 612 ? -1.191 -39.688 -6.137 1 80.94 612 SER A O 1
ATOM 4759 N N . VAL A 1 613 ? -0.005 -40.219 -8.062 1 83.12 613 VAL A N 1
ATOM 4760 C CA . VAL A 1 613 ? 1.221 -39.531 -7.652 1 83.12 613 VAL A CA 1
ATOM 4761 C C . VAL A 1 613 ? 1.777 -38.719 -8.812 1 83.12 613 VAL A C 1
ATOM 4763 O O . VAL A 1 613 ? 1.454 -39 -9.977 1 83.12 613 VAL A O 1
ATOM 4766 N N . SER A 1 614 ? 2.498 -37.75 -8.484 1 84.75 614 SER A N 1
ATOM 4767 C CA . SER A 1 614 ? 3.104 -36.906 -9.508 1 84.75 614 SER A CA 1
ATOM 4768 C C . SER A 1 614 ? 4.488 -36.438 -9.086 1 84.75 614 SER A C 1
ATOM 4770 O O . SER A 1 614 ? 4.812 -36.438 -7.895 1 84.75 614 SER A O 1
ATOM 4772 N N . ALA A 1 615 ? 5.309 -36.156 -10.078 1 86.19 615 ALA A N 1
ATOM 4773 C CA . ALA A 1 615 ? 6.633 -35.594 -9.859 1 86.19 615 ALA A CA 1
ATOM 4774 C C . ALA A 1 615 ? 7.004 -34.594 -10.969 1 86.19 615 ALA A C 1
ATOM 4776 O O . ALA A 1 615 ? 6.52 -34.719 -12.102 1 86.19 615 ALA A O 1
ATOM 4777 N N . ILE A 1 616 ? 7.785 -33.625 -10.547 1 80.62 616 ILE A N 1
ATOM 4778 C CA . ILE A 1 616 ? 8.289 -32.625 -11.5 1 80.62 616 ILE A CA 1
ATOM 4779 C C . ILE A 1 616 ? 9.805 -32.5 -11.336 1 80.62 616 ILE A C 1
ATOM 4781 O O . ILE A 1 616 ? 10.32 -32.531 -10.219 1 80.62 616 ILE A O 1
ATOM 4785 N N . LYS A 1 617 ? 10.484 -32.438 -12.469 1 82.94 617 LYS A N 1
ATOM 4786 C CA . LYS A 1 617 ? 11.93 -32.219 -12.469 1 82.94 617 LYS A CA 1
ATOM 4787 C C . LYS A 1 617 ? 12.328 -31.172 -13.508 1 82.94 617 LYS A C 1
ATOM 4789 O O . LYS A 1 617 ? 11.938 -31.266 -14.672 1 82.94 617 LYS A O 1
ATOM 4794 N N . LEU A 1 618 ? 13.062 -30.25 -12.992 1 80.19 618 LEU A N 1
ATOM 4795 C CA . LEU A 1 618 ? 13.625 -29.234 -13.883 1 80.19 618 LEU A CA 1
ATOM 4796 C C . LEU A 1 618 ? 15.086 -29.547 -14.195 1 80.19 618 LEU A C 1
ATOM 4798 O O . LEU A 1 618 ? 15.867 -29.828 -13.289 1 80.19 618 LEU A O 1
ATOM 4802 N N . VAL A 1 619 ? 15.391 -29.578 -15.469 1 80.88 619 VAL A N 1
ATOM 4803 C CA . VAL A 1 619 ? 16.766 -29.797 -15.922 1 80.88 619 VAL A CA 1
ATOM 4804 C C . VAL A 1 619 ? 17.297 -28.531 -16.594 1 80.88 619 VAL A C 1
ATOM 4806 O O . VAL A 1 619 ? 16.797 -28.109 -17.641 1 80.88 619 VAL A O 1
ATOM 4809 N N . SER A 1 620 ? 18.297 -27.953 -15.961 1 80.94 620 SER A N 1
ATOM 4810 C CA . SER A 1 620 ? 18.938 -26.781 -16.547 1 80.94 620 SER A CA 1
ATOM 4811 C C . SER A 1 620 ? 20.078 -27.172 -17.469 1 80.94 620 SER A C 1
ATOM 4813 O O . SER A 1 620 ? 20.906 -28.016 -17.109 1 80.94 620 SER A O 1
ATOM 4815 N N . LEU A 1 621 ? 20.078 -26.578 -18.641 1 80.75 621 LEU A N 1
ATOM 4816 C CA . LEU A 1 621 ? 21.141 -26.828 -19.594 1 80.75 621 LEU A CA 1
ATOM 4817 C C . LEU A 1 621 ? 22.297 -25.844 -19.375 1 80.75 621 LEU A C 1
ATOM 4819 O O . LEU A 1 621 ? 22.078 -24.641 -19.344 1 80.75 621 LEU A O 1
ATOM 4823 N N . LYS A 1 622 ? 23.484 -26.328 -19.266 1 82 622 LYS A N 1
ATOM 4824 C CA . LYS A 1 622 ? 24.641 -25.484 -19.047 1 82 622 LYS A CA 1
ATOM 4825 C C . LYS A 1 622 ? 25.188 -24.922 -20.359 1 82 622 LYS A C 1
ATOM 4827 O O . LYS A 1 622 ? 25.391 -25.672 -21.312 1 82 622 LYS A O 1
ATOM 4832 N N . ALA A 1 623 ? 25.422 -23.688 -20.328 1 82.88 623 ALA A N 1
ATOM 4833 C CA . ALA A 1 623 ? 26.047 -23.031 -21.469 1 82.88 623 ALA A CA 1
ATOM 4834 C C . ALA A 1 623 ? 27.562 -23.172 -21.422 1 82.88 623 ALA A C 1
ATOM 4836 O O . ALA A 1 623 ? 28.141 -23.359 -20.359 1 82.88 623 ALA A O 1
ATOM 4837 N N . PRO A 1 624 ? 28.219 -23.062 -22.609 1 85.06 624 PRO A N 1
ATOM 4838 C CA . PRO A 1 624 ? 29.672 -23.031 -22.625 1 85.06 624 PRO A CA 1
ATOM 4839 C C . PRO A 1 624 ? 30.25 -21.812 -21.906 1 85.06 624 PRO A C 1
ATOM 4841 O O . PRO A 1 624 ? 29.562 -20.812 -21.734 1 85.06 624 PRO A O 1
ATOM 4844 N N . LYS A 1 625 ? 31.5 -21.969 -21.531 1 87.31 625 LYS A N 1
ATOM 4845 C CA . LYS A 1 625 ? 32.156 -20.875 -20.812 1 87.31 625 LYS A CA 1
ATOM 4846 C C . LYS A 1 625 ? 32.969 -20 -21.75 1 87.31 625 LYS A C 1
ATOM 4848 O O . LYS A 1 625 ? 33.469 -20.484 -22.766 1 87.31 625 LYS A O 1
ATOM 4853 N N . LEU A 1 626 ? 33.031 -18.844 -21.359 1 92.06 626 LEU A N 1
ATOM 4854 C CA . LEU A 1 626 ? 33.875 -17.891 -22.047 1 92.06 626 LEU A CA 1
ATOM 4855 C C . LEU A 1 626 ? 35.281 -17.875 -21.422 1 92.06 626 LEU A C 1
ATOM 4857 O O . LEU A 1 626 ? 35.438 -17.594 -20.234 1 92.06 626 LEU A O 1
ATOM 4861 N N . GLY A 1 627 ? 36.281 -18.156 -22.281 1 92.75 627 GLY A N 1
ATOM 4862 C CA . GLY A 1 627 ? 37.656 -18.094 -21.781 1 92.75 627 GLY A CA 1
ATOM 4863 C C . GLY A 1 627 ? 38.188 -16.688 -21.688 1 92.75 627 GLY A C 1
ATOM 4864 O O . GLY A 1 627 ? 38.031 -15.883 -22.609 1 92.75 627 GLY A O 1
ATOM 4865 N N . MET A 1 628 ? 38.719 -16.375 -20.5 1 94.19 628 MET A N 1
ATOM 4866 C CA . MET A 1 628 ? 39.281 -15.047 -20.312 1 94.19 628 MET A CA 1
ATOM 4867 C C . MET A 1 628 ? 40.719 -15.125 -19.781 1 94.19 628 MET A C 1
ATOM 4869 O O . MET A 1 628 ? 41.031 -16 -18.969 1 94.19 628 MET A O 1
ATOM 4873 N N . THR A 1 629 ? 41.562 -14.25 -20.281 1 93.25 629 THR A N 1
ATOM 4874 C CA . THR A 1 629 ? 42.938 -14.094 -19.781 1 93.25 629 THR A CA 1
ATOM 4875 C C . THR A 1 629 ? 43.281 -12.617 -19.594 1 93.25 629 THR A C 1
ATOM 4877 O O . THR A 1 629 ? 42.625 -11.75 -20.188 1 93.25 629 THR A O 1
ATOM 4880 N N . VAL A 1 630 ? 44.156 -12.328 -18.688 1 91.62 630 VAL A N 1
ATOM 4881 C CA . VAL A 1 630 ? 44.625 -10.969 -18.422 1 91.62 630 VAL A CA 1
ATOM 4882 C C . VAL A 1 630 ? 46.125 -10.945 -18.297 1 91.62 630 VAL A C 1
ATOM 4884 O O . VAL A 1 630 ? 46.75 -11.969 -18.031 1 91.62 630 VAL A O 1
ATOM 4887 N N . SER A 1 631 ? 46.688 -9.688 -18.625 1 85.31 631 SER A N 1
ATOM 4888 C CA . SER A 1 631 ? 48.125 -9.492 -18.531 1 85.31 631 SER A CA 1
ATOM 4889 C C . SER A 1 631 ? 48.656 -9.891 -17.172 1 85.31 631 SER A C 1
ATOM 4891 O O . SER A 1 631 ? 47.969 -9.68 -16.156 1 85.31 631 SER A O 1
ATOM 4893 N N . LYS A 1 632 ? 49.906 -10.484 -17.266 1 78.56 632 LYS A N 1
ATOM 4894 C CA . LYS A 1 632 ? 50.562 -10.883 -16.016 1 78.56 632 LYS A CA 1
ATOM 4895 C C . LYS A 1 632 ? 51.031 -9.664 -15.227 1 78.56 632 LYS A C 1
ATOM 4897 O O . LYS A 1 632 ? 51.406 -8.641 -15.812 1 78.56 632 LYS A O 1
ATOM 4902 N N . ALA A 1 633 ? 51.031 -9.539 -14 1 79.69 633 ALA A N 1
ATOM 4903 C CA . ALA A 1 633 ? 51.562 -8.539 -13.062 1 79.69 633 ALA A CA 1
ATOM 4904 C C . ALA A 1 633 ? 50.906 -7.18 -13.297 1 79.69 633 ALA A C 1
ATOM 4906 O O . ALA A 1 633 ? 51.562 -6.234 -13.734 1 79.69 633 ALA A O 1
ATOM 4907 N N . ALA A 1 634 ? 49.656 -7.027 -13.117 1 81.38 634 ALA A N 1
ATOM 4908 C CA . ALA A 1 634 ? 48.906 -5.777 -13.305 1 81.38 634 ALA A CA 1
ATOM 4909 C C . ALA A 1 634 ? 49.406 -4.699 -12.344 1 81.38 634 ALA A C 1
ATOM 4911 O O . ALA A 1 634 ? 49.562 -4.945 -11.148 1 81.38 634 ALA A O 1
ATOM 4912 N N . ARG A 1 635 ? 49.906 -3.555 -12.883 1 88.88 635 ARG A N 1
ATOM 4913 C CA . ARG A 1 635 ? 50.438 -2.441 -12.109 1 88.88 635 ARG A CA 1
ATOM 4914 C C . ARG A 1 635 ? 49.625 -1.165 -12.352 1 88.88 635 ARG A C 1
ATOM 4916 O O . ARG A 1 635 ? 49.125 -0.945 -13.453 1 88.88 635 ARG A O 1
ATOM 4923 N N . LEU A 1 636 ? 49.656 -0.378 -11.305 1 89.56 636 LEU A N 1
ATOM 4924 C CA . LEU A 1 636 ? 48.969 0.904 -11.367 1 89.56 636 LEU A CA 1
ATOM 4925 C C . LEU A 1 636 ? 49.562 1.795 -12.453 1 89.56 636 LEU A C 1
ATOM 4927 O O . LEU A 1 636 ? 50.781 1.895 -12.578 1 89.56 636 LEU A O 1
ATOM 4931 N N . GLN A 1 637 ? 48.781 2.361 -13.344 1 88.56 637 GLN A N 1
ATOM 4932 C CA . GLN A 1 637 ? 49.125 3.355 -14.359 1 88.56 637 GLN A CA 1
ATOM 4933 C C . GLN A 1 637 ? 49.938 2.734 -15.484 1 88.56 637 GLN A C 1
ATOM 4935 O O . GLN A 1 637 ? 50.594 3.445 -16.234 1 88.56 637 GLN A O 1
ATOM 4940 N N . LYS A 1 638 ? 49.938 1.448 -15.602 1 90.44 638 LYS A N 1
ATOM 4941 C CA . LYS A 1 638 ? 50.562 0.757 -16.719 1 90.44 638 LYS A CA 1
ATOM 4942 C C . LYS A 1 638 ? 49.531 0.119 -17.641 1 90.44 638 LYS A C 1
ATOM 4944 O O . LYS A 1 638 ? 48.531 -0.417 -17.172 1 90.44 638 LYS A O 1
ATOM 4949 N N . GLN A 1 639 ? 49.906 0.145 -18.797 1 92 639 GLN A N 1
ATOM 4950 C CA . GLN A 1 639 ? 48.969 -0.423 -19.781 1 92 639 GLN A CA 1
ATOM 4951 C C . GLN A 1 639 ? 48.875 -1.939 -19.625 1 92 639 GLN A C 1
ATOM 4953 O O . GLN A 1 639 ? 49.906 -2.629 -19.562 1 92 639 GLN A O 1
ATOM 4958 N N . MET A 1 640 ? 47.656 -2.412 -19.562 1 92.5 640 MET A N 1
ATOM 4959 C CA . MET A 1 640 ? 47.344 -3.832 -19.422 1 92.5 640 MET A CA 1
ATOM 4960 C C . MET A 1 640 ? 46.375 -4.289 -20.5 1 92.5 640 MET A C 1
ATOM 4962 O O . MET A 1 640 ? 45.781 -3.465 -21.188 1 92.5 640 MET A O 1
ATOM 4966 N N . PHE A 1 641 ? 46.312 -5.645 -20.641 1 93.44 641 PHE A N 1
ATOM 4967 C CA . PHE A 1 641 ? 45.438 -6.199 -21.672 1 93.44 641 PHE A CA 1
ATOM 4968 C C . PHE A 1 641 ? 44.594 -7.332 -21.094 1 93.44 641 PHE A C 1
ATOM 4970 O O . PHE A 1 641 ? 45.062 -8.133 -20.297 1 93.44 641 PHE A O 1
ATOM 4977 N N . ALA A 1 642 ? 43.375 -7.359 -21.438 1 94.12 642 ALA A N 1
ATOM 4978 C CA . ALA A 1 642 ? 42.469 -8.469 -21.172 1 94.12 642 ALA A CA 1
ATOM 4979 C C . ALA A 1 642 ? 41.969 -9.102 -22.484 1 94.12 642 ALA A C 1
ATOM 4981 O O . ALA A 1 642 ? 41.688 -8.391 -23.453 1 94.12 642 ALA A O 1
ATOM 4982 N N . SER A 1 643 ? 42 -10.406 -22.5 1 94.06 643 SER A N 1
ATOM 4983 C CA . SER A 1 643 ? 41.594 -11.109 -23.703 1 94.06 643 SER A CA 1
ATOM 4984 C C . SER A 1 643 ? 40.531 -12.156 -23.422 1 94.06 643 SER A C 1
ATOM 4986 O O . SER A 1 643 ? 40.531 -12.789 -22.359 1 94.06 643 SER A O 1
ATOM 4988 N N . LEU A 1 644 ? 39.562 -12.281 -24.328 1 95.06 644 LEU A N 1
ATOM 4989 C CA . LEU A 1 644 ? 38.562 -13.352 -24.25 1 95.06 644 LEU A CA 1
ATOM 4990 C C . LEU A 1 644 ? 38.594 -14.227 -25.5 1 95.06 644 LEU A C 1
ATOM 4992 O O . LEU A 1 644 ? 38.969 -13.758 -26.578 1 95.06 644 LEU A O 1
ATOM 4996 N N . SER A 1 645 ? 38.312 -15.469 -25.297 1 94.56 645 SER A N 1
ATOM 4997 C CA . SER A 1 645 ? 38.25 -16.438 -26.391 1 94.56 645 SER A CA 1
ATOM 4998 C C . SER A 1 645 ? 37.031 -17.344 -26.266 1 94.56 645 SER A C 1
ATOM 5000 O O . SER A 1 645 ? 36.625 -17.719 -25.156 1 94.56 645 SER A O 1
ATOM 5002 N N . PHE A 1 646 ? 36.5 -17.656 -27.453 1 95.75 646 PHE A N 1
ATOM 5003 C CA . PHE A 1 646 ? 35.344 -18.531 -27.484 1 95.75 646 PHE A CA 1
ATOM 5004 C C . PHE A 1 646 ? 35.312 -19.359 -28.766 1 95.75 646 PHE A C 1
ATOM 5006 O O . PHE A 1 646 ? 35.594 -18.844 -29.844 1 95.75 646 PHE A O 1
ATOM 5013 N N . THR A 1 647 ? 35.094 -20.625 -28.531 1 94.25 647 THR A N 1
ATOM 5014 C CA . THR A 1 647 ? 34.875 -21.531 -29.656 1 94.25 647 THR A CA 1
ATOM 5015 C C . THR A 1 647 ? 33.469 -22.078 -29.641 1 94.25 647 THR A C 1
ATOM 5017 O O . THR A 1 647 ? 33 -22.594 -28.625 1 94.25 647 THR A O 1
ATOM 5020 N N . ASN A 1 648 ? 32.812 -21.953 -30.812 1 92.75 648 ASN A N 1
ATOM 5021 C CA . ASN A 1 648 ? 31.438 -22.453 -30.922 1 92.75 648 ASN A CA 1
ATOM 5022 C C . ASN A 1 648 ? 31.391 -23.984 -30.844 1 92.75 648 ASN A C 1
ATOM 5024 O O . ASN A 1 648 ? 31.766 -24.672 -31.797 1 92.75 648 ASN A O 1
ATOM 5028 N N . PRO A 1 649 ? 30.891 -24.453 -29.75 1 86.56 649 PRO A N 1
ATOM 5029 C CA . PRO A 1 649 ? 30.844 -25.906 -29.609 1 86.56 649 PRO A CA 1
ATOM 5030 C C . PRO A 1 649 ? 29.594 -26.531 -30.219 1 86.56 649 PRO A C 1
ATOM 5032 O O . PRO A 1 649 ? 29.422 -27.75 -30.219 1 86.56 649 PRO A O 1
ATOM 5035 N N . MET A 1 650 ? 28.75 -25.688 -30.781 1 83.44 650 MET A N 1
ATOM 5036 C CA . MET A 1 650 ? 27.484 -26.172 -31.312 1 83.44 650 MET A CA 1
ATOM 5037 C C . MET A 1 650 ? 27.656 -26.688 -32.75 1 83.44 650 MET A C 1
ATOM 5039 O O . MET A 1 650 ? 28.641 -26.359 -33.406 1 83.44 650 MET A O 1
ATOM 5043 N N . THR A 1 651 ? 26.609 -27.5 -33.188 1 82.88 651 THR A N 1
ATOM 5044 C CA . THR A 1 651 ? 26.641 -28.047 -34.531 1 82.88 651 THR A CA 1
ATOM 5045 C C . THR A 1 651 ? 26.062 -27.047 -35.531 1 82.88 651 THR A C 1
ATOM 5047 O O . THR A 1 651 ? 26.062 -27.312 -36.75 1 82.88 651 THR A O 1
ATOM 5050 N N . PHE A 1 652 ? 25.594 -25.938 -35.062 1 82.88 652 PHE A N 1
ATOM 5051 C CA . PHE A 1 652 ? 25.031 -24.891 -35.906 1 82.88 652 PHE A CA 1
ATOM 5052 C C . PHE A 1 652 ? 25.766 -23.562 -35.688 1 82.88 652 PHE A C 1
ATOM 5054 O O . PHE A 1 652 ? 26.391 -23.359 -34.656 1 82.88 652 PHE A O 1
ATOM 5061 N N . PRO A 1 653 ? 25.688 -22.766 -36.719 1 90.44 653 PRO A N 1
ATOM 5062 C CA . PRO A 1 653 ? 26.328 -21.453 -36.562 1 90.44 653 PRO A CA 1
ATOM 5063 C C . PRO A 1 653 ? 25.578 -20.562 -35.562 1 90.44 653 PRO A C 1
ATOM 5065 O O . PRO A 1 653 ? 24.359 -20.578 -35.531 1 90.44 653 PRO A O 1
ATOM 5068 N N . LEU A 1 654 ? 26.375 -19.859 -34.844 1 91 654 LEU A N 1
ATOM 5069 C CA . LEU A 1 654 ? 25.812 -18.812 -33.969 1 91 654 LEU A CA 1
ATOM 5070 C C . LEU A 1 654 ? 25.656 -17.516 -34.75 1 91 654 LEU A C 1
ATOM 5072 O O . LEU A 1 654 ? 26.578 -17.078 -35.469 1 91 654 LEU A O 1
ATOM 5076 N N . THR A 1 655 ? 24.484 -16.953 -34.719 1 90 655 THR A N 1
ATOM 5077 C CA . THR A 1 655 ? 24.219 -15.75 -35.5 1 90 655 THR A CA 1
ATOM 5078 C C . THR A 1 655 ? 23.938 -14.555 -34.594 1 90 655 THR A C 1
ATOM 5080 O O . THR A 1 655 ? 23.438 -14.711 -33.469 1 90 655 THR A O 1
ATOM 5083 N N . ASP A 1 656 ? 24.328 -13.359 -35.125 1 89.69 656 ASP A N 1
ATOM 5084 C CA . ASP A 1 656 ? 24.094 -12.094 -34.406 1 89.69 656 ASP A CA 1
ATOM 5085 C C . ASP A 1 656 ? 24.703 -12.125 -33.031 1 89.69 656 ASP A C 1
ATOM 5087 O O . ASP A 1 656 ? 24 -11.898 -32.031 1 89.69 656 ASP A O 1
ATOM 5091 N N . VAL A 1 657 ? 26.016 -12.352 -33.031 1 93.19 657 VAL A N 1
ATOM 5092 C CA . VAL A 1 657 ? 26.734 -12.555 -31.781 1 93.19 657 VAL A CA 1
ATOM 5093 C C . VAL A 1 657 ? 27.203 -11.211 -31.219 1 93.19 657 VAL A C 1
ATOM 5095 O O . VAL A 1 657 ? 27.797 -10.406 -31.938 1 93.19 657 VAL A O 1
ATOM 5098 N N . THR A 1 658 ? 26.875 -10.93 -30.031 1 93.38 658 THR A N 1
ATOM 5099 C CA . THR A 1 658 ? 27.375 -9.758 -29.312 1 93.38 658 THR A CA 1
ATOM 5100 C C . THR A 1 658 ? 28.219 -10.172 -28.109 1 93.38 658 THR A C 1
ATOM 5102 O O . THR A 1 658 ? 27.781 -10.992 -27.297 1 93.38 658 THR A O 1
ATOM 5105 N N . VAL A 1 659 ? 29.422 -9.641 -28.047 1 94.94 659 VAL A N 1
ATOM 5106 C CA . VAL A 1 659 ? 30.297 -9.875 -26.906 1 94.94 659 VAL A CA 1
ATOM 5107 C C . VAL A 1 659 ? 30.5 -8.578 -26.141 1 94.94 659 VAL A C 1
ATOM 5109 O O . VAL A 1 659 ? 30.734 -7.523 -26.734 1 94.94 659 VAL A O 1
ATOM 5112 N N . THR A 1 660 ? 30.344 -8.656 -24.859 1 94.62 660 THR A N 1
ATOM 5113 C CA . THR A 1 660 ? 30.484 -7.484 -24 1 94.62 660 THR A CA 1
ATOM 5114 C C . THR A 1 660 ? 31.531 -7.734 -22.906 1 94.62 660 THR A C 1
ATOM 5116 O O . THR A 1 660 ? 31.656 -8.852 -22.406 1 94.62 660 THR A O 1
ATOM 5119 N N . MET A 1 661 ? 32.312 -6.68 -22.547 1 93.81 661 MET A N 1
ATOM 5120 C CA . MET A 1 661 ? 33.344 -6.738 -21.5 1 93.81 661 MET A CA 1
ATOM 5121 C C . MET A 1 661 ? 33.312 -5.484 -20.641 1 93.81 661 MET A C 1
ATOM 5123 O O . MET A 1 661 ? 33.125 -4.379 -21.141 1 93.81 661 MET A O 1
ATOM 5127 N N . GLU A 1 662 ? 33.438 -5.691 -19.359 1 93.38 662 GLU A N 1
ATOM 5128 C CA . GLU A 1 662 ? 33.406 -4.559 -18.453 1 93.38 662 GLU A CA 1
ATOM 5129 C C . GLU A 1 662 ? 34.156 -4.867 -17.156 1 93.38 662 GLU A C 1
ATOM 5131 O O . GLU A 1 662 ? 34.312 -6.031 -16.781 1 93.38 662 GLU A O 1
ATOM 5136 N N . SER A 1 663 ? 34.75 -3.84 -16.578 1 91.5 663 SER A N 1
ATOM 5137 C CA . SER A 1 663 ? 35.344 -3.902 -15.242 1 91.5 663 SER A CA 1
ATOM 5138 C C . SER A 1 663 ? 35.281 -2.541 -14.555 1 91.5 663 SER A C 1
ATOM 5140 O O . SER A 1 663 ? 35.844 -1.564 -15.062 1 91.5 663 SER A O 1
ATOM 5142 N N . SER A 1 664 ? 34.688 -2.523 -13.422 1 88 664 SER A N 1
ATOM 5143 C CA . SER A 1 664 ? 34.594 -1.274 -12.68 1 88 664 SER A CA 1
ATOM 5144 C C . SER A 1 664 ? 35.969 -0.68 -12.391 1 88 664 SER A C 1
ATOM 5146 O O . SER A 1 664 ? 36.844 -1.356 -11.836 1 88 664 SER A O 1
ATOM 5148 N N . GLY A 1 665 ? 36.125 0.559 -12.766 1 84.06 665 GLY A N 1
ATOM 5149 C CA . GLY A 1 665 ? 37.375 1.269 -12.492 1 84.06 665 GLY A CA 1
ATOM 5150 C C . GLY A 1 665 ? 38.469 0.97 -13.508 1 84.06 665 GLY A C 1
ATOM 5151 O O . GLY A 1 665 ? 39.5 1.617 -13.516 1 84.06 665 GLY A O 1
ATOM 5152 N N . LEU A 1 666 ? 38.25 -0.054 -14.383 1 88.31 666 LEU A N 1
ATOM 5153 C CA . LEU A 1 666 ? 39.312 -0.466 -15.312 1 88.31 666 LEU A CA 1
ATOM 5154 C C . LEU A 1 666 ? 38.844 -0.307 -16.766 1 88.31 666 LEU A C 1
ATOM 5156 O O . LEU A 1 666 ? 39.531 0.325 -17.562 1 88.31 666 LEU A O 1
ATOM 5160 N N . ILE A 1 667 ? 37.719 -0.947 -17 1 89.38 667 ILE A N 1
ATOM 5161 C CA . ILE A 1 667 ? 37.219 -0.967 -18.375 1 89.38 667 ILE A CA 1
ATOM 5162 C C . ILE A 1 667 ? 35.75 -0.526 -18.406 1 89.38 667 ILE A C 1
ATOM 5164 O O . ILE A 1 667 ? 34.906 -1.182 -17.828 1 89.38 667 ILE A O 1
ATOM 5168 N N . THR A 1 668 ? 35.5 0.544 -19.125 1 87.44 668 THR A N 1
ATOM 5169 C CA . THR A 1 668 ? 34.125 0.902 -19.375 1 87.44 668 THR A CA 1
ATOM 5170 C C . THR A 1 668 ? 33.438 -0.14 -20.266 1 87.44 668 THR A C 1
ATOM 5172 O O . THR A 1 668 ? 34.094 -0.845 -21.016 1 87.44 668 THR A O 1
ATOM 5175 N N . PRO A 1 669 ? 32.188 -0.294 -20.172 1 89.25 669 PRO A N 1
ATOM 5176 C CA . PRO A 1 669 ? 31.516 -1.312 -20.969 1 89.25 669 PRO A CA 1
ATOM 5177 C C . PRO A 1 669 ? 31.812 -1.185 -22.469 1 89.25 669 PRO A C 1
ATOM 5179 O O . PRO A 1 669 ? 31.656 -0.107 -23.047 1 89.25 669 PRO A O 1
ATOM 5182 N N . ARG A 1 670 ? 32.312 -2.289 -22.984 1 92.62 670 ARG A N 1
ATOM 5183 C CA . ARG A 1 670 ? 32.625 -2.371 -24.391 1 92.62 670 ARG A CA 1
ATOM 5184 C C . ARG A 1 670 ? 31.875 -3.516 -25.062 1 92.62 670 ARG A C 1
ATOM 5186 O O . ARG A 1 670 ? 31.609 -4.543 -24.438 1 92.62 670 ARG A O 1
ATOM 5193 N N . LYS A 1 671 ? 31.547 -3.287 -26.312 1 93.06 671 LYS A N 1
ATOM 5194 C CA . LYS A 1 671 ? 30.797 -4.297 -27.047 1 93.06 671 LYS A CA 1
ATOM 5195 C C . LYS A 1 671 ? 31.438 -4.551 -28.422 1 93.06 671 LYS A C 1
ATOM 5197 O O . LYS A 1 671 ? 31.953 -3.623 -29.047 1 93.06 671 LYS A O 1
ATOM 5202 N N . GLN A 1 672 ? 31.484 -5.766 -28.766 1 93.69 672 GLN A N 1
ATOM 5203 C CA . GLN A 1 672 ? 31.859 -6.188 -30.109 1 93.69 672 GLN A CA 1
ATOM 5204 C C . GLN A 1 672 ? 30.812 -7.117 -30.703 1 93.69 672 GLN A C 1
ATOM 5206 O O . GLN A 1 672 ? 30.25 -7.965 -30 1 93.69 672 GLN A O 1
ATOM 5211 N N . SER A 1 673 ? 30.594 -6.969 -32 1 93.62 673 SER A N 1
ATOM 5212 C CA . SER A 1 673 ? 29.578 -7.777 -32.656 1 93.62 673 SER A CA 1
ATOM 5213 C C . SER A 1 673 ? 30.188 -8.633 -33.75 1 93.62 673 SER A C 1
ATOM 5215 O O . SER A 1 673 ? 31.094 -8.195 -34.469 1 93.62 673 SER A O 1
ATOM 5217 N N . TYR A 1 674 ? 29.688 -9.812 -33.844 1 93.75 674 TYR A N 1
ATOM 5218 C CA . TYR A 1 674 ? 30.016 -10.75 -34.938 1 93.75 674 TYR A CA 1
ATOM 5219 C C . TYR A 1 674 ? 28.75 -11.234 -35.625 1 93.75 674 TYR A C 1
ATOM 5221 O O . TYR A 1 674 ? 27.734 -11.523 -35 1 93.75 674 TYR A O 1
ATOM 5229 N N . SER A 1 675 ? 28.828 -11.289 -36.938 1 93.06 675 SER A N 1
ATOM 5230 C CA . SER A 1 675 ? 27.641 -11.727 -37.656 1 93.06 675 SER A CA 1
ATOM 5231 C C . SER A 1 675 ? 27.391 -13.219 -37.469 1 93.06 675 SER A C 1
ATOM 5233 O O . SER A 1 675 ? 26.25 -13.625 -37.188 1 93.06 675 SER A O 1
ATOM 5235 N N . THR A 1 676 ? 28.469 -13.969 -37.625 1 94.31 676 THR A N 1
ATOM 5236 C CA . THR A 1 676 ? 28.328 -15.414 -37.5 1 94.31 676 THR A CA 1
ATOM 5237 C C . THR A 1 676 ? 29.609 -16.031 -36.969 1 94.31 676 THR A C 1
ATOM 5239 O O . THR A 1 676 ? 30.703 -15.578 -37.25 1 94.31 676 THR A O 1
ATOM 5242 N N . ILE A 1 677 ? 29.391 -17.047 -36.094 1 95.5 677 ILE A N 1
ATOM 5243 C CA . ILE A 1 677 ? 30.469 -17.938 -35.688 1 95.5 677 ILE A CA 1
ATOM 5244 C C . ILE A 1 677 ? 30.125 -19.375 -36.094 1 95.5 677 ILE A C 1
ATOM 5246 O O . ILE A 1 677 ? 29.297 -20.016 -35.469 1 95.5 677 ILE A O 1
ATOM 5250 N N . PRO A 1 678 ? 30.797 -19.844 -37.094 1 94.56 678 PRO A N 1
ATOM 5251 C CA . PRO A 1 678 ? 30.469 -21.188 -37.562 1 94.56 678 PRO A CA 1
ATOM 5252 C C . PRO A 1 678 ? 30.797 -22.266 -36.531 1 94.56 678 PRO A C 1
ATOM 5254 O O . PRO A 1 678 ? 31.516 -22 -35.562 1 94.56 678 PRO A O 1
ATOM 5257 N N . PRO A 1 679 ? 30.234 -23.453 -36.75 1 92.25 679 PRO A N 1
ATOM 5258 C CA . PRO A 1 679 ? 30.594 -24.562 -35.875 1 92.25 679 PRO A CA 1
ATOM 5259 C C . PRO A 1 679 ? 32.094 -24.75 -35.75 1 92.25 679 PRO A C 1
ATOM 5261 O O . PRO A 1 679 ? 32.812 -24.781 -36.781 1 92.25 679 PRO A O 1
ATOM 5264 N N . LEU A 1 680 ? 32.594 -24.828 -34.594 1 93.06 680 LEU A N 1
ATOM 5265 C CA . LEU A 1 680 ? 34 -25.016 -34.25 1 93.06 680 LEU A CA 1
ATOM 5266 C C . LEU A 1 680 ? 34.812 -23.766 -34.594 1 93.06 680 LEU A C 1
ATOM 5268 O O . LEU A 1 680 ? 36.031 -23.766 -34.469 1 93.06 680 LEU A O 1
ATOM 5272 N N . GLY A 1 681 ? 34.094 -22.766 -35.031 1 95.12 681 GLY A N 1
ATOM 5273 C CA . GLY A 1 681 ? 34.75 -21.469 -35.219 1 95.12 681 GLY A CA 1
ATOM 5274 C C . GLY A 1 681 ? 35.094 -20.797 -33.906 1 95.12 681 GLY A C 1
ATOM 5275 O O . GLY A 1 681 ? 34.406 -20.969 -32.906 1 95.12 681 GLY A O 1
ATOM 5276 N N . SER A 1 682 ? 36.188 -20.031 -34 1 95.25 682 SER A N 1
ATOM 5277 C CA . SER A 1 682 ? 36.656 -19.375 -32.781 1 95.25 682 SER A CA 1
ATOM 5278 C C . SER A 1 682 ? 36.781 -17.859 -32.969 1 95.25 682 SER A C 1
ATOM 5280 O O . SER A 1 682 ? 37 -17.391 -34.094 1 95.25 682 SER A O 1
ATOM 5282 N N . ILE A 1 683 ? 36.531 -17.141 -31.938 1 95.19 683 ILE A N 1
ATOM 5283 C CA . ILE A 1 683 ? 36.781 -15.695 -31.922 1 95.19 683 ILE A CA 1
ATOM 5284 C C . ILE A 1 683 ? 37.688 -15.336 -30.75 1 95.19 683 ILE A C 1
ATOM 5286 O O . ILE A 1 683 ? 37.688 -16.031 -29.719 1 95.19 683 ILE A O 1
ATOM 5290 N N . THR A 1 684 ? 38.5 -14.297 -30.953 1 95.06 684 THR A N 1
ATOM 5291 C CA . THR A 1 684 ? 39.312 -13.719 -29.906 1 95.06 684 THR A CA 1
ATOM 5292 C C . THR A 1 684 ? 39.188 -12.195 -29.891 1 95.06 684 THR A C 1
ATOM 5294 O O . THR A 1 684 ? 39.188 -11.555 -30.938 1 95.06 684 THR A O 1
ATOM 5297 N N . TRP A 1 685 ? 39 -11.578 -28.734 1 95.56 685 TRP A N 1
ATOM 5298 C CA . TRP A 1 685 ? 38.906 -10.133 -28.531 1 95.56 685 TRP A CA 1
ATOM 5299 C C . TRP A 1 685 ? 39.844 -9.688 -27.406 1 95.56 685 TRP A C 1
ATOM 5301 O O . TRP A 1 685 ? 39.781 -10.242 -26.297 1 95.56 685 TRP A O 1
ATOM 5311 N N . THR A 1 686 ? 40.719 -8.727 -27.734 1 95 686 THR A N 1
ATOM 5312 C CA . THR A 1 686 ? 41.625 -8.18 -26.734 1 95 686 THR A CA 1
ATOM 5313 C C . THR A 1 686 ? 41.375 -6.691 -26.516 1 95 686 THR A C 1
ATOM 5315 O O . THR A 1 686 ? 41.281 -5.926 -27.484 1 95 686 THR A O 1
ATOM 5318 N N . GLU A 1 687 ? 41.219 -6.289 -25.297 1 93.62 687 GLU A N 1
ATOM 5319 C CA . GLU A 1 687 ? 41 -4.898 -24.906 1 93.62 687 GLU A CA 1
ATOM 5320 C C . GLU A 1 687 ? 42.125 -4.395 -24 1 93.62 687 GLU A C 1
ATOM 5322 O O . GLU A 1 687 ? 42.594 -5.125 -23.125 1 93.62 687 GLU A O 1
ATOM 5327 N N . SER A 1 688 ? 42.531 -3.143 -24.25 1 92.62 688 SER A N 1
ATOM 5328 C CA . SER A 1 688 ? 43.562 -2.531 -23.422 1 92.62 688 SER A CA 1
ATOM 5329 C C . SER A 1 688 ? 42.938 -1.607 -22.375 1 92.62 688 SER A C 1
ATOM 5331 O O . SER A 1 688 ? 41.844 -1.053 -22.594 1 92.62 688 SER A O 1
ATOM 5333 N N . PHE A 1 689 ? 43.594 -1.502 -21.188 1 91.62 689 PHE A N 1
ATOM 5334 C CA . PHE A 1 689 ? 43.156 -0.602 -20.125 1 91.62 689 PHE A CA 1
ATOM 5335 C C . PHE A 1 689 ? 44.312 -0.17 -19.25 1 91.62 689 PHE A C 1
ATOM 5337 O O . PHE A 1 689 ? 45.406 -0.772 -19.297 1 91.62 689 PHE A O 1
ATOM 5344 N N . ILE A 1 690 ? 44.094 0.944 -18.547 1 90.88 690 ILE A N 1
ATOM 5345 C CA . ILE A 1 690 ? 45.062 1.465 -17.594 1 90.88 690 ILE A CA 1
ATOM 5346 C C . ILE A 1 690 ? 44.438 1.562 -16.203 1 90.88 690 ILE A C 1
ATOM 5348 O O . ILE A 1 690 ? 43.625 2.455 -15.953 1 90.88 690 ILE A O 1
ATOM 5352 N N . PRO A 1 691 ? 44.875 0.649 -15.328 1 88.56 691 PRO A N 1
ATOM 5353 C CA . PRO A 1 691 ? 44.25 0.69 -13.992 1 88.56 691 PRO A CA 1
ATOM 5354 C C . PRO A 1 691 ? 44.531 2.01 -13.273 1 88.56 691 PRO A C 1
ATOM 5356 O O . PRO A 1 691 ? 45.656 2.508 -13.273 1 88.56 691 PRO A O 1
ATOM 5359 N N . GLN A 1 692 ? 43.531 2.553 -12.695 1 80.56 692 GLN A N 1
ATOM 5360 C CA . GLN A 1 692 ? 43.656 3.795 -11.938 1 80.56 692 GLN A CA 1
ATOM 5361 C C . GLN A 1 692 ? 43.5 3.541 -10.445 1 80.56 692 GLN A C 1
ATOM 5363 O O . GLN A 1 692 ? 43.562 4.473 -9.641 1 80.56 692 GLN A O 1
ATOM 5368 N N . VAL A 1 693 ? 43.281 2.354 -10.109 1 80.81 693 VAL A N 1
ATOM 5369 C CA . VAL A 1 693 ? 43.062 2.008 -8.711 1 80.81 693 VAL A CA 1
ATOM 5370 C C . VAL A 1 693 ? 43.844 0.735 -8.367 1 80.81 693 VAL A C 1
ATOM 5372 O O . VAL A 1 693 ? 44.031 -0.124 -9.227 1 80.81 693 VAL A O 1
ATOM 5375 N N . VAL A 1 694 ? 44.188 0.64 -7.133 1 84.56 694 VAL A N 1
ATOM 5376 C CA . VAL A 1 694 ? 44.906 -0.541 -6.656 1 84.56 694 VAL A CA 1
ATOM 5377 C C . VAL A 1 694 ? 43.906 -1.518 -6.016 1 84.56 694 VAL A C 1
ATOM 5379 O O . VAL A 1 694 ? 42.844 -1.121 -5.582 1 84.56 694 VAL A O 1
ATOM 5382 N N . GLY A 1 695 ? 44.281 -2.812 -6.094 1 84.19 695 GLY A N 1
ATOM 5383 C CA . GLY A 1 695 ? 43.5 -3.818 -5.406 1 84.19 695 GLY A CA 1
ATOM 5384 C C . GLY A 1 695 ? 42.969 -4.902 -6.328 1 84.19 695 GLY A C 1
ATOM 5385 O O . GLY A 1 695 ? 43.344 -4.969 -7.496 1 84.19 695 GLY A O 1
ATOM 5386 N N . LEU A 1 696 ? 42.188 -5.723 -5.762 1 88 696 LEU A N 1
ATOM 5387 C CA . LEU A 1 696 ? 41.625 -6.836 -6.504 1 88 696 LEU A CA 1
ATOM 5388 C C . LEU A 1 696 ? 40.375 -6.387 -7.281 1 88 696 LEU A C 1
ATOM 5390 O O . LEU A 1 696 ? 39.469 -5.805 -6.707 1 88 696 LEU A O 1
ATOM 5394 N N . LYS A 1 697 ? 40.438 -6.566 -8.57 1 90.88 697 LYS A N 1
ATOM 5395 C CA . LYS A 1 697 ? 39.312 -6.262 -9.453 1 90.88 697 LYS A CA 1
ATOM 5396 C C . LYS A 1 697 ? 38.938 -7.473 -10.305 1 90.88 697 LYS A C 1
ATOM 5398 O O . LYS A 1 697 ? 39.656 -8.469 -10.328 1 90.88 697 LYS A O 1
ATOM 5403 N N . TYR A 1 698 ? 37.812 -7.391 -10.891 1 92.44 698 TYR A N 1
ATOM 5404 C CA . TYR A 1 698 ? 37.312 -8.469 -11.758 1 92.44 698 TYR A CA 1
ATOM 5405 C C . TYR A 1 698 ? 36.875 -7.93 -13.109 1 92.44 698 TYR A C 1
ATOM 5407 O O . TYR A 1 698 ? 36.281 -6.863 -13.195 1 92.44 698 TYR A O 1
ATOM 5415 N N . ILE A 1 699 ? 37.312 -8.617 -14.125 1 93.75 699 ILE A N 1
ATOM 5416 C CA . ILE A 1 699 ? 36.844 -8.32 -15.477 1 93.75 699 ILE A CA 1
ATOM 5417 C C . ILE A 1 699 ? 35.75 -9.312 -15.867 1 93.75 699 ILE A C 1
ATOM 5419 O O . ILE A 1 699 ? 35.938 -10.523 -15.797 1 93.75 699 ILE A O 1
ATOM 5423 N N . THR A 1 700 ? 34.594 -8.812 -16.234 1 94.94 700 THR A N 1
ATOM 5424 C CA . THR A 1 700 ? 33.438 -9.617 -16.594 1 94.94 700 THR A CA 1
ATOM 5425 C C . THR A 1 700 ? 33.156 -9.523 -18.094 1 94.94 700 THR A C 1
ATOM 5427 O O . THR A 1 700 ? 33.25 -8.445 -18.672 1 94.94 700 THR A O 1
ATOM 5430 N N . ALA A 1 701 ? 32.781 -10.672 -18.688 1 95.25 701 ALA A N 1
ATOM 5431 C CA . ALA A 1 701 ? 32.406 -10.688 -20.094 1 95.25 701 ALA A CA 1
ATOM 5432 C C . ALA A 1 701 ? 31.203 -11.594 -20.344 1 95.25 701 ALA A C 1
ATOM 5434 O O . ALA A 1 701 ? 30.922 -12.484 -19.547 1 95.25 701 ALA A O 1
ATOM 5435 N N . SER A 1 702 ? 30.531 -11.297 -21.422 1 94 702 SER A N 1
ATOM 5436 C CA . SER A 1 702 ? 29.375 -12.086 -21.844 1 94 702 SER A CA 1
ATOM 5437 C C . SER A 1 702 ? 29.297 -12.195 -23.359 1 94 702 SER A C 1
ATOM 5439 O O . SER A 1 702 ? 29.734 -11.297 -24.078 1 94 702 SER A O 1
ATOM 5441 N N . LEU A 1 703 ? 28.891 -13.344 -23.781 1 92.81 703 LEU A N 1
ATOM 5442 C CA . LEU A 1 703 ? 28.578 -13.594 -25.172 1 92.81 703 LEU A CA 1
ATOM 5443 C C . LEU A 1 703 ? 27.109 -13.969 -25.344 1 92.81 703 LEU A C 1
ATOM 5445 O O . LEU A 1 703 ? 26.625 -14.883 -24.688 1 92.81 703 LEU A O 1
ATOM 5449 N N . ASP A 1 704 ? 26.469 -13.195 -26.188 1 89.81 704 ASP A N 1
ATOM 5450 C CA . ASP A 1 704 ? 25.047 -13.406 -26.422 1 89.81 704 ASP A CA 1
ATOM 5451 C C . ASP A 1 704 ? 24.734 -13.453 -27.922 1 89.81 704 ASP A C 1
ATOM 5453 O O . ASP A 1 704 ? 25.281 -12.688 -28.703 1 89.81 704 ASP A O 1
ATOM 5457 N N . CYS A 1 705 ? 23.984 -14.398 -28.281 1 87.56 705 CYS A N 1
ATOM 5458 C CA . CYS A 1 705 ? 23.531 -14.461 -29.672 1 87.56 705 CYS A CA 1
ATOM 5459 C C . CYS A 1 705 ? 22.109 -15.008 -29.75 1 87.56 705 CYS A C 1
ATOM 5461 O O . CYS A 1 705 ? 21.5 -15.32 -28.734 1 87.56 705 CYS A O 1
ATOM 5463 N N . LYS A 1 706 ? 21.453 -15.086 -30.844 1 78.88 706 LYS A N 1
ATOM 5464 C CA . LYS A 1 706 ? 20.062 -15.453 -31.062 1 78.88 706 LYS A CA 1
ATOM 5465 C C . LYS A 1 706 ? 19.812 -16.906 -30.672 1 78.88 706 LYS A C 1
ATOM 5467 O O . LYS A 1 706 ? 18.719 -17.234 -30.188 1 78.88 706 LYS A O 1
ATOM 5472 N N . ASN A 1 707 ? 20.781 -17.672 -30.859 1 80.12 707 ASN A N 1
ATOM 5473 C CA . ASN A 1 707 ? 20.516 -19.109 -30.688 1 80.12 707 ASN A CA 1
ATOM 5474 C C . ASN A 1 707 ? 21.359 -19.688 -29.562 1 80.12 707 ASN A C 1
ATOM 5476 O O . ASN A 1 707 ? 21.422 -20.906 -29.391 1 80.12 707 ASN A O 1
ATOM 5480 N N . LEU A 1 708 ? 22.078 -18.922 -28.844 1 80.88 708 LEU A N 1
ATOM 5481 C CA . LEU A 1 708 ? 22.828 -19.328 -27.656 1 80.88 708 LEU A CA 1
ATOM 5482 C C . LEU A 1 708 ? 22.953 -18.156 -26.672 1 80.88 708 LEU A C 1
ATOM 5484 O O . LEU A 1 708 ? 23.562 -17.141 -27 1 80.88 708 LEU A O 1
ATOM 5488 N N . ARG A 1 709 ? 22.453 -18.453 -25.516 1 81.12 709 ARG A N 1
ATOM 5489 C CA . ARG A 1 709 ? 22.469 -17.375 -24.516 1 81.12 709 ARG A CA 1
ATOM 5490 C C . ARG A 1 709 ? 23.109 -17.859 -23.219 1 81.12 709 ARG A C 1
ATOM 5492 O O . ARG A 1 709 ? 23.203 -19.062 -22.969 1 81.12 709 ARG A O 1
ATOM 5499 N N . GLY A 1 710 ? 23.625 -16.891 -22.422 1 81.69 710 GLY A N 1
ATOM 5500 C CA . GLY A 1 710 ? 24.094 -17.188 -21.078 1 81.69 710 GLY A CA 1
ATOM 5501 C C . GLY A 1 710 ? 25.562 -17.578 -21.016 1 81.69 710 GLY A C 1
ATOM 5502 O O . GLY A 1 710 ? 26.016 -18.156 -20.047 1 81.69 710 GLY A O 1
ATOM 5503 N N . VAL A 1 711 ? 26.25 -17.281 -22.109 1 88.62 711 VAL A N 1
ATOM 5504 C CA . VAL A 1 711 ? 27.688 -17.562 -22.109 1 88.62 711 VAL A CA 1
ATOM 5505 C C . VAL A 1 711 ? 28.422 -16.438 -21.375 1 88.62 711 VAL A C 1
ATOM 5507 O O . VAL A 1 711 ? 28.391 -15.281 -21.812 1 88.62 711 VAL A O 1
ATOM 5510 N N . THR A 1 712 ? 29.016 -16.828 -20.281 1 91.38 712 THR A N 1
ATOM 5511 C CA . THR A 1 712 ? 29.672 -15.789 -19.484 1 91.38 712 THR A CA 1
ATOM 5512 C C . THR A 1 712 ? 31.047 -16.25 -19.031 1 91.38 712 THR A C 1
ATOM 5514 O O . THR A 1 712 ? 31.359 -17.438 -19.078 1 91.38 712 THR A O 1
ATOM 5517 N N . GLY A 1 713 ? 31.875 -15.273 -18.641 1 91.69 713 GLY A N 1
ATOM 5518 C CA . GLY A 1 713 ? 33.188 -15.484 -18.047 1 91.69 713 GLY A CA 1
ATOM 5519 C C . GLY A 1 713 ? 33.688 -14.289 -17.266 1 91.69 713 GLY A C 1
ATOM 5520 O O . GLY A 1 713 ? 33.219 -13.164 -17.469 1 91.69 713 GLY A O 1
ATOM 5521 N N . PHE A 1 714 ? 34.531 -14.57 -16.281 1 93.19 714 PHE A N 1
ATOM 5522 C CA . PHE A 1 714 ? 35.156 -13.469 -15.578 1 93.19 714 PHE A CA 1
ATOM 5523 C C . PHE A 1 714 ? 36.531 -13.883 -15.047 1 93.19 714 PHE A C 1
ATOM 5525 O O . PHE A 1 714 ? 36.844 -15.078 -14.938 1 93.19 714 PHE A O 1
ATOM 5532 N N . ILE A 1 715 ? 37.344 -12.938 -14.812 1 92.62 715 ILE A N 1
ATOM 5533 C CA . ILE A 1 715 ? 38.719 -13.203 -14.344 1 92.62 715 ILE A CA 1
ATOM 5534 C C . ILE A 1 715 ? 39.125 -12.133 -13.336 1 92.62 715 ILE A C 1
ATOM 5536 O O . ILE A 1 715 ? 38.719 -10.969 -13.461 1 92.62 715 ILE A O 1
ATOM 5540 N N . ALA A 1 716 ? 39.875 -12.609 -12.312 1 91.81 716 ALA A N 1
ATOM 5541 C CA . ALA A 1 716 ? 40.375 -11.688 -11.297 1 91.81 716 ALA A CA 1
ATOM 5542 C C . ALA A 1 716 ? 41.688 -11.047 -11.75 1 91.81 716 ALA A C 1
ATOM 5544 O O . ALA A 1 716 ? 42.5 -11.688 -12.398 1 91.81 716 ALA A O 1
ATOM 5545 N N . VAL A 1 717 ? 41.781 -9.812 -11.406 1 91.5 717 VAL A N 1
ATOM 5546 C CA . VAL A 1 717 ? 43.031 -9.086 -11.672 1 91.5 717 VAL A CA 1
ATOM 5547 C C . VAL A 1 717 ? 43.469 -8.352 -10.414 1 91.5 717 VAL A C 1
ATOM 5549 O O . VAL A 1 717 ? 42.719 -7.543 -9.859 1 91.5 717 VAL A O 1
ATOM 5552 N N . SER A 1 718 ? 44.625 -8.609 -9.945 1 90.19 718 SER A N 1
ATOM 5553 C CA . SER A 1 718 ? 45.188 -7.914 -8.797 1 90.19 718 SER A CA 1
ATOM 5554 C C . SER A 1 718 ? 46.125 -6.781 -9.234 1 90.19 718 SER A C 1
ATOM 5556 O O . SER A 1 718 ? 47.188 -7.027 -9.812 1 90.19 718 SER A O 1
ATOM 5558 N N . ILE A 1 719 ? 45.75 -5.617 -8.906 1 89.88 719 ILE A N 1
ATOM 5559 C CA . ILE A 1 719 ? 46.531 -4.445 -9.312 1 89.88 719 ILE A CA 1
ATOM 5560 C C . ILE A 1 719 ? 47.438 -3.992 -8.164 1 89.88 719 ILE A C 1
ATOM 5562 O O . ILE A 1 719 ? 46.938 -3.664 -7.082 1 89.88 719 ILE A O 1
ATOM 5566 N N . THR A 1 720 ? 48.688 -3.92 -8.367 1 90.12 720 THR A N 1
ATOM 5567 C CA . THR A 1 720 ? 49.656 -3.455 -7.383 1 90.12 720 THR A CA 1
ATOM 5568 C C . THR A 1 720 ? 50.125 -2.043 -7.715 1 90.12 720 THR A C 1
ATOM 5570 O O . THR A 1 720 ? 50.031 -1.605 -8.867 1 90.12 720 THR A O 1
ATOM 5573 N N . PRO A 1 721 ? 50.594 -1.37 -6.629 1 86.31 721 PRO A N 1
ATOM 5574 C CA . PRO A 1 721 ? 51.125 -0.036 -6.902 1 86.31 721 PRO A CA 1
ATOM 5575 C C . PRO A 1 721 ? 52.344 -0.07 -7.82 1 86.31 721 PRO A C 1
ATOM 5577 O O . PRO A 1 721 ? 53.125 -1.028 -7.785 1 86.31 721 PRO A O 1
ATOM 5580 N N . MET B 1 1 ? -0.065 -2.764 -29.5 1 20.22 1 MET B N 1
ATOM 5581 C CA . MET B 1 1 ? 0.688 -2.166 -28.406 1 20.22 1 MET B CA 1
ATOM 5582 C C . MET B 1 1 ? 0.172 -2.66 -27.062 1 20.22 1 MET B C 1
ATOM 5584 O O . MET B 1 1 ? -1.033 -2.635 -26.812 1 20.22 1 MET B O 1
ATOM 5588 N N . PRO B 1 2 ? 0.759 -3.684 -26.438 1 28.33 2 PRO B N 1
ATOM 5589 C CA . PRO B 1 2 ? 0.103 -4.168 -25.219 1 28.33 2 PRO B CA 1
ATOM 5590 C C . PRO B 1 2 ? -0.474 -3.039 -24.375 1 28.33 2 PRO B C 1
ATOM 5592 O O . PRO B 1 2 ? 0.111 -1.955 -24.297 1 28.33 2 PRO B O 1
ATOM 5595 N N . THR B 1 3 ? -1.668 -2.885 -24.375 1 30.81 3 THR B N 1
ATOM 5596 C CA . THR B 1 3 ? -2.355 -1.93 -23.5 1 30.81 3 THR B CA 1
ATOM 5597 C C . THR B 1 3 ? -1.709 -1.885 -22.125 1 30.81 3 THR B C 1
ATOM 5599 O O . THR B 1 3 ? -1.551 -2.92 -21.469 1 30.81 3 THR B O 1
ATOM 5602 N N . ASN B 1 4 ? -0.698 -1.163 -21.906 1 36.47 4 ASN B N 1
ATOM 5603 C CA . ASN B 1 4 ? 0.063 -0.792 -20.719 1 36.47 4 ASN B CA 1
ATOM 5604 C C . ASN B 1 4 ? -0.827 -0.729 -19.484 1 36.47 4 ASN B C 1
ATOM 5606 O O . ASN B 1 4 ? -1.497 0.277 -19.234 1 36.47 4 ASN B O 1
ATOM 5610 N N . GLU B 1 5 ? -1.572 -1.688 -19.203 1 41.19 5 GLU B N 1
ATOM 5611 C CA . GLU B 1 5 ? -2.357 -1.665 -17.969 1 41.19 5 GLU B CA 1
ATOM 5612 C C . GLU B 1 5 ? -1.497 -1.264 -16.781 1 41.19 5 GLU B C 1
ATOM 5614 O O . GLU B 1 5 ? -0.525 -1.946 -16.453 1 41.19 5 GLU B O 1
ATOM 5619 N N . ARG B 1 6 ? -1.174 -0.056 -16.703 1 44.62 6 ARG B N 1
ATOM 5620 C CA . ARG B 1 6 ? -0.6 0.657 -15.57 1 44.62 6 ARG B CA 1
ATOM 5621 C C . ARG B 1 6 ? -1.484 0.524 -14.336 1 44.62 6 ARG B C 1
ATOM 5623 O O . ARG B 1 6 ? -2.66 0.893 -14.359 1 44.62 6 ARG B O 1
ATOM 5630 N N . GLY B 1 7 ? -1.196 -0.468 -13.148 1 50.03 7 GLY B N 1
ATOM 5631 C CA . GLY B 1 7 ? -2.174 -0.429 -12.078 1 50.03 7 GLY B CA 1
ATOM 5632 C C . GLY B 1 7 ? -1.977 -1.53 -11.055 1 50.03 7 GLY B C 1
ATOM 5633 O O . GLY B 1 7 ? -0.865 -2.033 -10.875 1 50.03 7 GLY B O 1
ATOM 5634 N N . ARG B 1 8 ? -3.006 -1.935 -10.43 1 50.66 8 ARG B N 1
ATOM 5635 C CA . ARG B 1 8 ? -3.283 -2.748 -9.25 1 50.66 8 ARG B CA 1
ATOM 5636 C C . ARG B 1 8 ? -3.002 -4.223 -9.523 1 50.66 8 ARG B C 1
ATOM 5638 O O . ARG B 1 8 ? -2.662 -4.977 -8.609 1 50.66 8 ARG B O 1
ATOM 5645 N N . PHE B 1 9 ? -3.002 -4.715 -10.82 1 51.41 9 PHE B N 1
ATOM 5646 C CA . PHE B 1 9 ? -2.926 -6.152 -11.055 1 51.41 9 PHE B CA 1
ATOM 5647 C C . PHE B 1 9 ? -2.021 -6.465 -12.242 1 51.41 9 PHE B C 1
ATOM 5649 O O . PHE B 1 9 ? -1.94 -5.684 -13.188 1 51.41 9 PHE B O 1
ATOM 5656 N N . ASN B 1 10 ? -1.065 -7.574 -12.125 1 50.03 10 ASN B N 1
ATOM 5657 C CA . ASN B 1 10 ? -0.07 -8.008 -13.102 1 50.03 10 ASN B CA 1
ATOM 5658 C C . ASN B 1 10 ? -0.726 -8.586 -14.352 1 50.03 10 ASN B C 1
ATOM 5660 O O . ASN B 1 10 ? -0.118 -8.602 -15.422 1 50.03 10 ASN B O 1
ATOM 5664 N N . LYS B 1 11 ? -1.854 -9.328 -14.297 1 57.5 11 LYS B N 1
ATOM 5665 C CA . LYS B 1 11 ? -2.6 -9.961 -15.383 1 57.5 11 LYS B CA 1
ATOM 5666 C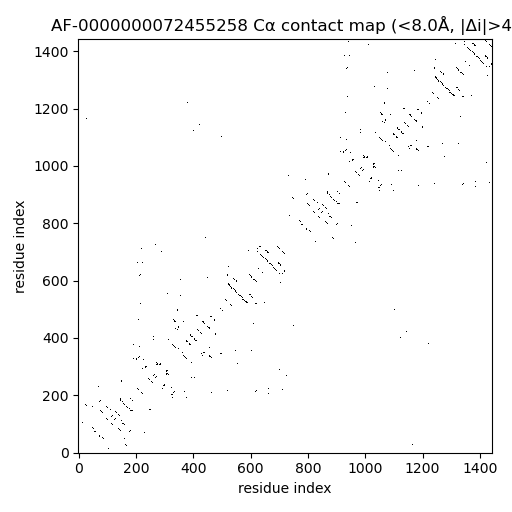 C . LYS B 1 11 ? -4.066 -9.539 -15.359 1 57.5 11 LYS B C 1
ATOM 5668 O O . LYS B 1 11 ? -4.57 -9.078 -14.336 1 57.5 11 LYS B O 1
ATOM 5673 N N . PRO B 1 12 ? -4.574 -9.578 -16.625 1 63.75 12 PRO B N 1
ATOM 5674 C CA . PRO B 1 12 ? -6.02 -9.336 -16.578 1 63.75 12 PRO B CA 1
ATOM 5675 C C . PRO B 1 12 ? -6.75 -10.258 -15.609 1 63.75 12 PRO B C 1
ATOM 5677 O O . PRO B 1 12 ? -6.512 -11.469 -15.602 1 63.75 12 PRO B O 1
ATOM 5680 N N . VAL B 1 13 ? -7.273 -9.68 -14.68 1 70.31 13 VAL B N 1
ATOM 5681 C CA . VAL B 1 13 ? -8.008 -10.453 -13.688 1 70.31 13 VAL B CA 1
ATOM 5682 C C . VAL B 1 13 ? -9.508 -10.32 -13.93 1 70.31 13 VAL B C 1
ATOM 5684 O O . VAL B 1 13 ? -9.977 -9.281 -14.398 1 70.31 13 VAL B O 1
ATOM 5687 N N . PRO B 1 14 ? -10.234 -11.469 -13.797 1 76.44 14 PRO B N 1
ATOM 5688 C CA . PRO B 1 14 ? -11.688 -11.352 -13.906 1 76.44 14 PRO B CA 1
ATOM 5689 C C . PRO B 1 14 ? -12.281 -10.367 -12.898 1 76.44 14 PRO B C 1
ATOM 5691 O O . PRO B 1 14 ? -12.156 -10.578 -11.688 1 76.44 14 PRO B O 1
ATOM 5694 N N . LYS B 1 15 ? -12.867 -9.312 -13.43 1 77.56 15 LYS B N 1
ATOM 5695 C CA . LYS B 1 15 ? -13.375 -8.266 -12.539 1 77.56 15 LYS B CA 1
ATOM 5696 C C . LYS B 1 15 ? -14.852 -7.984 -12.82 1 77.56 15 LYS B C 1
ATOM 5698 O O . LYS B 1 15 ? -15.539 -7.395 -11.992 1 77.56 15 LYS B O 1
ATOM 5703 N N . ALA B 1 16 ? -15.312 -8.453 -13.906 1 84.44 16 ALA B N 1
ATOM 5704 C CA . ALA B 1 16 ? -16.656 -8.07 -14.32 1 84.44 16 ALA B CA 1
ATOM 5705 C C . ALA B 1 16 ? -17.703 -9.008 -13.719 1 84.44 16 ALA B C 1
ATOM 5707 O O . ALA B 1 16 ? -17.719 -10.203 -14.016 1 84.44 16 ALA B O 1
ATOM 5708 N N . ASN B 1 17 ? -18.531 -8.438 -12.938 1 91.19 17 ASN B N 1
ATOM 5709 C CA . ASN B 1 17 ? -19.547 -9.25 -12.281 1 91.19 17 ASN B CA 1
ATOM 5710 C C . ASN B 1 17 ? -20.938 -8.891 -12.773 1 91.19 17 ASN B C 1
ATOM 5712 O O . ASN B 1 17 ? -21.812 -9.766 -12.883 1 91.19 17 ASN B O 1
ATOM 5716 N N . LEU B 1 18 ? -21.234 -7.66 -13.117 1 89.62 18 LEU B N 1
ATOM 5717 C CA . LEU B 1 18 ? -22.578 -7.25 -13.523 1 89.62 18 LEU B CA 1
ATOM 5718 C C . LEU B 1 18 ? -22.75 -7.395 -15.031 1 89.62 18 LEU B C 1
ATOM 5720 O O . LEU B 1 18 ? -23.859 -7.242 -15.547 1 89.62 18 LEU B O 1
ATOM 5724 N N . VAL B 1 19 ? -21.812 -7.895 -15.68 1 84.12 19 VAL B N 1
ATOM 5725 C CA . VAL B 1 19 ? -21.891 -8.016 -17.141 1 84.12 19 VAL B CA 1
ATOM 5726 C C . VAL B 1 19 ? -22.609 -9.305 -17.516 1 84.12 19 VAL B C 1
ATOM 5728 O O . VAL B 1 19 ? -22.453 -10.336 -16.844 1 84.12 19 VAL B O 1
ATOM 5731 N N . GLU B 1 20 ? -23.375 -9.141 -18.516 1 83.12 20 GLU B N 1
ATOM 5732 C CA . GLU B 1 20 ? -24.062 -10.32 -19.031 1 83.12 20 GLU B CA 1
ATOM 5733 C C . GLU B 1 20 ? -23.125 -11.195 -19.844 1 83.12 20 GLU B C 1
ATOM 5735 O O . GLU B 1 20 ? -22.469 -10.711 -20.766 1 83.12 20 GLU B O 1
ATOM 5740 N N . ILE B 1 21 ? -22.938 -12.375 -19.406 1 80.88 21 ILE B N 1
ATOM 5741 C CA . ILE B 1 21 ? -22.047 -13.328 -20.062 1 80.88 21 ILE B CA 1
ATOM 5742 C C . ILE B 1 21 ? -22.812 -14.617 -20.375 1 80.88 21 ILE B C 1
ATOM 5744 O O . ILE B 1 21 ? -23.578 -15.117 -19.547 1 80.88 21 ILE B O 1
ATOM 5748 N N . ASP B 1 22 ? -22.719 -15.039 -21.578 1 73.81 22 ASP B N 1
ATOM 5749 C CA . ASP B 1 22 ? -23.188 -16.375 -21.938 1 73.81 22 ASP B CA 1
ATOM 5750 C C . ASP B 1 22 ? -22.078 -17.406 -21.781 1 73.81 22 ASP B C 1
ATOM 5752 O O . ASP B 1 22 ? -21.219 -17.547 -22.656 1 73.81 22 ASP B O 1
ATOM 5756 N N . ASP B 1 23 ? -22.109 -18.141 -20.734 1 79 23 ASP B N 1
ATOM 5757 C CA . ASP B 1 23 ? -21 -18.969 -20.297 1 79 23 ASP B CA 1
ATOM 5758 C C . ASP B 1 23 ? -20.891 -20.25 -21.125 1 79 23 ASP B C 1
ATOM 5760 O O . ASP B 1 23 ? -19.812 -20.797 -21.297 1 79 23 ASP B O 1
ATOM 5764 N N . PHE B 1 24 ? -22.094 -20.828 -21.422 1 76 24 PHE B N 1
ATOM 5765 C CA . PHE B 1 24 ? -22.047 -22.172 -21.984 1 76 24 PHE B CA 1
ATOM 5766 C C . PHE B 1 24 ? -22.766 -22.203 -23.328 1 76 24 PHE B C 1
ATOM 5768 O O . PHE B 1 24 ? -23.703 -21.438 -23.562 1 76 24 PHE B O 1
ATOM 5775 N N . LEU B 1 25 ? -22.141 -23.25 -24.078 1 71.69 25 LEU B N 1
ATOM 5776 C CA . LEU B 1 25 ? -23 -23.812 -25.109 1 71.69 25 LEU B CA 1
ATOM 5777 C C . LEU B 1 25 ? -24.047 -24.75 -24.484 1 71.69 25 LEU B C 1
ATOM 5779 O O . LEU B 1 25 ? -23.812 -25.328 -23.422 1 71.69 25 LEU B O 1
ATOM 5783 N N . GLU B 1 26 ? -25.141 -24.766 -25 1 75.69 26 GLU B N 1
ATOM 5784 C CA . GLU B 1 26 ? -26.203 -25.594 -24.469 1 75.69 26 GLU B CA 1
ATOM 5785 C C . GLU B 1 26 ? -25.75 -27.047 -24.281 1 75.69 26 GLU B C 1
ATOM 5787 O O . GLU B 1 26 ? -26.094 -27.688 -23.297 1 75.69 26 GLU B O 1
ATOM 5792 N N . PHE B 1 27 ? -24.922 -27.5 -25.109 1 78.12 27 PHE B N 1
ATOM 5793 C CA . PHE B 1 27 ? -24.359 -28.828 -24.984 1 78.12 27 PHE B CA 1
ATOM 5794 C C . PHE B 1 27 ? -22.844 -28.797 -25.062 1 78.12 27 PHE B C 1
ATOM 5796 O O . PHE B 1 27 ? -22.281 -28.188 -25.969 1 78.12 27 PHE B O 1
ATOM 5803 N N . GLU B 1 28 ? -22.203 -29.438 -24.062 1 79.94 28 GLU B N 1
ATOM 5804 C CA . GLU B 1 28 ? -20.75 -29.562 -24.031 1 79.94 28 GLU B CA 1
ATOM 5805 C C . GLU B 1 28 ? -20.312 -31.031 -24.109 1 79.94 28 GLU B C 1
ATOM 5807 O O . GLU B 1 28 ? -20.672 -31.828 -23.25 1 79.94 28 GLU B O 1
ATOM 5812 N N . HIS B 1 29 ? -19.469 -31.375 -25.078 1 77.69 29 HIS B N 1
ATOM 5813 C CA . HIS B 1 29 ? -19 -32.75 -25.266 1 77.69 29 HIS B CA 1
ATOM 5814 C C . HIS B 1 29 ? -17.844 -33.062 -24.312 1 77.69 29 HIS B C 1
ATOM 5816 O O . HIS B 1 29 ? -17 -32.188 -24.047 1 77.69 29 HIS B O 1
ATOM 5822 N N . PHE B 1 30 ? -17.828 -34.25 -23.766 1 76.19 30 PHE B N 1
ATOM 5823 C CA . PHE B 1 30 ? -16.656 -34.719 -23 1 76.19 30 PHE B CA 1
ATOM 5824 C C . PHE B 1 30 ? -15.484 -34.969 -23.938 1 76.19 30 PHE B C 1
ATOM 5826 O O . PHE B 1 30 ? -15.656 -35.469 -25.047 1 76.19 30 PHE B O 1
ATOM 5833 N N . ALA B 1 31 ? -14.203 -34.312 -23.75 1 61.84 31 ALA B N 1
ATOM 5834 C CA . ALA B 1 31 ? -13.023 -34.375 -24.609 1 61.84 31 ALA B CA 1
ATOM 5835 C C . ALA B 1 31 ? -12.602 -35.812 -24.875 1 61.84 31 ALA B C 1
ATOM 5837 O O . ALA B 1 31 ? -11.961 -36.094 -25.891 1 61.84 31 ALA B O 1
ATOM 5838 N N . ASP B 1 32 ? -12.484 -36.719 -23.906 1 51.5 32 ASP B N 1
ATOM 5839 C CA . ASP B 1 32 ? -11.891 -38.031 -24.109 1 51.5 32 ASP B CA 1
ATOM 5840 C C . ASP B 1 32 ? -12.57 -38.75 -25.266 1 51.5 32 ASP B C 1
ATOM 5842 O O . ASP B 1 32 ? -12.164 -39.844 -25.641 1 51.5 32 ASP B O 1
ATOM 5846 N N . GLU B 1 33 ? -13.773 -38.406 -25.625 1 41.88 33 GLU B N 1
ATOM 5847 C CA . GLU B 1 33 ? -14.344 -39.25 -26.672 1 41.88 33 GLU B CA 1
ATOM 5848 C C . GLU B 1 33 ? -13.953 -38.75 -28.062 1 41.88 33 GLU B C 1
ATOM 5850 O O . GLU B 1 33 ? -14.227 -37.594 -28.406 1 41.88 33 GLU B O 1
ATOM 5855 N N . ASP B 1 34 ? -12.82 -39.188 -28.609 1 38.84 34 ASP B N 1
ATOM 5856 C CA . ASP B 1 34 ? -12.336 -38.969 -29.969 1 38.84 34 ASP B CA 1
ATOM 5857 C C . ASP B 1 34 ? -13.469 -38.5 -30.891 1 38.84 34 ASP B C 1
ATOM 5859 O O . ASP B 1 34 ? -13.367 -37.469 -31.531 1 38.84 34 ASP B O 1
ATOM 5863 N N . GLY B 1 35 ? -13.797 -39.5 -31.906 1 36.03 35 GLY B N 1
ATOM 5864 C CA . GLY B 1 35 ? -14.273 -39.531 -33.281 1 36.03 35 GLY B CA 1
ATOM 5865 C C . GLY B 1 35 ? -15.688 -39 -33.438 1 36.03 35 GLY B C 1
ATOM 5866 O O . GLY B 1 35 ? -16.047 -38.5 -34.5 1 36.03 35 GLY B O 1
ATOM 5867 N N . SER B 1 36 ? -16.812 -39.75 -32.844 1 35.16 36 SER B N 1
ATOM 5868 C CA . SER B 1 36 ? -18.062 -39.844 -33.625 1 35.16 36 SER B CA 1
ATOM 5869 C C . SER B 1 36 ? -18.891 -38.562 -33.469 1 35.16 36 SER B C 1
ATOM 5871 O O . SER B 1 36 ? -19.203 -38.156 -32.344 1 35.16 36 SER B O 1
ATOM 5873 N N . GLU B 1 37 ? -18.594 -37.594 -34.219 1 38.81 37 GLU B N 1
ATOM 5874 C CA . GLU B 1 37 ? -19.531 -36.5 -34.5 1 38.81 37 GLU B CA 1
ATOM 5875 C C . GLU B 1 37 ? -20.984 -36.938 -34.25 1 38.81 37 GLU B C 1
ATOM 5877 O O . GLU B 1 37 ? -21.922 -36.281 -34.656 1 38.81 37 GLU B O 1
ATOM 5882 N N . ALA B 1 38 ? -21.234 -38.312 -34.094 1 38.5 38 ALA B N 1
ATOM 5883 C CA . ALA B 1 38 ? -22.609 -38.781 -34.188 1 38.5 38 ALA B CA 1
ATOM 5884 C C . ALA B 1 38 ? -23.438 -38.344 -33 1 38.5 38 ALA B C 1
ATOM 5886 O O . ALA B 1 38 ? -23.031 -38.562 -31.844 1 38.5 38 ALA B O 1
ATOM 5887 N N . VAL B 1 39 ? -24.031 -37.312 -33.094 1 45.09 39 VAL B N 1
ATOM 5888 C CA . VAL B 1 39 ? -25.156 -37 -32.219 1 45.09 39 VAL B CA 1
ATOM 5889 C C . VAL B 1 39 ? -25.844 -38.281 -31.766 1 45.09 39 VAL B C 1
ATOM 5891 O O . VAL B 1 39 ? -26.344 -39.031 -32.594 1 45.09 39 VAL B O 1
ATOM 5894 N N . PRO B 1 40 ? -25.391 -38.906 -30.688 1 41.78 40 PRO B N 1
ATOM 5895 C CA . PRO B 1 40 ? -26.109 -40.125 -30.391 1 41.78 40 PRO B CA 1
ATOM 5896 C C . PRO B 1 40 ? -27.609 -40.031 -30.656 1 41.78 40 PRO B C 1
ATOM 5898 O O . PRO B 1 40 ? -28.234 -39 -30.297 1 41.78 40 PRO B O 1
ATOM 5901 N N . ARG B 1 41 ? -28.141 -40.719 -31.688 1 37.31 41 ARG B N 1
ATOM 5902 C CA . ARG B 1 41 ? -29.578 -40.969 -31.828 1 37.31 41 ARG B CA 1
ATOM 5903 C C . ARG B 1 41 ? -30.156 -41.594 -30.578 1 37.31 41 ARG B C 1
ATOM 5905 O O . ARG B 1 41 ? -29.672 -42.625 -30.109 1 37.31 41 ARG B O 1
ATOM 5912 N N . THR B 1 42 ? -30.547 -40.812 -29.562 1 39.53 42 THR B N 1
ATOM 5913 C CA . THR B 1 42 ? -31.359 -41.469 -28.516 1 39.53 42 THR B CA 1
ATOM 5914 C C . THR B 1 42 ? -32.188 -42.594 -29.094 1 39.53 42 THR B C 1
ATOM 5916 O O . THR B 1 42 ? -32.719 -42.5 -30.203 1 39.53 42 THR B O 1
ATOM 5919 N N . GLY B 1 43 ? -31.797 -43.812 -28.844 1 34.94 43 GLY B N 1
ATOM 5920 C CA . GLY B 1 43 ? -32.75 -44.844 -29.172 1 34.94 43 GLY B CA 1
ATOM 5921 C C . GLY B 1 43 ? -34.188 -44.406 -28.938 1 34.94 43 GLY B C 1
ATOM 5922 O O . GLY B 1 43 ? -34.438 -43.438 -28.219 1 34.94 43 GLY B O 1
ATOM 5923 N N . PRO B 1 44 ? -35.281 -45.031 -29.531 1 41.25 44 PRO B N 1
ATOM 5924 C CA . PRO B 1 44 ? -36.688 -44.594 -29.547 1 41.25 44 PRO B CA 1
ATOM 5925 C C . PRO B 1 44 ? -37.156 -44.125 -28.188 1 41.25 44 PRO B C 1
ATOM 5927 O O . PRO B 1 44 ? -38.062 -43.281 -28.109 1 41.25 44 PRO B O 1
ATOM 5930 N N . GLY B 1 45 ? -37.281 -45 -27.016 1 41.69 45 GLY B N 1
ATOM 5931 C CA . GLY B 1 45 ? -38.188 -44.906 -25.891 1 41.69 45 GLY B CA 1
ATOM 5932 C C . GLY B 1 45 ? -37.75 -43.875 -24.875 1 41.69 45 GLY B C 1
ATOM 5933 O O . GLY B 1 45 ? -38.562 -43.062 -24.422 1 41.69 45 GLY B O 1
ATOM 5934 N N . ALA B 1 46 ? -36.781 -44.125 -23.844 1 50.34 46 ALA B N 1
ATOM 5935 C CA . ALA B 1 46 ? -36.688 -43.281 -22.641 1 50.34 46 ALA B CA 1
ATOM 5936 C C . ALA B 1 46 ? -36.094 -41.938 -22.969 1 50.34 46 ALA B C 1
ATOM 5938 O O . ALA B 1 46 ? -34.969 -41.844 -23.453 1 50.34 46 ALA B O 1
ATOM 5939 N N . SER B 1 47 ? -36.75 -40.938 -23.25 1 63.19 47 SER B N 1
ATOM 5940 C CA . SER B 1 47 ? -36.469 -39.531 -23.562 1 63.19 47 SER B CA 1
ATOM 5941 C C . SER B 1 47 ? -35.562 -38.938 -22.516 1 63.19 47 SER B C 1
ATOM 5943 O O . SER B 1 47 ? -35.719 -39.156 -21.312 1 63.19 47 SER B O 1
ATOM 5945 N N . ALA B 1 48 ? -34.344 -38.406 -22.938 1 79.88 48 ALA B N 1
ATOM 5946 C CA . ALA B 1 48 ? -33.406 -37.688 -22.094 1 79.88 48 ALA B CA 1
ATOM 5947 C C . ALA B 1 48 ? -34.156 -36.625 -21.266 1 79.88 48 ALA B C 1
ATOM 5949 O O . ALA B 1 48 ? -35.062 -35.969 -21.766 1 79.88 48 ALA B O 1
ATOM 5950 N N . VAL B 1 49 ? -33.969 -36.719 -19.969 1 90.56 49 VAL B N 1
ATOM 5951 C CA . VAL B 1 49 ? -34.594 -35.781 -19.047 1 90.56 49 VAL B CA 1
ATOM 5952 C C . VAL B 1 49 ? -34.094 -34.344 -19.359 1 90.56 49 VAL B C 1
ATOM 5954 O O . VAL B 1 49 ? -32.938 -34.156 -19.734 1 90.56 49 VAL B O 1
ATOM 5957 N N . SER B 1 50 ? -35 -33.406 -19.422 1 92.44 50 SER B N 1
ATOM 5958 C CA . SER B 1 50 ? -34.656 -31.984 -19.625 1 92.44 50 SER B CA 1
ATOM 5959 C C . SER B 1 50 ? -35.25 -31.125 -18.516 1 92.44 50 SER B C 1
ATOM 5961 O O . SER B 1 50 ? -36.188 -31.516 -17.844 1 92.44 50 SER B O 1
ATOM 5963 N N . VAL B 1 51 ? -34.656 -29.969 -18.359 1 95.69 51 VAL B N 1
ATOM 5964 C CA . VAL B 1 51 ? -35.125 -29.031 -17.328 1 95.69 51 VAL B CA 1
ATOM 5965 C C . VAL B 1 51 ? -36.156 -28.094 -17.922 1 95.69 51 VAL B C 1
ATOM 5967 O O . VAL B 1 51 ? -35.938 -27.484 -18.969 1 95.69 51 VAL B O 1
ATOM 5970 N N . GLN B 1 52 ? -37.25 -27.922 -17.234 1 95.38 52 GLN B N 1
ATOM 5971 C CA . GLN B 1 52 ? -38.344 -27.078 -17.719 1 95.38 52 GLN B CA 1
ATOM 5972 C C . GLN B 1 52 ? -38.344 -25.719 -17.031 1 95.38 52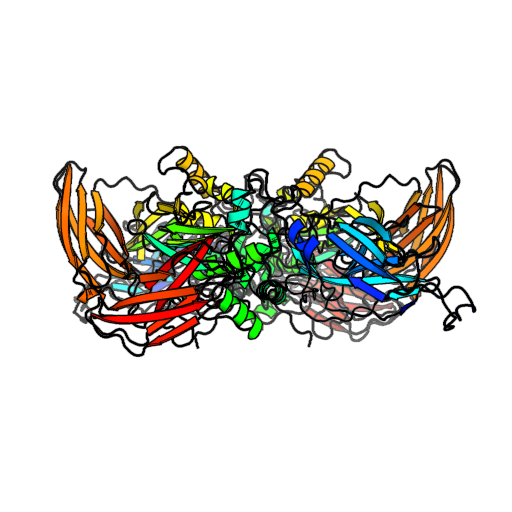 GLN B C 1
ATOM 5974 O O . GLN B 1 52 ? -38.656 -24.703 -17.641 1 95.38 52 GLN B O 1
ATOM 5979 N N . ASN B 1 53 ? -38.062 -25.844 -15.758 1 95.62 53 ASN B N 1
ATOM 5980 C CA . ASN B 1 53 ? -38.125 -24.594 -15 1 95.62 53 ASN B CA 1
ATOM 5981 C C . ASN B 1 53 ? -37.25 -24.656 -13.75 1 95.62 53 ASN B C 1
ATOM 5983 O O . ASN B 1 53 ? -37.031 -25.734 -13.203 1 95.62 53 ASN B O 1
ATOM 5987 N N . MET B 1 54 ? -36.75 -23.5 -13.398 1 96.88 54 MET B N 1
ATOM 5988 C CA . MET B 1 54 ? -36.031 -23.297 -12.148 1 96.88 54 MET B CA 1
ATOM 5989 C C . MET B 1 54 ? -36.594 -22.125 -11.367 1 96.88 54 MET B C 1
ATOM 5991 O O . MET B 1 54 ? -36.5 -20.984 -11.812 1 96.88 54 MET B O 1
ATOM 5995 N N . ASP B 1 55 ? -37.188 -22.359 -10.195 1 97.31 55 ASP B N 1
ATOM 5996 C CA . ASP B 1 55 ? -37.75 -21.344 -9.312 1 97.31 55 ASP B CA 1
ATOM 5997 C C . ASP B 1 55 ? -36.812 -21.078 -8.133 1 97.31 55 ASP B C 1
ATOM 5999 O O . ASP B 1 55 ? -36.5 -22 -7.363 1 97.31 55 ASP B O 1
ATOM 6003 N N . MET B 1 56 ? -36.469 -19.875 -7.914 1 97.88 56 MET B N 1
ATOM 6004 C CA . MET B 1 56 ? -35.5 -19.516 -6.895 1 97.88 56 MET B CA 1
ATOM 6005 C C . MET B 1 56 ? -36.156 -19.328 -5.535 1 97.88 56 MET B C 1
ATOM 6007 O O . MET B 1 56 ? -35.5 -18.953 -4.562 1 97.88 56 MET B O 1
ATOM 6011 N N . CYS B 1 57 ? -37.438 -19.547 -5.414 1 97.5 57 CYS B N 1
ATOM 6012 C CA . CYS B 1 57 ? -38.188 -19.516 -4.168 1 97.5 57 CYS B CA 1
ATOM 6013 C C . CYS B 1 57 ? -37.906 -18.25 -3.383 1 97.5 57 CYS B C 1
ATOM 6015 O O . CYS B 1 57 ? -37.531 -18.297 -2.205 1 97.5 57 CYS B O 1
ATOM 6017 N N . LEU B 1 58 ? -38.156 -17.094 -3.947 1 96.88 58 LEU B N 1
ATOM 6018 C CA . LEU B 1 58 ? -37.781 -15.789 -3.441 1 96.88 58 LEU B CA 1
ATOM 6019 C C . LEU B 1 58 ? -38.375 -15.547 -2.055 1 96.88 58 LEU B C 1
ATOM 6021 O O . LEU B 1 58 ? -37.625 -15.203 -1.119 1 96.88 58 LEU B O 1
ATOM 6025 N N . GLN B 1 59 ? -39.594 -15.75 -1.786 1 94.69 59 GLN B N 1
ATOM 6026 C CA . GLN B 1 59 ? -40.281 -15.391 -0.55 1 94.69 59 GLN B CA 1
ATOM 6027 C C . GLN B 1 59 ? -39.719 -16.156 0.641 1 94.69 59 GLN B C 1
ATOM 6029 O O . GLN B 1 59 ? -39.406 -15.555 1.672 1 94.69 59 GLN B O 1
ATOM 6034 N N . VAL B 1 60 ? -39.5 -17.422 0.466 1 96.56 60 VAL B N 1
ATOM 6035 C CA . VAL B 1 60 ? -38.969 -18.266 1.542 1 96.56 60 VAL B CA 1
ATOM 6036 C C . VAL B 1 60 ? -37.531 -17.891 1.857 1 96.56 60 VAL B C 1
ATOM 6038 O O . VAL B 1 60 ? -37.156 -17.734 3.023 1 96.56 60 VAL B O 1
ATOM 6041 N N . ASN B 1 61 ? -36.781 -17.781 0.829 1 98.12 61 ASN B N 1
ATOM 6042 C CA . ASN B 1 61 ? -35.375 -17.516 1.014 1 98.12 61 ASN B CA 1
ATOM 6043 C C . ASN B 1 61 ? -35.125 -16.125 1.595 1 98.12 61 ASN B C 1
ATOM 6045 O O . ASN B 1 61 ? -34.281 -15.945 2.477 1 98.12 61 ASN B O 1
ATOM 6049 N N . LYS B 1 62 ? -35.844 -15.133 1.175 1 96.38 62 LYS B N 1
ATOM 6050 C CA . LYS B 1 62 ? -35.625 -13.758 1.636 1 96.38 62 LYS B CA 1
ATOM 6051 C C . LYS B 1 62 ? -35.875 -13.641 3.137 1 96.38 62 LYS B C 1
ATOM 6053 O O . LYS B 1 62 ? -35.125 -12.969 3.846 1 96.38 62 LYS B O 1
ATOM 6058 N N . SER B 1 63 ? -36.938 -14.25 3.598 1 95.81 63 SER B N 1
ATOM 6059 C CA . SER B 1 63 ? -37.25 -14.219 5.02 1 95.81 63 SER B CA 1
ATOM 6060 C C . SER B 1 63 ? -36.188 -14.922 5.852 1 95.81 63 SER B C 1
ATOM 6062 O O . SER B 1 63 ? -35.719 -14.367 6.84 1 95.81 63 SER B O 1
ATOM 6064 N N . ASN B 1 64 ? -35.781 -16.094 5.367 1 97.31 64 ASN B N 1
ATOM 6065 C CA . ASN B 1 64 ? -34.844 -16.906 6.121 1 97.31 64 ASN B CA 1
ATOM 6066 C C . ASN B 1 64 ? -33.438 -16.266 6.156 1 97.31 64 ASN B C 1
ATOM 6068 O O . ASN B 1 64 ? -32.656 -16.5 7.086 1 97.31 64 ASN B O 1
ATOM 6072 N N . HIS B 1 65 ? -33.188 -15.453 5.184 1 98.25 65 HIS B N 1
ATOM 6073 C CA . HIS B 1 65 ? -31.844 -14.891 5.047 1 98.25 65 HIS B CA 1
ATOM 6074 C C . HIS B 1 65 ? -31.812 -13.43 5.48 1 98.25 65 HIS B C 1
ATOM 6076 O O . HIS B 1 65 ? -30.812 -12.742 5.289 1 98.25 65 HIS B O 1
ATOM 6082 N N . ASN B 1 66 ? -32.938 -12.906 6.082 1 96.75 66 ASN B N 1
ATOM 6083 C CA . ASN B 1 66 ? -33.062 -11.523 6.512 1 96.75 66 ASN B CA 1
ATOM 6084 C C . ASN B 1 66 ? -32.75 -10.555 5.371 1 96.75 66 ASN B C 1
ATOM 6086 O O . ASN B 1 66 ? -31.953 -9.633 5.527 1 96.75 66 ASN B O 1
ATOM 6090 N N . THR B 1 67 ? -33.312 -10.836 4.176 1 97.5 67 THR B N 1
ATOM 6091 C CA . THR B 1 67 ? -33.062 -9.984 3.02 1 97.5 67 THR B CA 1
ATOM 6092 C C . THR B 1 67 ? -34.375 -9.484 2.418 1 97.5 67 THR B C 1
ATOM 6094 O O . THR B 1 67 ? -34.438 -9.086 1.255 1 97.5 67 THR B O 1
ATOM 6097 N N . THR B 1 68 ? -35.438 -9.484 3.191 1 93.69 68 THR B N 1
ATOM 6098 C CA . THR B 1 68 ? -36.75 -9.078 2.715 1 93.69 68 THR B CA 1
ATOM 6099 C C . THR B 1 68 ? -36.75 -7.602 2.318 1 93.69 68 THR B C 1
ATOM 6101 O O . THR B 1 68 ? -37.469 -7.203 1.39 1 93.69 68 THR B O 1
ATOM 6104 N N . ALA B 1 69 ? -35.969 -6.816 2.947 1 92.44 69 ALA B N 1
ATOM 6105 C CA . ALA B 1 69 ? -35.969 -5.371 2.75 1 92.44 69 ALA B CA 1
ATOM 6106 C C . ALA B 1 69 ? -35.344 -5 1.4 1 92.44 69 ALA B C 1
ATOM 6108 O O . ALA B 1 69 ? -35.562 -3.895 0.896 1 92.44 69 ALA B O 1
ATOM 6109 N N . TYR B 1 70 ? -34.562 -5.918 0.789 1 95.81 70 TYR B N 1
ATOM 6110 C CA . TYR B 1 70 ? -33.906 -5.594 -0.479 1 95.81 70 TYR B CA 1
ATOM 6111 C C . TYR B 1 70 ? -34.938 -5.48 -1.6 1 95.81 70 TYR B C 1
ATOM 6113 O O . TYR B 1 70 ? -35.656 -6.434 -1.886 1 95.81 70 TYR B O 1
ATOM 6121 N N . ASN B 1 71 ? -35.031 -4.348 -2.152 1 93.38 71 ASN B N 1
ATOM 6122 C CA . ASN B 1 71 ? -35.844 -4.164 -3.355 1 93.38 71 ASN B CA 1
ATOM 6123 C C . ASN B 1 71 ? -35.125 -4.668 -4.598 1 93.38 71 ASN B C 1
ATOM 6125 O O . ASN B 1 71 ? -34.5 -3.879 -5.336 1 93.38 71 ASN B O 1
ATOM 6129 N N . ASN B 1 72 ? -35.125 -5.93 -4.828 1 94.44 72 ASN B N 1
ATOM 6130 C CA . ASN B 1 72 ? -34.438 -6.629 -5.902 1 94.44 72 ASN B CA 1
ATOM 6131 C C . ASN B 1 72 ? -35.281 -7.754 -6.484 1 94.44 72 ASN B C 1
ATOM 6133 O O . ASN B 1 72 ? -35.969 -8.469 -5.746 1 94.44 72 ASN B O 1
ATOM 6137 N N . ARG B 1 73 ? -35.219 -7.863 -7.742 1 95.12 73 ARG B N 1
ATOM 6138 C CA . ARG B 1 73 ? -36.031 -8.875 -8.414 1 95.12 73 ARG B CA 1
ATOM 6139 C C . ARG B 1 73 ? -35.375 -10.25 -8.32 1 95.12 73 ARG B C 1
ATOM 6141 O O . ARG B 1 73 ? -36.062 -11.273 -8.414 1 95.12 73 ARG B O 1
ATOM 6148 N N . ASN B 1 74 ? -34.125 -10.266 -8.227 1 97.44 74 ASN B N 1
ATOM 6149 C CA . ASN B 1 74 ? -33.375 -11.531 -8.086 1 97.44 74 ASN B CA 1
ATOM 6150 C C . ASN B 1 74 ? -33.25 -11.953 -6.629 1 97.44 74 ASN B C 1
ATOM 6152 O O . ASN B 1 74 ? -33.531 -11.156 -5.723 1 97.44 74 ASN B O 1
ATOM 6156 N N . LEU B 1 75 ? -32.938 -13.195 -6.426 1 98.12 75 LEU B N 1
ATOM 6157 C CA . LEU B 1 75 ? -32.75 -13.734 -5.082 1 98.12 75 LEU B CA 1
ATOM 6158 C C . LEU B 1 75 ? -31.5 -13.148 -4.422 1 98.12 75 LEU B C 1
ATOM 6160 O O . LEU B 1 75 ? -30.438 -13.102 -5.035 1 98.12 75 LEU B O 1
ATOM 6164 N N . VAL B 1 76 ? -31.656 -12.641 -3.221 1 98.56 76 VAL B N 1
ATOM 6165 C CA . VAL B 1 76 ? -30.562 -12.164 -2.391 1 98.56 76 VAL B CA 1
ATOM 6166 C C . VAL B 1 76 ? -30.453 -13.031 -1.136 1 98.56 76 VAL B C 1
ATOM 6168 O O . VAL B 1 76 ? -31.391 -13.117 -0.352 1 98.56 76 VAL B O 1
ATOM 6171 N N . VAL B 1 77 ? -29.312 -13.688 -0.983 1 98.62 77 VAL B N 1
ATOM 6172 C CA . VAL B 1 77 ? -29.156 -14.562 0.172 1 98.62 77 VAL B CA 1
ATOM 6173 C C . VAL B 1 77 ? -27.797 -14.297 0.836 1 98.62 77 VAL B C 1
ATOM 6175 O O . VAL B 1 77 ? -26.938 -13.633 0.26 1 98.62 77 VAL B O 1
ATOM 6178 N N . ARG B 1 78 ? -27.672 -14.766 2.031 1 98.81 78 ARG B N 1
ATOM 6179 C CA . ARG B 1 78 ? -26.422 -14.625 2.787 1 98.81 78 ARG B CA 1
ATOM 6180 C C . ARG B 1 78 ? -25.625 -15.93 2.781 1 98.81 78 ARG B C 1
ATOM 6182 O O . ARG B 1 78 ? -26.203 -17.016 2.916 1 98.81 78 ARG B O 1
ATOM 6189 N N . ARG B 1 79 ? -24.328 -15.797 2.559 1 98.62 79 ARG B N 1
ATOM 6190 C CA . ARG B 1 79 ? -23.453 -16.969 2.51 1 98.62 79 ARG B CA 1
ATOM 6191 C C . ARG B 1 79 ? -23.438 -17.688 3.85 1 98.62 79 ARG B C 1
ATOM 6193 O O . ARG B 1 79 ? -23.75 -17.109 4.887 1 98.62 79 ARG B O 1
ATOM 6200 N N . GLY B 1 80 ? -23.125 -18.969 3.82 1 98.12 80 GLY B N 1
ATOM 6201 C CA . GLY B 1 80 ? -23.062 -19.766 5.031 1 98.12 80 GLY B CA 1
ATOM 6202 C C . GLY B 1 80 ? -24.438 -20.25 5.484 1 98.12 80 GLY B C 1
ATOM 6203 O O . GLY B 1 80 ? -24.547 -20.906 6.523 1 98.12 80 GLY B O 1
ATOM 6204 N N . LEU B 1 81 ? -25.453 -19.922 4.801 1 98.12 81 LEU B N 1
ATOM 6205 C CA . LEU B 1 81 ? -26.828 -20.344 5.113 1 98.12 81 LEU B CA 1
ATOM 6206 C C . LEU B 1 81 ? -27.469 -21.047 3.922 1 98.12 81 LEU B C 1
ATOM 6208 O O . LEU B 1 81 ? -27.266 -20.625 2.775 1 98.12 81 LEU B O 1
ATOM 6212 N N . GLU B 1 82 ? -28.297 -22.031 4.223 1 98.25 82 GLU B N 1
ATOM 6213 C CA . GLU B 1 82 ? -28.953 -22.797 3.176 1 98.25 82 GLU B CA 1
ATOM 6214 C C . GLU B 1 82 ? -30.062 -21.984 2.516 1 98.25 82 GLU B C 1
ATOM 6216 O O . GLU B 1 82 ? -30.844 -21.312 3.201 1 98.25 82 GLU B O 1
ATOM 6221 N N . PHE B 1 83 ? -30.141 -21.984 1.246 1 98.56 83 PHE B N 1
ATOM 6222 C CA . PHE B 1 83 ? -31.281 -21.484 0.506 1 98.56 83 PHE B CA 1
ATOM 6223 C C . PHE B 1 83 ? -31.891 -22.562 -0.369 1 98.56 83 PHE B C 1
ATOM 6225 O O . PHE B 1 83 ? -31.234 -23.578 -0.659 1 98.56 83 PHE B O 1
ATOM 6232 N N . ILE B 1 84 ? -33.125 -22.375 -0.756 1 98.12 84 ILE B N 1
ATOM 6233 C CA . ILE B 1 84 ? -33.844 -23.438 -1.454 1 98.12 84 ILE B CA 1
ATOM 6234 C C . ILE B 1 84 ? -34.156 -23 -2.881 1 98.12 84 ILE B C 1
ATOM 6236 O O . ILE B 1 84 ? -34.438 -21.812 -3.127 1 98.12 84 ILE B O 1
ATOM 6240 N N . VAL B 1 85 ? -34.094 -23.953 -3.793 1 98.25 85 VAL B N 1
ATOM 6241 C CA . VAL B 1 85 ? -34.469 -23.797 -5.195 1 98.25 85 VAL B CA 1
ATOM 6242 C C . VAL B 1 85 ? -35.344 -24.969 -5.641 1 98.25 85 VAL B C 1
ATOM 6244 O O . VAL B 1 85 ? -35.156 -26.094 -5.184 1 98.25 85 VAL B O 1
ATOM 6247 N N . GLN B 1 86 ? -36.25 -24.672 -6.52 1 98.12 86 GLN B N 1
ATOM 6248 C CA . GLN B 1 86 ? -37.094 -25.719 -7.086 1 98.12 86 GLN B CA 1
ATOM 6249 C C . GLN B 1 86 ? -36.812 -25.906 -8.578 1 98.12 86 GLN B C 1
ATOM 6251 O O . GLN B 1 86 ? -36.906 -24.953 -9.352 1 98.12 86 GLN B O 1
ATOM 6256 N N . VAL B 1 87 ? -36.5 -27.109 -8.945 1 97.94 87 VAL B N 1
ATOM 6257 C CA . VAL B 1 87 ? -36.25 -27.438 -10.344 1 97.94 87 VAL B CA 1
ATOM 6258 C C . VAL B 1 87 ? -37.312 -28.391 -10.852 1 97.94 87 VAL B C 1
ATOM 6260 O O . VAL B 1 87 ? -37.594 -29.422 -10.234 1 97.94 87 VAL B O 1
ATOM 6263 N N . THR B 1 88 ? -37.938 -28.047 -11.977 1 97.75 88 THR B N 1
ATOM 6264 C CA . THR B 1 88 ? -38.938 -28.875 -12.633 1 97.75 88 THR B CA 1
ATOM 6265 C C . THR B 1 88 ? -38.344 -29.531 -13.883 1 97.75 88 THR B C 1
ATOM 6267 O O . THR B 1 88 ? -37.875 -28.844 -14.781 1 97.75 88 THR B O 1
ATOM 6270 N N . PHE B 1 89 ? -38.438 -30.875 -13.883 1 96.56 89 PHE B N 1
ATOM 6271 C CA . PHE B 1 89 ? -37.938 -31.641 -15.016 1 96.56 89 PHE B CA 1
ATOM 6272 C C . PHE B 1 89 ? -39.062 -32.062 -15.938 1 96.56 89 PHE B C 1
ATOM 6274 O O . PHE B 1 89 ? -40.25 -31.922 -15.602 1 96.56 89 PHE B O 1
ATOM 6281 N N . SER B 1 90 ? -38.719 -32.531 -17.156 1 95.12 90 SER B N 1
ATOM 6282 C CA . SER B 1 90 ? -39.688 -32.969 -18.156 1 95.12 90 SER B CA 1
ATOM 6283 C C . SER B 1 90 ? -40.406 -34.219 -17.719 1 95.12 90 SER B C 1
ATOM 6285 O O . SER B 1 90 ? -41.531 -34.5 -18.156 1 95.12 90 SER B O 1
ATOM 6287 N N . ARG B 1 91 ? -39.781 -35.031 -16.938 1 94.19 91 ARG B N 1
ATOM 6288 C CA . ARG B 1 91 ? -40.312 -36.219 -16.312 1 94.19 91 ARG B CA 1
ATOM 6289 C C . ARG B 1 91 ? -39.688 -36.469 -14.945 1 94.19 91 ARG B C 1
ATOM 6291 O O . ARG B 1 91 ? -38.656 -35.844 -14.617 1 94.19 91 ARG B O 1
ATOM 6298 N N . PRO B 1 92 ? -40.344 -37.312 -14.109 1 94.44 92 PRO B N 1
ATOM 6299 C CA . PRO B 1 92 ? -39.688 -37.656 -12.844 1 94.44 92 PRO B CA 1
ATOM 6300 C C . PRO B 1 92 ? -38.344 -38.312 -13.047 1 94.44 92 PRO B C 1
ATOM 6302 O O . PRO B 1 92 ? -38.156 -39.125 -13.961 1 94.44 92 PRO B O 1
ATOM 6305 N N . LEU B 1 93 ? -37.438 -37.938 -12.203 1 92.12 93 LEU B N 1
ATOM 6306 C CA . LEU B 1 93 ? -36.094 -38.438 -12.305 1 92.12 93 LEU B CA 1
ATOM 6307 C C . LEU B 1 93 ? -36.031 -39.906 -11.914 1 92.12 93 LEU B C 1
ATOM 6309 O O . LEU B 1 93 ? -36.719 -40.344 -11.008 1 92.12 93 LEU B O 1
ATOM 6313 N N . THR B 1 94 ? -35.188 -40.625 -12.586 1 89.75 94 THR B N 1
ATOM 6314 C CA . THR B 1 94 ? -34.906 -42 -12.25 1 89.75 94 THR B CA 1
ATOM 6315 C C . THR B 1 94 ? -33.5 -42.125 -11.656 1 89.75 94 THR B C 1
ATOM 6317 O O . THR B 1 94 ? -32.75 -41.156 -11.617 1 89.75 94 THR B O 1
ATOM 6320 N N . ALA B 1 95 ? -33.156 -43.312 -11.211 1 86.56 95 ALA B N 1
ATOM 6321 C CA . ALA B 1 95 ? -31.844 -43.594 -10.602 1 86.56 95 ALA B CA 1
ATOM 6322 C C . ALA B 1 95 ? -30.719 -43.406 -11.625 1 86.56 95 ALA B C 1
ATOM 6324 O O . ALA B 1 95 ? -29.578 -43.125 -11.25 1 86.56 95 ALA B O 1
ATOM 6325 N N . ALA B 1 96 ? -31.062 -43.469 -12.883 1 86.5 96 ALA B N 1
ATOM 6326 C CA . ALA B 1 96 ? -30.062 -43.344 -13.938 1 86.5 96 ALA B CA 1
ATOM 6327 C C . ALA B 1 96 ? -29.781 -41.906 -14.297 1 86.5 96 ALA B C 1
ATOM 6329 O O . ALA B 1 96 ? -28.781 -41.594 -14.938 1 86.5 96 ALA B O 1
ATOM 6330 N N . ASP B 1 97 ? -30.688 -41.125 -13.859 1 90.69 97 ASP B N 1
ATOM 6331 C CA . ASP B 1 97 ? -30.531 -39.688 -14.195 1 90.69 97 ASP B CA 1
ATOM 6332 C C . ASP B 1 97 ? -29.562 -39 -13.234 1 90.69 97 ASP B C 1
ATOM 6334 O O . ASP B 1 97 ? -29.562 -39.312 -12.031 1 90.69 97 ASP B O 1
ATOM 6338 N N . ASP B 1 98 ? -28.672 -38.188 -13.812 1 91.88 98 ASP B N 1
ATOM 6339 C CA . ASP B 1 98 ? -27.734 -37.375 -13.016 1 91.88 98 ASP B CA 1
ATOM 6340 C C . ASP B 1 98 ? -27.781 -35.938 -13.461 1 91.88 98 ASP B C 1
ATOM 6342 O O . ASP B 1 98 ? -27.984 -35.625 -14.641 1 91.88 98 ASP B O 1
ATOM 6346 N N . PHE B 1 99 ? -27.75 -35.094 -12.438 1 94.31 99 PHE B N 1
ATOM 6347 C CA . PHE B 1 99 ? -27.719 -33.656 -12.727 1 94.31 99 PHE B CA 1
ATOM 6348 C C . PHE B 1 99 ? -26.922 -32.906 -11.664 1 94.31 99 PHE B C 1
ATOM 6350 O O . PHE B 1 99 ? -26.562 -33.469 -10.633 1 94.31 99 PHE B O 1
ATOM 6357 N N . GLN B 1 100 ? -26.562 -31.719 -11.914 1 95.94 100 GLN B N 1
ATOM 6358 C CA . GLN B 1 100 ? -25.891 -30.828 -10.977 1 95.94 100 GLN B CA 1
ATOM 6359 C C . GLN B 1 100 ? -26.312 -29.391 -11.188 1 95.94 100 GLN B C 1
ATOM 6361 O O . GLN B 1 100 ? -26.844 -29.031 -12.242 1 95.94 100 GLN B O 1
ATOM 6366 N N . LEU B 1 101 ? -26.234 -28.594 -10.172 1 97.12 101 LEU B N 1
ATOM 6367 C CA . LEU B 1 101 ? -26.375 -27.156 -10.289 1 97.12 101 LEU B CA 1
ATOM 6368 C C . LEU B 1 101 ? -25.016 -26.484 -10.43 1 97.12 101 LEU B C 1
ATOM 6370 O O . LEU B 1 101 ? -24.031 -26.938 -9.852 1 97.12 101 LEU B O 1
ATOM 6374 N N . GLU B 1 102 ? -25 -25.469 -11.211 1 96.19 102 GLU B N 1
ATOM 6375 C CA . GLU B 1 102 ? -23.766 -24.719 -11.453 1 96.19 102 GLU B CA 1
ATOM 6376 C C . GLU B 1 102 ? -23.953 -23.234 -11.18 1 96.19 102 GLU B C 1
ATOM 6378 O O . GLU B 1 102 ? -24.938 -22.641 -11.625 1 96.19 102 GLU B O 1
ATOM 6383 N N . PHE B 1 103 ? -23.094 -22.688 -10.383 1 97 103 PHE B N 1
ATOM 6384 C CA . PHE B 1 103 ? -23.094 -21.266 -10.062 1 97 103 PHE B CA 1
ATOM 6385 C C . PHE B 1 103 ? -21.797 -20.609 -10.523 1 97 103 PHE B C 1
ATOM 6387 O O . PHE B 1 103 ? -20.703 -21.047 -10.148 1 97 103 PHE B O 1
ATOM 6394 N N . LEU B 1 104 ? -21.906 -19.594 -11.336 1 96.19 104 LEU B N 1
ATOM 6395 C CA . LEU B 1 104 ? -20.766 -18.906 -11.906 1 96.19 104 LEU B CA 1
ATOM 6396 C C . LEU B 1 104 ? -20.766 -17.438 -11.531 1 96.19 104 LEU B C 1
ATOM 6398 O O . LEU B 1 104 ? -21.812 -16.797 -11.5 1 96.19 104 LEU B O 1
ATOM 6402 N N . ILE B 1 105 ? -19.578 -16.906 -11.273 1 96.25 105 ILE B N 1
ATOM 6403 C CA . ILE B 1 105 ? -19.438 -15.484 -10.992 1 96.25 105 ILE B CA 1
ATOM 6404 C C . ILE B 1 105 ? -18.234 -14.922 -11.742 1 96.25 105 ILE B C 1
ATOM 6406 O O . ILE B 1 105 ? -17.188 -15.578 -11.828 1 96.25 105 ILE B O 1
ATOM 6410 N N . GLY B 1 106 ? -18.375 -13.711 -12.266 1 92.44 106 GLY B N 1
ATOM 6411 C CA . GLY B 1 106 ? -17.297 -13.047 -12.969 1 92.44 106 GLY B CA 1
ATOM 6412 C C . GLY B 1 106 ? -17.125 -13.523 -14.398 1 92.44 106 GLY B C 1
ATOM 6413 O O . GLY B 1 106 ? -17.844 -14.43 -14.844 1 92.44 106 GLY B O 1
ATOM 6414 N N . ASN B 1 107 ? -16.094 -12.805 -14.969 1 87.88 107 ASN B N 1
ATOM 6415 C CA . ASN B 1 107 ? -15.734 -13.227 -16.328 1 87.88 107 ASN B CA 1
ATOM 6416 C C . ASN B 1 107 ? -14.672 -14.32 -16.312 1 87.88 107 ASN B C 1
ATOM 6418 O O . ASN B 1 107 ? -13.812 -14.344 -15.422 1 87.88 107 ASN B O 1
ATOM 6422 N N . ASP B 1 108 ? -14.805 -15.391 -16.984 1 83.94 108 ASP B N 1
ATOM 6423 C CA . ASP B 1 108 ? -13.883 -16.516 -17.094 1 83.94 108 ASP B CA 1
ATOM 6424 C C . ASP B 1 108 ? -13.906 -17.375 -15.836 1 83.94 108 ASP B C 1
ATOM 6426 O O . ASP B 1 108 ? -12.875 -17.562 -15.188 1 83.94 108 ASP B O 1
ATOM 6430 N N . PRO B 1 109 ? -14.977 -17.766 -15.469 1 90.56 109 PRO B N 1
ATOM 6431 C CA . PRO B 1 109 ? -15.117 -18.562 -14.25 1 90.56 109 PRO B CA 1
ATOM 6432 C C . PRO B 1 109 ? -14.18 -19.766 -14.211 1 90.56 109 PRO B C 1
ATOM 6434 O O . PRO B 1 109 ? -13.938 -20.391 -15.25 1 90.56 109 PRO B O 1
ATOM 6437 N N . SER B 1 110 ? -13.656 -20.047 -13.023 1 89.25 110 SER B N 1
ATOM 6438 C CA . SER B 1 110 ? -12.695 -21.125 -12.805 1 89.25 110 SER B CA 1
ATOM 6439 C C . SER B 1 110 ? -13.055 -21.938 -11.562 1 89.25 110 SER B C 1
ATOM 6441 O O . SER B 1 110 ? -13.32 -21.375 -10.5 1 89.25 110 SER B O 1
ATOM 6443 N N . PRO B 1 111 ? -13.047 -23.266 -11.664 1 90.25 111 PRO B N 1
ATOM 6444 C CA . PRO B 1 111 ? -13.305 -24.094 -10.492 1 90.25 111 PRO B CA 1
ATOM 6445 C C . PRO B 1 111 ? -12.227 -23.953 -9.422 1 90.25 111 PRO B C 1
ATOM 6447 O O . PRO B 1 111 ? -12.516 -24.062 -8.227 1 90.25 111 PRO B O 1
ATOM 6450 N N . THR B 1 112 ? -11.047 -23.672 -9.828 1 87 112 THR B N 1
ATOM 6451 C CA . THR B 1 112 ? -9.93 -23.594 -8.898 1 87 112 THR B CA 1
ATOM 6452 C C . THR B 1 112 ? -9.992 -22.312 -8.078 1 87 112 THR B C 1
ATOM 6454 O O . THR B 1 112 ? -9.477 -22.25 -6.965 1 87 112 THR B O 1
ATOM 6457 N N . LEU B 1 113 ? -10.609 -21.281 -8.648 1 87.25 113 LEU B N 1
ATOM 6458 C CA . LEU B 1 113 ? -10.711 -20 -7.965 1 87.25 113 LEU B CA 1
ATOM 6459 C C . LEU B 1 113 ? -12.062 -19.875 -7.266 1 87.25 113 LEU B C 1
ATOM 6461 O O . LEU B 1 113 ? -12.375 -18.812 -6.715 1 87.25 113 LEU B O 1
ATOM 6465 N N . ASP B 1 114 ? -12.836 -20.875 -7.355 1 91.06 114 ASP B N 1
ATOM 6466 C CA . ASP B 1 114 ? -14.156 -20.938 -6.746 1 91.06 114 ASP B CA 1
ATOM 6467 C C . ASP B 1 114 ? -15.102 -19.922 -7.383 1 91.06 114 ASP B C 1
ATOM 6469 O O . ASP B 1 114 ? -16.031 -19.422 -6.73 1 91.06 114 ASP B O 1
ATOM 6473 N N . THR B 1 115 ? -14.82 -19.5 -8.602 1 93.88 115 THR B N 1
ATOM 6474 C CA . THR B 1 115 ? -15.727 -18.641 -9.344 1 93.88 115 THR B CA 1
ATOM 6475 C C . THR B 1 115 ? -16.656 -19.469 -10.234 1 93.88 115 THR B C 1
ATOM 6477 O O . THR B 1 115 ? -17.578 -18.922 -10.852 1 93.88 115 THR B O 1
ATOM 6480 N N . TYR B 1 116 ? -16.375 -20.75 -10.352 1 94.38 116 TYR B N 1
ATOM 6481 C CA . TYR B 1 116 ? -17.234 -21.781 -10.922 1 94.38 116 TYR B CA 1
ATOM 6482 C C . TYR B 1 116 ? -17.484 -22.891 -9.914 1 94.38 116 TYR B C 1
ATOM 6484 O O . TYR B 1 116 ? -16.578 -23.672 -9.609 1 94.38 116 TYR B O 1
ATOM 6492 N N . VAL B 1 117 ? -18.75 -23.047 -9.5 1 95.94 117 VAL B N 1
ATOM 6493 C CA . VAL B 1 117 ? -19.031 -24 -8.422 1 95.94 117 VAL B CA 1
ATOM 6494 C C . VAL B 1 117 ? -20.094 -25 -8.891 1 95.94 117 VAL B C 1
ATOM 6496 O O . VAL B 1 117 ? -21.109 -24.609 -9.469 1 95.94 117 VAL B O 1
ATOM 6499 N N . VAL B 1 118 ? -19.797 -26.203 -8.625 1 95.38 118 VAL B N 1
ATOM 6500 C CA . VAL B 1 118 ? -20.719 -27.297 -8.953 1 95.38 118 VAL B CA 1
ATOM 6501 C C . VAL B 1 118 ? -21.312 -27.875 -7.668 1 95.38 118 VAL B C 1
ATOM 6503 O O . VAL B 1 118 ? -20.594 -28.125 -6.699 1 95.38 118 VAL B O 1
ATOM 6506 N N . VAL B 1 119 ? -22.609 -28 -7.676 1 97.06 119 VAL B N 1
ATOM 6507 C CA . VAL B 1 119 ? -23.312 -28.609 -6.547 1 97.06 119 VAL B CA 1
ATOM 6508 C C . VAL B 1 119 ? -24.016 -29.875 -6.992 1 97.06 119 VAL B C 1
ATOM 6510 O O . VAL B 1 119 ? -24.797 -29.859 -7.949 1 97.06 119 VAL B O 1
ATOM 6513 N N . THR B 1 120 ? -23.75 -30.922 -6.289 1 96.06 120 THR B N 1
ATOM 6514 C CA . THR B 1 120 ? -24.359 -32.219 -6.617 1 96.06 120 THR B CA 1
ATOM 6515 C C . THR B 1 120 ? -25.344 -32.625 -5.527 1 96.06 120 THR B C 1
ATOM 6517 O O . THR B 1 120 ? -25.344 -32.094 -4.43 1 96.06 120 THR B O 1
ATOM 6520 N N . PHE B 1 121 ? -26.25 -33.594 -5.789 1 93.62 121 PHE B N 1
ATOM 6521 C CA . PHE B 1 121 ? -27.328 -33.938 -4.887 1 93.62 121 PHE B CA 1
ATOM 6522 C C . PHE B 1 121 ? -27.422 -35.469 -4.738 1 93.62 121 PHE B C 1
ATOM 6524 O O . PHE B 1 121 ? -28.281 -35.969 -4.016 1 93.62 121 PHE B O 1
ATOM 6531 N N . GLY B 1 122 ? -26.531 -36.219 -5.277 1 84.94 122 GLY B N 1
ATOM 6532 C CA . GLY B 1 122 ? -26.469 -37.656 -5.168 1 84.94 122 GLY B CA 1
ATOM 6533 C C . GLY B 1 122 ? -25.156 -38.188 -4.605 1 84.94 122 GLY B C 1
ATOM 6534 O O . GLY B 1 122 ? -24.625 -37.594 -3.656 1 84.94 122 GLY B O 1
ATOM 6535 N N . SER B 1 123 ? -24.719 -39.312 -5.082 1 82.56 123 SER B N 1
ATOM 6536 C CA . SER B 1 123 ? -23.531 -40 -4.559 1 82.56 123 SER B CA 1
ATOM 6537 C C . SER B 1 123 ? -22.25 -39.375 -5.109 1 82.56 123 SER B C 1
ATOM 6539 O O . SER B 1 123 ? -21.188 -39.531 -4.527 1 82.56 123 SER B O 1
ATOM 6541 N N . ARG B 1 124 ? -22.438 -38.656 -6.199 1 86.88 124 ARG B N 1
ATOM 6542 C CA . ARG B 1 124 ? -21.266 -38.031 -6.781 1 86.88 124 ARG B CA 1
ATOM 6543 C C . ARG B 1 124 ? -20.797 -36.844 -5.93 1 86.88 124 ARG B C 1
ATOM 6545 O O . ARG B 1 124 ? -21.594 -35.938 -5.645 1 86.88 124 ARG B O 1
ATOM 6552 N N . PRO B 1 125 ? -19.516 -36.875 -5.496 1 85 125 PRO B N 1
ATOM 6553 C CA . PRO B 1 125 ? -19.047 -35.75 -4.703 1 85 125 PRO B CA 1
ATOM 6554 C C . PRO B 1 125 ? -19.047 -34.438 -5.492 1 85 125 PRO B C 1
ATOM 6556 O O . PRO B 1 125 ? -18.734 -34.438 -6.688 1 85 125 PRO B O 1
ATOM 6559 N N . GLY B 1 126 ? -19.438 -33.375 -4.871 1 84.94 126 GLY B N 1
ATOM 6560 C CA . GLY B 1 126 ? -19.5 -32.094 -5.512 1 84.94 126 GLY B CA 1
ATOM 6561 C C . GLY B 1 126 ? -18.422 -31.125 -5.051 1 84.94 126 GLY B C 1
ATOM 6562 O O . GLY B 1 126 ? -17.344 -31.562 -4.648 1 84.94 126 GLY B O 1
ATOM 6563 N N . GLY B 1 127 ? -18.656 -29.844 -5.387 1 86.12 127 GLY B N 1
ATOM 6564 C CA . GLY B 1 127 ? -17.75 -28.766 -5.031 1 86.12 127 GLY B CA 1
ATOM 6565 C C . GLY B 1 127 ? -17.875 -28.328 -3.588 1 86.12 127 GLY B C 1
ATOM 6566 O O . GLY B 1 127 ? -18.297 -29.109 -2.73 1 86.12 127 GLY B O 1
ATOM 6567 N N . PRO B 1 128 ? -17.406 -27.125 -3.357 1 90 128 PRO B N 1
ATOM 6568 C CA . PRO B 1 128 ? -17.359 -26.625 -1.981 1 90 128 PRO B CA 1
ATOM 6569 C C . PRO B 1 128 ? -18.75 -26.328 -1.417 1 90 128 PRO B C 1
ATOM 6571 O O . PRO B 1 128 ? -18.938 -26.312 -0.197 1 90 128 PRO B O 1
ATOM 6574 N N . TRP B 1 129 ? -19.734 -26.016 -2.297 1 96.56 129 TRP B N 1
ATOM 6575 C CA . TRP B 1 129 ? -21.094 -25.812 -1.81 1 96.56 129 TRP B CA 1
ATOM 6576 C C . TRP B 1 129 ? -21.797 -27.141 -1.567 1 96.56 129 TRP B C 1
ATOM 6578 O O . TRP B 1 129 ? -21.703 -28.047 -2.385 1 96.56 129 TRP B O 1
ATOM 6588 N N . SER B 1 130 ? -22.5 -27.234 -0.481 1 95.94 130 SER B N 1
ATOM 6589 C CA . SER B 1 130 ? -23.219 -28.469 -0.185 1 95.94 130 SER B CA 1
ATOM 6590 C C . SER B 1 130 ? -24.625 -28.438 -0.789 1 95.94 130 SER B C 1
ATOM 6592 O O . SER B 1 130 ? -25.234 -27.375 -0.91 1 95.94 130 SER B O 1
ATOM 6594 N N . GLY B 1 131 ? -25.078 -29.656 -1.222 1 96.62 131 GLY B N 1
ATOM 6595 C CA . GLY B 1 131 ? -26.422 -29.812 -1.777 1 96.62 131 GLY B CA 1
ATOM 6596 C C . GLY B 1 131 ? -27.172 -30.984 -1.181 1 96.62 131 GLY B C 1
ATOM 6597 O O . GLY B 1 131 ? -26.594 -32.031 -0.873 1 96.62 131 GLY B O 1
ATOM 6598 N N . ARG B 1 132 ? -28.438 -30.75 -1.018 1 95.94 132 ARG B N 1
ATOM 6599 C CA . ARG B 1 132 ? -29.297 -31.859 -0.583 1 95.94 132 ARG B CA 1
ATOM 6600 C C . ARG B 1 132 ? -30.688 -31.734 -1.2 1 95.94 132 ARG B C 1
ATOM 6602 O O . ARG B 1 132 ? -31.125 -30.641 -1.534 1 95.94 132 ARG B O 1
ATOM 6609 N N . VAL B 1 133 ? -31.344 -32.844 -1.353 1 96.19 133 VAL B N 1
ATOM 6610 C CA . VAL B 1 133 ? -32.75 -32.875 -1.793 1 96.19 133 VAL B CA 1
ATOM 6611 C C . VAL B 1 133 ? -33.656 -32.688 -0.592 1 96.19 133 VAL B C 1
ATOM 6613 O O . VAL B 1 133 ? -33.656 -33.5 0.335 1 96.19 133 VAL B O 1
ATOM 6616 N N . VAL B 1 134 ? -34.406 -31.641 -0.628 1 96.94 134 VAL B N 1
ATOM 6617 C CA . VAL B 1 134 ? -35.312 -31.328 0.473 1 96.94 134 VAL B CA 1
ATOM 6618 C C . VAL B 1 134 ? -36.656 -32.031 0.27 1 96.94 134 VAL B C 1
ATOM 6620 O O . VAL B 1 134 ? -37.219 -32.562 1.222 1 96.94 134 VAL B O 1
ATOM 6623 N N . GLU B 1 135 ? -37.156 -31.938 -0.967 1 96.06 135 GLU B N 1
ATOM 6624 C CA . GLU B 1 135 ? -38.438 -32.562 -1.308 1 96.06 135 GLU B CA 1
ATOM 6625 C C . GLU B 1 135 ? -38.438 -33.031 -2.752 1 96.06 135 GLU B C 1
ATOM 6627 O O . GLU B 1 135 ? -37.906 -32.375 -3.641 1 96.06 135 GLU B O 1
ATOM 6632 N N . ASN B 1 136 ? -38.969 -34.219 -2.939 1 94.31 136 ASN B N 1
ATOM 6633 C CA . ASN B 1 136 ? -39.188 -34.812 -4.254 1 94.31 136 ASN B CA 1
ATOM 6634 C C . ASN B 1 136 ? -40.656 -35.031 -4.555 1 94.31 136 ASN B C 1
ATOM 6636 O O . ASN B 1 136 ? -41.281 -35.938 -4.031 1 94.31 136 ASN B O 1
ATOM 6640 N N . LYS B 1 137 ? -41.156 -34.188 -5.402 1 94.5 137 LYS B N 1
ATOM 6641 C CA . LYS B 1 137 ? -42.562 -34.25 -5.766 1 94.5 137 LYS B CA 1
ATOM 6642 C C . LYS B 1 137 ? -42.75 -34.406 -7.273 1 94.5 137 LYS B C 1
ATOM 6644 O O . LYS B 1 137 ? -42.906 -33.406 -7.988 1 94.5 137 LYS B O 1
ATOM 6649 N N . GLY B 1 138 ? -42.844 -35.594 -7.73 1 93.69 138 GLY B N 1
ATOM 6650 C CA . GLY B 1 138 ? -43.031 -35.844 -9.148 1 93.69 138 GLY B CA 1
ATOM 6651 C C . GLY B 1 138 ? -41.906 -35.312 -10.008 1 93.69 138 GLY B C 1
ATOM 6652 O O . GLY B 1 138 ? -40.75 -35.75 -9.867 1 93.69 138 GLY B O 1
ATOM 6653 N N . GLN B 1 139 ? -42.344 -34.312 -10.828 1 95 139 GLN B N 1
ATOM 6654 C CA . GLN B 1 139 ? -41.375 -33.719 -11.758 1 95 139 GLN B CA 1
ATOM 6655 C C . GLN B 1 139 ? -40.594 -32.594 -11.102 1 95 139 GLN B C 1
ATOM 6657 O O . GLN B 1 139 ? -39.594 -32.125 -11.656 1 95 139 GLN B O 1
ATOM 6662 N N . THR B 1 140 ? -41.031 -32.219 -9.93 1 96.69 140 THR B N 1
ATOM 6663 C CA . THR B 1 140 ? -40.406 -31.062 -9.281 1 96.69 140 THR B CA 1
ATOM 6664 C C . THR B 1 140 ? -39.562 -31.484 -8.078 1 96.69 140 THR B C 1
ATOM 6666 O O . THR B 1 140 ? -40.062 -32.219 -7.211 1 96.69 140 THR B O 1
ATOM 6669 N N . LEU B 1 141 ? -38.344 -31.047 -8.078 1 96.81 141 LEU B N 1
ATOM 6670 C CA . LEU B 1 141 ? -37.438 -31.266 -6.961 1 96.81 141 LEU B CA 1
ATOM 6671 C C . LEU B 1 141 ? -37.125 -29.969 -6.227 1 96.81 141 LEU B C 1
ATOM 6673 O O . LEU B 1 141 ? -36.875 -28.938 -6.855 1 96.81 141 LEU B O 1
ATOM 6677 N N . THR B 1 142 ? -37.312 -30 -4.902 1 97.88 142 THR B N 1
ATOM 6678 C CA . THR B 1 142 ? -36.812 -28.906 -4.062 1 97.88 142 THR B CA 1
ATOM 6679 C C . THR B 1 142 ? -35.438 -29.203 -3.529 1 97.88 142 THR B C 1
ATOM 6681 O O . THR B 1 142 ? -35.219 -30.219 -2.861 1 97.88 142 THR B O 1
ATOM 6684 N N . LEU B 1 143 ? -34.531 -28.328 -3.852 1 98.12 143 LEU B N 1
ATOM 6685 C CA . LEU B 1 143 ? -33.125 -28.547 -3.549 1 98.12 143 LEU B CA 1
ATOM 6686 C C . LEU B 1 143 ? -32.625 -27.516 -2.529 1 98.12 143 LEU B C 1
ATOM 6688 O O . LEU B 1 143 ? -33 -26.344 -2.584 1 98.12 143 LEU B O 1
ATOM 6692 N N . GLY B 1 144 ? -31.922 -27.969 -1.52 1 98.25 144 GLY B N 1
ATOM 6693 C CA . GLY B 1 144 ? -31.219 -27.109 -0.583 1 98.25 144 GLY B CA 1
ATOM 6694 C C . GLY B 1 144 ? -29.75 -26.938 -0.913 1 98.25 144 GLY B C 1
ATOM 6695 O O . GLY B 1 144 ? -29.047 -27.938 -1.153 1 98.25 144 GLY B O 1
ATOM 6696 N N . ILE B 1 145 ? -29.281 -25.719 -1.048 1 98.31 145 ILE B N 1
ATOM 6697 C CA . ILE B 1 145 ? -27.891 -25.406 -1.387 1 98.31 145 ILE B CA 1
ATOM 6698 C C . ILE B 1 145 ? -27.281 -24.562 -0.276 1 98.31 145 ILE B C 1
ATOM 6700 O O . ILE B 1 145 ? -27.859 -23.578 0.169 1 98.31 145 ILE B O 1
ATOM 6704 N N . THR B 1 146 ? -26.062 -24.906 0.225 1 98.31 146 THR B N 1
ATOM 6705 C CA . THR B 1 146 ? -25.391 -24.156 1.29 1 98.31 146 THR B CA 1
ATOM 6706 C C . THR B 1 146 ? -23.984 -23.781 0.875 1 98.31 146 THR B C 1
ATOM 6708 O O . THR B 1 146 ? -23.062 -24.594 0.952 1 98.31 146 THR B O 1
ATOM 6711 N N . PRO B 1 147 ? -23.781 -22.547 0.537 1 98.06 147 PRO B N 1
ATOM 6712 C CA . PRO B 1 147 ? -22.406 -22.078 0.333 1 98.06 147 PRO B CA 1
ATOM 6713 C C . PRO B 1 147 ? -21.609 -21.984 1.636 1 98.06 147 PRO B C 1
ATOM 6715 O O . PRO B 1 147 ? -22.188 -21.734 2.695 1 98.06 147 PRO B O 1
ATOM 6718 N N . PRO B 1 148 ? -20.312 -22.156 1.575 1 96.31 148 PRO B N 1
ATOM 6719 C CA . PRO B 1 148 ? -19.484 -21.922 2.754 1 96.31 148 PRO B CA 1
ATOM 6720 C C . PRO B 1 148 ? -19.516 -20.453 3.211 1 96.31 148 PRO B C 1
ATOM 6722 O O . PRO B 1 148 ? -19.859 -19.578 2.426 1 96.31 148 PRO B O 1
ATOM 6725 N N . PRO B 1 149 ? -19.141 -20.219 4.469 1 96.69 149 PRO B N 1
ATOM 6726 C CA . PRO B 1 149 ? -19.203 -18.859 5.012 1 96.69 149 PRO B CA 1
ATOM 6727 C C . PRO B 1 149 ? -18.125 -17.938 4.441 1 96.69 149 PRO B C 1
ATOM 6729 O O . PRO B 1 149 ? -18.156 -16.719 4.668 1 96.69 149 PRO B O 1
ATOM 6732 N N . ASP B 1 150 ? -17.172 -18.453 3.748 1 94.81 150 ASP B N 1
ATOM 6733 C CA . ASP B 1 150 ? -16.109 -17.625 3.162 1 94.81 150 ASP B CA 1
ATOM 6734 C C . ASP B 1 150 ? -16.281 -17.516 1.648 1 94.81 150 ASP B C 1
ATOM 6736 O O . ASP B 1 150 ? -15.336 -17.172 0.937 1 94.81 150 ASP B O 1
ATOM 6740 N N . THR B 1 151 ? -17.438 -17.812 1.139 1 96.94 151 THR B N 1
ATOM 6741 C CA . THR B 1 151 ? -17.75 -17.797 -0.287 1 96.94 151 THR B CA 1
ATOM 6742 C C . THR B 1 151 ? -17.641 -16.375 -0.839 1 96.94 151 THR B C 1
ATOM 6744 O O . THR B 1 151 ? -17.859 -15.398 -0.113 1 96.94 151 THR B O 1
ATOM 6747 N N . ILE B 1 152 ? -17.297 -16.219 -2.127 1 96.81 152 ILE B N 1
ATOM 6748 C CA . ILE B 1 152 ? -17.188 -14.961 -2.848 1 96.81 152 ILE B CA 1
ATOM 6749 C C . ILE B 1 152 ? -18.516 -14.227 -2.824 1 96.81 152 ILE B C 1
ATOM 6751 O O . ILE B 1 152 ? -19.578 -14.844 -2.996 1 96.81 152 ILE B O 1
ATOM 6755 N N . VAL B 1 153 ? -18.469 -12.961 -2.562 1 98.31 153 VAL B N 1
ATOM 6756 C CA . VAL B 1 153 ? -19.656 -12.117 -2.521 1 98.31 153 VAL B CA 1
ATOM 6757 C C . VAL B 1 153 ? -19.875 -11.461 -3.885 1 98.31 153 VAL B C 1
ATOM 6759 O O . VAL B 1 153 ? -18.922 -10.992 -4.512 1 98.31 153 VAL B O 1
ATOM 6762 N N . GLY B 1 154 ? -21.141 -11.469 -4.316 1 98 154 GLY B N 1
ATOM 6763 C CA . GLY B 1 154 ? -21.469 -10.859 -5.594 1 98 154 GLY B CA 1
ATOM 6764 C C . GLY B 1 154 ? -22.656 -11.508 -6.277 1 98 154 GLY B C 1
ATOM 6765 O O . GLY B 1 154 ? -23.516 -12.094 -5.617 1 98 154 GLY B O 1
ATOM 6766 N N . LYS B 1 155 ? -22.766 -11.273 -7.559 1 97.81 155 LYS B N 1
ATOM 6767 C CA . LYS B 1 155 ? -23.875 -11.773 -8.367 1 97.81 155 LYS B CA 1
ATOM 6768 C C . LYS B 1 155 ? -23.484 -13.031 -9.125 1 97.81 155 LYS B C 1
ATOM 6770 O O . LYS B 1 155 ? -22.5 -13.039 -9.867 1 97.81 155 LYS B O 1
ATOM 6775 N N . TYR B 1 156 ? -24.25 -14.07 -8.922 1 97.62 156 TYR B N 1
ATOM 6776 C CA . TYR B 1 156 ? -23.969 -15.359 -9.547 1 97.62 156 TYR B CA 1
ATOM 6777 C C . TYR B 1 156 ? -24.984 -15.656 -10.648 1 97.62 156 TYR B C 1
ATOM 6779 O O . TYR B 1 156 ? -26.172 -15.336 -10.516 1 97.62 156 TYR B O 1
ATOM 6787 N N . ARG B 1 157 ? -24.531 -16.266 -11.688 1 96.88 157 ARG B N 1
ATOM 6788 C CA . ARG B 1 157 ? -25.359 -16.922 -12.68 1 96.88 157 ARG B CA 1
ATOM 6789 C C . ARG B 1 157 ? -25.609 -18.391 -12.32 1 96.88 157 ARG B C 1
ATOM 6791 O O . ARG B 1 157 ? -24.703 -19.062 -11.828 1 96.88 157 ARG B O 1
ATOM 6798 N N . SER B 1 158 ? -26.812 -18.812 -12.578 1 96.25 158 SER B N 1
ATOM 6799 C CA . SER B 1 158 ? -27.172 -20.172 -12.172 1 96.25 158 SER B CA 1
ATOM 6800 C C . SER B 1 158 ? -27.609 -21.016 -13.367 1 96.25 158 SER B C 1
ATOM 6802 O O . SER B 1 158 ? -28.297 -20.516 -14.258 1 96.25 158 SER B O 1
ATOM 6804 N N . TYR B 1 159 ? -27.156 -22.297 -13.359 1 96.06 159 TYR B N 1
ATOM 6805 C CA . TYR B 1 159 ? -27.516 -23.266 -14.383 1 96.06 159 TYR B CA 1
ATOM 6806 C C . TYR B 1 159 ? -27.844 -24.609 -13.766 1 96.06 159 TYR B C 1
ATOM 6808 O O . TYR B 1 159 ? -27.375 -24.938 -12.672 1 96.06 159 TYR B O 1
ATOM 6816 N N . VAL B 1 160 ? -28.672 -25.328 -14.461 1 96.75 160 VAL B N 1
ATOM 6817 C CA . VAL B 1 160 ? -28.844 -26.75 -14.211 1 96.75 160 VAL B CA 1
ATOM 6818 C C . VAL B 1 160 ? -28.219 -27.547 -15.359 1 96.75 160 VAL B C 1
ATOM 6820 O O . VAL B 1 160 ? -28.469 -27.266 -16.531 1 96.75 160 VAL B O 1
ATOM 6823 N N . ALA B 1 161 ? -27.391 -28.438 -15 1 95.06 161 ALA B N 1
ATOM 6824 C CA . ALA B 1 161 ? -26.734 -29.281 -15.992 1 95.06 161 ALA B CA 1
ATOM 6825 C C . ALA B 1 161 ? -27.172 -30.734 -15.836 1 95.06 161 ALA B C 1
ATOM 6827 O O . ALA B 1 161 ? -27.031 -31.328 -14.758 1 95.06 161 ALA B O 1
ATOM 6828 N N . VAL B 1 162 ? -27.641 -31.25 -16.859 1 93.94 162 VAL B N 1
ATOM 6829 C CA . VAL B 1 162 ? -28 -32.688 -16.906 1 93.94 162 VAL B CA 1
ATOM 6830 C C . VAL B 1 162 ? -26.844 -33.469 -17.531 1 93.94 162 VAL B C 1
ATOM 6832 O O . VAL B 1 162 ? -26.359 -33.125 -18.609 1 93.94 162 VAL B O 1
ATOM 6835 N N . ILE B 1 163 ? -26.469 -34.469 -16.812 1 91.19 163 ILE B N 1
ATOM 6836 C CA . ILE B 1 163 ? -25.344 -35.281 -17.266 1 91.19 163 ILE B CA 1
ATOM 6837 C C . ILE B 1 163 ? -25.828 -36.375 -18.188 1 91.19 163 ILE B C 1
ATOM 6839 O O . ILE B 1 163 ? -26.656 -37.219 -17.781 1 91.19 163 ILE B O 1
ATOM 6843 N N . LEU B 1 164 ? -25.312 -36.312 -19.375 1 88 164 LEU B N 1
ATOM 6844 C CA . LEU B 1 164 ? -25.625 -37.344 -20.375 1 88 164 LEU B CA 1
ATOM 6845 C C . LEU B 1 164 ? -24.391 -38.188 -20.703 1 88 164 LEU B C 1
ATOM 6847 O O . LEU B 1 164 ? -23.266 -37.812 -20.328 1 88 164 LEU B O 1
ATOM 6851 N N . PRO B 1 165 ? -24.547 -39.344 -21.297 1 82.62 165 PRO B N 1
ATOM 6852 C CA . PRO B 1 165 ? -23.422 -40.219 -21.578 1 82.62 165 PRO B CA 1
ATOM 6853 C C . PRO B 1 165 ? -22.344 -39.531 -22.422 1 82.62 165 PRO B C 1
ATOM 6855 O O . PRO B 1 165 ? -21.156 -39.781 -22.234 1 82.62 165 PRO B O 1
ATOM 6858 N N . ASN B 1 166 ? -22.734 -38.625 -23.297 1 83.44 166 ASN B N 1
ATOM 6859 C CA . ASN B 1 166 ? -21.766 -38.062 -24.234 1 83.44 166 ASN B CA 1
ATOM 6860 C C . ASN B 1 166 ? -21.422 -36.625 -23.859 1 83.44 166 ASN B C 1
ATOM 6862 O O . ASN B 1 166 ? -20.641 -35.969 -24.531 1 83.44 166 ASN B O 1
ATOM 6866 N N . GLY B 1 167 ? -22.062 -36.188 -22.859 1 87.5 167 GLY B N 1
ATOM 6867 C CA . GLY B 1 167 ? -21.812 -34.812 -22.516 1 87.5 167 GLY B CA 1
ATOM 6868 C C . GLY B 1 167 ? -22.734 -34.25 -21.438 1 87.5 167 GLY B C 1
ATOM 6869 O O . GLY B 1 167 ? -23.297 -35.031 -20.656 1 87.5 167 GLY B O 1
ATOM 6870 N N . VAL B 1 168 ? -22.703 -32.969 -21.375 1 90.44 168 VAL B N 1
ATOM 6871 C CA . VAL B 1 168 ? -23.5 -32.281 -20.375 1 90.44 168 VAL B CA 1
ATOM 6872 C C . VAL B 1 168 ? -24.438 -31.281 -21.062 1 90.44 168 VAL B C 1
ATOM 6874 O O . VAL B 1 168 ? -24.016 -30.547 -21.953 1 90.44 168 VAL B O 1
ATOM 6877 N N . GLN B 1 169 ? -25.703 -31.312 -20.688 1 91 169 GLN B N 1
ATOM 6878 C CA . GLN B 1 169 ? -26.688 -30.359 -21.188 1 91 169 GLN B CA 1
ATOM 6879 C C . GLN B 1 169 ? -27.016 -29.297 -20.156 1 91 169 GLN B C 1
ATOM 6881 O O . GLN B 1 169 ? -27.594 -29.609 -19.109 1 91 169 GLN B O 1
ATOM 6886 N N . HIS B 1 170 ? -26.75 -28.109 -20.5 1 93.06 170 HIS B N 1
ATOM 6887 C CA . HIS B 1 170 ? -27.016 -26.984 -19.594 1 93.06 170 HIS B CA 1
ATOM 6888 C C . HIS B 1 170 ? -28.344 -26.312 -19.953 1 93.06 170 HIS B C 1
ATOM 6890 O O . HIS B 1 170 ? -28.766 -26.312 -21.109 1 93.06 170 HIS B O 1
ATOM 6896 N N . THR B 1 171 ? -28.938 -25.781 -18.938 1 94.12 171 THR B N 1
ATOM 6897 C CA . THR B 1 171 ? -30.047 -24.875 -19.203 1 94.12 171 THR B CA 1
ATOM 6898 C C . THR B 1 171 ? -29.547 -23.609 -19.922 1 94.12 171 THR B C 1
ATOM 6900 O O . THR B 1 171 ? -28.375 -23.266 -19.844 1 94.12 171 THR B O 1
ATOM 6903 N N . LYS B 1 172 ? -30.469 -22.938 -20.625 1 91.69 172 LYS B N 1
ATOM 6904 C CA . LYS B 1 172 ? -30.156 -21.672 -21.266 1 91.69 172 LYS B CA 1
ATOM 6905 C C . LYS B 1 172 ? -29.984 -20.562 -20.234 1 91.69 172 LYS B C 1
ATOM 6907 O O . LYS B 1 172 ? -30.531 -20.641 -19.125 1 91.69 172 LYS B O 1
ATOM 6912 N N . ARG B 1 173 ? -29.266 -19.578 -20.672 1 93.44 173 ARG B N 1
ATOM 6913 C CA . ARG B 1 173 ? -29.062 -18.422 -19.812 1 93.44 173 ARG B CA 1
ATOM 6914 C C . ARG B 1 173 ? -30.391 -17.766 -19.438 1 93.44 173 ARG B C 1
ATOM 6916 O O . ARG B 1 173 ? -31.203 -17.453 -20.312 1 93.44 173 ARG B O 1
ATOM 6923 N N . ASP B 1 174 ? -30.688 -17.625 -18.141 1 93.94 174 ASP B N 1
ATOM 6924 C CA . ASP B 1 174 ? -31.875 -16.953 -17.625 1 93.94 174 ASP B CA 1
ATOM 6925 C C . ASP B 1 174 ? -31.516 -15.984 -16.516 1 93.94 174 ASP B C 1
ATOM 6927 O O . ASP B 1 174 ? -31.266 -16.406 -15.375 1 93.94 174 ASP B O 1
ATOM 6931 N N . ALA B 1 175 ? -31.609 -14.75 -16.797 1 94.12 175 ALA B N 1
ATOM 6932 C CA . ALA B 1 175 ? -31.219 -13.703 -15.844 1 94.12 175 ALA B CA 1
ATOM 6933 C C . ALA B 1 175 ? -32.125 -13.719 -14.617 1 94.12 175 ALA B C 1
ATOM 6935 O O . ALA B 1 175 ? -31.734 -13.227 -13.555 1 94.12 175 ALA B O 1
ATOM 6936 N N . LYS B 1 176 ? -33.281 -14.289 -14.703 1 95.25 176 LYS B N 1
ATOM 6937 C CA . LYS B 1 176 ? -34.219 -14.328 -13.594 1 95.25 176 LYS B CA 1
ATOM 6938 C C . LYS B 1 176 ? -33.719 -15.266 -12.492 1 95.25 176 LYS B C 1
ATOM 6940 O O . LYS B 1 176 ? -34.188 -15.172 -11.344 1 95.25 176 LYS B O 1
ATOM 6945 N N . THR B 1 177 ? -32.844 -16.156 -12.828 1 96.62 177 THR B N 1
ATOM 6946 C CA . THR B 1 177 ? -32.375 -17.156 -11.859 1 96.62 177 THR B CA 1
ATOM 6947 C C . THR B 1 177 ? -31.047 -16.719 -11.242 1 96.62 177 THR B C 1
ATOM 6949 O O . THR B 1 177 ? -30.422 -17.5 -10.508 1 96.62 177 THR B O 1
ATOM 6952 N N . ASP B 1 178 ? -30.641 -15.516 -11.539 1 96.88 178 ASP B N 1
ATOM 6953 C CA . ASP B 1 178 ? -29.422 -15.016 -10.906 1 96.88 178 ASP B CA 1
ATOM 6954 C C . ASP B 1 178 ? -29.594 -14.883 -9.398 1 96.88 178 ASP B C 1
ATOM 6956 O O . ASP B 1 178 ? -30.719 -14.758 -8.914 1 96.88 178 ASP B O 1
ATOM 6960 N N . LEU B 1 179 ? -28.578 -14.961 -8.695 1 96.75 179 LEU B N 1
ATOM 6961 C CA . LEU B 1 179 ? -28.656 -14.805 -7.25 1 96.75 179 LEU B CA 1
ATOM 6962 C C . LEU B 1 179 ? -27.5 -13.945 -6.734 1 96.75 179 LEU B C 1
ATOM 6964 O O . LEU B 1 179 ? -26.391 -14 -7.273 1 96.75 179 LEU B O 1
ATOM 6968 N N . TYR B 1 180 ? -27.828 -13.102 -5.73 1 98.31 180 TYR B N 1
ATOM 6969 C CA . TYR B 1 180 ? -26.828 -12.312 -5.016 1 98.31 180 TYR B CA 1
ATOM 6970 C C . TYR B 1 180 ? -26.453 -12.984 -3.701 1 98.31 180 TYR B C 1
ATOM 6972 O O . TYR B 1 180 ? -27.312 -13.422 -2.947 1 98.31 180 TYR B O 1
ATOM 6980 N N . LEU B 1 181 ? -25.156 -13.117 -3.535 1 98.56 181 LEU B N 1
ATOM 6981 C CA . LEU B 1 181 ? -24.641 -13.641 -2.277 1 98.56 181 LEU B CA 1
ATOM 6982 C C . LEU B 1 181 ? -23.984 -12.531 -1.459 1 98.56 181 LEU B C 1
ATOM 6984 O O . LEU B 1 181 ? -23.156 -11.766 -1.981 1 98.56 181 LEU B O 1
ATOM 6988 N N . LEU B 1 182 ? -24.344 -12.43 -0.162 1 98.81 182 LEU B N 1
ATOM 6989 C CA . LEU B 1 182 ? -23.844 -11.383 0.726 1 98.81 182 LEU B CA 1
ATOM 6990 C C . LEU B 1 182 ? -23.016 -11.977 1.857 1 98.81 182 LEU B C 1
ATOM 6992 O O . LEU B 1 182 ? -23.078 -13.18 2.113 1 98.81 182 LEU B O 1
ATOM 6996 N N . PHE B 1 183 ? -22.266 -11.094 2.551 1 98.88 183 PHE B N 1
ATOM 6997 C CA . PHE B 1 183 ? -21.703 -11.445 3.848 1 98.88 183 PHE B CA 1
ATOM 6998 C C . PHE B 1 183 ? -22.797 -11.766 4.852 1 98.88 183 PHE B C 1
ATOM 7000 O O . PHE B 1 183 ? -23.953 -11.367 4.664 1 98.88 183 PHE B O 1
ATOM 7007 N N . ASN B 1 184 ? -22.422 -12.453 5.926 1 98.81 184 ASN B N 1
ATOM 7008 C CA . ASN B 1 184 ? -23.453 -12.922 6.852 1 98.81 184 ASN B CA 1
ATOM 7009 C C . ASN B 1 184 ? -23.094 -12.602 8.297 1 98.81 184 ASN B C 1
ATOM 7011 O O . ASN B 1 184 ? -22.406 -13.375 8.953 1 98.81 184 ASN B O 1
ATOM 7015 N N . ALA B 1 185 ? -23.766 -11.602 8.867 1 98.75 185 ALA B N 1
ATOM 7016 C CA . ALA B 1 185 ? -23.5 -11.172 10.242 1 98.75 185 ALA B CA 1
ATOM 7017 C C . ALA B 1 185 ? -24.156 -12.125 11.242 1 98.75 185 ALA B C 1
ATOM 7019 O O . ALA B 1 185 ? -23.891 -12.047 12.445 1 98.75 185 ALA B O 1
ATOM 7020 N N . TRP B 1 186 ? -24.984 -13.094 10.789 1 98.56 186 TRP B N 1
ATOM 7021 C CA . TRP B 1 186 ? -25.719 -14.016 11.656 1 98.56 186 TRP B CA 1
ATOM 7022 C C . TRP B 1 186 ? -24.953 -15.328 11.812 1 98.56 186 TRP B C 1
ATOM 7024 O O . TRP B 1 186 ? -25.281 -16.141 12.68 1 98.56 186 TRP B O 1
ATOM 7034 N N . ASN B 1 187 ? -23.969 -15.602 10.914 1 98.38 187 ASN B N 1
ATOM 7035 C CA . ASN B 1 187 ? -23.234 -16.859 10.922 1 98.38 187 ASN B CA 1
ATOM 7036 C C . ASN B 1 187 ? -21.922 -16.75 11.695 1 98.38 187 ASN B C 1
ATOM 7038 O O . ASN B 1 187 ? -21.047 -15.961 11.32 1 98.38 187 ASN B O 1
ATOM 7042 N N . LYS B 1 188 ? -21.719 -17.594 12.656 1 97.25 188 LYS B N 1
ATOM 7043 C CA . LYS B 1 188 ? -20.578 -17.516 13.57 1 97.25 188 LYS B CA 1
ATOM 7044 C C . LYS B 1 188 ? -19.266 -17.75 12.836 1 97.25 188 LYS B C 1
ATOM 7046 O O . LYS B 1 188 ? -18.203 -17.344 13.305 1 97.25 188 LYS B O 1
ATOM 7051 N N . ASP B 1 189 ? -19.344 -18.422 11.688 1 96.19 189 ASP B N 1
ATOM 7052 C CA . ASP B 1 189 ? -18.125 -18.766 10.969 1 96.19 189 ASP B CA 1
ATOM 7053 C C . ASP B 1 189 ? -17.812 -17.734 9.891 1 96.19 189 ASP B C 1
ATOM 7055 O O . ASP B 1 189 ? -16.781 -17.828 9.219 1 96.19 189 ASP B O 1
ATOM 7059 N N . ASP B 1 190 ? -18.703 -16.812 9.703 1 97.75 190 ASP B N 1
ATOM 7060 C CA . ASP B 1 190 ? -18.438 -15.734 8.75 1 97.75 190 ASP B CA 1
ATOM 7061 C C . ASP B 1 190 ? -17.516 -14.672 9.352 1 97.75 190 ASP B C 1
ATOM 7063 O O . ASP B 1 190 ? -17.594 -14.391 10.547 1 97.75 190 ASP B O 1
ATOM 7067 N N . ALA B 1 191 ? -16.719 -14.055 8.555 1 97.5 191 ALA B N 1
ATOM 7068 C CA . ALA B 1 191 ? -15.719 -13.086 8.984 1 97.5 191 ALA B CA 1
ATOM 7069 C C . ALA B 1 191 ? -16.391 -11.844 9.578 1 97.5 191 ALA B C 1
ATOM 7071 O O . ALA B 1 191 ? -15.742 -11.07 10.289 1 97.5 191 ALA B O 1
ATOM 7072 N N . VAL B 1 192 ? -17.688 -11.594 9.297 1 98.69 192 VAL B N 1
ATOM 7073 C CA . VAL B 1 192 ? -18.328 -10.367 9.742 1 98.69 192 VAL B CA 1
ATOM 7074 C C . VAL B 1 192 ? -19.406 -10.703 10.789 1 98.69 192 VAL B C 1
ATOM 7076 O O . VAL B 1 192 ? -20.297 -9.891 11.047 1 98.69 192 VAL B O 1
ATOM 7079 N N . PHE B 1 193 ? -19.375 -11.906 11.414 1 98.5 193 PHE B N 1
ATOM 7080 C CA . PHE B 1 193 ? -20.328 -12.312 12.438 1 98.5 193 PHE B CA 1
ATOM 7081 C C . PHE B 1 193 ? -20.422 -11.258 13.539 1 98.5 193 PHE B C 1
ATOM 7083 O O . PHE B 1 193 ? -19.406 -10.797 14.055 1 98.5 193 PHE B O 1
ATOM 7090 N N . TYR B 1 194 ? -21.656 -10.805 13.797 1 98.56 194 TYR B N 1
ATOM 7091 C CA . TYR B 1 194 ? -21.938 -9.906 14.898 1 98.56 194 TYR B CA 1
ATOM 7092 C C . TYR B 1 194 ? -22.891 -10.555 15.906 1 98.56 194 TYR B C 1
ATOM 7094 O O . TYR B 1 194 ? -24.062 -10.797 15.602 1 98.56 194 TYR B O 1
ATOM 7102 N N . ALA B 1 195 ? -22.516 -10.742 17.109 1 97.06 195 ALA B N 1
ATOM 7103 C CA . ALA B 1 195 ? -23.141 -11.664 18.062 1 97.06 195 ALA B CA 1
ATOM 7104 C C . ALA B 1 195 ? -24.484 -11.141 18.547 1 97.06 195 ALA B C 1
ATOM 7106 O O . ALA B 1 195 ? -25.438 -11.906 18.703 1 97.06 195 ALA B O 1
ATOM 7107 N N . ASP B 1 196 ? -24.594 -9.859 18.781 1 95.38 196 ASP B N 1
ATOM 7108 C CA . ASP B 1 196 ? -25.797 -9.383 19.438 1 95.38 196 ASP B CA 1
ATOM 7109 C C . ASP B 1 196 ? -26.844 -8.938 18.422 1 95.38 196 ASP B C 1
ATOM 7111 O O . ASP B 1 196 ? -26.516 -8.297 17.422 1 95.38 196 ASP B O 1
ATOM 7115 N N . GLU B 1 197 ? -28.109 -9.195 18.672 1 96.94 197 GLU B N 1
ATOM 7116 C CA . GLU B 1 197 ? -29.203 -8.93 17.75 1 96.94 197 GLU B CA 1
ATOM 7117 C C . GLU B 1 197 ? -29.469 -7.434 17.609 1 96.94 197 GLU B C 1
ATOM 7119 O O . GLU B 1 197 ? -29.609 -6.922 16.5 1 96.94 197 GLU B O 1
ATOM 7124 N N . PRO B 1 198 ? -29.531 -6.676 18.719 1 96.94 198 PRO B N 1
ATOM 7125 C CA . PRO B 1 198 ? -29.719 -5.234 18.531 1 96.94 198 PRO B CA 1
ATOM 7126 C C . PRO B 1 198 ? -28.641 -4.602 17.656 1 96.94 198 PRO B C 1
ATOM 7128 O O . PRO B 1 198 ? -28.938 -3.691 16.875 1 96.94 198 PRO B O 1
ATOM 7131 N N . GLY B 1 199 ? -27.484 -5.117 17.812 1 97.44 199 GLY B N 1
ATOM 7132 C CA . GLY B 1 199 ? -26.406 -4.625 16.969 1 97.44 199 GLY B CA 1
ATOM 7133 C C . GLY B 1 199 ? -26.594 -4.953 15.5 1 97.44 199 GLY B C 1
ATOM 7134 O O . GLY B 1 199 ? -26.344 -4.109 14.641 1 97.44 199 GLY B O 1
ATOM 7135 N N . ARG B 1 200 ? -27 -6.207 15.172 1 98.19 200 ARG B N 1
ATOM 7136 C CA . ARG B 1 200 ? -27.25 -6.578 13.781 1 98.19 200 ARG B CA 1
ATOM 7137 C C . ARG B 1 200 ? -28.375 -5.73 13.18 1 98.19 200 ARG B C 1
ATOM 7139 O O . ARG B 1 200 ? -28.297 -5.332 12.016 1 98.19 200 ARG B O 1
ATOM 7146 N N . LYS B 1 201 ? -29.359 -5.449 13.961 1 96.38 201 LYS B N 1
ATOM 7147 C CA . LYS B 1 201 ? -30.453 -4.59 13.508 1 96.38 201 LYS B CA 1
ATOM 7148 C C . LYS B 1 201 ? -29.953 -3.176 13.227 1 96.38 201 LYS B C 1
ATOM 7150 O O . LYS B 1 201 ? -30.328 -2.568 12.219 1 96.38 201 LYS B O 1
ATOM 7155 N N . GLU B 1 202 ? -29.094 -2.668 14.062 1 97.31 202 GLU B N 1
ATOM 7156 C CA . GLU B 1 202 ? -28.594 -1.297 13.953 1 97.31 202 GLU B CA 1
ATOM 7157 C C . GLU B 1 202 ? -27.531 -1.178 12.867 1 97.31 202 GLU B C 1
ATOM 7159 O O . GLU B 1 202 ? -27.547 -0.24 12.062 1 97.31 202 GLU B O 1
ATOM 7164 N N . TYR B 1 203 ? -26.656 -2.16 12.805 1 98.5 203 TYR B N 1
ATOM 7165 C CA . TYR B 1 203 ? -25.422 -1.964 12.039 1 98.5 203 TYR B CA 1
ATOM 7166 C C . TYR B 1 203 ? -25.516 -2.67 10.695 1 98.5 203 TYR B C 1
ATOM 7168 O O . TYR B 1 203 ? -24.594 -2.564 9.875 1 98.5 203 TYR B O 1
ATOM 7176 N N . VAL B 1 204 ? -26.547 -3.432 10.422 1 98.31 204 VAL B N 1
ATOM 7177 C CA . VAL B 1 204 ? -26.703 -4.102 9.141 1 98.31 204 VAL B CA 1
ATOM 7178 C C . VAL B 1 204 ? -28.047 -3.723 8.523 1 98.31 204 VAL B C 1
ATOM 7180 O O . VAL B 1 204 ? -28.125 -3.361 7.348 1 98.31 204 VAL B O 1
ATOM 7183 N N . LEU B 1 205 ? -29.109 -3.703 9.344 1 95.94 205 LEU B N 1
ATOM 7184 C CA . LEU B 1 205 ? -30.469 -3.621 8.789 1 95.94 205 LEU B CA 1
ATOM 7185 C C . LEU B 1 205 ? -30.984 -2.193 8.852 1 95.94 205 LEU B C 1
ATOM 7187 O O . LEU B 1 205 ? -31.891 -1.827 8.094 1 95.94 205 LEU B O 1
ATOM 7191 N N . SER B 1 206 ? -30.484 -1.363 9.727 1 94.5 206 SER B N 1
ATOM 7192 C CA . SER B 1 206 ? -31 -0.001 9.836 1 94.5 206 SER B CA 1
ATOM 7193 C C . SER B 1 206 ? -30.625 0.831 8.617 1 94.5 206 SER B C 1
ATOM 7195 O O . SER B 1 206 ? -29.453 0.855 8.203 1 94.5 206 SER B O 1
ATOM 7197 N N . ASP B 1 207 ? -31.562 1.483 8.086 1 93.56 207 ASP B N 1
ATOM 7198 C CA . ASP B 1 207 ? -31.312 2.273 6.883 1 93.56 207 ASP B CA 1
ATOM 7199 C C . ASP B 1 207 ? -31.281 3.766 7.199 1 93.56 207 ASP B C 1
ATOM 7201 O O . ASP B 1 207 ? -31.375 4.602 6.297 1 93.56 207 ASP B O 1
ATOM 7205 N N . HIS B 1 208 ? -31.266 4.129 8.477 1 93.12 208 HIS B N 1
ATOM 7206 C CA . HIS B 1 208 ? -31.172 5.512 8.93 1 93.12 208 HIS B CA 1
ATOM 7207 C C . HIS B 1 208 ? -30.031 5.691 9.93 1 93.12 208 HIS B C 1
ATOM 7209 O O . HIS B 1 208 ? -29.734 4.781 10.703 1 93.12 208 HIS B O 1
ATOM 7215 N N . GLY B 1 209 ? -29.422 6.844 9.805 1 95.38 209 GLY B N 1
ATOM 7216 C CA . GLY B 1 209 ? -28.359 7.172 10.75 1 95.38 209 GLY B CA 1
ATOM 7217 C C . GLY B 1 209 ? -28.344 8.641 11.125 1 95.38 209 GLY B C 1
ATOM 7218 O O . GLY B 1 209 ? -29.094 9.445 10.57 1 95.38 209 GLY B O 1
ATOM 7219 N N . VAL B 1 210 ? -27.641 8.922 12.18 1 96.19 210 VAL B N 1
ATOM 7220 C CA . VAL B 1 210 ? -27.391 10.281 12.641 1 96.19 210 VAL B CA 1
ATOM 7221 C C . VAL B 1 210 ? -25.875 10.531 12.719 1 96.19 210 VAL B C 1
ATOM 7223 O O . VAL B 1 210 ? -25.141 9.734 13.305 1 96.19 210 VAL B O 1
ATOM 7226 N N . ILE B 1 211 ? -25.453 11.625 12.133 1 96.12 211 ILE B N 1
ATOM 7227 C CA . ILE B 1 211 ? -24.047 12.008 12.102 1 96.12 211 ILE B CA 1
ATOM 7228 C C . ILE B 1 211 ? -23.844 13.289 12.898 1 96.12 211 ILE B C 1
ATOM 7230 O O . ILE B 1 211 ? -24.688 14.188 12.867 1 96.12 211 ILE B O 1
ATOM 7234 N N . TYR B 1 212 ? -22.766 13.375 13.547 1 93.19 212 TYR B N 1
ATOM 7235 C CA . TYR B 1 212 ? -22.484 14.516 14.414 1 93.19 212 TYR B CA 1
ATOM 7236 C C . TYR B 1 212 ? -21.438 15.438 13.789 1 93.19 212 TYR B C 1
ATOM 7238 O O . TYR B 1 212 ? -20.469 14.969 13.195 1 93.19 212 TYR B O 1
ATOM 7246 N N . GLN B 1 213 ? -21.672 16.703 13.867 1 88.12 213 GLN B N 1
ATOM 7247 C CA . GLN B 1 213 ? -20.844 17.719 13.234 1 88.12 213 GLN B CA 1
ATOM 7248 C C . GLN B 1 213 ? -20.625 18.922 14.164 1 88.12 213 GLN B C 1
ATOM 7250 O O . GLN B 1 213 ? -20.969 18.859 15.344 1 88.12 213 GLN B O 1
ATOM 7255 N N . GLY B 1 214 ? -19.953 19.906 13.625 1 82.75 214 GLY B N 1
ATOM 7256 C CA . GLY B 1 214 ? -19.672 21.109 14.414 1 82.75 214 GLY B CA 1
ATOM 7257 C C . GLY B 1 214 ? -18.391 21.016 15.203 1 82.75 214 GLY B C 1
ATOM 7258 O O . GLY B 1 214 ? -17.359 20.594 14.672 1 82.75 214 GLY B O 1
ATOM 7259 N N . SER B 1 215 ? -18.453 21.578 16.391 1 82.5 215 SER B N 1
ATOM 7260 C CA . SER B 1 215 ? -17.312 21.516 17.312 1 82.5 215 SER B CA 1
ATOM 7261 C C . SER B 1 215 ? -17.641 20.703 18.562 1 82.5 215 SER B C 1
ATOM 7263 O O . SER B 1 215 ? -18.812 20.422 18.828 1 82.5 215 SER B O 1
ATOM 7265 N N . PHE B 1 216 ? -16.641 20.375 19.234 1 85.19 216 PHE B N 1
ATOM 7266 C CA . PHE B 1 216 ? -16.797 19.547 20.422 1 85.19 216 PHE B CA 1
ATOM 7267 C C . PHE B 1 216 ? -17.734 20.219 21.422 1 85.19 216 PHE B C 1
ATOM 7269 O O . PHE B 1 216 ? -18.578 19.562 22.016 1 85.19 216 PHE B O 1
ATOM 7276 N N . ASP B 1 217 ? -17.594 21.484 21.578 1 81.81 217 ASP B N 1
ATOM 7277 C CA . ASP B 1 217 ? -18.391 22.234 22.562 1 81.81 217 ASP B CA 1
ATOM 7278 C C . ASP B 1 217 ? -19.781 22.547 22.016 1 81.81 217 ASP B C 1
ATOM 7280 O O . ASP B 1 217 ? -20.703 22.859 22.781 1 81.81 217 ASP B O 1
ATOM 7284 N N . ASN B 1 218 ? -19.938 22.516 20.703 1 81.12 218 ASN B N 1
ATOM 7285 C CA . ASN B 1 218 ? -21.188 22.828 20.031 1 81.12 218 ASN B CA 1
ATOM 7286 C C . ASN B 1 218 ? -21.484 21.812 18.922 1 81.12 218 ASN B C 1
ATOM 7288 O O . ASN B 1 218 ? -21.422 22.156 17.734 1 81.12 218 ASN B O 1
ATOM 7292 N N . MET B 1 219 ? -22.016 20.75 19.375 1 83.94 219 MET B N 1
ATOM 7293 C CA . MET B 1 219 ? -22.25 19.656 18.438 1 83.94 219 MET B CA 1
ATOM 7294 C C . MET B 1 219 ? -23.609 19.797 17.766 1 83.94 219 MET B C 1
ATOM 7296 O O . MET B 1 219 ? -24.578 20.203 18.422 1 83.94 219 MET B O 1
ATOM 7300 N N . THR B 1 220 ? -23.656 19.5 16.531 1 83.81 220 THR B N 1
ATOM 7301 C CA . THR B 1 220 ? -24.906 19.422 15.781 1 83.81 220 THR B CA 1
ATOM 7302 C C . THR B 1 220 ? -25.125 18.016 15.234 1 83.81 220 THR B C 1
ATOM 7304 O O . THR B 1 220 ? -24.188 17.203 15.203 1 83.81 220 THR B O 1
ATOM 7307 N N . GLN B 1 221 ? -26.391 17.781 14.891 1 89.81 221 GLN B N 1
ATOM 7308 C CA . GLN B 1 221 ? -26.734 16.469 14.367 1 89.81 221 GLN B CA 1
ATOM 7309 C C . GLN B 1 221 ? -27.234 16.562 12.922 1 89.81 221 GLN B C 1
ATOM 7311 O O . GLN B 1 221 ? -27.938 17.531 12.57 1 89.81 221 GLN B O 1
ATOM 7316 N N . ARG B 1 222 ? -26.828 15.609 12.195 1 91.44 222 ARG B N 1
ATOM 7317 C CA . ARG B 1 222 ? -27.312 15.477 10.828 1 91.44 222 ARG B CA 1
ATOM 7318 C C . ARG B 1 222 ? -27.875 14.086 10.578 1 91.44 222 ARG B C 1
ATOM 7320 O O . ARG B 1 222 ? -27.172 13.086 10.758 1 91.44 222 ARG B O 1
ATOM 7327 N N . SER B 1 223 ? -29.156 14.078 10.195 1 93.5 223 SER B N 1
ATOM 7328 C CA . SER B 1 223 ? -29.781 12.812 9.812 1 93.5 223 SER B CA 1
ATOM 7329 C C . SER B 1 223 ? -29.328 12.375 8.422 1 93.5 223 SER B C 1
ATOM 7331 O O . SER B 1 223 ? -29.031 13.203 7.562 1 93.5 223 SER B O 1
ATOM 7333 N N . TRP B 1 224 ? -29.203 11.062 8.195 1 96.38 224 TRP B N 1
ATOM 7334 C CA . TRP B 1 224 ? -28.781 10.516 6.91 1 96.38 224 TRP B CA 1
ATOM 7335 C C . TRP B 1 224 ? -29.562 9.25 6.574 1 96.38 224 TRP B C 1
ATOM 7337 O O . TRP B 1 224 ? -29.719 8.359 7.422 1 96.38 224 TRP B O 1
ATOM 7347 N N . ASP B 1 225 ? -30.031 9.188 5.395 1 96.06 225 ASP B N 1
ATOM 7348 C CA . ASP B 1 225 ? -30.688 7.984 4.898 1 96.06 225 ASP B CA 1
ATOM 7349 C C . ASP B 1 225 ? -29.719 7.09 4.145 1 96.06 225 ASP B C 1
ATOM 7351 O O . ASP B 1 225 ? -29.359 7.371 2.996 1 96.06 225 ASP B O 1
ATOM 7355 N N . TYR B 1 226 ? -29.359 5.973 4.703 1 97.19 226 TYR B N 1
ATOM 7356 C CA . TYR B 1 226 ? -28.438 5.062 4.039 1 97.19 226 TYR B CA 1
ATOM 7357 C C . TYR B 1 226 ? -29.062 4.461 2.789 1 97.19 226 TYR B C 1
ATOM 7359 O O . TYR B 1 226 ? -28.438 4.402 1.734 1 97.19 226 TYR B O 1
ATOM 7367 N N . GLY B 1 227 ? -30.312 3.947 2.953 1 95.38 227 GLY B N 1
ATOM 7368 C CA . GLY B 1 227 ? -31.094 3.453 1.827 1 95.38 227 GLY B CA 1
ATOM 7369 C C . GLY B 1 227 ? -30.453 2.27 1.131 1 95.38 227 GLY B C 1
ATOM 7370 O O . GLY B 1 227 ? -30.531 2.141 -0.092 1 95.38 227 GLY B O 1
ATOM 7371 N N . GLN B 1 228 ? -29.75 1.408 1.854 1 96.38 228 GLN B N 1
ATOM 7372 C CA . GLN B 1 228 ? -28.938 0.337 1.275 1 96.38 228 GLN B CA 1
ATOM 7373 C C . GLN B 1 228 ? -29.828 -0.724 0.626 1 96.38 228 GLN B C 1
ATOM 7375 O O . GLN B 1 228 ? -29.344 -1.555 -0.146 1 96.38 228 GLN B O 1
ATOM 7380 N N . PHE B 1 229 ? -31.141 -0.72 0.873 1 95.69 229 PHE B N 1
ATOM 7381 C CA . PHE B 1 229 ? -32.031 -1.767 0.353 1 95.69 229 PHE B CA 1
ATOM 7382 C C . PHE B 1 229 ? -32.812 -1.264 -0.846 1 95.69 229 PHE B C 1
ATOM 7384 O O . PHE B 1 229 ? -33.531 -2.029 -1.477 1 95.69 229 PHE B O 1
ATOM 7391 N N . GLU B 1 230 ? -32.688 -0.019 -1.169 1 94.5 230 GLU B N 1
ATOM 7392 C CA . GLU B 1 230 ? -33.469 0.588 -2.244 1 94.5 230 GLU B CA 1
ATOM 7393 C C . GLU B 1 230 ? -33.125 -0.02 -3.596 1 94.5 230 GLU B C 1
ATOM 7395 O O . GLU B 1 230 ? -32.062 -0.66 -3.74 1 94.5 230 GLU B O 1
ATOM 7400 N N . ALA B 1 231 ? -34 0.165 -4.547 1 94.31 231 ALA B N 1
ATOM 7401 C CA . ALA B 1 231 ? -33.812 -0.394 -5.887 1 94.31 231 ALA B CA 1
ATOM 7402 C C . ALA B 1 231 ? -32.531 0.11 -6.531 1 94.31 231 ALA B C 1
ATOM 7404 O O . ALA B 1 231 ? -32.25 1.311 -6.52 1 94.31 231 ALA B O 1
ATOM 7405 N N . GLY B 1 232 ? -31.75 -0.821 -6.945 1 95.69 232 GLY B N 1
ATOM 7406 C CA . GLY B 1 232 ? -30.562 -0.477 -7.719 1 95.69 232 GLY B CA 1
ATOM 7407 C C . GLY B 1 232 ? -29.312 -0.312 -6.863 1 95.69 232 GLY B C 1
ATOM 7408 O O . GLY B 1 232 ? -28.203 -0.245 -7.387 1 95.69 232 GLY B O 1
ATOM 7409 N N . ILE B 1 233 ? -29.469 -0.215 -5.594 1 97.5 233 ILE B N 1
ATOM 7410 C CA . ILE B 1 233 ? -28.344 0.096 -4.73 1 97.5 233 ILE B CA 1
ATOM 7411 C C . ILE B 1 233 ? -27.406 -1.108 -4.652 1 97.5 233 ILE B C 1
ATOM 7413 O O . ILE B 1 233 ? -26.172 -0.956 -4.688 1 97.5 233 ILE B O 1
ATOM 7417 N N . LEU B 1 234 ? -27.953 -2.322 -4.52 1 98.25 234 LEU B N 1
ATOM 7418 C CA . LEU B 1 234 ? -27.109 -3.51 -4.504 1 98.25 234 LEU B CA 1
ATOM 7419 C C . LEU B 1 234 ? -26.312 -3.623 -5.797 1 98.25 234 LEU B C 1
ATOM 7421 O O . LEU B 1 234 ? -25.109 -3.932 -5.766 1 98.25 234 LEU B O 1
ATOM 7425 N N . ASP B 1 235 ? -26.938 -3.357 -6.93 1 97.88 235 ASP B N 1
ATOM 7426 C CA . ASP B 1 235 ? -26.25 -3.334 -8.211 1 97.88 235 ASP B CA 1
ATOM 7427 C C . ASP B 1 235 ? -25.156 -2.27 -8.219 1 97.88 235 ASP B C 1
ATOM 7429 O O . ASP B 1 235 ? -24.062 -2.49 -8.766 1 97.88 235 ASP B O 1
ATOM 7433 N N . ALA B 1 236 ? -25.453 -1.128 -7.633 1 98.19 236 ALA B N 1
ATOM 7434 C CA . ALA B 1 236 ? -24.453 -0.061 -7.559 1 98.19 236 ALA B CA 1
ATOM 7435 C C . ALA B 1 236 ? -23.234 -0.504 -6.758 1 98.19 236 ALA B C 1
ATOM 7437 O O . ALA B 1 236 ? -22.109 -0.202 -7.129 1 98.19 236 ALA B O 1
ATOM 7438 N N . CYS B 1 237 ? -23.469 -1.187 -5.684 1 98.31 237 CYS B N 1
ATOM 7439 C CA . CYS B 1 237 ? -22.375 -1.665 -4.848 1 98.31 237 CYS B CA 1
ATOM 7440 C C . CYS B 1 237 ? -21.516 -2.666 -5.605 1 98.31 237 CYS B C 1
ATOM 7442 O O . CYS B 1 237 ? -20.281 -2.611 -5.531 1 98.31 237 CYS B O 1
ATOM 7444 N N . ILE B 1 238 ? -22.141 -3.586 -6.328 1 97.62 238 ILE B N 1
ATOM 7445 C CA . ILE B 1 238 ? -21.391 -4.547 -7.133 1 97.62 238 ILE B CA 1
ATOM 7446 C C . ILE B 1 238 ? -20.641 -3.818 -8.25 1 97.62 238 ILE B C 1
ATOM 7448 O O . ILE B 1 238 ? -19.516 -4.168 -8.57 1 97.62 238 ILE B O 1
ATOM 7452 N N . TYR B 1 239 ? -21.281 -2.828 -8.797 1 96.75 239 TYR B N 1
ATOM 7453 C CA . TYR B 1 239 ? -20.656 -2.031 -9.836 1 96.75 239 TYR B CA 1
ATOM 7454 C C . TYR B 1 239 ? -19.391 -1.34 -9.312 1 96.75 239 TYR B C 1
ATOM 7456 O O . TYR B 1 239 ? -18.391 -1.243 -10.023 1 96.75 239 TYR B O 1
ATOM 7464 N N . ILE B 1 240 ? -19.453 -0.824 -8.156 1 97 240 ILE B N 1
ATOM 7465 C CA . ILE B 1 240 ? -18.297 -0.185 -7.535 1 97 240 ILE B CA 1
ATOM 7466 C C . ILE B 1 240 ? -17.156 -1.18 -7.441 1 97 240 ILE B C 1
ATOM 7468 O O . ILE B 1 240 ? -16 -0.84 -7.746 1 97 240 ILE B O 1
ATOM 7472 N N . LEU B 1 241 ? -17.422 -2.404 -7.043 1 95.88 241 LEU B N 1
ATOM 7473 C CA . LEU B 1 241 ? -16.406 -3.441 -6.965 1 95.88 241 LEU B CA 1
ATOM 7474 C C . LEU B 1 241 ? -15.844 -3.76 -8.352 1 95.88 241 LEU B C 1
ATOM 7476 O O . LEU B 1 241 ? -14.641 -3.979 -8.5 1 95.88 241 LEU B O 1
ATOM 7480 N N . ASP B 1 242 ? -16.703 -3.764 -9.328 1 93.88 242 ASP B N 1
ATOM 7481 C CA . ASP B 1 242 ? -16.234 -3.973 -10.703 1 93.88 242 ASP B CA 1
ATOM 7482 C C . ASP B 1 242 ? -15.328 -2.836 -11.156 1 93.88 242 ASP B C 1
ATOM 7484 O O . ASP B 1 242 ? -14.273 -3.08 -11.75 1 93.88 242 ASP B O 1
ATOM 7488 N N . ALA B 1 243 ? -15.766 -1.674 -10.836 1 92.06 243 ALA B N 1
ATOM 7489 C CA . ALA B 1 243 ? -15.016 -0.487 -11.234 1 92.06 243 ALA B CA 1
ATOM 7490 C C . ALA B 1 243 ? -13.648 -0.439 -10.547 1 92.06 243 ALA B C 1
ATOM 7492 O O . ALA B 1 243 ? -12.695 0.124 -11.086 1 92.06 243 ALA B O 1
ATOM 7493 N N . SER B 1 244 ? -13.586 -0.986 -9.398 1 90.44 244 SER B N 1
ATOM 7494 C CA . SER B 1 244 ? -12.336 -1.021 -8.648 1 90.44 244 SER B CA 1
ATOM 7495 C C . SER B 1 244 ? -11.336 -1.968 -9.297 1 90.44 244 SER B C 1
ATOM 7497 O O . SER B 1 244 ? -10.148 -1.962 -8.938 1 90.44 244 SER B O 1
ATOM 7499 N N . LYS B 1 245 ? -11.758 -2.846 -10.125 1 85.06 245 LYS B N 1
ATOM 7500 C CA . LYS B 1 245 ? -10.953 -3.869 -10.781 1 85.06 245 LYS B CA 1
ATOM 7501 C C . LYS B 1 245 ? -10.445 -4.902 -9.781 1 85.06 245 LYS B C 1
ATOM 7503 O O . LYS B 1 245 ? -9.453 -5.586 -10.031 1 85.06 245 LYS B O 1
ATOM 7508 N N . MET B 1 246 ? -11.07 -4.988 -8.703 1 88.62 246 MET B N 1
ATOM 7509 C CA . MET B 1 246 ? -10.789 -6.051 -7.746 1 88.62 246 MET B CA 1
ATOM 7510 C C . MET B 1 246 ? -11.102 -7.418 -8.344 1 88.62 246 MET B C 1
ATOM 7512 O O . MET B 1 246 ? -12.188 -7.633 -8.883 1 88.62 246 MET B O 1
ATOM 7516 N N . PRO B 1 247 ? -10.117 -8.336 -8.203 1 88.19 247 PRO B N 1
ATOM 7517 C CA . PRO B 1 247 ? -10.453 -9.68 -8.688 1 88.19 247 PRO B CA 1
ATOM 7518 C C . PRO B 1 247 ? -11.688 -10.266 -8 1 88.19 247 PRO B C 1
ATOM 7520 O O . PRO B 1 247 ? -11.836 -10.141 -6.785 1 88.19 247 PRO B O 1
ATOM 7523 N N . VAL B 1 248 ? -12.492 -10.906 -8.758 1 93.19 248 VAL B N 1
ATOM 7524 C CA . VAL B 1 248 ? -13.758 -11.438 -8.258 1 93.19 248 VAL B CA 1
ATOM 7525 C C . VAL B 1 248 ? -13.492 -12.453 -7.145 1 93.19 248 VAL B C 1
ATOM 7527 O O . VAL B 1 248 ? -14.227 -12.5 -6.156 1 93.19 248 VAL B O 1
ATOM 7530 N N . PHE B 1 249 ? -12.438 -13.203 -7.27 1 90.56 249 PHE B N 1
ATOM 7531 C CA . PHE B 1 249 ? -12.18 -14.281 -6.324 1 90.56 249 PHE B CA 1
ATOM 7532 C C . PHE B 1 249 ? -11.711 -13.727 -4.984 1 90.56 249 PHE B C 1
ATOM 7534 O O . PHE B 1 249 ? -11.664 -14.453 -3.988 1 90.56 249 PHE B O 1
ATOM 7541 N N . ASP B 1 250 ? -11.453 -12.445 -4.906 1 91.44 250 ASP B N 1
ATOM 7542 C CA . ASP B 1 250 ? -11.023 -11.82 -3.656 1 91.44 250 ASP B CA 1
ATOM 7543 C C . ASP B 1 250 ? -12.203 -11.188 -2.924 1 91.44 250 ASP B C 1
ATOM 7545 O O . ASP B 1 250 ? -12.07 -10.758 -1.775 1 91.44 250 ASP B O 1
ATOM 7549 N N . ARG B 1 251 ? -13.344 -11.188 -3.467 1 96.31 251 ARG B N 1
ATOM 7550 C CA . ARG B 1 251 ? -14.469 -10.398 -2.965 1 96.31 251 ARG B CA 1
ATOM 7551 C C . ARG B 1 251 ? -15.125 -11.078 -1.769 1 96.31 251 ARG B C 1
ATOM 7553 O O . ARG B 1 251 ? -16 -10.5 -1.127 1 96.31 251 ARG B O 1
ATOM 7560 N N . GLY B 1 252 ? -14.656 -12.258 -1.486 1 95.81 252 GLY B N 1
ATOM 7561 C CA . GLY B 1 252 ? -15.102 -12.906 -0.261 1 95.81 252 GLY B CA 1
ATOM 7562 C C . GLY B 1 252 ? -14.289 -12.5 0.956 1 95.81 252 GLY B C 1
ATOM 7563 O O . GLY B 1 252 ? -14.695 -12.758 2.092 1 95.81 252 GLY B O 1
ATOM 7564 N N . ASN B 1 253 ? -13.195 -11.953 0.748 1 95.19 253 ASN B N 1
ATOM 7565 C CA . ASN B 1 253 ? -12.312 -11.484 1.805 1 95.19 253 ASN B CA 1
ATOM 7566 C C . ASN B 1 253 ? -12.656 -10.062 2.234 1 95.19 253 ASN B C 1
ATOM 7568 O O . ASN B 1 253 ? -12.352 -9.102 1.523 1 95.19 253 ASN B O 1
ATOM 7572 N N . VAL B 1 254 ? -13.203 -9.953 3.443 1 97.81 254 VAL B N 1
ATOM 7573 C CA . VAL B 1 254 ? -13.75 -8.68 3.9 1 97.81 254 VAL B CA 1
ATOM 7574 C C . VAL B 1 254 ? -12.617 -7.668 4.086 1 97.81 254 VAL B C 1
ATOM 7576 O O . VAL B 1 254 ? -12.812 -6.469 3.873 1 97.81 254 VAL B O 1
ATOM 7579 N N . ILE B 1 255 ? -11.43 -8.102 4.449 1 96.62 255 ILE B N 1
ATOM 7580 C CA . ILE B 1 255 ? -10.289 -7.219 4.656 1 96.62 255 ILE B CA 1
ATOM 7581 C C . ILE B 1 255 ? -9.898 -6.559 3.338 1 96.62 255 ILE B C 1
ATOM 7583 O O . ILE B 1 255 ? -9.805 -5.332 3.256 1 96.62 255 ILE B O 1
ATOM 7587 N N . LYS B 1 256 ? -9.727 -7.348 2.279 1 94.12 256 LYS B N 1
ATOM 7588 C CA . LYS B 1 256 ? -9.375 -6.828 0.962 1 94.12 256 LYS B CA 1
ATOM 7589 C C . LYS B 1 256 ? -10.492 -5.957 0.397 1 94.12 256 LYS B C 1
ATOM 7591 O O . LYS B 1 256 ? -10.234 -4.902 -0.187 1 94.12 256 LYS B O 1
ATOM 7596 N N . LEU B 1 257 ? -11.664 -6.43 0.602 1 96.94 257 LEU B N 1
ATOM 7597 C CA . LEU B 1 257 ? -12.82 -5.746 0.028 1 96.94 257 LEU B CA 1
ATOM 7598 C C . LEU B 1 257 ? -12.977 -4.352 0.627 1 96.94 257 LEU B C 1
ATOM 7600 O O . LEU B 1 257 ? -13.164 -3.377 -0.103 1 96.94 257 LEU B O 1
ATOM 7604 N N . THR B 1 258 ? -12.906 -4.219 1.936 1 98 258 THR B N 1
ATOM 7605 C CA . THR B 1 258 ? -13.117 -2.928 2.578 1 98 258 THR B CA 1
ATOM 7606 C C . THR B 1 258 ? -12 -1.956 2.219 1 98 258 THR B C 1
ATOM 7608 O O . THR B 1 258 ? -12.234 -0.758 2.057 1 98 258 THR B O 1
ATOM 7611 N N . ARG B 1 259 ? -10.82 -2.434 2.109 1 96.25 259 ARG B N 1
ATOM 7612 C CA . ARG B 1 259 ? -9.711 -1.57 1.717 1 96.25 259 ARG B CA 1
ATOM 7613 C C . ARG B 1 259 ? -9.906 -1.043 0.299 1 96.25 259 ARG B C 1
ATOM 7615 O O . ARG B 1 259 ? -9.719 0.148 0.043 1 96.25 259 ARG B O 1
ATOM 7622 N N . MET B 1 260 ? -10.266 -1.904 -0.596 1 94.31 260 MET B N 1
ATOM 7623 C CA . MET B 1 260 ? -10.5 -1.488 -1.977 1 94.31 260 MET B CA 1
ATOM 7624 C C . MET B 1 260 ? -11.672 -0.514 -2.061 1 94.31 260 MET B C 1
ATOM 7626 O O . MET B 1 260 ? -11.633 0.444 -2.836 1 94.31 260 MET B O 1
ATOM 7630 N N . ALA B 1 261 ? -12.641 -0.813 -1.243 1 96.94 261 ALA B N 1
ATOM 7631 C CA . ALA B 1 261 ? -13.82 0.051 -1.241 1 96.94 261 ALA B CA 1
ATOM 7632 C C . ALA B 1 261 ? -13.477 1.443 -0.719 1 96.94 261 ALA B C 1
ATOM 7634 O O . ALA B 1 261 ? -14.016 2.443 -1.2 1 96.94 261 ALA B O 1
ATOM 7635 N N . SER B 1 262 ? -12.609 1.55 0.269 1 96.81 262 SER B N 1
ATOM 7636 C CA . SER B 1 262 ? -12.211 2.852 0.794 1 96.81 262 SER B CA 1
ATOM 7637 C C . SER B 1 262 ? -11.547 3.703 -0.284 1 96.81 262 SER B C 1
ATOM 7639 O O . SER B 1 262 ? -11.664 4.93 -0.268 1 96.81 262 SER B O 1
ATOM 7641 N N . ALA B 1 263 ? -10.914 3.068 -1.189 1 93.69 263 ALA B N 1
ATOM 7642 C CA . ALA B 1 263 ? -10.305 3.771 -2.316 1 93.69 263 ALA B CA 1
ATOM 7643 C C . ALA B 1 263 ? -11.359 4.18 -3.342 1 93.69 263 ALA B C 1
ATOM 7645 O O . ALA B 1 263 ? -11.328 5.297 -3.867 1 93.69 263 ALA B O 1
ATOM 7646 N N . MET B 1 264 ? -12.32 3.316 -3.572 1 94.5 264 MET B N 1
ATOM 7647 C CA . MET B 1 264 ? -13.25 3.5 -4.688 1 94.5 264 MET B CA 1
ATOM 7648 C C . MET B 1 264 ? -14.383 4.441 -4.301 1 94.5 264 MET B C 1
ATOM 7650 O O . MET B 1 264 ? -15.117 4.918 -5.164 1 94.5 264 MET B O 1
ATOM 7654 N N . LEU B 1 265 ? -14.516 4.703 -3.025 1 95.88 265 LEU B N 1
ATOM 7655 C CA . LEU B 1 265 ? -15.57 5.629 -2.625 1 95.88 265 LEU B CA 1
ATOM 7656 C C . LEU B 1 265 ? -15.094 7.074 -2.746 1 95.88 265 LEU B C 1
ATOM 7658 O O . LEU B 1 265 ? -15.891 8.008 -2.617 1 95.88 265 LEU B O 1
ATOM 7662 N N . ASN B 1 266 ? -13.844 7.246 -3.018 1 90.31 266 ASN B N 1
ATOM 7663 C CA . ASN B 1 266 ? -13.359 8.547 -3.479 1 90.31 266 ASN B CA 1
ATOM 7664 C C . ASN B 1 266 ? -12.859 8.477 -4.918 1 90.31 266 ASN B C 1
ATOM 7666 O O . ASN B 1 266 ? -12.812 7.398 -5.512 1 90.31 266 ASN B O 1
ATOM 7670 N N . SER B 1 267 ? -12.516 9.609 -5.586 1 84.75 267 SER B N 1
ATOM 7671 C CA . SER B 1 267 ? -12.32 9.562 -7.031 1 84.75 267 SER B CA 1
ATOM 7672 C C . SER B 1 267 ? -11 10.203 -7.434 1 84.75 267 SER B C 1
ATOM 7674 O O . SER B 1 267 ? -10.758 10.461 -8.617 1 84.75 267 SER B O 1
ATOM 7676 N N . LEU B 1 268 ? -10.203 10.391 -6.59 1 74.38 268 LEU B N 1
ATOM 7677 C CA . LEU B 1 268 ? -9.016 11.18 -6.918 1 74.38 268 LEU B CA 1
ATOM 7678 C C . LEU B 1 268 ? -8.062 10.383 -7.801 1 74.38 268 LEU B C 1
ATOM 7680 O O . LEU B 1 268 ? -7.352 10.953 -8.633 1 74.38 268 LEU B O 1
ATOM 7684 N N . ASP B 1 269 ? -8.148 9.055 -7.699 1 72.94 269 ASP B N 1
ATOM 7685 C CA . ASP B 1 269 ? -7.117 8.32 -8.422 1 72.94 269 ASP B CA 1
ATOM 7686 C C . ASP B 1 269 ? -7.707 7.113 -9.148 1 72.94 269 ASP B C 1
ATOM 7688 O O . ASP B 1 269 ? -6.984 6.371 -9.812 1 72.94 269 ASP B O 1
ATOM 7692 N N . ASP B 1 270 ? -8.977 6.898 -9.086 1 77.69 270 ASP B N 1
ATOM 7693 C CA . ASP B 1 270 ? -9.516 5.668 -9.664 1 77.69 270 ASP B CA 1
ATOM 7694 C C . ASP B 1 270 ? -10.93 5.879 -10.195 1 77.69 270 ASP B C 1
ATOM 7696 O O . ASP B 1 270 ? -11.664 4.914 -10.422 1 77.69 270 ASP B O 1
ATOM 7700 N N . ASP B 1 271 ? -11.352 7.062 -10.344 1 86.62 271 ASP B N 1
ATOM 7701 C CA . ASP B 1 271 ? -12.695 7.367 -10.836 1 86.62 271 ASP B CA 1
ATOM 7702 C C . ASP B 1 271 ? -13.758 6.742 -9.938 1 86.62 271 ASP B C 1
ATOM 7704 O O . ASP B 1 271 ? -14.711 6.137 -10.43 1 86.62 271 ASP B O 1
ATOM 7708 N N . GLY B 1 272 ? -13.547 6.824 -8.711 1 94 272 GLY B N 1
ATOM 7709 C CA . GLY B 1 272 ? -14.469 6.301 -7.711 1 94 272 GLY B CA 1
ATOM 7710 C C . GLY B 1 272 ? -15.734 7.121 -7.582 1 94 272 GLY B C 1
ATOM 7711 O O . GLY B 1 272 ? -16.047 7.93 -8.461 1 94 272 GLY B O 1
ATOM 7712 N N . VAL B 1 273 ? -16.5 6.953 -6.582 1 97.5 273 VAL B N 1
ATOM 7713 C CA . VAL B 1 273 ? -17.906 7.348 -6.461 1 97.5 273 VAL B CA 1
ATOM 7714 C C . VAL B 1 273 ? -18 8.852 -6.219 1 97.5 273 VAL B C 1
ATOM 7716 O O . VAL B 1 273 ? -18.781 9.547 -6.871 1 97.5 273 VAL B O 1
ATOM 7719 N N . LEU B 1 274 ? -17.172 9.414 -5.301 1 96.94 274 LEU B N 1
ATOM 7720 C CA . LEU B 1 274 ? -17.406 10.766 -4.797 1 96.94 274 LEU B CA 1
ATOM 7721 C C . LEU B 1 274 ? -16.234 11.68 -5.113 1 96.94 274 LEU B C 1
ATOM 7723 O O . LEU B 1 274 ? -15.078 11.266 -5.027 1 96.94 274 LEU B O 1
ATOM 7727 N N . VAL B 1 275 ? -16.547 12.891 -5.406 1 92.44 275 VAL B N 1
ATOM 7728 C CA . VAL B 1 275 ? -15.555 13.945 -5.566 1 92.44 275 VAL B CA 1
ATOM 7729 C C . VAL B 1 275 ? -15.602 14.883 -4.359 1 92.44 275 VAL B C 1
ATOM 7731 O O . VAL B 1 275 ? -16.656 15.422 -4.023 1 92.44 275 VAL B O 1
ATOM 7734 N N . GLY B 1 276 ? -14.477 14.969 -3.719 1 86.62 276 GLY B N 1
ATOM 7735 C CA . GLY B 1 276 ? -14.383 15.914 -2.617 1 86.62 276 GLY B CA 1
ATOM 7736 C C . GLY B 1 276 ? -14.195 17.344 -3.076 1 86.62 276 GLY B C 1
ATOM 7737 O O . GLY B 1 276 ? -13.641 17.594 -4.148 1 86.62 276 GLY B O 1
ATOM 7738 N N . ASN B 1 277 ? -14.68 18.234 -2.377 1 78.31 277 ASN B N 1
ATOM 7739 C CA . ASN B 1 277 ? -14.508 19.656 -2.629 1 78.31 277 ASN B CA 1
ATOM 7740 C C . ASN B 1 277 ? -14.328 20.438 -1.331 1 78.31 277 ASN B C 1
ATOM 7742 O O . ASN B 1 277 ? -15.258 20.531 -0.527 1 78.31 277 ASN B O 1
ATOM 7746 N N . TRP B 1 278 ? -13.18 21 -1.239 1 69.25 278 TRP B N 1
ATOM 7747 C CA . TRP B 1 278 ? -12.836 21.719 -0.019 1 69.25 278 TRP B CA 1
ATOM 7748 C C . TRP B 1 278 ? -12.852 23.234 -0.257 1 69.25 278 TRP B C 1
ATOM 7750 O O . TRP B 1 278 ? -12.43 24 0.607 1 69.25 278 TRP B O 1
ATOM 7760 N N . SER B 1 279 ? -13.406 23.391 -1.442 1 67.62 279 SER B N 1
ATOM 7761 C CA . SER B 1 279 ? -13.617 24.797 -1.763 1 67.62 279 SER B CA 1
ATOM 7762 C C . SER B 1 279 ? -15.078 25.188 -1.575 1 67.62 279 SER B C 1
ATOM 7764 O O . SER B 1 279 ? -15.922 24.344 -1.262 1 67.62 279 SER B O 1
ATOM 7766 N N . ASP B 1 280 ? -15.5 26.406 -1.502 1 67.31 280 ASP B N 1
ATOM 7767 C CA . ASP B 1 280 ? -16.875 26.859 -1.324 1 67.31 280 ASP B CA 1
ATOM 7768 C C . ASP B 1 280 ? -17.562 27.094 -2.67 1 67.31 280 ASP B C 1
ATOM 7770 O O . ASP B 1 280 ? -18.641 27.688 -2.734 1 67.31 280 ASP B O 1
ATOM 7774 N N . ASP B 1 281 ? -16.938 26.5 -3.689 1 74.12 281 ASP B N 1
ATOM 7775 C CA . ASP B 1 281 ? -17.547 26.609 -5.012 1 74.12 281 ASP B CA 1
ATOM 7776 C C . ASP B 1 281 ? -18.156 25.281 -5.453 1 74.12 281 ASP B C 1
ATOM 7778 O O . ASP B 1 281 ? -17.438 24.359 -5.82 1 74.12 281 ASP B O 1
ATOM 7782 N N . TYR B 1 282 ? -19.5 25.219 -5.469 1 80.06 282 TYR B N 1
ATOM 7783 C CA . TYR B 1 282 ? -20.188 23.984 -5.836 1 80.06 282 TYR B CA 1
ATOM 7784 C C . TYR B 1 282 ? -20.969 24.156 -7.129 1 80.06 282 TYR B C 1
ATOM 7786 O O . TYR B 1 282 ? -21.969 23.469 -7.359 1 80.06 282 TYR B O 1
ATOM 7794 N N . SER B 1 283 ? -20.547 25.078 -7.938 1 81.38 283 SER B N 1
ATOM 7795 C CA . SER B 1 283 ? -21.25 25.438 -9.164 1 81.38 283 SER B CA 1
ATOM 7796 C C . SER B 1 283 ? -21.281 24.266 -10.148 1 81.38 283 SER B C 1
ATOM 7798 O O . SER B 1 283 ? -22.172 24.172 -10.992 1 81.38 283 SER B O 1
ATOM 7800 N N . MET B 1 284 ? -20.438 23.344 -9.984 1 84.88 284 MET B N 1
ATOM 7801 C CA . MET B 1 284 ? -20.312 22.266 -10.969 1 84.88 284 MET B CA 1
ATOM 7802 C C . MET B 1 284 ? -20.938 20.984 -10.461 1 84.88 284 MET B C 1
ATOM 7804 O O . MET B 1 284 ? -20.766 19.922 -11.062 1 84.88 284 MET B O 1
ATOM 7808 N N . GLY B 1 285 ? -21.609 21.125 -9.352 1 89.06 285 GLY B N 1
ATOM 7809 C CA . GLY B 1 285 ? -22.219 19.922 -8.789 1 89.06 285 GLY B CA 1
ATOM 7810 C C . GLY B 1 285 ? -23.141 20.219 -7.613 1 89.06 285 GLY B C 1
ATOM 7811 O O . GLY B 1 285 ? -23.594 21.344 -7.445 1 89.06 285 GLY B O 1
ATOM 7812 N N . THR B 1 286 ? -23.438 19.156 -6.949 1 89.31 286 THR B N 1
ATOM 7813 C CA . THR B 1 286 ? -24.312 19.25 -5.781 1 89.31 286 THR B CA 1
ATOM 7814 C C . THR B 1 286 ? -23.5 19.531 -4.523 1 89.31 286 THR B C 1
ATOM 7816 O O . THR B 1 286 ? -22.5 18.859 -4.258 1 89.31 286 THR B O 1
ATOM 7819 N N . SER B 1 287 ? -23.891 20.547 -3.832 1 87.19 287 SER B N 1
ATOM 7820 C CA . SER B 1 287 ? -23.219 20.828 -2.564 1 87.19 287 SER B CA 1
ATOM 7821 C C . SER B 1 287 ? -23.359 19.656 -1.599 1 87.19 287 SER B C 1
ATOM 7823 O O . SER B 1 287 ? -24.438 19.047 -1.504 1 87.19 287 SER B O 1
ATOM 7825 N N . PRO B 1 288 ? -22.312 19.328 -0.905 1 89.44 288 PRO B N 1
ATOM 7826 C CA . PRO B 1 288 ? -22.406 18.219 0.05 1 89.44 288 PRO B CA 1
ATOM 7827 C C . PRO B 1 288 ? -23.516 18.406 1.068 1 89.44 288 PRO B C 1
ATOM 7829 O O . PRO B 1 288 ? -24.125 17.438 1.511 1 89.44 288 PRO B O 1
ATOM 7832 N N . THR B 1 289 ? -23.828 19.594 1.461 1 87.06 289 THR B N 1
ATOM 7833 C CA . THR B 1 289 ? -24.812 19.891 2.49 1 87.06 289 THR B CA 1
ATOM 7834 C C . THR B 1 289 ? -26.219 19.656 1.972 1 87.06 289 THR B C 1
ATOM 7836 O O . THR B 1 289 ? -27.172 19.609 2.752 1 87.06 289 THR B O 1
ATOM 7839 N N . SER B 1 290 ? -26.328 19.438 0.708 1 89.5 290 SER B N 1
ATOM 7840 C CA . SER B 1 290 ? -27.641 19.203 0.117 1 89.5 290 SER B CA 1
ATOM 7841 C C . SER B 1 290 ? -28.031 17.734 0.172 1 89.5 290 SER B C 1
ATOM 7843 O O . SER B 1 290 ? -29.203 17.375 0.009 1 89.5 290 SER B O 1
ATOM 7845 N N . TRP B 1 291 ? -27.109 16.906 0.355 1 92.62 291 TRP B N 1
ATOM 7846 C CA . TRP B 1 291 ? -27.406 15.484 0.36 1 92.62 291 TRP B CA 1
ATOM 7847 C C . TRP B 1 291 ? -28.203 15.094 1.599 1 92.62 291 TRP B C 1
ATOM 7849 O O . TRP B 1 291 ? -27.938 15.578 2.699 1 92.62 291 TRP B O 1
ATOM 7859 N N . THR B 1 292 ? -29.172 14.227 1.442 1 93.81 292 THR B N 1
ATOM 7860 C CA . THR B 1 292 ? -29.969 13.703 2.551 1 93.81 292 THR B CA 1
ATOM 7861 C C . THR B 1 292 ? -29.688 12.219 2.768 1 93.81 292 THR B C 1
ATOM 7863 O O . THR B 1 292 ? -30.047 11.664 3.809 1 93.81 292 THR B O 1
ATOM 7866 N N . GLY B 1 293 ? -29.109 11.68 1.737 1 95.94 293 GLY B N 1
ATOM 7867 C CA . GLY B 1 293 ? -28.828 10.258 1.842 1 95.94 293 GLY B CA 1
ATOM 7868 C C . GLY B 1 293 ? -27.953 9.734 0.729 1 95.94 293 GLY B C 1
ATOM 7869 O O . GLY B 1 293 ? -27.453 10.5 -0.095 1 95.94 293 GLY B O 1
ATOM 7870 N N . SER B 1 294 ? -27.766 8.383 0.749 1 97.81 294 SER B N 1
ATOM 7871 C CA . SER B 1 294 ? -26.812 7.746 -0.144 1 97.81 294 SER B CA 1
ATOM 7872 C C . SER B 1 294 ? -27.469 7.332 -1.457 1 97.81 294 SER B C 1
ATOM 7874 O O . SER B 1 294 ? -26.781 7.133 -2.463 1 97.81 294 SER B O 1
ATOM 7876 N N . VAL B 1 295 ? -28.766 7.129 -1.49 1 96.25 295 VAL B N 1
ATOM 7877 C CA . VAL B 1 295 ? -29.469 6.508 -2.604 1 96.25 295 VAL B CA 1
ATOM 7878 C C . VAL B 1 295 ? -29.25 7.324 -3.877 1 96.25 295 VAL B C 1
ATOM 7880 O O . VAL B 1 295 ? -28.844 6.785 -4.902 1 96.25 295 VAL B O 1
ATOM 7883 N N . GLY B 1 296 ? -29.484 8.648 -3.803 1 95.06 296 GLY B N 1
ATOM 7884 C CA . GLY B 1 296 ? -29.312 9.492 -4.973 1 95.06 296 GLY B CA 1
ATOM 7885 C C . GLY B 1 296 ? -27.891 9.461 -5.516 1 95.06 296 GLY B C 1
ATOM 7886 O O . GLY B 1 296 ? -27.688 9.5 -6.73 1 95.06 296 GLY B O 1
ATOM 7887 N N . ILE B 1 297 ? -26.953 9.383 -4.656 1 97.25 297 ILE B N 1
ATOM 7888 C CA . ILE B 1 297 ? -25.531 9.398 -5.016 1 97.25 297 ILE B CA 1
ATOM 7889 C C . ILE B 1 297 ? -25.172 8.094 -5.73 1 97.25 297 ILE B C 1
ATOM 7891 O O . ILE B 1 297 ? -24.625 8.117 -6.832 1 97.25 297 ILE B O 1
ATOM 7895 N N . LEU B 1 298 ? -25.5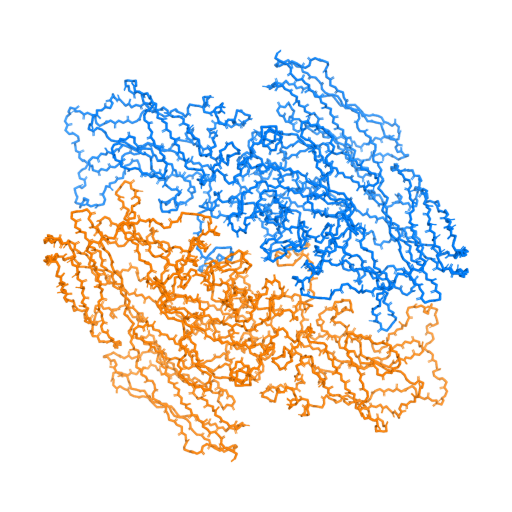16 6.969 -5.152 1 98 298 LEU B N 1
ATOM 7896 C CA . LEU B 1 298 ? -25.141 5.66 -5.68 1 98 298 LEU B CA 1
ATOM 7897 C C . LEU B 1 298 ? -25.875 5.367 -6.98 1 98 298 LEU B C 1
ATOM 7899 O O . LEU B 1 298 ? -25.312 4.781 -7.902 1 98 298 LEU B O 1
ATOM 7903 N N . GLN B 1 299 ? -27.109 5.77 -7.07 1 96.62 299 GLN B N 1
ATOM 7904 C CA . GLN B 1 299 ? -27.859 5.586 -8.305 1 96.62 299 GLN B CA 1
ATOM 7905 C C . GLN B 1 299 ? -27.281 6.426 -9.438 1 96.62 299 GLN B C 1
ATOM 7907 O O . GLN B 1 299 ? -27.203 5.973 -10.578 1 96.62 299 GLN B O 1
ATOM 7912 N N . GLN B 1 300 ? -26.953 7.613 -9.094 1 96.12 300 GLN B N 1
ATOM 7913 C CA . GLN B 1 300 ? -26.328 8.461 -10.109 1 96.12 300 GLN B CA 1
ATOM 7914 C C . GLN B 1 300 ? -25.016 7.867 -10.602 1 96.12 300 GLN B C 1
ATOM 7916 O O . GLN B 1 300 ? -24.719 7.891 -11.797 1 96.12 300 GLN B O 1
ATOM 7921 N N . TYR B 1 301 ? -24.234 7.391 -9.742 1 97.38 301 TYR B N 1
ATOM 7922 C CA . TYR B 1 301 ? -22.938 6.824 -10.102 1 97.38 301 TYR B CA 1
ATOM 7923 C C . TYR B 1 301 ? -23.094 5.652 -11.062 1 97.38 301 TYR B C 1
ATOM 7925 O O . TYR B 1 301 ? -22.422 5.582 -12.086 1 97.38 301 TYR B O 1
ATOM 7933 N N . ILE B 1 302 ? -23.969 4.719 -10.688 1 96.62 302 ILE B N 1
ATOM 7934 C CA . ILE B 1 302 ? -24.109 3.545 -11.539 1 96.62 302 ILE B CA 1
ATOM 7935 C C . ILE B 1 302 ? -24.734 3.943 -12.875 1 96.62 302 ILE B C 1
ATOM 7937 O O . ILE B 1 302 ? -24.406 3.373 -13.914 1 96.62 302 ILE B O 1
ATOM 7941 N N . ARG B 1 303 ? -25.594 4.875 -12.906 1 96 303 ARG B N 1
ATOM 7942 C CA . ARG B 1 303 ? -26.281 5.301 -14.117 1 96 303 ARG B CA 1
ATOM 7943 C C . ARG B 1 303 ? -25.328 5.996 -15.078 1 96 303 ARG B C 1
ATOM 7945 O O . ARG B 1 303 ? -25.391 5.781 -16.297 1 96 303 ARG B O 1
ATOM 7952 N N . THR B 1 304 ? -24.391 6.781 -14.539 1 95 304 THR B N 1
ATOM 7953 C CA . THR B 1 304 ? -23.562 7.625 -15.383 1 95 304 THR B CA 1
ATOM 7954 C C . THR B 1 304 ? -22.172 7.016 -15.547 1 95 304 THR B C 1
ATOM 7956 O O . THR B 1 304 ? -21.469 7.285 -16.531 1 95 304 THR B O 1
ATOM 7959 N N . GLY B 1 305 ? -21.797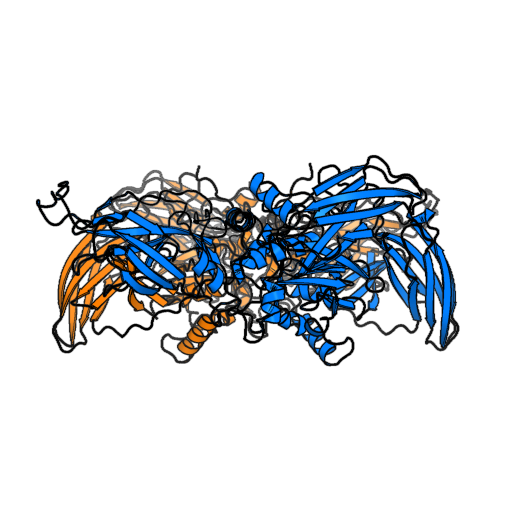 6.293 -14.547 1 93.38 305 GLY B N 1
ATOM 7960 C CA . GLY B 1 305 ? -20.438 5.777 -14.523 1 93.38 305 GLY B CA 1
ATOM 7961 C C . GLY B 1 305 ? -19.406 6.832 -14.172 1 93.38 305 GLY B C 1
ATOM 7962 O O . GLY B 1 305 ? -18.203 6.609 -14.328 1 93.38 305 GLY B O 1
ATOM 7963 N N . LEU B 1 306 ? -19.859 7.977 -13.68 1 94.56 306 LEU B N 1
ATOM 7964 C CA . LEU B 1 306 ? -18.984 9.102 -13.391 1 94.56 306 LEU B CA 1
ATOM 7965 C C . LEU B 1 306 ? -19.031 9.461 -11.906 1 94.56 306 LEU B C 1
ATOM 7967 O O . LEU B 1 306 ? -20.062 9.289 -11.258 1 94.56 306 LEU B O 1
ATOM 7971 N N . PRO B 1 307 ? -17.891 9.914 -11.43 1 95.62 307 PRO B N 1
ATOM 7972 C CA . PRO B 1 307 ? -17.906 10.359 -10.031 1 95.62 307 PRO B CA 1
ATOM 7973 C C . PRO B 1 307 ? -18.984 11.406 -9.758 1 95.62 307 PRO B C 1
ATOM 7975 O O . PRO B 1 307 ? -19.266 12.25 -10.617 1 95.62 307 PRO B O 1
ATOM 7978 N N . VAL B 1 308 ? -19.5 11.414 -8.539 1 96.81 308 VAL B N 1
ATOM 7979 C CA . VAL B 1 308 ? -20.609 12.289 -8.164 1 96.81 308 VAL B CA 1
ATOM 7980 C C . VAL B 1 308 ? -20.078 13.445 -7.312 1 96.81 308 VAL B C 1
ATOM 7982 O O . VAL B 1 308 ? -19.375 13.227 -6.324 1 96.81 308 VAL B O 1
ATOM 7985 N N . CYS B 1 309 ? -20.438 14.68 -7.652 1 92.75 309 CYS B N 1
ATOM 7986 C CA . CYS B 1 309 ? -20.031 15.891 -6.953 1 92.75 309 CYS B CA 1
ATOM 7987 C C . CYS B 1 309 ? -21.125 16.359 -6.004 1 92.75 309 CYS B C 1
ATOM 7989 O O . CYS B 1 309 ? -22.297 16.438 -6.387 1 92.75 309 CYS B O 1
ATOM 7991 N N . PHE B 1 310 ? -20.828 16.875 -4.871 1 91.06 310 PHE B N 1
ATOM 7992 C CA . PHE B 1 310 ? -19.562 16.844 -4.152 1 91.06 310 PHE B CA 1
ATOM 7993 C C . PHE B 1 310 ? -19.734 16.219 -2.777 1 91.06 310 PHE B C 1
ATOM 7995 O O . PHE B 1 310 ? -20.859 16.078 -2.287 1 91.06 310 PHE B O 1
ATOM 8002 N N . ALA B 1 311 ? -18.641 15.852 -2.146 1 93.25 311 ALA B N 1
ATOM 8003 C CA . ALA B 1 311 ? -18.703 15.18 -0.85 1 93.25 311 ALA B CA 1
ATOM 8004 C C . ALA B 1 311 ? -17.781 15.852 0.158 1 93.25 311 ALA B C 1
ATOM 8006 O O . ALA B 1 311 ? -16.844 16.547 -0.225 1 93.25 311 ALA B O 1
ATOM 8007 N N . GLN B 1 312 ? -18.125 15.719 1.339 1 90.19 312 GLN B N 1
ATOM 8008 C CA . GLN B 1 312 ? -17.297 15.984 2.51 1 90.19 312 GLN B CA 1
ATOM 8009 C C . GLN B 1 312 ? -17.141 14.734 3.367 1 90.19 312 GLN B C 1
ATOM 8011 O O . GLN B 1 312 ? -17.766 13.711 3.107 1 90.19 312 GLN B O 1
ATOM 8016 N N . CYS B 1 313 ? -16.375 14.836 4.449 1 93.56 313 CYS B N 1
ATOM 8017 C CA . CYS B 1 313 ? -16.016 13.656 5.234 1 93.56 313 CYS B CA 1
ATOM 8018 C C . CYS B 1 313 ? -17.266 12.898 5.676 1 93.56 313 CYS B C 1
ATOM 8020 O O . CYS B 1 313 ? -17.281 11.664 5.668 1 93.56 313 CYS B O 1
ATOM 8022 N N . TRP B 1 314 ? -18.344 13.609 6.074 1 94.25 314 TRP B N 1
ATOM 8023 C CA . TRP B 1 314 ? -19.531 12.906 6.559 1 94.25 314 TRP B CA 1
ATOM 8024 C C . TRP B 1 314 ? -20.266 12.219 5.41 1 94.25 314 TRP B C 1
ATOM 8026 O O . TRP B 1 314 ? -20.875 11.172 5.598 1 94.25 314 TRP B O 1
ATOM 8036 N N . VAL B 1 315 ? -20.172 12.828 4.23 1 96.12 315 VAL B N 1
ATOM 8037 C CA . VAL B 1 315 ? -20.781 12.188 3.064 1 96.12 315 VAL B CA 1
ATOM 8038 C C . VAL B 1 315 ? -20.016 10.906 2.727 1 96.12 315 VAL B C 1
ATOM 8040 O O . VAL B 1 315 ? -20.625 9.852 2.514 1 96.12 315 VAL B O 1
ATOM 8043 N N . TYR B 1 316 ? -18.688 11.055 2.697 1 97.19 316 TYR B N 1
ATOM 8044 C CA . TYR B 1 316 ? -17.859 9.883 2.434 1 97.19 316 TYR B CA 1
ATOM 8045 C C . TYR B 1 316 ? -18.172 8.766 3.418 1 97.19 316 TYR B C 1
ATOM 8047 O O . TYR B 1 316 ? -18.375 7.613 3.018 1 97.19 316 TYR B O 1
ATOM 8055 N N . ALA B 1 317 ? -18.203 9.094 4.668 1 98.31 317 ALA B N 1
ATOM 8056 C CA . ALA B 1 317 ? -18.422 8.102 5.715 1 98.31 317 ALA B CA 1
ATOM 8057 C C . ALA B 1 317 ? -19.797 7.449 5.574 1 98.31 317 ALA B C 1
ATOM 8059 O O . ALA B 1 317 ? -19.922 6.227 5.676 1 98.31 317 ALA B O 1
ATOM 8060 N N . ALA B 1 318 ? -20.766 8.227 5.336 1 98.38 318 ALA B N 1
ATOM 8061 C CA . ALA B 1 318 ? -22.141 7.723 5.281 1 98.38 318 ALA B CA 1
ATOM 8062 C C . ALA B 1 318 ? -22.344 6.852 4.047 1 98.38 318 ALA B C 1
ATOM 8064 O O . ALA B 1 318 ? -23 5.801 4.121 1 98.38 318 ALA B O 1
ATOM 8065 N N . VAL B 1 319 ? -21.891 7.316 2.938 1 98.69 319 VAL B N 1
ATOM 8066 C CA . VAL B 1 319 ? -22.031 6.531 1.714 1 98.69 319 VAL B CA 1
ATOM 8067 C C . VAL B 1 319 ? -21.25 5.23 1.843 1 98.69 319 VAL B C 1
ATOM 8069 O O . VAL B 1 319 ? -21.719 4.172 1.414 1 98.69 319 VAL B O 1
ATOM 8072 N N . PHE B 1 320 ? -20.047 5.297 2.412 1 98.75 320 PHE B N 1
ATOM 8073 C CA . PHE B 1 320 ? -19.25 4.098 2.65 1 98.75 320 PHE B CA 1
ATOM 8074 C C . PHE B 1 320 ? -20 3.123 3.551 1 98.75 320 PHE B C 1
ATOM 8076 O O . PHE B 1 320 ? -20.031 1.918 3.291 1 98.75 320 PHE B O 1
ATOM 8083 N N . THR B 1 321 ? -20.609 3.645 4.566 1 98.81 321 THR B N 1
ATOM 8084 C CA . THR B 1 321 ? -21.391 2.818 5.473 1 98.81 321 THR B CA 1
ATOM 8085 C C . THR B 1 321 ? -22.562 2.16 4.734 1 98.81 321 THR B C 1
ATOM 8087 O O . THR B 1 321 ? -22.844 0.978 4.938 1 98.81 321 THR B O 1
ATOM 8090 N N . SER B 1 322 ? -23.25 2.922 3.889 1 98.75 322 SER B N 1
ATOM 8091 C CA . SER B 1 322 ? -24.328 2.371 3.088 1 98.75 322 SER B CA 1
ATOM 8092 C C . SER B 1 322 ? -23.859 1.213 2.221 1 98.75 322 SER B C 1
ATOM 8094 O O . SER B 1 322 ? -24.531 0.188 2.111 1 98.75 322 SER B O 1
ATOM 8096 N N . PHE B 1 323 ? -22.734 1.414 1.612 1 98.75 323 PHE B N 1
ATOM 8097 C CA . PHE B 1 323 ? -22.109 0.396 0.778 1 98.75 323 PHE B CA 1
ATOM 8098 C C . PHE B 1 323 ? -21.844 -0.872 1.581 1 98.75 323 PHE B C 1
ATOM 8100 O O . PHE B 1 323 ? -22.188 -1.974 1.144 1 98.75 323 PHE B O 1
ATOM 8107 N N . LEU B 1 324 ? -21.219 -0.73 2.725 1 98.88 324 LEU B N 1
ATOM 8108 C CA . LEU B 1 324 ? -20.859 -1.871 3.559 1 98.88 324 LEU B CA 1
ATOM 8109 C C . LEU B 1 324 ? -22.109 -2.607 4.043 1 98.88 324 LEU B C 1
ATOM 8111 O O . LEU B 1 324 ? -22.172 -3.836 3.959 1 98.88 324 LEU B O 1
ATOM 8115 N N . ARG B 1 325 ? -23.047 -1.855 4.531 1 98.75 325 ARG B N 1
ATOM 8116 C CA . ARG B 1 325 ? -24.281 -2.473 5.027 1 98.75 325 ARG B CA 1
ATOM 8117 C C . ARG B 1 325 ? -25.031 -3.176 3.902 1 98.75 325 ARG B C 1
ATOM 8119 O O . ARG B 1 325 ? -25.641 -4.219 4.121 1 98.75 325 ARG B O 1
ATOM 8126 N N . CYS B 1 326 ? -25 -2.615 2.762 1 98.75 326 CYS B N 1
ATOM 8127 C CA . CYS B 1 326 ? -25.656 -3.232 1.613 1 98.75 326 CYS B CA 1
ATOM 8128 C C . CYS B 1 326 ? -25.094 -4.625 1.347 1 98.75 326 CYS B C 1
ATOM 8130 O O . CYS B 1 326 ? -25.844 -5.535 0.983 1 98.75 326 CYS B O 1
ATOM 8132 N N . LEU B 1 327 ? -23.828 -4.828 1.563 1 98.81 327 LEU B N 1
ATOM 8133 C CA . LEU B 1 327 ? -23.188 -6.105 1.306 1 98.81 327 LEU B CA 1
ATOM 8134 C C . LEU B 1 327 ? -23.234 -7 2.539 1 98.81 327 LEU B C 1
ATOM 8136 O O . LEU B 1 327 ? -22.703 -8.117 2.527 1 98.81 327 LEU B O 1
ATOM 8140 N N . GLY B 1 328 ? -23.812 -6.52 3.592 1 98.75 328 GLY B N 1
ATOM 8141 C CA . GLY B 1 328 ? -24.031 -7.344 4.77 1 98.75 328 GLY B CA 1
ATOM 8142 C C . GLY B 1 328 ? -22.953 -7.195 5.816 1 98.75 328 GLY B C 1
ATOM 8143 O O . GLY B 1 328 ? -22.812 -8.039 6.707 1 98.75 328 GLY B O 1
ATOM 8144 N N . ILE B 1 329 ? -22.172 -6.195 5.785 1 98.88 329 ILE B N 1
ATOM 8145 C CA . ILE B 1 329 ? -21.062 -5.984 6.723 1 98.88 329 ILE B CA 1
ATOM 8146 C C . ILE B 1 329 ? -21.5 -5.016 7.82 1 98.88 329 ILE B C 1
ATOM 8148 O O . ILE B 1 329 ? -21.859 -3.871 7.539 1 98.88 329 ILE B O 1
ATOM 8152 N N . PRO B 1 330 ? -21.484 -5.445 9.062 1 98.88 330 PRO B N 1
ATOM 8153 C CA . PRO B 1 330 ? -21.828 -4.512 10.133 1 98.88 330 PRO B CA 1
ATOM 8154 C C . PRO B 1 330 ? -20.906 -3.285 10.164 1 98.88 330 PRO B C 1
ATOM 8156 O O . PRO B 1 330 ? -19.688 -3.422 10.164 1 98.88 330 PRO B O 1
ATOM 8159 N N . SER B 1 331 ? -21.547 -2.1 10.195 1 98.81 331 SER B N 1
ATOM 8160 C CA . SER B 1 331 ? -20.734 -0.883 10.117 1 98.81 331 SER B CA 1
ATOM 8161 C C . SER B 1 331 ? -21.453 0.293 10.766 1 98.81 331 SER B C 1
ATOM 8163 O O . SER B 1 331 ? -22.672 0.251 10.969 1 98.81 331 SER B O 1
ATOM 8165 N N . ARG B 1 332 ? -20.703 1.299 11.148 1 98.62 332 ARG B N 1
ATOM 8166 C CA . ARG B 1 332 ? -21.25 2.506 11.75 1 98.62 332 ARG B CA 1
ATOM 8167 C C . ARG B 1 332 ? -20.375 3.719 11.469 1 98.62 332 ARG B C 1
ATOM 8169 O O . ARG B 1 332 ? -19.172 3.578 11.227 1 98.62 332 ARG B O 1
ATOM 8176 N N . VAL B 1 333 ? -20.969 4.926 11.422 1 98.62 333 VAL B N 1
ATOM 8177 C CA . VAL B 1 333 ? -20.266 6.18 11.188 1 98.62 333 VAL B CA 1
ATOM 8178 C C . VAL B 1 333 ? -19.688 6.707 12.5 1 98.62 333 VAL B C 1
ATOM 8180 O O . VAL B 1 333 ? -20.359 6.66 13.539 1 98.62 333 VAL B O 1
ATOM 8183 N N . ILE B 1 334 ? -18.469 7.16 12.445 1 98.75 334 ILE B N 1
ATOM 8184 C CA . ILE B 1 334 ? -17.75 7.719 13.594 1 98.75 334 ILE B CA 1
ATOM 8185 C C . ILE B 1 334 ? -17.453 9.195 13.344 1 98.75 334 ILE B C 1
ATOM 8187 O O . ILE B 1 334 ? -17.078 9.578 12.234 1 98.75 334 ILE B O 1
ATOM 8191 N N . THR B 1 335 ? -17.625 9.992 14.336 1 97.56 335 THR B N 1
ATOM 8192 C CA . THR B 1 335 ? -17.172 11.375 14.336 1 97.56 335 THR B CA 1
ATOM 8193 C C . THR B 1 335 ? -16.109 11.602 15.422 1 97.56 335 THR B C 1
ATOM 8195 O O . THR B 1 335 ? -16.375 11.344 16.594 1 97.56 335 THR B O 1
ATOM 8198 N N . ASN B 1 336 ? -15.008 11.984 15.023 1 97.19 336 ASN B N 1
ATOM 8199 C CA . ASN B 1 336 ? -13.938 12.375 15.93 1 97.19 336 ASN B CA 1
ATOM 8200 C C . ASN B 1 336 ? -13.805 13.898 16.016 1 97.19 336 ASN B C 1
ATOM 8202 O O . ASN B 1 336 ? -13.578 14.562 15.016 1 97.19 336 ASN B O 1
ATOM 8206 N N . PHE B 1 337 ? -13.969 14.43 17.219 1 93.19 337 PHE B N 1
ATOM 8207 C CA . PHE B 1 337 ? -13.859 15.867 17.391 1 93.19 337 PHE B CA 1
ATOM 8208 C C . PHE B 1 337 ? -12.422 16.266 17.719 1 93.19 337 PHE B C 1
ATOM 8210 O O . PHE B 1 337 ? -11.758 15.602 18.531 1 93.19 337 PHE B O 1
ATOM 8217 N N . VAL B 1 338 ? -11.992 17.359 17.125 1 91.12 338 VAL B N 1
ATOM 8218 C CA . VAL B 1 338 ? -10.617 17.828 17.172 1 91.12 338 VAL B CA 1
ATOM 8219 C C . VAL B 1 338 ? -9.68 16.766 16.609 1 91.12 338 VAL B C 1
ATOM 8221 O O . VAL B 1 338 ? -8.875 16.188 17.344 1 91.12 338 VAL B O 1
ATOM 8224 N N . SER B 1 339 ? -9.773 16.578 15.352 1 93.19 339 SER B N 1
ATOM 8225 C CA . SER B 1 339 ? -9.102 15.492 14.648 1 93.19 339 SER B CA 1
ATOM 8226 C C . SER B 1 339 ? -7.801 15.969 14.008 1 93.19 339 SER B C 1
ATOM 8228 O O . SER B 1 339 ? -7.805 16.906 13.211 1 93.19 339 SER B O 1
ATOM 8230 N N . ALA B 1 340 ? -6.746 15.336 14.383 1 92.62 340 ALA B N 1
ATOM 8231 C CA . ALA B 1 340 ? -5.441 15.695 13.836 1 92.62 340 ALA B CA 1
ATOM 8232 C C . ALA B 1 340 ? -5.266 15.141 12.422 1 92.62 340 ALA B C 1
ATOM 8234 O O . ALA B 1 340 ? -5.691 14.023 12.133 1 92.62 340 ALA B O 1
ATOM 8235 N N . HIS B 1 341 ? -4.727 15.922 11.609 1 90.25 341 HIS B N 1
ATOM 8236 C CA . HIS B 1 341 ? -4.266 15.5 10.297 1 90.25 341 HIS B CA 1
ATOM 8237 C C . HIS B 1 341 ? -2.742 15.562 10.203 1 90.25 341 HIS B C 1
ATOM 8239 O O . HIS B 1 341 ? -2.182 16.578 9.805 1 90.25 341 HIS B O 1
ATOM 8245 N N . ASP B 1 342 ? -2.162 14.492 10.445 1 88.25 342 ASP B N 1
ATOM 8246 C CA . ASP B 1 342 ? -0.708 14.352 10.438 1 88.25 342 ASP B CA 1
ATOM 8247 C C . ASP B 1 342 ? -0.197 14.039 9.031 1 88.25 342 ASP B C 1
ATOM 8249 O O . ASP B 1 342 ? -0.358 12.922 8.539 1 88.25 342 ASP B O 1
ATOM 8253 N N . ASN B 1 343 ? 0.54 14.938 8.469 1 80.31 343 ASN B N 1
ATOM 8254 C CA . ASN B 1 343 ? 0.929 14.812 7.066 1 80.31 343 ASN B CA 1
ATOM 8255 C C . ASN B 1 343 ? 2.273 14.109 6.918 1 80.31 343 ASN B C 1
ATOM 8257 O O . ASN B 1 343 ? 2.643 13.695 5.816 1 80.31 343 ASN B O 1
ATOM 8261 N N . ASN B 1 344 ? 2.984 13.938 7.957 1 78.75 344 ASN B N 1
ATOM 8262 C CA . ASN B 1 344 ? 4.312 13.359 7.785 1 78.75 344 ASN B CA 1
ATOM 8263 C C . ASN B 1 344 ? 4.457 12.047 8.547 1 78.75 344 ASN B C 1
ATOM 8265 O O . ASN B 1 344 ? 5.531 11.445 8.555 1 78.75 344 ASN B O 1
ATOM 8269 N N . GLY B 1 345 ? 3.471 11.656 9.297 1 82.25 345 GLY B N 1
ATOM 8270 C CA . GLY B 1 345 ? 3.41 10.305 9.836 1 82.25 345 GLY B CA 1
ATOM 8271 C C . GLY B 1 345 ? 4.164 10.156 11.148 1 82.25 345 GLY B C 1
ATOM 8272 O O . GLY B 1 345 ? 4.438 9.039 11.586 1 82.25 345 GLY B O 1
ATOM 8273 N N . ASN B 1 346 ? 4.551 11.203 11.875 1 86.31 346 ASN B N 1
ATOM 8274 C CA . ASN B 1 346 ? 5.324 11.094 13.109 1 86.31 346 ASN B CA 1
ATOM 8275 C C . ASN B 1 346 ? 4.434 11.195 14.344 1 86.31 346 ASN B C 1
ATOM 8277 O O . ASN B 1 346 ? 4.93 11.258 15.469 1 86.31 346 ASN B O 1
ATOM 8281 N N . ILE B 1 347 ? 3.09 11.289 14.211 1 91.19 347 ILE B N 1
ATOM 8282 C CA . ILE B 1 347 ? 2.041 11.273 15.227 1 91.19 347 ILE B CA 1
ATOM 8283 C C . ILE B 1 347 ? 2.135 12.523 16.094 1 91.19 347 ILE B C 1
ATOM 8285 O O . ILE B 1 347 ? 1.691 12.531 17.234 1 91.19 347 ILE B O 1
ATOM 8289 N N . VAL B 1 348 ? 2.816 13.586 15.602 1 91.12 348 VAL B N 1
ATOM 8290 C CA . VAL B 1 348 ? 2.916 14.891 16.234 1 91.12 348 VAL B CA 1
ATOM 8291 C C . VAL B 1 348 ? 2.43 15.969 15.266 1 91.12 348 VAL B C 1
ATOM 8293 O O . VAL B 1 348 ? 2.742 15.93 14.078 1 91.12 348 VAL B O 1
ATOM 8296 N N . ILE B 1 349 ? 1.62 16.828 15.773 1 90.56 349 ILE B N 1
ATOM 8297 C CA . ILE B 1 349 ? 1.201 17.984 14.992 1 90.56 349 ILE B CA 1
ATOM 8298 C C . ILE B 1 349 ? 2.135 19.172 15.266 1 90.56 349 ILE B C 1
ATOM 8300 O O . ILE B 1 349 ? 2.32 19.562 16.422 1 90.56 349 ILE B O 1
ATOM 8304 N N . ASN B 1 350 ? 2.656 19.688 14.219 1 88.75 350 ASN B N 1
ATOM 8305 C CA . ASN B 1 350 ? 3.551 20.828 14.344 1 88.75 350 ASN B CA 1
ATOM 8306 C C . ASN B 1 350 ? 2.893 22.125 13.844 1 88.75 350 ASN B C 1
ATOM 8308 O O . ASN B 1 350 ? 2.541 22.219 12.672 1 88.75 350 ASN B O 1
ATOM 8312 N N . LEU B 1 351 ? 2.771 23.047 14.766 1 85.44 351 LEU B N 1
ATOM 8313 C CA . LEU B 1 351 ? 2.318 24.391 14.438 1 85.44 351 LEU B CA 1
ATOM 8314 C C . LEU B 1 351 ? 3.473 25.391 14.5 1 85.44 351 LEU B C 1
ATOM 8316 O O . LEU B 1 351 ? 4.215 25.422 15.484 1 85.44 351 LEU B O 1
ATOM 8320 N N . VAL B 1 352 ? 3.6 26.188 13.477 1 89.5 352 VAL B N 1
ATOM 8321 C CA . VAL B 1 352 ? 4.742 27.094 13.398 1 89.5 352 VAL B CA 1
ATOM 8322 C C . VAL B 1 352 ? 4.254 28.531 13.438 1 89.5 352 VAL B C 1
ATOM 8324 O O . VAL B 1 352 ? 3.301 28.891 12.742 1 89.5 352 VAL B O 1
ATOM 8327 N N . PHE B 1 353 ? 4.891 29.328 14.266 1 83.06 353 PHE B N 1
ATOM 8328 C CA . PHE B 1 353 ? 4.551 30.734 14.438 1 83.06 353 PHE B CA 1
ATOM 8329 C C . PHE B 1 353 ? 5.742 31.625 14.117 1 83.06 353 PHE B C 1
ATOM 8331 O O . PHE B 1 353 ? 6.895 31.203 14.258 1 83.06 353 PHE B O 1
ATOM 8338 N N . ASN B 1 354 ? 5.402 32.781 13.648 1 82.69 354 ASN B N 1
ATOM 8339 C CA . ASN B 1 354 ? 6.434 33.812 13.453 1 82.69 354 ASN B CA 1
ATOM 8340 C C . ASN B 1 354 ? 6.84 34.438 14.773 1 82.69 354 ASN B C 1
ATOM 8342 O O . ASN B 1 354 ? 6.176 34.25 15.789 1 82.69 354 ASN B O 1
ATOM 8346 N N . SER B 1 355 ? 7.914 35.281 14.672 1 77.19 355 SER B N 1
ATOM 8347 C CA . SER B 1 355 ? 8.438 35.906 15.875 1 77.19 355 SER B CA 1
ATOM 8348 C C . SER B 1 355 ? 7.426 36.906 16.453 1 77.19 355 SER B C 1
ATOM 8350 O O . SER B 1 355 ? 7.422 37.156 17.656 1 77.19 355 SER B O 1
ATOM 8352 N N . ASP B 1 356 ? 6.566 37.375 15.57 1 71 356 ASP B N 1
ATOM 8353 C CA . ASP B 1 356 ? 5.578 38.344 16.031 1 71 356 ASP B CA 1
ATOM 8354 C C . ASP B 1 356 ? 4.355 37.656 16.609 1 71 356 ASP B C 1
ATOM 8356 O O . ASP B 1 356 ? 3.396 38.312 17.031 1 71 356 ASP B O 1
ATOM 8360 N N . GLY B 1 357 ? 4.414 36.344 16.578 1 71.19 357 GLY B N 1
ATOM 8361 C CA . GLY B 1 357 ? 3.332 35.594 17.172 1 71.19 357 GLY B CA 1
ATOM 8362 C C . GLY B 1 357 ? 2.283 35.156 16.172 1 71.19 357 GLY B C 1
ATOM 8363 O O . GLY B 1 357 ? 1.428 34.312 16.484 1 71.19 357 GLY B O 1
ATOM 8364 N N . SER B 1 358 ? 2.379 35.688 15.031 1 72.56 358 SER B N 1
ATOM 8365 C CA . SER B 1 358 ? 1.435 35.25 14 1 72.56 358 SER B CA 1
ATOM 8366 C C . SER B 1 358 ? 1.755 33.844 13.508 1 72.56 358 SER B C 1
ATOM 8368 O O . SER B 1 358 ? 2.912 33.406 13.539 1 72.56 358 SER B O 1
ATOM 8370 N N . GLN B 1 359 ? 0.721 33.188 13.141 1 75.62 359 GLN B N 1
ATOM 8371 C CA . GLN B 1 359 ? 0.937 31.828 12.633 1 75.62 359 GLN B CA 1
ATOM 8372 C C . GLN B 1 359 ? 1.591 31.859 11.25 1 75.62 359 GLN B C 1
ATOM 8374 O O . GLN B 1 359 ? 1.212 32.656 10.398 1 75.62 359 GLN B O 1
ATOM 8379 N N . ASN B 1 360 ? 2.625 31.062 11.078 1 83.38 360 ASN B N 1
ATOM 8380 C CA . ASN B 1 360 ? 3.258 30.859 9.773 1 83.38 360 ASN B CA 1
ATOM 8381 C C . ASN B 1 360 ? 2.566 29.766 8.977 1 83.38 360 ASN B C 1
ATOM 8383 O O . ASN B 1 360 ? 2.93 28.594 9.078 1 83.38 360 ASN B O 1
ATOM 8387 N N . THR B 1 361 ? 1.643 30.047 8.109 1 76.88 361 THR B N 1
ATOM 8388 C CA . THR B 1 361 ? 0.818 29.094 7.391 1 76.88 361 THR B CA 1
ATOM 8389 C C . THR B 1 361 ? 1.654 28.312 6.371 1 76.88 361 THR B C 1
ATOM 8391 O O . THR B 1 361 ? 1.334 27.172 6.035 1 76.88 361 THR B O 1
ATOM 8394 N N . THR B 1 362 ? 2.736 28.906 5.945 1 80.5 362 THR B N 1
ATOM 8395 C CA . THR B 1 362 ? 3.594 28.25 4.953 1 80.5 362 THR B CA 1
ATOM 8396 C C . THR B 1 362 ? 4.363 27.094 5.582 1 80.5 362 THR B C 1
ATOM 8398 O O . THR B 1 362 ? 4.488 26.031 4.98 1 80.5 362 THR B O 1
ATOM 8401 N N . GLU B 1 363 ? 4.785 27.375 6.781 1 87.5 363 GLU B N 1
ATOM 8402 C CA . GLU B 1 363 ? 5.633 26.375 7.43 1 87.5 363 GLU B CA 1
ATOM 8403 C C . GLU B 1 363 ? 4.805 25.391 8.25 1 87.5 363 GLU B C 1
ATOM 8405 O O . GLU B 1 363 ? 5.301 24.344 8.664 1 87.5 363 GLU B O 1
ATOM 8410 N N . THR B 1 364 ? 3.562 25.75 8.438 1 84.06 364 THR B N 1
ATOM 8411 C CA . THR B 1 364 ? 2.67 24.828 9.125 1 84.06 364 THR B CA 1
ATOM 8412 C C . THR B 1 364 ? 2.029 23.859 8.133 1 84.06 364 THR B C 1
ATOM 8414 O O . THR B 1 364 ? 1.128 24.219 7.383 1 84.06 364 THR B O 1
ATOM 8417 N N . LYS B 1 365 ? 2.49 22.656 8.18 1 79.25 365 LYS B N 1
ATOM 8418 C CA . LYS B 1 365 ? 2.014 21.672 7.211 1 79.25 365 LYS B CA 1
ATOM 8419 C C . LYS B 1 365 ? 0.9 20.812 7.805 1 79.25 365 LYS B C 1
ATOM 8421 O O . LYS B 1 365 ? -0.047 20.438 7.109 1 79.25 365 LYS B O 1
ATOM 8426 N N . ASP B 1 366 ? 0.94 20.484 9.039 1 84 366 ASP B N 1
ATOM 8427 C CA . ASP B 1 366 ? -0.092 19.719 9.734 1 84 366 ASP B CA 1
ATOM 8428 C C . ASP B 1 366 ? -1.322 20.594 10.008 1 84 366 ASP B C 1
ATOM 8430 O O . ASP B 1 366 ? -1.24 21.812 9.984 1 84 366 ASP B O 1
ATOM 8434 N N . THR B 1 367 ? -2.434 19.906 10.172 1 83.25 367 THR B N 1
ATOM 8435 C CA . THR B 1 367 ? -3.66 20.625 10.508 1 83.25 367 THR B CA 1
ATOM 8436 C C . THR B 1 367 ? -4.477 19.859 11.539 1 83.25 367 THR B C 1
ATOM 8438 O O . THR B 1 367 ? -4.211 18.672 11.789 1 83.25 367 THR B O 1
ATOM 8441 N N . ILE B 1 368 ? -5.355 20.547 12.195 1 85.88 368 ILE B N 1
ATOM 8442 C CA . ILE B 1 368 ? -6.336 19.984 13.117 1 85.88 368 ILE B CA 1
ATOM 8443 C C . ILE B 1 368 ? -7.746 20.391 12.68 1 85.88 368 ILE B C 1
ATOM 8445 O O . ILE B 1 368 ? -8.031 21.578 12.523 1 85.88 368 ILE B O 1
ATOM 8449 N N . TRP B 1 369 ? -8.555 19.406 12.523 1 84.69 369 TRP B N 1
ATOM 8450 C CA . TRP B 1 369 ? -9.93 19.656 12.102 1 84.69 369 TRP B CA 1
ATOM 8451 C C . TRP B 1 369 ? -10.883 19.625 13.297 1 84.69 369 TRP B C 1
ATOM 8453 O O . TRP B 1 369 ? -10.648 18.891 14.266 1 84.69 369 TRP B O 1
ATOM 8463 N N . ASN B 1 370 ? -11.938 20.453 13.234 1 84.12 370 ASN B N 1
ATOM 8464 C CA . ASN B 1 370 ? -12.93 20.453 14.305 1 84.12 370 ASN B CA 1
ATOM 8465 C C . ASN B 1 370 ? -13.531 19.078 14.516 1 84.12 370 ASN B C 1
ATOM 8467 O O . ASN B 1 370 ? -13.797 18.672 15.656 1 84.12 370 ASN B O 1
ATOM 8471 N N . TYR B 1 371 ? -13.758 18.469 13.422 1 90.44 371 TYR B N 1
ATOM 8472 C CA . TYR B 1 371 ? -14.195 17.078 13.477 1 90.44 371 TYR B CA 1
ATOM 8473 C C . TYR B 1 371 ? -13.867 16.344 12.172 1 90.44 371 TYR B C 1
ATOM 8475 O O . TYR B 1 371 ? -13.57 16.984 11.156 1 90.44 371 TYR B O 1
ATOM 8483 N N . HIS B 1 372 ? -13.828 15.094 12.211 1 93.88 372 HIS B N 1
ATOM 8484 C CA . HIS B 1 372 ? -13.688 14.219 11.047 1 93.88 372 HIS B CA 1
ATOM 8485 C C . HIS B 1 372 ? -14.523 12.953 11.203 1 93.88 372 HIS B C 1
ATOM 8487 O O . HIS B 1 372 ? -14.609 12.391 12.297 1 93.88 372 HIS B O 1
ATOM 8493 N N . CYS B 1 373 ? -15.188 12.648 10.125 1 96.75 373 CYS B N 1
ATOM 8494 C CA . CYS B 1 373 ? -16.016 11.445 10.133 1 96.75 373 CYS B CA 1
ATOM 8495 C C . CYS B 1 373 ? -15.367 10.32 9.336 1 96.75 373 CYS B C 1
ATOM 8497 O O . CYS B 1 373 ? -14.812 10.562 8.266 1 96.75 373 CYS B O 1
ATOM 8499 N N . TRP B 1 374 ? -15.375 9.148 9.883 1 98.44 374 TRP B N 1
ATOM 8500 C CA . TRP B 1 374 ? -15.016 7.93 9.164 1 98.44 374 TRP B CA 1
ATOM 8501 C C . TRP B 1 374 ? -15.984 6.797 9.492 1 98.44 374 TRP B C 1
ATOM 8503 O O . TRP B 1 374 ? -17 7.02 10.148 1 98.44 374 TRP B O 1
ATOM 8513 N N . THR B 1 375 ? -15.727 5.566 8.898 1 98.81 375 THR B N 1
ATOM 8514 C CA . THR B 1 375 ? -16.562 4.395 9.141 1 98.81 375 THR B CA 1
ATOM 8515 C C . THR B 1 375 ? -15.789 3.33 9.914 1 98.81 375 THR B C 1
ATOM 8517 O O . THR B 1 375 ? -14.578 3.174 9.727 1 98.81 375 THR B O 1
ATOM 8520 N N . GLU B 1 376 ? -16.531 2.709 10.852 1 98.81 376 GLU B N 1
ATOM 8521 C CA . GLU B 1 376 ? -16.031 1.46 11.422 1 98.81 376 GLU B CA 1
ATOM 8522 C C . GLU B 1 376 ? -16.75 0.255 10.812 1 98.81 376 GLU B C 1
ATOM 8524 O O . GLU B 1 376 ? -17.969 0.262 10.672 1 98.81 376 GLU B O 1
ATOM 8529 N N . ALA B 1 377 ? -16 -0.716 10.406 1 98.88 377 ALA B N 1
ATOM 8530 C CA . ALA B 1 377 ? -16.531 -2 9.945 1 98.88 377 ALA B CA 1
ATOM 8531 C C . ALA B 1 377 ? -16.125 -3.125 10.898 1 98.88 377 ALA B C 1
ATOM 8533 O O . ALA B 1 377 ? -14.984 -3.184 11.359 1 98.88 377 ALA B O 1
ATOM 8534 N N . PHE B 1 378 ? -17.078 -3.955 11.227 1 98.88 378 PHE B N 1
ATOM 8535 C CA . PHE B 1 378 ? -16.828 -5.043 12.164 1 98.88 378 PHE B CA 1
ATOM 8536 C C . PHE B 1 378 ? -16.406 -6.305 11.43 1 98.88 378 PHE B C 1
ATOM 8538 O O . PHE B 1 378 ? -17.094 -6.75 10.5 1 98.88 378 PHE B O 1
ATOM 8545 N N . MET B 1 379 ? -15.266 -6.902 11.805 1 98.5 379 MET B N 1
ATOM 8546 C CA . MET B 1 379 ? -14.773 -8.086 11.094 1 98.5 379 MET B CA 1
ATOM 8547 C C . MET B 1 379 ? -13.734 -8.82 11.922 1 98.5 379 MET B C 1
ATOM 8549 O O . MET B 1 379 ? -13.141 -8.242 12.844 1 98.5 379 MET B O 1
ATOM 8553 N N . THR B 1 380 ? -13.531 -10.062 11.609 1 96.62 380 THR B N 1
ATOM 8554 C CA . THR B 1 380 ? -12.359 -10.781 12.094 1 96.62 380 THR B CA 1
ATOM 8555 C C . THR B 1 380 ? -11.109 -10.344 11.328 1 96.62 380 THR B C 1
ATOM 8557 O O . THR B 1 380 ? -11.203 -9.766 10.25 1 96.62 380 THR B O 1
ATOM 8560 N N . ARG B 1 381 ? -9.992 -10.484 11.938 1 96.5 381 ARG B N 1
ATOM 8561 C CA . ARG B 1 381 ? -8.703 -10.141 11.344 1 96.5 381 ARG B CA 1
ATOM 8562 C C . ARG B 1 381 ? -7.695 -11.266 11.539 1 96.5 381 ARG B C 1
ATOM 8564 O O . ARG B 1 381 ? -6.734 -11.125 12.289 1 96.5 381 ARG B O 1
ATOM 8571 N N . PRO B 1 382 ? -7.922 -12.352 10.828 1 93.44 382 PRO B N 1
ATOM 8572 C CA . PRO B 1 382 ? -6.977 -13.453 10.984 1 93.44 382 PRO B CA 1
ATOM 8573 C C . PRO B 1 382 ? -5.555 -13.078 10.57 1 93.44 382 PRO B C 1
ATOM 8575 O O . PRO B 1 382 ? -4.598 -13.758 10.953 1 93.44 382 PRO B O 1
ATOM 8578 N N . ASP B 1 383 ? -5.383 -12.047 9.805 1 94.06 383 ASP B N 1
ATOM 8579 C CA . ASP B 1 383 ? -4.074 -11.594 9.352 1 94.06 383 ASP B CA 1
ATOM 8580 C C . ASP B 1 383 ? -3.312 -10.891 10.469 1 94.06 383 ASP B C 1
ATOM 8582 O O . ASP B 1 383 ? -2.139 -10.547 10.312 1 94.06 383 ASP B O 1
ATOM 8586 N N . LEU B 1 384 ? -3.949 -10.664 11.633 1 96.62 384 LEU B N 1
ATOM 8587 C CA . LEU B 1 384 ? -3.348 -10 12.781 1 96.62 384 LEU B CA 1
ATOM 8588 C C . LEU B 1 384 ? -3.357 -10.922 14 1 96.62 384 LEU B C 1
ATOM 8590 O O . LEU B 1 384 ? -4.051 -11.938 14.008 1 96.62 384 LEU B O 1
ATOM 8594 N N . PRO B 1 385 ? -2.574 -10.602 15.039 1 94.06 385 PRO B N 1
ATOM 8595 C CA . PRO B 1 385 ? -2.672 -11.344 16.297 1 94.06 385 PRO B CA 1
ATOM 8596 C C . PRO B 1 385 ? -4.062 -11.266 16.922 1 94.06 385 PRO B C 1
ATOM 8598 O O . PRO B 1 385 ? -4.793 -10.305 16.688 1 94.06 385 PRO B O 1
ATOM 8601 N N . ALA B 1 386 ? -4.324 -12.273 17.703 1 93.38 386 ALA B N 1
ATOM 8602 C CA . ALA B 1 386 ? -5.617 -12.32 18.375 1 93.38 386 ALA B CA 1
ATOM 8603 C C . ALA B 1 386 ? -5.848 -11.055 19.203 1 93.38 386 ALA B C 1
ATOM 8605 O O . ALA B 1 386 ? -4.914 -10.531 19.828 1 93.38 386 ALA B O 1
ATOM 8606 N N . GLY B 1 387 ? -7.031 -10.617 19.156 1 96.19 387 GLY B N 1
ATOM 8607 C CA . GLY B 1 387 ? -7.387 -9.469 19.969 1 96.19 387 GLY B CA 1
ATOM 8608 C C . GLY B 1 387 ? -7.484 -8.18 19.172 1 96.19 387 GLY B C 1
ATOM 8609 O O . GLY B 1 387 ? -7.953 -7.16 19.672 1 96.19 387 GLY B O 1
ATOM 8610 N N . LEU B 1 388 ? -7.09 -8.242 17.969 1 97.62 388 LEU B N 1
ATOM 8611 C CA . LEU B 1 388 ? -7.09 -7.023 17.156 1 97.62 388 LEU B CA 1
ATOM 8612 C C . LEU B 1 388 ? -8.234 -7.039 16.156 1 97.62 388 LEU B C 1
ATOM 8614 O O . LEU B 1 388 ? -8.305 -6.18 15.273 1 97.62 388 LEU B O 1
ATOM 8618 N N . GLU B 1 389 ? -9.125 -8.039 16.266 1 97.06 389 GLU B N 1
ATOM 8619 C CA . GLU B 1 389 ? -10.336 -8.109 15.453 1 97.06 389 GLU B CA 1
ATOM 8620 C C . GLU B 1 389 ? -11.414 -7.184 15.992 1 97.06 389 GLU B C 1
ATOM 8622 O O . GLU B 1 389 ? -11.148 -6.344 16.859 1 97.06 389 GLU B O 1
ATOM 8627 N N . GLY B 1 390 ? -12.617 -7.266 15.438 1 98.12 390 GLY B N 1
ATOM 8628 C CA . GLY B 1 390 ? -13.719 -6.402 15.828 1 98.12 390 GLY B CA 1
ATOM 8629 C C . GLY B 1 390 ? -13.844 -5.168 14.953 1 98.12 390 GLY B C 1
ATOM 8630 O O . GLY B 1 390 ? -13.883 -5.266 13.727 1 98.12 390 GLY B O 1
ATOM 8631 N N . TRP B 1 391 ? -14.016 -4.031 15.633 1 98.75 391 TRP B N 1
ATOM 8632 C CA . TRP B 1 391 ? -14.195 -2.781 14.906 1 98.75 391 TRP B CA 1
ATOM 8633 C C . TRP B 1 391 ? -12.891 -2.33 14.258 1 98.75 391 TRP B C 1
ATOM 8635 O O . TRP B 1 391 ? -11.852 -2.293 14.906 1 98.75 391 TRP B O 1
ATOM 8645 N N . GLN B 1 392 ? -12.953 -2.057 12.938 1 98.88 392 GLN B N 1
ATOM 8646 C CA . GLN B 1 392 ? -11.852 -1.565 12.125 1 98.88 392 GLN B CA 1
ATOM 8647 C C . GLN B 1 392 ? -12.18 -0.21 11.508 1 98.88 392 GLN B C 1
ATOM 8649 O O . GLN B 1 392 ? -13.258 -0.027 10.938 1 98.88 392 GLN B O 1
ATOM 8654 N N . VAL B 1 393 ? -11.25 0.75 11.594 1 98.88 393 VAL B N 1
ATOM 8655 C CA . VAL B 1 393 ? -11.438 2.041 10.938 1 98.88 393 VAL B CA 1
ATOM 8656 C C . VAL B 1 393 ? -11.242 1.894 9.43 1 98.88 393 VAL B C 1
ATOM 8658 O O . VAL B 1 393 ? -10.234 1.351 8.977 1 98.88 393 VAL B O 1
ATOM 8661 N N . VAL B 1 394 ? -12.195 2.271 8.68 1 98.69 394 VAL B N 1
ATOM 8662 C CA . VAL B 1 394 ? -12.086 2.438 7.234 1 98.69 394 VAL B CA 1
ATOM 8663 C C . VAL B 1 394 ? -12.562 3.832 6.836 1 98.69 394 VAL B C 1
ATOM 8665 O O . VAL B 1 394 ? -13.625 4.281 7.273 1 98.69 394 VAL B O 1
ATOM 8668 N N . ASP B 1 395 ? -11.727 4.566 6.09 1 98.12 395 ASP B N 1
ATOM 8669 C CA . ASP B 1 395 ? -12.008 5.961 5.766 1 98.12 395 ASP B CA 1
ATOM 8670 C C . ASP B 1 395 ? -11.867 6.215 4.266 1 98.12 395 ASP B C 1
ATOM 8672 O O . ASP B 1 395 ? -10.789 6.047 3.701 1 98.12 395 ASP B O 1
ATOM 8676 N N . ALA B 1 396 ? -12.953 6.68 3.641 1 96.44 396 ALA B N 1
ATOM 8677 C CA . ALA B 1 396 ? -12.953 6.914 2.199 1 96.44 396 ALA B CA 1
ATOM 8678 C C . ALA B 1 396 ? -12.578 8.359 1.879 1 96.44 396 ALA B C 1
ATOM 8680 O O . ALA B 1 396 ? -12.367 8.703 0.715 1 96.44 396 ALA B O 1
ATOM 8681 N N . THR B 1 397 ? -12.516 9.211 2.916 1 94.31 397 THR B N 1
ATOM 8682 C CA . THR B 1 397 ? -12.07 10.578 2.684 1 94.31 397 THR B CA 1
ATOM 8683 C C . THR B 1 397 ? -10.641 10.602 2.162 1 94.31 397 THR B C 1
ATOM 8685 O O . THR B 1 397 ? -9.75 9.984 2.754 1 94.31 397 THR B O 1
ATOM 8688 N N . PRO B 1 398 ? -10.422 11.219 1.058 1 90.69 398 PRO B N 1
ATOM 8689 C CA . PRO B 1 398 ? -9.07 11.227 0.497 1 90.69 398 PRO B CA 1
ATOM 8690 C C . PRO B 1 398 ? -8.133 12.188 1.228 1 90.69 398 PRO B C 1
ATOM 8692 O O . PRO B 1 398 ? -7.719 13.203 0.662 1 90.69 398 PRO B O 1
ATOM 8695 N N . GLN B 1 399 ? -7.723 11.781 2.418 1 87.44 399 GLN B N 1
ATOM 8696 C CA . GLN B 1 399 ? -6.84 12.609 3.232 1 87.44 399 GLN B CA 1
ATOM 8697 C C . GLN B 1 399 ? -5.379 12.414 2.828 1 87.44 399 GLN B C 1
ATOM 8699 O O . GLN B 1 399 ? -4.699 13.375 2.459 1 87.44 399 GLN B O 1
ATOM 8704 N N . GLU B 1 400 ? -4.953 11.258 2.953 1 85.94 400 GLU B N 1
ATOM 8705 C CA . GLU B 1 400 ? -3.592 10.852 2.623 1 85.94 400 GLU B CA 1
ATOM 8706 C C . GLU B 1 400 ? -3.582 9.586 1.778 1 85.94 400 GLU B C 1
ATOM 8708 O O . GLU B 1 400 ? -4.535 8.805 1.812 1 85.94 400 GLU B O 1
ATOM 8713 N N . THR B 1 401 ? -2.521 9.43 1.085 1 86.19 401 THR B N 1
ATOM 8714 C CA . THR B 1 401 ? -2.4 8.195 0.323 1 86.19 401 THR B CA 1
ATOM 8715 C C . THR B 1 401 ? -1.833 7.074 1.194 1 86.19 401 THR B C 1
ATOM 8717 O O . THR B 1 401 ? -1.088 7.336 2.141 1 86.19 401 THR B O 1
ATOM 8720 N N . SER B 1 402 ? -2.24 5.984 0.987 1 87.19 402 SER B N 1
ATOM 8721 C CA . SER B 1 402 ? -1.708 4.738 1.53 1 87.19 402 SER B CA 1
ATOM 8722 C C . SER B 1 402 ? -1.312 3.775 0.417 1 87.19 402 SER B C 1
ATOM 8724 O O . SER B 1 402 ? -2.164 3.314 -0.345 1 87.19 402 SER B O 1
ATOM 8726 N N . GLY B 1 403 ? -0.045 3.525 0.331 1 78.06 403 GLY B N 1
ATOM 8727 C CA . GLY B 1 403 ? 0.447 2.711 -0.77 1 78.06 403 GLY B CA 1
ATOM 8728 C C . GLY B 1 403 ? 0.25 3.361 -2.127 1 78.06 403 GLY B C 1
ATOM 8729 O O . GLY B 1 403 ? 0.009 2.674 -3.121 1 78.06 403 GLY B O 1
ATOM 8730 N N . GLY B 1 404 ? 0.13 4.629 -2.164 1 77.94 404 GLY B N 1
ATOM 8731 C CA . GLY B 1 404 ? 0.061 5.348 -3.426 1 77.94 404 GLY B CA 1
ATOM 8732 C C . GLY B 1 404 ? -1.36 5.656 -3.859 1 77.94 404 GLY B C 1
ATOM 8733 O O . GLY B 1 404 ? -1.574 6.297 -4.891 1 77.94 404 GLY B O 1
ATOM 8734 N N . PHE B 1 405 ? -2.338 5.219 -3.061 1 84.38 405 PHE B N 1
ATOM 8735 C CA . PHE B 1 405 ? -3.742 5.48 -3.355 1 84.38 405 PHE B CA 1
ATOM 8736 C C . PHE B 1 405 ? -4.426 6.16 -2.176 1 84.38 405 PHE B C 1
ATOM 8738 O O . PHE B 1 405 ? -4.039 5.953 -1.023 1 84.38 405 PHE B O 1
ATOM 8745 N N . PHE B 1 406 ? -5.371 6.98 -2.562 1 89.44 406 PHE B N 1
ATOM 8746 C CA . PHE B 1 406 ? -6.172 7.543 -1.483 1 89.44 406 PHE B CA 1
ATOM 8747 C C . PHE B 1 406 ? -7.105 6.488 -0.896 1 89.44 406 PHE B C 1
ATOM 8749 O O . PHE B 1 406 ? -8.117 6.137 -1.507 1 89.44 406 PHE B O 1
ATOM 8756 N N . ARG B 1 407 ? -6.719 5.93 0.16 1 93.19 407 ARG B N 1
ATOM 8757 C CA . ARG B 1 407 ? -7.461 4.906 0.893 1 93.19 407 ARG B CA 1
ATOM 8758 C C . ARG B 1 407 ? -6.977 4.812 2.338 1 93.19 407 ARG B C 1
ATOM 8760 O O . ARG B 1 407 ? -5.906 5.316 2.674 1 93.19 407 ARG B O 1
ATOM 8767 N N . CYS B 1 408 ? -7.746 4.312 3.166 1 96.69 408 CYS B N 1
ATOM 8768 C CA . CYS B 1 408 ? -7.387 4.195 4.574 1 96.69 408 CYS B CA 1
ATOM 8769 C C . CYS B 1 408 ? -8.086 3 5.215 1 96.69 408 CYS B C 1
ATOM 8771 O O . CYS B 1 408 ? -9.297 2.83 5.066 1 96.69 408 CYS B O 1
ATOM 8773 N N . GLY B 1 409 ? -7.258 2.189 5.945 1 97.5 409 GLY B N 1
ATOM 8774 C CA . GLY B 1 409 ? -7.785 1.037 6.656 1 97.5 409 GLY B CA 1
ATOM 8775 C C . GLY B 1 409 ? -7.785 -0.23 5.82 1 97.5 409 GLY B C 1
ATOM 8776 O O . GLY B 1 409 ? -7.289 -0.237 4.695 1 97.5 409 GLY B O 1
ATOM 8777 N N . PRO B 1 410 ? -8.359 -1.329 6.457 1 98.31 410 PRO B N 1
ATOM 8778 C CA . PRO B 1 410 ? -8.992 -1.382 7.777 1 98.31 410 PRO B CA 1
ATOM 8779 C C . PRO B 1 410 ? -7.98 -1.352 8.922 1 98.31 410 PRO B C 1
ATOM 8781 O O . PRO B 1 410 ? -7.176 -2.275 9.062 1 98.31 410 PRO B O 1
ATOM 8784 N N . ALA B 1 411 ? -8.008 -0.306 9.75 1 98.75 411 ALA B N 1
ATOM 8785 C CA . ALA B 1 411 ? -7.129 -0.13 10.898 1 98.75 411 ALA B CA 1
ATOM 8786 C C . ALA B 1 411 ? -7.809 -0.58 12.188 1 98.75 411 ALA B C 1
ATOM 8788 O O . ALA B 1 411 ? -8.875 -0.069 12.547 1 98.75 411 ALA B O 1
ATOM 8789 N N . SER B 1 412 ? -7.207 -1.521 12.906 1 98.75 412 SER B N 1
ATOM 8790 C CA . SER B 1 412 ? -7.797 -2.09 14.117 1 98.75 412 SER B CA 1
ATOM 8791 C C . SER B 1 412 ? -7.965 -1.03 15.195 1 98.75 412 SER B C 1
ATOM 8793 O O . SER B 1 412 ? -6.992 -0.403 15.617 1 98.75 412 SER B O 1
ATOM 8795 N N . VAL B 1 413 ? -9.172 -0.843 15.648 1 98.81 413 VAL B N 1
ATOM 8796 C CA . VAL B 1 413 ? -9.461 0.109 16.719 1 98.81 413 VAL B CA 1
ATOM 8797 C C . VAL B 1 413 ? -8.711 -0.297 17.984 1 98.81 413 VAL B C 1
ATOM 8799 O O . VAL B 1 413 ? -8.156 0.553 18.688 1 98.81 413 VAL B O 1
ATOM 8802 N N . ALA B 1 414 ? -8.648 -1.585 18.25 1 98.62 414 ALA B N 1
ATOM 8803 C CA . ALA B 1 414 ? -7.914 -2.092 19.406 1 98.62 414 ALA B CA 1
ATOM 8804 C C . ALA B 1 414 ? -6.43 -1.755 19.312 1 98.62 414 ALA B C 1
ATOM 8806 O O . ALA B 1 414 ? -5.797 -1.396 20.297 1 98.62 414 ALA B O 1
ATOM 8807 N N . ALA B 1 415 ? -5.883 -1.926 18.141 1 98.56 415 ALA B N 1
ATOM 8808 C CA . ALA B 1 415 ? -4.473 -1.598 17.938 1 98.56 415 ALA B CA 1
ATOM 8809 C C . ALA B 1 415 ? -4.223 -0.105 18.141 1 98.56 415 ALA B C 1
ATOM 8811 O O . ALA B 1 415 ? -3.201 0.289 18.703 1 98.56 415 ALA B O 1
ATOM 8812 N N . ILE B 1 416 ? -5.094 0.74 17.641 1 98.56 416 ILE B N 1
ATOM 8813 C CA . ILE B 1 416 ? -5 2.184 17.828 1 98.56 416 ILE B CA 1
ATOM 8814 C C . ILE B 1 416 ? -4.984 2.508 19.312 1 98.56 416 ILE B C 1
ATOM 8816 O O . ILE B 1 416 ? -4.113 3.24 19.781 1 98.56 416 ILE B O 1
ATOM 8820 N N . LYS B 1 417 ? -5.883 1.945 20.016 1 98.5 417 LYS B N 1
ATOM 8821 C CA . LYS B 1 417 ? -5.996 2.213 21.453 1 98.5 417 LYS B CA 1
ATOM 8822 C C . LYS B 1 417 ? -4.715 1.833 22.188 1 98.5 417 LYS B C 1
ATOM 8824 O O . LYS B 1 417 ? -4.262 2.562 23.078 1 98.5 417 LYS B O 1
ATOM 8829 N N . GLU B 1 418 ? -4.145 0.715 21.781 1 97.75 418 GLU B N 1
ATOM 8830 C CA . GLU B 1 418 ? -3 0.163 22.5 1 97.75 418 GLU B CA 1
ATOM 8831 C C . GLU B 1 418 ? -1.688 0.727 21.953 1 97.75 418 GLU B C 1
ATOM 8833 O O . GLU B 1 418 ? -0.613 0.418 22.484 1 97.75 418 GLU B O 1
ATOM 8838 N N . GLY B 1 419 ? -1.745 1.553 20.984 1 97.12 419 GLY B N 1
ATOM 8839 C CA . GLY B 1 419 ? -0.539 2.105 20.375 1 97.12 419 GLY B CA 1
ATOM 8840 C C . GLY B 1 419 ? 0.291 1.069 19.641 1 97.12 419 GLY B C 1
ATOM 8841 O O . GLY B 1 419 ? 1.519 1.173 19.594 1 97.12 419 GLY B O 1
ATOM 8842 N N . LEU B 1 420 ? -0.351 -0.021 19.156 1 97.06 420 LEU B N 1
ATOM 8843 C CA . LEU B 1 420 ? 0.327 -1.061 18.391 1 97.06 420 LEU B CA 1
ATOM 8844 C C . LEU B 1 420 ? 0.368 -0.701 16.906 1 97.06 420 LEU B C 1
ATOM 8846 O O . LEU B 1 420 ? -0.411 -1.231 16.109 1 97.06 420 LEU B O 1
ATOM 8850 N N . LEU B 1 421 ? 1.359 0.115 16.547 1 96.81 421 LEU B N 1
ATOM 8851 C CA . LEU B 1 421 ? 1.351 0.748 15.227 1 96.81 421 LEU B CA 1
ATOM 8852 C C . LEU B 1 421 ? 2.199 -0.044 14.234 1 96.81 421 LEU B C 1
ATOM 8854 O O . LEU B 1 421 ? 2.457 0.419 13.125 1 96.81 421 LEU B O 1
ATOM 8858 N N . CYS B 1 422 ? 2.641 -1.292 14.57 1 96.19 422 CYS B N 1
ATOM 8859 C CA . CYS B 1 422 ? 3.547 -2.092 13.758 1 96.19 422 CYS B CA 1
ATOM 8860 C C . CYS B 1 422 ? 2.771 -2.982 12.789 1 96.19 422 CYS B C 1
ATOM 8862 O O . CYS B 1 422 ? 3.363 -3.787 12.07 1 96.19 422 CYS B O 1
ATOM 8864 N N . HIS B 1 423 ? 1.449 -2.914 12.773 1 96.38 423 HIS B N 1
ATOM 8865 C CA . HIS B 1 423 ? 0.614 -3.764 11.938 1 96.38 423 HIS B CA 1
ATOM 8866 C C . HIS B 1 423 ? 0.119 -3.01 10.703 1 96.38 423 HIS B C 1
ATOM 8868 O O . HIS B 1 423 ? 0.244 -1.784 10.633 1 96.38 423 HIS B O 1
ATOM 8874 N N . PRO B 1 424 ? -0.449 -3.75 9.781 1 93.75 424 PRO B N 1
ATOM 8875 C CA . PRO B 1 424 ? -0.789 -3.139 8.492 1 93.75 424 PRO B CA 1
ATOM 8876 C C . PRO B 1 424 ? -1.988 -2.197 8.586 1 93.75 424 PRO B C 1
ATOM 8878 O O . PRO B 1 424 ? -2.818 -2.338 9.484 1 93.75 424 PRO B O 1
ATOM 8881 N N . PHE B 1 425 ? -2.02 -1.258 7.586 1 95.19 425 PHE B N 1
ATOM 8882 C CA . PHE B 1 425 ? -3.145 -0.443 7.148 1 95.19 425 PHE B CA 1
ATOM 8883 C C . PHE B 1 425 ? -3.33 0.763 8.062 1 95.19 425 PHE B C 1
ATOM 8885 O O . PHE B 1 425 ? -4.266 0.805 8.859 1 95.19 425 PHE B O 1
ATOM 8892 N N . ASP B 1 426 ? -2.541 1.728 7.965 1 95.88 426 ASP B N 1
ATOM 8893 C CA . ASP B 1 426 ? -2.658 3.152 8.266 1 95.88 426 ASP B CA 1
ATOM 8894 C C . ASP B 1 426 ? -2.824 3.387 9.766 1 95.88 426 ASP B C 1
ATOM 8896 O O . ASP B 1 426 ? -3.441 4.371 10.18 1 95.88 426 ASP B O 1
ATOM 8900 N N . LEU B 1 427 ? -2.383 2.535 10.664 1 97.38 427 LEU B N 1
ATOM 8901 C CA . LEU B 1 427 ? -2.527 2.652 12.109 1 97.38 427 LEU B CA 1
ATOM 8902 C C . LEU B 1 427 ? -1.88 3.938 12.617 1 97.38 427 LEU B C 1
ATOM 8904 O O . LEU B 1 427 ? -2.426 4.605 13.5 1 97.38 427 LEU B O 1
ATOM 8908 N N . LYS B 1 428 ? -0.732 4.324 12.078 1 95 428 LYS B N 1
ATOM 8909 C CA . LYS B 1 428 ? -0.047 5.543 12.508 1 95 428 LYS B CA 1
ATOM 8910 C C . LYS B 1 428 ? -0.917 6.773 12.266 1 95 428 LYS B C 1
ATOM 8912 O O . LYS B 1 428 ? -1.04 7.629 13.148 1 95 428 LYS B O 1
ATOM 8917 N N . PHE B 1 429 ? -1.486 6.816 11.109 1 96.44 429 PHE B N 1
ATOM 8918 C CA . PHE B 1 429 ? -2.326 7.945 10.742 1 96.44 429 PHE B CA 1
ATOM 8919 C C . PHE B 1 429 ? -3.564 8.016 11.625 1 96.44 429 PHE B C 1
ATOM 8921 O O . PHE B 1 429 ? -3.9 9.078 12.148 1 96.44 429 PHE B O 1
ATOM 8928 N N . CYS B 1 430 ? -4.223 6.883 11.758 1 98 430 CYS B N 1
ATOM 8929 C CA . CYS B 1 430 ? -5.441 6.832 12.555 1 98 430 CYS B CA 1
ATOM 8930 C C . CYS B 1 430 ? -5.145 7.133 14.023 1 98 430 CYS B C 1
ATOM 8932 O O . CYS B 1 430 ? -5.938 7.785 14.703 1 98 430 CYS B O 1
ATOM 8934 N N . PHE B 1 431 ? -4.047 6.629 14.531 1 98.06 431 PHE B N 1
ATOM 8935 C CA . PHE B 1 431 ? -3.627 6.922 15.891 1 98.06 431 PHE B CA 1
ATOM 8936 C C . PHE B 1 431 ? -3.43 8.422 16.094 1 98.06 431 PHE B C 1
ATOM 8938 O O . PHE B 1 431 ? -3.867 8.984 17.094 1 98.06 431 PHE B O 1
ATOM 8945 N N . ALA B 1 432 ? -2.766 9.023 15.125 1 96.19 432 ALA B N 1
ATOM 8946 C CA . ALA B 1 432 ? -2.494 10.461 15.203 1 96.19 432 ALA B CA 1
ATOM 8947 C C . ALA B 1 432 ? -3.791 11.258 15.266 1 96.19 432 ALA B C 1
ATOM 8949 O O . ALA B 1 432 ? -3.871 12.273 15.969 1 96.19 432 ALA B O 1
ATOM 8950 N N . GLU B 1 433 ? -4.773 10.844 14.594 1 96.75 433 GLU B N 1
ATOM 8951 C CA . GLU B 1 433 ? -6.035 11.57 14.516 1 96.75 433 GLU B CA 1
ATOM 8952 C C . GLU B 1 433 ? -6.66 11.742 15.898 1 96.75 433 GLU B C 1
ATOM 8954 O O . GLU B 1 433 ? -7.344 12.734 16.156 1 96.75 433 GLU B O 1
ATOM 8959 N N . VAL B 1 434 ? -6.379 10.773 16.766 1 97.62 434 VAL B N 1
ATOM 8960 C CA . VAL B 1 434 ? -7.094 10.789 18.047 1 97.62 434 VAL B CA 1
ATOM 8961 C C . VAL B 1 434 ? -6.113 11.047 19.188 1 97.62 434 VAL B C 1
ATOM 8963 O O . VAL B 1 434 ? -6.523 11.406 20.297 1 97.62 434 VAL B O 1
ATOM 8966 N N . ASN B 1 435 ? -4.762 10.945 18.922 1 95.56 435 ASN B N 1
ATOM 8967 C CA . ASN B 1 435 ? -3.838 10.922 20.062 1 95.56 435 ASN B CA 1
ATOM 8968 C C . ASN B 1 435 ? -2.672 11.883 19.859 1 95.56 435 ASN B C 1
ATOM 8970 O O . ASN B 1 435 ? -1.812 12.016 20.719 1 95.56 435 ASN B O 1
ATOM 8974 N N . SER B 1 436 ? -2.57 12.578 18.797 1 93.75 436 SER B N 1
ATOM 8975 C CA . SER B 1 436 ? -1.391 13.375 18.484 1 93.75 436 SER B CA 1
ATOM 8976 C C . SER B 1 436 ? -1.118 14.406 19.578 1 93.75 436 SER B C 1
ATOM 8978 O O . SER B 1 436 ? -2.051 14.969 20.156 1 93.75 436 SER B O 1
ATOM 8980 N N . VAL B 1 437 ? 0.136 14.648 19.812 1 92.38 437 VAL B N 1
ATOM 8981 C CA . VAL B 1 437 ? 0.598 15.773 20.609 1 92.38 437 VAL B CA 1
ATOM 8982 C C . VAL B 1 437 ? 0.821 16.984 19.719 1 92.38 437 VAL B C 1
ATOM 8984 O O . VAL B 1 437 ? 1.289 16.859 18.578 1 92.38 437 VAL B O 1
ATOM 8987 N N . VAL B 1 438 ? 0.467 18.172 20.219 1 90.69 438 VAL B N 1
ATOM 8988 C CA . VAL B 1 438 ? 0.632 19.375 19.422 1 90.69 438 VAL B CA 1
ATOM 8989 C C . VAL B 1 438 ? 1.863 20.141 19.906 1 90.69 438 VAL B C 1
ATOM 8991 O O . VAL B 1 438 ? 1.959 20.5 21.078 1 90.69 438 VAL B O 1
ATOM 8994 N N . VAL B 1 439 ? 2.75 20.359 19 1 91.12 439 VAL B N 1
ATOM 8995 C CA . VAL B 1 439 ? 3.959 21.109 19.297 1 91.12 439 VAL B CA 1
ATOM 8996 C C . VAL B 1 439 ? 3.928 22.438 18.547 1 91.12 439 VAL B C 1
ATOM 8998 O O . VAL B 1 439 ? 3.787 22.469 17.328 1 91.12 439 VAL B O 1
ATOM 9001 N N . SER B 1 440 ? 4.02 23.516 19.328 1 88.62 440 SER B N 1
ATOM 9002 C CA . SER B 1 440 ? 4.121 24.859 18.734 1 88.62 440 SER B CA 1
ATOM 9003 C C . SER B 1 440 ? 5.566 25.344 18.719 1 88.62 440 SER B C 1
ATOM 9005 O O . SER B 1 440 ? 6.293 25.188 19.703 1 88.62 440 SER B O 1
ATOM 9007 N N . SER B 1 441 ? 5.953 25.797 17.562 1 90.06 441 SER B N 1
ATOM 9008 C CA . SER B 1 441 ? 7.316 26.297 17.391 1 90.06 441 SER B CA 1
ATOM 9009 C C . SER B 1 441 ? 7.328 27.688 16.766 1 90.06 441 SER B C 1
ATOM 9011 O O . SER B 1 441 ? 6.363 28.094 16.109 1 90.06 441 SER B O 1
ATOM 9013 N N . THR B 1 442 ? 8.398 28.422 17.094 1 87.38 442 THR B N 1
ATOM 9014 C CA . THR B 1 442 ? 8.633 29.703 16.453 1 87.38 442 THR B CA 1
ATOM 9015 C C . THR B 1 442 ? 9.75 29.609 15.422 1 87.38 442 THR B C 1
ATOM 9017 O O . THR B 1 442 ? 10.695 28.828 15.594 1 87.38 442 THR B O 1
ATOM 9020 N N . ILE B 1 443 ? 9.617 30.297 14.352 1 89.06 443 ILE B N 1
ATOM 9021 C CA . ILE B 1 443 ? 10.672 30.422 13.352 1 89.06 443 ILE B CA 1
ATOM 9022 C C . ILE B 1 443 ? 11.219 31.859 13.367 1 89.06 443 ILE B C 1
ATOM 9024 O O . ILE B 1 443 ? 10.453 32.812 13.289 1 89.06 443 ILE B O 1
ATOM 9028 N N . ASP B 1 444 ? 12.508 31.984 13.531 1 87.12 444 ASP B N 1
ATOM 9029 C CA . ASP B 1 444 ? 13.086 33.312 13.609 1 87.12 444 ASP B CA 1
ATOM 9030 C C . ASP B 1 444 ? 13.586 33.781 12.242 1 87.12 444 ASP B C 1
ATOM 9032 O O . ASP B 1 444 ? 13.375 33.125 11.234 1 87.12 444 ASP B O 1
ATOM 9036 N N . ARG B 1 445 ? 14.141 34.969 12.227 1 84.56 445 ARG B N 1
ATOM 9037 C CA . ARG B 1 445 ? 14.562 35.594 10.984 1 84.56 445 ARG B CA 1
ATOM 9038 C C . ARG B 1 445 ? 15.742 34.844 10.367 1 84.56 445 ARG B C 1
ATOM 9040 O O . ARG B 1 445 ? 16.062 35.062 9.195 1 84.56 445 ARG B O 1
ATOM 9047 N N . TYR B 1 446 ? 16.422 34.031 11.133 1 87.94 446 TYR B N 1
ATOM 9048 C CA . TYR B 1 446 ? 17.562 33.281 10.641 1 87.94 446 TYR B CA 1
ATOM 9049 C C . TYR B 1 446 ? 17.109 31.875 10.203 1 87.94 446 TYR B C 1
ATOM 9051 O O . TYR B 1 446 ? 17.953 31.016 9.898 1 87.94 446 TYR B O 1
ATOM 9059 N N . LYS B 1 447 ? 15.82 31.578 10.242 1 88.62 447 LYS B N 1
ATOM 9060 C CA . LYS B 1 447 ? 15.195 30.344 9.805 1 88.62 447 LYS B CA 1
ATOM 9061 C C . LYS B 1 447 ? 15.438 29.219 10.812 1 88.62 447 LYS B C 1
ATOM 9063 O O . LYS B 1 447 ? 15.406 28.031 10.453 1 88.62 447 LYS B O 1
ATOM 9068 N N . LYS B 1 448 ? 15.617 29.641 11.992 1 89.44 448 LYS B N 1
ATOM 9069 C CA . LYS B 1 448 ? 15.703 28.641 13.062 1 89.44 448 LYS B CA 1
ATOM 9070 C C . LYS B 1 448 ? 14.32 28.359 13.648 1 89.44 448 LYS B C 1
ATOM 9072 O O . LYS B 1 448 ? 13.57 29.281 13.969 1 89.44 448 LYS B O 1
ATOM 9077 N N . VAL B 1 449 ? 14.031 27.109 13.773 1 90.31 449 VAL B N 1
ATOM 9078 C CA . VAL B 1 449 ? 12.773 26.672 14.359 1 90.31 449 VAL B CA 1
ATOM 9079 C C . VAL B 1 449 ? 13 26.25 15.812 1 90.31 449 VAL B C 1
ATOM 9081 O O . VAL B 1 449 ? 13.844 25.406 16.094 1 90.31 449 VAL B O 1
ATOM 9084 N N . THR B 1 450 ? 12.281 26.844 16.75 1 88.44 450 THR B N 1
ATOM 9085 C CA . THR B 1 450 ? 12.438 26.547 18.156 1 88.44 450 THR B CA 1
ATOM 9086 C C . THR B 1 450 ? 11.094 26.203 18.797 1 88.44 450 THR B C 1
ATOM 9088 O O . THR B 1 450 ? 10.18 27.016 18.812 1 88.44 450 THR B O 1
ATOM 9091 N N . PRO B 1 451 ? 10.953 24.953 19.312 1 88.81 451 PRO B N 1
ATOM 9092 C CA . PRO B 1 451 ? 9.719 24.625 20.016 1 88.81 451 PRO B CA 1
ATOM 9093 C C . PRO B 1 451 ? 9.531 25.453 21.297 1 88.81 451 PRO B C 1
ATOM 9095 O O . PRO B 1 451 ? 10.5 25.719 22.016 1 88.81 451 PRO B O 1
ATOM 9098 N N . PHE B 1 452 ? 8.266 25.906 21.641 1 85.44 452 PHE B N 1
ATOM 9099 C CA . PHE B 1 452 ? 8.07 26.703 22.844 1 85.44 452 PHE B CA 1
ATOM 9100 C C . PHE B 1 452 ? 6.875 26.188 23.641 1 85.44 452 PHE B C 1
ATOM 9102 O O . PHE B 1 452 ? 6.695 26.547 24.812 1 85.44 452 PHE B O 1
ATOM 9109 N N . ASP B 1 453 ? 6.02 25.359 23.047 1 86 453 ASP B N 1
ATOM 9110 C CA . ASP B 1 453 ? 4.852 24.828 23.75 1 86 453 ASP B CA 1
ATOM 9111 C C . ASP B 1 453 ? 4.504 23.422 23.266 1 86 453 ASP B C 1
ATOM 9113 O O . ASP B 1 453 ? 4.637 23.125 22.078 1 86 453 ASP B O 1
ATOM 9117 N N . VAL B 1 454 ? 4.137 22.531 24.188 1 88.19 454 VAL B N 1
ATOM 9118 C CA . VAL B 1 454 ? 3.682 21.188 23.875 1 88.19 454 VAL B CA 1
ATOM 9119 C C . VAL B 1 454 ? 2.34 20.922 24.547 1 88.19 454 VAL B C 1
ATOM 9121 O O . VAL B 1 454 ? 2.227 21.016 25.781 1 88.19 454 VAL B O 1
ATOM 9124 N N . ASN B 1 455 ? 1.317 20.656 23.797 1 87.5 455 ASN B N 1
ATOM 9125 C CA . ASN B 1 455 ? -0.006 20.312 24.312 1 87.5 455 ASN B CA 1
ATOM 9126 C C . ASN B 1 455 ? -0.326 18.828 24.109 1 87.5 455 ASN B C 1
ATOM 9128 O O . ASN B 1 455 ? -0.549 18.391 22.969 1 87.5 455 ASN B O 1
ATOM 9132 N N . HIS B 1 456 ? -0.462 18.094 25.188 1 88.31 456 HIS B N 1
ATOM 9133 C CA . HIS B 1 456 ? -0.662 16.656 25.141 1 88.31 456 HIS B CA 1
ATOM 9134 C C . HIS B 1 456 ? -2.146 16.297 25.078 1 88.31 456 HIS B C 1
ATOM 9136 O O . HIS B 1 456 ? -2.508 15.164 24.781 1 88.31 456 HIS B O 1
ATOM 9142 N N . ASN B 1 457 ? -3.055 17.234 25.234 1 87.69 457 ASN B N 1
ATOM 9143 C CA . ASN B 1 457 ? -4.453 16.891 25.469 1 87.69 457 ASN B CA 1
ATOM 9144 C C . ASN B 1 457 ? -5.383 17.609 24.5 1 87.69 457 ASN B C 1
ATOM 9146 O O . ASN B 1 457 ? -6.602 17.609 24.672 1 87.69 457 ASN B O 1
ATOM 9150 N N . TYR B 1 458 ? -4.93 18.125 23.484 1 88.12 458 TYR B N 1
ATOM 9151 C CA . TYR B 1 458 ? -5.758 18.953 22.594 1 88.12 458 TYR B CA 1
ATOM 9152 C C . TYR B 1 458 ? -6.5 18.078 21.594 1 88.12 458 TYR B C 1
ATOM 9154 O O . TYR B 1 458 ? -7.656 18.359 21.25 1 88.12 458 TYR B O 1
ATOM 9162 N N . VAL B 1 459 ? -5.926 17.062 21.125 1 93.25 459 VAL B N 1
ATOM 9163 C CA . VAL B 1 459 ? -6.43 16.281 20 1 93.25 459 VAL B CA 1
ATOM 9164 C C . VAL B 1 459 ? -7.309 15.141 20.516 1 93.25 459 VAL B C 1
ATOM 9166 O O . VAL B 1 459 ? -7.02 14.547 21.562 1 93.25 459 VAL B O 1
ATOM 9169 N N . GLY B 1 460 ? -8.344 14.82 19.781 1 95.12 460 GLY B N 1
ATOM 9170 C CA . GLY B 1 460 ? -9.195 13.68 20.078 1 95.12 460 GLY B CA 1
ATOM 9171 C C . GLY B 1 460 ? -10.031 13.883 21.328 1 95.12 460 GLY B C 1
ATOM 9172 O O . GLY B 1 460 ? -10.023 13.047 22.234 1 95.12 460 GLY B O 1
ATOM 9173 N N . LYS B 1 461 ? -10.852 14.875 21.359 1 94.19 461 LYS B N 1
ATOM 9174 C CA . LYS B 1 461 ? -11.617 15.234 22.547 1 94.19 461 LYS B CA 1
ATOM 9175 C C . LYS B 1 461 ? -12.789 14.281 22.75 1 94.19 461 LYS B C 1
ATOM 9177 O O . LYS B 1 461 ? -13.188 14.016 23.891 1 94.19 461 LYS B O 1
ATOM 9182 N N . ALA B 1 462 ? -13.375 13.859 21.656 1 96.75 462 ALA B N 1
ATOM 9183 C CA . ALA B 1 462 ? -14.469 12.891 21.734 1 96.75 462 ALA B CA 1
ATOM 9184 C C . ALA B 1 462 ? -14.617 12.125 20.422 1 96.75 462 ALA B C 1
ATOM 9186 O O . ALA B 1 462 ? -14.484 12.703 19.344 1 96.75 462 ALA B O 1
ATOM 9187 N N . VAL B 1 463 ? -14.867 10.859 20.578 1 98.38 463 VAL B N 1
ATOM 9188 C CA . VAL B 1 463 ? -15.234 10.008 19.469 1 98.38 463 VAL B CA 1
ATOM 9189 C C . VAL B 1 463 ? -16.672 9.516 19.641 1 98.38 463 VAL B C 1
ATOM 9191 O O . VAL B 1 463 ? -16.984 8.797 20.594 1 98.38 463 VAL B O 1
ATOM 9194 N N . LEU B 1 464 ? -17.5 9.906 18.688 1 98.25 464 LEU B N 1
ATOM 9195 C CA . LEU B 1 464 ? -18.938 9.656 18.875 1 98.25 464 LEU B CA 1
ATOM 9196 C C . LEU B 1 464 ? -19.484 8.805 17.734 1 98.25 464 LEU B C 1
ATOM 9198 O O . LEU B 1 464 ? -18.953 8.836 16.625 1 98.25 464 LEU B O 1
ATOM 9202 N N . THR B 1 465 ? -20.5 8.07 18 1 98.31 465 THR B N 1
ATOM 9203 C CA . THR B 1 465 ? -21.344 7.352 17.062 1 98.31 465 THR B CA 1
ATOM 9204 C C . THR B 1 465 ? -22.797 7.328 17.531 1 98.31 465 THR B C 1
ATOM 9206 O O . THR B 1 465 ? -23.094 7.832 18.609 1 98.31 465 THR B O 1
ATOM 9209 N N . LYS B 1 466 ? -23.656 6.934 16.703 1 97.75 466 LYS B N 1
ATOM 9210 C CA . LYS B 1 466 ? -25.062 6.824 17.078 1 97.75 466 LYS B CA 1
ATOM 9211 C C . LYS B 1 466 ? -25.281 5.641 18.016 1 97.75 466 LYS B C 1
ATOM 9213 O O . LYS B 1 466 ? -24.766 4.543 17.781 1 97.75 466 LYS B O 1
ATOM 9218 N N . ALA B 1 467 ? -26.078 5.867 19.078 1 97.19 467 ALA B N 1
ATOM 9219 C CA . ALA B 1 467 ? -26.406 4.785 20.016 1 97.19 467 ALA B CA 1
ATOM 9220 C C . ALA B 1 467 ? -27.375 3.791 19.375 1 97.19 467 ALA B C 1
ATOM 9222 O O . ALA B 1 467 ? -28.281 4.184 18.625 1 97.19 467 ALA B O 1
ATOM 9223 N N . ILE B 1 468 ? -27.266 2.562 19.75 1 96.06 468 ILE B N 1
ATOM 9224 C CA . ILE B 1 468 ? -28.094 1.491 19.203 1 96.06 468 ILE B CA 1
ATOM 9225 C C . ILE B 1 468 ? -29.562 1.775 19.516 1 96.06 468 ILE B C 1
ATOM 9227 O O . ILE B 1 468 ? -29.922 2.051 20.656 1 96.06 468 ILE B O 1
ATOM 9231 N N . GLY B 1 469 ? -30.359 1.73 18.531 1 90.5 469 GLY B N 1
ATOM 9232 C CA . GLY B 1 469 ? -31.812 1.835 18.672 1 90.5 469 GLY B CA 1
ATOM 9233 C C . GLY B 1 469 ? -32.281 3.223 19.078 1 90.5 469 GLY B C 1
ATOM 9234 O O . GLY B 1 469 ? -33.375 3.385 19.625 1 90.5 469 GLY B O 1
ATOM 9235 N N . SER B 1 470 ? -31.375 4.238 18.844 1 90.88 470 SER B N 1
ATOM 9236 C CA . SER B 1 470 ? -31.719 5.594 19.266 1 90.88 470 SER B CA 1
ATOM 9237 C C . SER B 1 470 ? -31.203 6.625 18.266 1 90.88 470 SER B C 1
ATOM 9239 O O . SER B 1 470 ? -30.719 6.266 17.188 1 90.88 470 SER B O 1
ATOM 9241 N N . THR B 1 471 ? -31.531 7.852 18.516 1 89.94 471 THR B N 1
ATOM 9242 C CA . THR B 1 471 ? -30.953 8.938 17.734 1 89.94 471 THR B CA 1
ATOM 9243 C C . THR B 1 471 ? -29.922 9.703 18.547 1 89.94 471 THR B C 1
ATOM 9245 O O . THR B 1 471 ? -29.359 10.703 18.078 1 89.94 471 THR B O 1
ATOM 9248 N N . SER B 1 472 ? -29.672 9.188 19.688 1 94.06 472 SER B N 1
ATOM 9249 C CA . SER B 1 472 ? -28.688 9.836 20.562 1 94.06 472 SER B CA 1
ATOM 9250 C C . SER B 1 472 ? -27.266 9.383 20.25 1 94.06 472 SER B C 1
ATOM 9252 O O . SER B 1 472 ? -27.078 8.383 19.547 1 94.06 472 SER B O 1
ATOM 9254 N N . SER B 1 473 ? -26.359 10.172 20.75 1 96.06 473 SER B N 1
ATOM 9255 C CA . SER B 1 473 ? -24.953 9.844 20.516 1 96.06 473 SER B CA 1
ATOM 9256 C C . SER B 1 473 ? -24.422 8.906 21.594 1 96.06 473 SER B C 1
ATOM 9258 O O . SER B 1 473 ? -24.953 8.859 22.703 1 96.06 473 SER B O 1
ATOM 9260 N N . GLU B 1 474 ? -23.562 8.102 21.219 1 97.56 474 GLU B N 1
ATOM 9261 C CA . GLU B 1 474 ? -22.734 7.281 22.109 1 97.56 474 GLU B CA 1
ATOM 9262 C C . GLU B 1 474 ? -21.266 7.68 22.016 1 97.56 474 GLU B C 1
ATOM 9264 O O . GLU B 1 474 ? -20.688 7.711 20.938 1 97.56 474 GLU B O 1
ATOM 9269 N N . ASN B 1 475 ? -20.734 8.039 23.203 1 97.81 475 ASN B N 1
ATOM 9270 C CA . ASN B 1 475 ? -19.312 8.375 23.266 1 97.81 475 ASN B CA 1
ATOM 9271 C C . ASN B 1 475 ? -18.453 7.125 23.406 1 97.81 475 ASN B C 1
ATOM 9273 O O . ASN B 1 475 ? -18.484 6.465 24.453 1 97.81 475 ASN B O 1
ATOM 9277 N N . ILE B 1 476 ? -17.656 6.871 22.375 1 98.31 476 ILE B N 1
ATOM 9278 C CA . ILE B 1 476 ? -16.844 5.656 22.422 1 98.31 476 ILE B CA 1
ATOM 9279 C C . ILE B 1 476 ? -15.367 6.02 22.453 1 98.31 476 ILE B C 1
ATOM 9281 O O . ILE B 1 476 ? -14.523 5.281 21.938 1 98.31 476 ILE B O 1
ATOM 9285 N N . THR B 1 477 ? -14.992 7.141 22.969 1 98.12 477 THR B N 1
ATOM 9286 C CA . THR B 1 477 ? -13.617 7.605 23.047 1 98.12 477 THR B CA 1
ATOM 9287 C C . THR B 1 477 ? -12.734 6.555 23.734 1 98.12 477 THR B C 1
ATOM 9289 O O . THR B 1 477 ? -11.586 6.359 23.344 1 98.12 477 THR B O 1
ATOM 9292 N N . ILE B 1 478 ? -13.227 5.875 24.688 1 97.62 478 ILE B N 1
ATOM 9293 C CA . ILE B 1 478 ? -12.469 4.91 25.469 1 97.62 478 ILE B CA 1
ATOM 9294 C C . ILE B 1 478 ? -12.039 3.744 24.578 1 97.62 478 ILE B C 1
ATOM 9296 O O . ILE B 1 478 ? -11.102 3.014 24.922 1 97.62 478 ILE B O 1
ATOM 9300 N N . SER B 1 479 ? -12.742 3.521 23.469 1 98.06 479 SER B N 1
ATOM 9301 C CA . SER B 1 479 ? -12.344 2.461 22.562 1 98.06 479 SER B CA 1
ATOM 9302 C C . SER B 1 479 ? -11.094 2.854 21.766 1 98.06 479 SER B C 1
ATOM 9304 O O . SER B 1 479 ? -10.406 1.993 21.219 1 98.06 479 SER B O 1
ATOM 9306 N N . TYR B 1 480 ? -10.766 4.137 21.703 1 98.25 480 TYR B N 1
ATOM 9307 C CA . TYR B 1 480 ? -9.672 4.621 20.875 1 98.25 480 TYR B CA 1
ATOM 9308 C C . TYR B 1 480 ? -8.477 5.027 21.719 1 98.25 480 TYR B C 1
ATOM 9310 O O . TYR B 1 480 ? -7.336 5.016 21.25 1 98.25 480 TYR B O 1
ATOM 9318 N N . LYS B 1 481 ? -8.766 5.434 22.891 1 96.88 481 LYS B N 1
ATOM 9319 C CA . LYS B 1 481 ? -7.66 5.934 23.703 1 96.88 481 LYS B CA 1
ATOM 9320 C C . LYS B 1 481 ? -8 5.895 25.188 1 96.88 481 LYS B C 1
ATOM 9322 O O . LYS B 1 481 ? -9.18 5.828 25.562 1 96.88 481 LYS B O 1
ATOM 9327 N N . TYR B 1 482 ? -7.016 5.965 26.062 1 96.94 482 TYR B N 1
ATOM 9328 C CA . TYR B 1 482 ? -7.156 6.035 27.5 1 96.94 482 TYR B CA 1
ATOM 9329 C C . TYR B 1 482 ? -7.254 7.484 27.969 1 96.94 482 TYR B C 1
ATOM 9331 O O . TYR B 1 482 ? -6.852 8.406 27.25 1 96.94 482 TYR B O 1
ATOM 9339 N N . PRO B 1 483 ? -7.84 7.621 29.141 1 94.81 483 PRO B N 1
ATOM 9340 C CA . PRO B 1 483 ? -7.902 8.992 29.641 1 94.81 483 PRO B CA 1
ATOM 9341 C C . PRO B 1 483 ? -6.531 9.664 29.703 1 94.81 483 PRO B C 1
ATOM 9343 O O . PRO B 1 483 ? -5.57 9.078 30.203 1 94.81 483 PRO B O 1
ATOM 9346 N N . LYS B 1 484 ? -6.531 10.836 29.156 1 90.69 484 LYS B N 1
ATOM 9347 C CA . LYS B 1 484 ? -5.262 11.555 29.062 1 90.69 484 LYS B CA 1
ATOM 9348 C C . LYS B 1 484 ? -4.641 11.758 30.438 1 90.69 484 LYS B C 1
ATOM 9350 O O . LYS B 1 484 ? -5.34 12.094 31.391 1 90.69 484 LYS B O 1
ATOM 9355 N N . GLY B 1 485 ? -3.363 11.586 30.547 1 88.69 485 GLY B N 1
ATOM 9356 C CA . GLY B 1 485 ? -2.652 11.734 31.812 1 88.69 485 GLY B CA 1
ATOM 9357 C C . GLY B 1 485 ? -2.596 10.453 32.625 1 88.69 485 GLY B C 1
ATOM 9358 O O . GLY B 1 485 ? -1.784 10.336 33.531 1 88.69 485 GLY B O 1
ATOM 9359 N N . SER B 1 486 ? -3.424 9.461 32.312 1 94.56 486 SER B N 1
ATOM 9360 C CA . SER B 1 486 ? -3.389 8.18 33.031 1 94.56 486 SER B CA 1
ATOM 9361 C C . SER B 1 486 ? -2.104 7.422 32.719 1 94.56 486 SER B C 1
ATOM 9363 O O . SER B 1 486 ? -1.363 7.781 31.797 1 94.56 486 SER B O 1
ATOM 9365 N N . ARG B 1 487 ? -1.802 6.496 33.531 1 95.31 487 ARG B N 1
ATOM 9366 C CA . ARG B 1 487 ? -0.636 5.645 33.312 1 95.31 487 ARG B CA 1
ATOM 9367 C C . ARG B 1 487 ? -0.728 4.922 31.984 1 95.31 487 ARG B C 1
ATOM 9369 O O . ARG B 1 487 ? 0.257 4.844 31.234 1 95.31 487 ARG B O 1
ATOM 9376 N N . GLN B 1 488 ? -1.913 4.406 31.672 1 96.44 488 GLN B N 1
ATOM 9377 C CA . GLN B 1 488 ? -2.111 3.695 30.406 1 96.44 488 GLN B CA 1
ATOM 9378 C C . GLN B 1 488 ? -1.896 4.621 29.219 1 96.44 488 GLN B C 1
ATOM 9380 O O . GLN B 1 488 ? -1.349 4.207 28.203 1 96.44 488 GLN B O 1
ATOM 9385 N N . ASP B 1 489 ? -2.346 5.785 29.359 1 95.75 489 ASP B N 1
ATOM 9386 C CA . ASP B 1 489 ? -2.131 6.781 28.328 1 95.75 489 ASP B CA 1
ATOM 9387 C C . ASP B 1 489 ? -0.642 6.992 28.062 1 95.75 489 ASP B C 1
ATOM 9389 O O . ASP B 1 489 ? -0.208 7.02 26.906 1 95.75 489 ASP B O 1
ATOM 9393 N N . ARG B 1 490 ? 0.125 7.043 29.094 1 93 490 ARG B N 1
ATOM 9394 C CA . ARG B 1 490 ? 1.562 7.262 28.969 1 93 490 ARG B CA 1
ATOM 9395 C C . ARG B 1 490 ? 2.25 6.055 28.344 1 93 490 ARG B C 1
ATOM 9397 O O . ARG B 1 490 ? 3.113 6.203 27.484 1 93 490 ARG B O 1
ATOM 9404 N N . VAL B 1 491 ? 1.838 4.98 28.812 1 95.56 491 VAL B N 1
ATOM 9405 C CA . VAL B 1 491 ? 2.428 3.742 28.312 1 95.56 491 VAL B CA 1
ATOM 9406 C C . VAL B 1 491 ? 2.1 3.578 26.828 1 95.56 491 VAL B C 1
ATOM 9408 O O . VAL B 1 491 ? 2.963 3.199 26.047 1 95.56 491 VAL B O 1
ATOM 9411 N N . THR B 1 492 ? 0.914 3.824 26.484 1 96.06 492 THR B N 1
ATOM 9412 C CA . THR B 1 492 ? 0.471 3.701 25.094 1 96.06 492 THR B CA 1
ATOM 9413 C C . THR B 1 492 ? 1.205 4.695 24.203 1 96.06 492 THR B C 1
ATOM 9415 O O . THR B 1 492 ? 1.648 4.344 23.109 1 96.06 492 THR B O 1
ATOM 9418 N N . MET B 1 493 ? 1.308 5.902 24.609 1 93.56 493 MET B N 1
ATOM 9419 C CA . MET B 1 493 ? 2.01 6.918 23.828 1 93.56 493 MET B CA 1
ATOM 9420 C C . MET B 1 493 ? 3.477 6.547 23.641 1 93.56 493 MET B C 1
ATOM 9422 O O . MET B 1 493 ? 4.031 6.723 22.562 1 93.56 493 MET B O 1
ATOM 9426 N N . ALA B 1 494 ? 4.074 6.094 24.734 1 92.69 494 ALA B N 1
ATOM 9427 C CA . ALA B 1 494 ? 5.469 5.664 24.641 1 92.69 494 ALA B CA 1
ATOM 9428 C C . ALA B 1 494 ? 5.633 4.516 23.656 1 92.69 494 ALA B C 1
ATOM 9430 O O . ALA B 1 494 ? 6.582 4.504 22.859 1 92.69 494 ALA B O 1
ATOM 9431 N N . ARG B 1 495 ? 4.77 3.584 23.703 1 94.38 495 ARG B N 1
ATOM 9432 C CA . ARG B 1 495 ? 4.797 2.459 22.766 1 94.38 495 ARG B CA 1
ATOM 9433 C C . ARG B 1 495 ? 4.633 2.936 21.328 1 94.38 495 ARG B C 1
ATOM 9435 O O . ARG B 1 495 ? 5.367 2.502 20.438 1 94.38 495 ARG B O 1
ATOM 9442 N N . ALA B 1 496 ? 3.598 3.752 21.094 1 95.44 496 ALA B N 1
ATOM 9443 C CA . ALA B 1 496 ? 3.365 4.293 19.75 1 95.44 496 ALA B CA 1
ATOM 9444 C C . ALA B 1 496 ? 4.617 4.977 19.203 1 95.44 496 ALA B C 1
ATOM 9446 O O . ALA B 1 496 ? 4.965 4.816 18.031 1 95.44 496 ALA B O 1
ATOM 9447 N N . GLN B 1 497 ? 5.27 5.672 20.078 1 92.25 497 GLN B N 1
ATOM 9448 C CA . GLN B 1 497 ? 6.457 6.422 19.672 1 92.25 497 GLN B CA 1
ATOM 9449 C C . GLN B 1 497 ? 7.598 5.484 19.297 1 92.25 497 GLN B C 1
ATOM 9451 O O . GLN B 1 497 ? 8.445 5.832 18.469 1 92.25 497 GLN B O 1
ATOM 9456 N N . GLU B 1 498 ? 7.609 4.348 19.844 1 91.5 498 GLU B N 1
ATOM 9457 C CA . GLU B 1 498 ? 8.641 3.371 19.531 1 91.5 498 GLU B CA 1
ATOM 9458 C C . GLU B 1 498 ? 8.57 2.957 18.062 1 91.5 498 GLU B C 1
ATOM 9460 O O . GLU B 1 498 ? 9.586 2.592 17.469 1 91.5 498 GLU B O 1
ATOM 9465 N N . TYR B 1 499 ? 7.43 3 17.469 1 93.19 499 TYR B N 1
ATOM 9466 C CA . TYR B 1 499 ? 7.242 2.525 16.094 1 93.19 499 TYR B CA 1
ATOM 9467 C C . TYR B 1 499 ? 7.453 3.652 15.102 1 93.19 499 TYR B C 1
ATOM 9469 O O . TYR B 1 499 ? 7.266 3.465 13.891 1 93.19 499 TYR B O 1
ATOM 9477 N N . ILE B 1 500 ? 7.758 4.785 15.531 1 88.56 500 ILE B N 1
ATOM 9478 C CA . ILE B 1 500 ? 7.871 5.953 14.664 1 88.56 500 ILE B CA 1
ATOM 9479 C C . ILE B 1 500 ? 9.344 6.285 14.438 1 88.56 500 ILE B C 1
ATOM 9481 O O . ILE B 1 500 ? 10.164 6.18 15.359 1 88.56 500 ILE B O 1
ATOM 9485 N N . THR B 1 501 ? 9.594 6.426 13.016 1 73.62 501 THR B N 1
ATOM 9486 C CA . THR B 1 501 ? 10.914 6.949 12.68 1 73.62 501 THR B CA 1
ATOM 9487 C C . THR B 1 501 ? 10.906 8.477 12.703 1 73.62 501 THR B C 1
ATOM 9489 O O . THR B 1 501 ? 9.938 9.102 12.273 1 73.62 501 THR B O 1
ATOM 9492 N N . GLY B 1 502 ? 11.375 9.125 13.594 1 62.72 502 GLY B N 1
ATOM 9493 C CA . GLY B 1 502 ? 11.398 10.578 13.609 1 62.72 502 GLY B CA 1
ATOM 9494 C C . GLY B 1 502 ? 11.594 11.156 15 1 62.72 502 GLY B C 1
ATOM 9495 O O . GLY B 1 502 ? 11.867 10.422 15.945 1 62.72 502 GLY B O 1
ATOM 9496 N N . LYS B 1 503 ? 11.523 12.375 14.945 1 61.88 503 LYS B N 1
ATOM 9497 C CA . LYS B 1 503 ? 11.789 13.141 16.172 1 61.88 503 LYS B CA 1
ATOM 9498 C C . LYS B 1 503 ? 10.641 13.008 17.156 1 61.88 503 LYS B C 1
ATOM 9500 O O . LYS B 1 503 ? 9.477 13.055 16.781 1 61.88 503 LYS B O 1
ATOM 9505 N N . THR B 1 504 ? 10.93 12.578 18.297 1 69.62 504 THR B N 1
ATOM 9506 C CA . THR B 1 504 ? 9.961 12.609 19.391 1 69.62 504 THR B CA 1
ATOM 9507 C C . THR B 1 504 ? 9.664 14.055 19.812 1 69.62 504 THR B C 1
ATOM 9509 O O . THR B 1 504 ? 10.414 14.969 19.453 1 69.62 504 THR B O 1
ATOM 9512 N N . HIS B 1 505 ? 8.492 14.211 20.312 1 73.5 505 HIS B N 1
ATOM 9513 C CA . HIS B 1 505 ? 8.18 15.555 20.812 1 73.5 505 HIS B CA 1
ATOM 9514 C C . HIS B 1 505 ? 9.148 15.977 21.906 1 73.5 505 HIS B C 1
ATOM 9516 O O . HIS B 1 505 ? 9.594 15.148 22.703 1 73.5 505 HIS B O 1
ATOM 9522 N N . PRO B 1 506 ? 9.461 17.219 21.812 1 75.62 506 PRO B N 1
ATOM 9523 C CA . PRO B 1 506 ? 10.398 17.703 22.828 1 75.62 506 PRO B CA 1
ATOM 9524 C C . PRO B 1 506 ? 9.789 17.719 24.219 1 75.62 506 PRO B C 1
ATOM 9526 O O . PRO B 1 506 ? 8.562 17.75 24.359 1 75.62 506 PRO B O 1
ATOM 9529 N N . ASP B 1 507 ? 10.602 17.453 25.125 1 76.25 507 ASP B N 1
ATOM 9530 C CA . ASP B 1 507 ? 10.195 17.656 26.516 1 76.25 507 ASP B CA 1
ATOM 9531 C C . ASP B 1 507 ? 10.477 19.078 26.969 1 76.25 507 ASP B C 1
ATOM 9533 O O . ASP B 1 507 ? 11.625 19.453 27.203 1 76.25 507 ASP B O 1
ATOM 9537 N N . LEU B 1 508 ? 9.445 19.891 26.906 1 77.31 508 LEU B N 1
ATOM 9538 C CA . LEU B 1 508 ? 9.594 21.281 27.328 1 77.31 508 LEU B CA 1
ATOM 9539 C C . LEU B 1 508 ? 9.141 21.453 28.781 1 77.31 508 LEU B C 1
ATOM 9541 O O . LEU B 1 508 ? 8.211 20.781 29.219 1 77.31 508 LEU B O 1
ATOM 9545 N N . PRO B 1 509 ? 9.914 22.266 29.469 1 72 509 PRO B N 1
ATOM 9546 C CA . PRO B 1 509 ? 9.43 22.547 30.828 1 72 509 PRO B CA 1
ATOM 9547 C C . PRO B 1 509 ? 8.031 23.172 30.828 1 72 509 PRO B C 1
ATOM 9549 O O . PRO B 1 509 ? 7.672 23.891 29.891 1 72 509 PRO B O 1
ATOM 9552 N N . LYS B 1 510 ? 7.289 22.734 31.828 1 72.75 510 LYS B N 1
ATOM 9553 C CA . LYS B 1 510 ? 5.953 23.297 31.969 1 72.75 510 LYS B CA 1
ATOM 9554 C C . LYS B 1 510 ? 6.016 24.797 32.188 1 72.75 510 LYS B C 1
ATOM 9556 O O . LYS B 1 510 ? 6.75 25.281 33.062 1 72.75 510 LYS B O 1
ATOM 9561 N N . SER B 1 511 ? 5.453 25.516 31.281 1 76.75 511 SER B N 1
ATOM 9562 C CA . SER B 1 511 ? 5.355 26.953 31.453 1 76.75 511 SER B CA 1
ATOM 9563 C C . SER B 1 511 ? 4.453 27.312 32.625 1 76.75 511 SER B C 1
ATOM 9565 O O . SER B 1 511 ? 3.457 26.625 32.875 1 76.75 511 SER B O 1
ATOM 9567 N N . LEU B 1 512 ? 4.863 28.344 33.375 1 83.5 512 LEU B N 1
ATOM 9568 C CA . LEU B 1 512 ? 4.051 28.812 34.5 1 83.5 512 LEU B CA 1
ATOM 9569 C C . LEU B 1 512 ? 2.957 29.766 34 1 83.5 512 LEU B C 1
ATOM 9571 O O . LEU B 1 512 ? 2.055 30.109 34.781 1 83.5 512 LEU B O 1
ATOM 9575 N N . LEU B 1 513 ? 3.096 30.172 32.781 1 87.12 513 LEU B N 1
ATOM 9576 C CA . LEU B 1 513 ? 2.059 30.969 32.156 1 87.12 513 LEU B CA 1
ATOM 9577 C C . LEU B 1 513 ? 1.234 30.109 31.188 1 87.12 513 LEU B C 1
ATOM 9579 O O . LEU B 1 513 ? 1.786 29.297 30.453 1 87.12 513 LEU B O 1
ATOM 9583 N N . SER B 1 514 ? -0.108 30.188 31.344 1 88.62 514 SER B N 1
ATOM 9584 C CA . SER B 1 514 ? -0.979 29.484 30.406 1 88.62 514 SER B CA 1
ATOM 9585 C C . SER B 1 514 ? -2.027 30.422 29.812 1 88.62 514 SER B C 1
ATOM 9587 O O . SER B 1 514 ? -2.344 31.453 30.406 1 88.62 514 SER B O 1
ATOM 9589 N N . VAL B 1 515 ? -2.443 30.172 28.625 1 89.5 515 VAL B N 1
ATOM 9590 C CA . VAL B 1 515 ? -3.471 30.953 27.953 1 89.5 515 VAL B CA 1
ATOM 9591 C C . VAL B 1 515 ? -4.547 30.031 27.406 1 89.5 515 VAL B C 1
ATOM 9593 O O . VAL B 1 515 ? -4.246 28.922 26.938 1 89.5 515 VAL B O 1
ATOM 9596 N N . LYS B 1 516 ? -5.793 30.406 27.516 1 90 516 LYS B N 1
ATOM 9597 C CA . LYS B 1 516 ? -6.949 29.703 26.969 1 90 516 LYS B CA 1
ATOM 9598 C C . LYS B 1 516 ? -7.926 30.688 26.328 1 90 516 LYS B C 1
ATOM 9600 O O . LYS B 1 516 ? -7.953 31.859 26.688 1 90 516 LYS B O 1
ATOM 9605 N N . ILE B 1 517 ? -8.641 30.203 25.328 1 90.94 517 ILE B N 1
ATOM 9606 C CA . ILE B 1 517 ? -9.68 31.016 24.703 1 90.94 517 ILE B CA 1
ATOM 9607 C C . ILE B 1 517 ? -11.055 30.406 24.984 1 90.94 517 ILE B C 1
ATOM 9609 O O . ILE B 1 517 ? -11.266 29.219 24.766 1 90.94 517 ILE B O 1
ATOM 9613 N N . ASN B 1 518 ? -11.883 31.188 25.469 1 90.25 518 ASN B N 1
ATOM 9614 C CA . ASN B 1 518 ? -13.273 30.812 25.672 1 90.25 518 ASN B CA 1
ATOM 9615 C C . ASN B 1 518 ? -14.211 31.531 24.703 1 90.25 518 ASN B C 1
ATOM 9617 O O . ASN B 1 518 ? -14 32.688 24.391 1 90.25 518 ASN B O 1
ATOM 9621 N N . ALA B 1 519 ? -15.133 30.812 24.219 1 88 519 ALA B N 1
ATOM 9622 C CA . ALA B 1 519 ? -16.172 31.391 23.375 1 88 519 ALA B CA 1
ATOM 9623 C C . ALA B 1 519 ? -17.5 30.672 23.578 1 88 519 ALA B C 1
ATOM 9625 O O . ALA B 1 519 ? -17.547 29.453 23.797 1 88 519 ALA B O 1
ATOM 9626 N N . ASP B 1 520 ? -18.594 31.375 23.562 1 79.88 520 ASP B N 1
ATOM 9627 C CA . ASP B 1 520 ? -19.922 30.797 23.656 1 79.88 520 ASP B CA 1
ATOM 9628 C C . ASP B 1 520 ? -20.406 30.266 22.312 1 79.88 520 ASP B C 1
ATOM 9630 O O . ASP B 1 520 ? -19.844 30.609 21.266 1 79.88 520 ASP B O 1
ATOM 9634 N N . GLN B 1 521 ? -21.438 29.469 22.484 1 81.5 521 GLN B N 1
ATOM 9635 C CA . GLN B 1 521 ? -22.094 29 21.266 1 81.5 521 GLN B CA 1
ATOM 9636 C C . GLN B 1 521 ? -22.844 30.141 20.578 1 81.5 521 GLN B C 1
ATOM 9638 O O . GLN B 1 521 ? -23.469 30.969 21.234 1 81.5 521 GLN B O 1
ATOM 9643 N N . VAL B 1 522 ? -22.609 30.188 19.312 1 83.19 522 VAL B N 1
ATOM 9644 C CA . VAL B 1 522 ? -23.203 31.297 18.562 1 83.19 522 VAL B CA 1
ATOM 9645 C C . VAL B 1 522 ? -23.891 30.75 17.312 1 83.19 522 VAL B C 1
ATOM 9647 O O . VAL B 1 522 ? -23.453 29.766 16.734 1 83.19 522 VAL B O 1
ATOM 9650 N N . GLN B 1 523 ? -24.984 31.312 16.953 1 82 523 GLN B N 1
ATOM 9651 C CA . GLN B 1 523 ? -25.656 31.031 15.688 1 82 523 GLN B CA 1
ATOM 9652 C C . GLN B 1 523 ? -25.094 31.891 14.562 1 82 523 GLN B C 1
ATOM 9654 O O . GLN B 1 523 ? -24.516 32.969 14.812 1 82 523 GLN B O 1
ATOM 9659 N N . VAL B 1 524 ? -25.359 31.375 13.438 1 81 524 VAL B N 1
ATOM 9660 C CA . VAL B 1 524 ? -24.938 32.156 12.281 1 81 524 VAL B CA 1
ATOM 9661 C C . VAL B 1 524 ? -25.594 33.531 12.32 1 81 524 VAL B C 1
ATOM 9663 O O . VAL B 1 524 ? -26.812 33.625 12.516 1 81 524 VAL B O 1
ATOM 9666 N N . GLY B 1 525 ? -24.797 34.562 12.203 1 77.81 525 GLY B N 1
ATOM 9667 C CA . GLY B 1 525 ? -25.312 35.906 12.172 1 77.81 525 GLY B CA 1
ATOM 9668 C C . GLY B 1 525 ? -25.266 36.625 13.516 1 77.81 525 GLY B C 1
ATOM 9669 O O . GLY B 1 525 ? -25.562 37.812 13.625 1 77.81 525 GLY B O 1
ATOM 9670 N N . GLU B 1 526 ? -24.812 35.875 14.461 1 83.31 526 GLU B N 1
ATOM 9671 C CA . GLU B 1 526 ? -24.734 36.438 15.797 1 83.31 526 GLU B CA 1
ATOM 9672 C C . GLU B 1 526 ? -23.312 36.906 16.125 1 83.31 526 GLU B C 1
ATOM 9674 O O . GLU B 1 526 ? -22.344 36.375 15.539 1 83.31 526 GLU B O 1
ATOM 9679 N N . ASP B 1 527 ? -23.25 37.844 16.922 1 88 527 ASP B N 1
ATOM 9680 C CA . ASP B 1 527 ? -21.938 38.25 17.406 1 88 527 ASP B CA 1
ATOM 9681 C C . ASP B 1 527 ? -21.297 37.188 18.281 1 88 527 ASP B C 1
ATOM 9683 O O . ASP B 1 527 ? -22 36.406 18.938 1 88 527 ASP B O 1
ATOM 9687 N N . VAL B 1 528 ? -19.953 37.188 18.203 1 90.31 528 VAL B N 1
ATOM 9688 C CA . VAL B 1 528 ? -19.219 36.219 19 1 90.31 528 VAL B CA 1
ATOM 9689 C C . VAL B 1 528 ? -18.562 36.938 20.188 1 90.31 528 VAL B C 1
ATOM 9691 O O . VAL B 1 528 ? -17.859 37.938 20.016 1 90.31 528 VAL B O 1
ATOM 9694 N N . LYS B 1 529 ? -18.828 36.438 21.312 1 92 529 LYS B N 1
ATOM 9695 C CA . LYS B 1 529 ? -18.141 36.906 22.516 1 92 529 LYS B CA 1
ATOM 9696 C C . LYS B 1 529 ? -16.984 36 22.875 1 92 529 LYS B C 1
ATOM 9698 O O . LYS B 1 529 ? -17.203 34.844 23.297 1 92 529 LYS B O 1
ATOM 9703 N N . LEU B 1 530 ? -15.828 36.562 22.719 1 92.94 530 LEU B N 1
ATOM 9704 C CA . LEU B 1 530 ? -14.602 35.812 22.969 1 92.94 530 LEU B CA 1
ATOM 9705 C C . LEU B 1 530 ? -13.898 36.344 24.219 1 92.94 530 LEU B C 1
ATOM 9707 O O . LEU B 1 530 ? -13.93 37.531 24.516 1 92.94 530 LEU B O 1
ATOM 9711 N N . GLU B 1 531 ? -13.367 35.375 24.984 1 94.5 531 GLU B N 1
ATOM 9712 C CA . GLU B 1 531 ? -12.547 35.75 26.141 1 94.5 531 GLU B CA 1
ATOM 9713 C C . GLU B 1 531 ? -11.211 35 26.109 1 94.5 531 GLU B C 1
ATOM 9715 O O . GLU B 1 531 ? -11.172 33.781 26 1 94.5 531 GLU B O 1
ATOM 9720 N N . VAL B 1 532 ? -10.109 35.719 26.188 1 94.69 532 VAL B N 1
ATOM 9721 C CA . VAL B 1 532 ? -8.789 35.125 26.344 1 94.69 532 VAL B CA 1
ATOM 9722 C C . VAL B 1 532 ? -8.391 35.125 27.812 1 94.69 532 VAL B C 1
ATOM 9724 O O . VAL B 1 532 ? -8.367 36.188 28.453 1 94.69 532 VAL B O 1
ATOM 9727 N N . VAL B 1 533 ? -8.094 33.969 28.312 1 94.62 533 VAL B N 1
ATOM 9728 C CA . VAL B 1 533 ? -7.828 33.812 29.734 1 94.62 533 VAL B CA 1
ATOM 9729 C C . VAL B 1 533 ? -6.359 33.469 29.953 1 94.62 533 VAL B C 1
ATOM 9731 O O . VAL B 1 533 ? -5.883 32.438 29.469 1 94.62 533 VAL B O 1
ATOM 9734 N N . PHE B 1 534 ? -5.645 34.344 30.656 1 94.31 534 PHE B N 1
ATOM 9735 C CA . PHE B 1 534 ? -4.258 34.062 31.047 1 94.31 534 PHE B CA 1
ATOM 9736 C C . PHE B 1 534 ? -4.168 33.656 32.5 1 94.31 534 PHE B C 1
ATOM 9738 O O . PHE B 1 534 ? -4.824 34.25 33.375 1 94.31 534 PHE B O 1
ATOM 9745 N N . THR B 1 535 ? -3.412 32.656 32.75 1 92.81 535 THR B N 1
ATOM 9746 C CA . THR B 1 535 ? -3.176 32.25 34.125 1 92.81 535 THR B CA 1
ATOM 9747 C C . THR B 1 535 ? -1.681 32.219 34.438 1 92.81 535 THR B C 1
ATOM 9749 O O . THR B 1 535 ? -0.902 31.594 33.688 1 92.81 535 THR B O 1
ATOM 9752 N N . ASN B 1 536 ? -1.268 32.875 35.469 1 92.5 536 ASN B N 1
ATOM 9753 C CA . ASN B 1 536 ? 0.115 32.969 35.906 1 92.5 536 ASN B CA 1
ATOM 9754 C C . ASN B 1 536 ? 0.317 32.188 37.219 1 92.5 536 ASN B C 1
ATOM 9756 O O . ASN B 1 536 ? -0.244 32.562 38.25 1 92.5 536 ASN B O 1
ATOM 9760 N N . GLN B 1 537 ? 1.146 31.203 37.156 1 89.5 537 GLN B N 1
ATOM 9761 C CA . GLN B 1 537 ? 1.419 30.406 38.344 1 89.5 537 GLN B CA 1
ATOM 9762 C C . GLN B 1 537 ? 2.811 30.703 38.875 1 89.5 537 GLN B C 1
ATOM 9764 O O . GLN B 1 537 ? 3.312 29.969 39.75 1 89.5 537 GLN B O 1
ATOM 9769 N N . SER B 1 538 ? 3.367 31.703 38.375 1 87.5 538 SER B N 1
ATOM 9770 C CA . SER B 1 538 ? 4.699 32.062 38.844 1 87.5 538 SER B CA 1
ATOM 9771 C C . SER B 1 538 ? 4.621 33 40.062 1 87.5 538 SER B C 1
ATOM 9773 O O . SER B 1 538 ? 3.533 33.375 40.469 1 87.5 538 SER B O 1
ATOM 9775 N N . GLU B 1 539 ? 5.805 33.281 40.688 1 89.06 539 GLU B N 1
ATOM 9776 C CA . GLU B 1 539 ? 5.887 34.094 41.906 1 89.06 539 GLU B CA 1
ATOM 9777 C C . GLU B 1 539 ? 5.984 35.594 41.562 1 89.06 539 GLU B C 1
ATOM 9779 O O . GLU B 1 539 ? 5.922 36.438 42.438 1 89.06 539 GLU B O 1
ATOM 9784 N N . ASP B 1 540 ? 6.055 35.906 40.344 1 89.25 540 ASP B N 1
ATOM 9785 C CA . ASP B 1 540 ? 6.156 37.312 39.906 1 89.25 540 ASP B CA 1
ATOM 9786 C C . ASP B 1 540 ? 5.027 37.688 38.938 1 89.25 540 ASP B C 1
ATOM 9788 O O . ASP B 1 540 ? 4.477 36.812 38.281 1 89.25 540 ASP B O 1
ATOM 9792 N N . SER B 1 541 ? 4.727 38.938 39.031 1 91.88 541 SER B N 1
ATOM 9793 C CA . SER B 1 541 ? 3.82 39.438 38.031 1 91.88 541 SER B CA 1
ATOM 9794 C C . SER B 1 541 ? 4.473 39.406 36.656 1 91.88 541 SER B C 1
ATOM 9796 O O . SER B 1 541 ? 5.668 39.688 36.5 1 91.88 541 SER B O 1
ATOM 9798 N N . VAL B 1 542 ? 3.625 39 35.656 1 90.88 542 VAL B N 1
ATOM 9799 C CA . VAL B 1 542 ? 4.176 38.875 34.312 1 90.88 542 VAL B CA 1
ATOM 9800 C C . VAL B 1 542 ? 3.369 39.719 33.344 1 90.88 542 VAL B C 1
ATOM 9802 O O . VAL B 1 542 ? 2.141 39.781 33.438 1 90.88 542 VAL B O 1
ATOM 9805 N N . THR B 1 543 ? 4.039 40.531 32.562 1 91.44 543 THR B N 1
ATOM 9806 C CA . THR B 1 543 ? 3.42 41.281 31.453 1 91.44 543 THR B CA 1
ATOM 9807 C C . THR B 1 543 ? 3.682 40.562 30.141 1 91.44 543 THR B C 1
ATOM 9809 O O . THR B 1 543 ? 4.836 40.312 29.766 1 91.44 543 THR B O 1
ATOM 9812 N N . VAL B 1 544 ? 2.523 40.281 29.5 1 89.75 544 VAL B N 1
ATOM 9813 C CA . VAL B 1 544 ? 2.617 39.469 28.297 1 89.75 544 VAL B CA 1
ATOM 9814 C C . VAL B 1 544 ? 2.143 40.25 27.094 1 89.75 544 VAL B C 1
ATOM 9816 O O . VAL B 1 544 ? 1.144 40.969 27.172 1 89.75 544 VAL B O 1
ATOM 9819 N N . SER B 1 545 ? 2.932 40.312 26.047 1 88.81 545 SER B N 1
ATOM 9820 C CA . SER B 1 545 ? 2.498 40.781 24.734 1 88.81 545 SER B CA 1
ATOM 9821 C C . SER B 1 545 ? 1.838 39.688 23.922 1 88.81 545 SER B C 1
ATOM 9823 O O . SER B 1 545 ? 2.467 38.656 23.625 1 88.81 545 SER B O 1
ATOM 9825 N N . ALA B 1 546 ? 0.547 39.938 23.641 1 90.25 546 ALA B N 1
ATOM 9826 C CA . ALA B 1 546 ? -0.211 38.875 23 1 90.25 546 ALA B CA 1
ATOM 9827 C C . ALA B 1 546 ? -0.792 39.375 21.672 1 90.25 546 ALA B C 1
ATOM 9829 O O . ALA B 1 546 ? -0.914 40.562 21.438 1 90.25 546 ALA B O 1
ATOM 9830 N N . HIS B 1 547 ? -0.946 38.469 20.766 1 88.81 547 HIS B N 1
ATOM 9831 C CA . HIS B 1 547 ? -1.562 38.688 19.469 1 88.81 547 HIS B CA 1
ATOM 9832 C C . HIS B 1 547 ? -2.744 37.75 19.25 1 88.81 547 HIS B C 1
ATOM 9834 O O . HIS B 1 547 ? -2.604 36.531 19.359 1 88.81 547 HIS B O 1
ATOM 9840 N N . LEU B 1 548 ? -3.918 38.375 18.984 1 91.06 548 LEU B N 1
ATOM 9841 C CA . LEU B 1 548 ? -5.105 37.594 18.672 1 91.06 548 LEU B CA 1
ATOM 9842 C C . LEU B 1 548 ? -5.379 37.625 17.172 1 91.06 548 LEU B C 1
ATOM 9844 O O . LEU B 1 548 ? -5.414 38.688 16.547 1 91.06 548 LEU B O 1
ATOM 9848 N N . SER B 1 549 ? -5.477 36.438 16.641 1 87.19 549 SER B N 1
ATOM 9849 C CA . SER B 1 549 ? -5.848 36.312 15.242 1 87.19 549 SER B CA 1
ATOM 9850 C C . SER B 1 549 ? -7.152 35.531 15.086 1 87.19 549 SER B C 1
ATOM 9852 O O . SER B 1 549 ? -7.406 34.562 15.828 1 87.19 549 SER B O 1
ATOM 9854 N N . GLY B 1 550 ? -8.062 36.031 14.25 1 85.75 550 GLY B N 1
ATOM 9855 C CA . GLY B 1 550 ? -9.297 35.344 13.891 1 85.75 550 GLY B CA 1
ATOM 9856 C C . GLY B 1 550 ? -9.398 35.031 12.414 1 85.75 550 GLY B C 1
ATOM 9857 O O . GLY B 1 550 ? -9.227 35.938 11.578 1 85.75 550 GLY B O 1
ATOM 9858 N N . LEU B 1 551 ? -9.562 33.75 12.141 1 80.75 551 LEU B N 1
ATOM 9859 C CA . LEU B 1 551 ? -9.672 33.281 10.758 1 80.75 551 LEU B CA 1
ATOM 9860 C C . LEU B 1 551 ? -10.977 32.531 10.539 1 80.75 551 LEU B C 1
ATOM 9862 O O . LEU B 1 551 ? -11.453 31.828 11.438 1 80.75 551 LEU B O 1
ATOM 9866 N N . VAL B 1 552 ? -11.508 32.781 9.359 1 76.25 552 VAL B N 1
ATOM 9867 C CA . VAL B 1 552 ? -12.609 31.922 8.938 1 76.25 552 VAL B CA 1
ATOM 9868 C C . VAL B 1 552 ? -12.062 30.578 8.461 1 76.25 552 VAL B C 1
ATOM 9870 O O . VAL B 1 552 ? -11.055 30.516 7.754 1 76.25 552 VAL B O 1
ATOM 9873 N N . THR B 1 553 ? -12.609 29.578 9.094 1 70 553 THR B N 1
ATOM 9874 C CA . THR B 1 553 ? -12.219 28.25 8.648 1 70 553 THR B CA 1
ATOM 9875 C C . THR B 1 553 ? -13.367 27.578 7.895 1 70 553 THR B C 1
ATOM 9877 O O . THR B 1 553 ? -14.516 27.609 8.344 1 70 553 THR B O 1
ATOM 9880 N N . PHE B 1 554 ? -12.93 27.094 6.789 1 61.25 554 PHE B N 1
ATOM 9881 C CA . PHE B 1 554 ? -13.938 26.422 5.98 1 61.25 554 PHE B CA 1
ATOM 9882 C C . PHE B 1 554 ? -14.242 25.031 6.527 1 61.25 554 PHE B C 1
ATOM 9884 O O . PHE B 1 554 ? -13.562 24.562 7.43 1 61.25 554 PHE B O 1
ATOM 9891 N N . TYR B 1 555 ? -15.406 24.641 6.125 1 55.66 555 TYR B N 1
ATOM 9892 C CA . TYR B 1 555 ? -15.828 23.328 6.613 1 55.66 555 TYR B CA 1
ATOM 9893 C C . TYR B 1 555 ? -14.742 22.281 6.375 1 55.66 555 TYR B C 1
ATOM 9895 O O . TYR B 1 555 ? -14.727 21.234 7.023 1 55.66 555 TYR B O 1
ATOM 9903 N N . THR B 1 556 ? -13.758 22.656 5.461 1 55.12 556 THR B N 1
ATOM 9904 C CA . THR B 1 556 ? -12.641 21.766 5.148 1 55.12 556 THR B CA 1
ATOM 9905 C C . THR B 1 556 ? -11.562 21.859 6.223 1 55.12 556 THR B C 1
ATOM 9907 O O . THR B 1 556 ? -10.594 21.094 6.199 1 55.12 556 THR B O 1
ATOM 9910 N N . GLY B 1 557 ? -11.789 22.672 7.09 1 59 557 GLY B N 1
ATOM 9911 C CA . GLY B 1 557 ? -10.75 22.953 8.07 1 59 557 GLY B CA 1
ATOM 9912 C C . GLY B 1 557 ? -9.688 23.891 7.559 1 59 557 GLY B C 1
ATOM 9913 O O . GLY B 1 557 ? -8.844 24.359 8.328 1 59 557 GLY B O 1
ATOM 9914 N N . ALA B 1 558 ? -9.703 24.094 6.285 1 61.25 558 ALA B N 1
ATOM 9915 C CA . ALA B 1 558 ? -8.719 25 5.715 1 61.25 558 ALA B CA 1
ATOM 9916 C C . ALA B 1 558 ? -9.008 26.453 6.109 1 61.25 558 ALA B C 1
ATOM 9918 O O . ALA B 1 558 ? -10.164 26.891 6.066 1 61.25 558 ALA B O 1
ATOM 9919 N N . PRO B 1 559 ? -8.031 27.078 6.625 1 65.88 559 PRO B N 1
ATOM 9920 C CA . PRO B 1 559 ? -8.25 28.484 6.977 1 65.88 559 PRO B CA 1
ATOM 9921 C C . PRO B 1 559 ? -8.344 29.391 5.75 1 65.88 559 PRO B C 1
ATOM 9923 O O . PRO B 1 559 ? -7.766 29.078 4.707 1 65.88 559 PRO B O 1
ATOM 9926 N N . ALA B 1 560 ? -9.195 30.328 5.867 1 66.44 560 ALA B N 1
ATOM 9927 C CA . ALA B 1 560 ? -9.211 31.391 4.855 1 66.44 560 ALA B CA 1
ATOM 9928 C C . ALA B 1 560 ? -7.852 32.062 4.738 1 66.44 560 ALA B C 1
ATOM 9930 O O . ALA B 1 560 ? -7.047 32.031 5.676 1 66.44 560 ALA B O 1
ATOM 9931 N N . ALA B 1 561 ? -7.641 32.531 3.561 1 63.44 561 ALA B N 1
ATOM 9932 C CA . ALA B 1 561 ? -6.344 33.125 3.262 1 63.44 561 ALA B CA 1
ATOM 9933 C C . ALA B 1 561 ? -6.078 34.344 4.164 1 63.44 561 ALA B C 1
ATOM 9935 O O . ALA B 1 561 ? -4.938 34.562 4.57 1 63.44 561 ALA B O 1
ATOM 9936 N N . THR B 1 562 ? -7.113 35.031 4.473 1 71.75 562 THR B N 1
ATOM 9937 C CA . THR B 1 562 ? -6.922 36.281 5.227 1 71.75 562 THR B CA 1
ATOM 9938 C C . THR B 1 562 ? -7.676 36.219 6.555 1 71.75 562 THR B C 1
ATOM 9940 O O . THR B 1 562 ? -8.828 35.781 6.602 1 71.75 562 THR B O 1
ATOM 9943 N N . ALA B 1 563 ? -6.938 36.719 7.586 1 79.5 563 ALA B N 1
ATOM 9944 C CA . ALA B 1 563 ? -7.582 36.812 8.891 1 79.5 563 ALA B CA 1
ATOM 9945 C C . ALA B 1 563 ? -8.531 38.031 8.945 1 79.5 563 ALA B C 1
ATOM 9947 O O . ALA B 1 563 ? -8.219 39.094 8.422 1 79.5 563 ALA B O 1
ATOM 9948 N N . PHE B 1 564 ? -9.734 37.812 9.469 1 81.56 564 PHE B N 1
ATOM 9949 C CA . PHE B 1 564 ? -10.688 38.906 9.57 1 81.56 564 PHE B CA 1
ATOM 9950 C C . PHE B 1 564 ? -10.43 39.75 10.82 1 81.56 564 PHE B C 1
ATOM 9952 O O . PHE B 1 564 ? -10.945 40.844 10.953 1 81.56 564 PHE B O 1
ATOM 9959 N N . LYS B 1 565 ? -9.617 39.125 11.672 1 86.5 565 LYS B N 1
ATOM 9960 C CA . LYS B 1 565 ? -9.258 39.844 12.906 1 86.5 565 LYS B CA 1
ATOM 9961 C C . LYS B 1 565 ? -7.777 39.656 13.227 1 86.5 565 LYS B C 1
ATOM 9963 O O . LYS B 1 565 ? -7.25 38.531 13.133 1 86.5 565 LYS B O 1
ATOM 9968 N N . ASN B 1 566 ? -7.098 40.688 13.422 1 87.31 566 ASN B N 1
ATOM 9969 C CA . ASN B 1 566 ? -5.73 40.781 13.914 1 87.31 566 ASN B CA 1
ATOM 9970 C C . ASN B 1 566 ? -5.566 41.906 14.938 1 87.31 566 ASN B C 1
ATOM 9972 O O . ASN B 1 566 ? -5.652 43.062 14.594 1 87.31 566 ASN B O 1
ATOM 9976 N N . GLU B 1 567 ? -5.289 41.469 16.125 1 89.81 567 GLU B N 1
ATOM 9977 C CA . GLU B 1 567 ? -5.258 42.5 17.188 1 89.81 567 GLU B CA 1
ATOM 9978 C C . GLU B 1 567 ? -4.141 42.219 18.188 1 89.81 567 GLU B C 1
ATOM 9980 O O . GLU B 1 567 ? -4.074 41.125 18.766 1 89.81 567 GLU B O 1
ATOM 9985 N N . ASP B 1 568 ? -3.277 43.188 18.375 1 89.75 568 ASP B N 1
ATOM 9986 C CA . ASP B 1 568 ? -2.252 43.094 19.406 1 89.75 568 ASP B CA 1
ATOM 9987 C C . ASP B 1 568 ? -2.766 43.656 20.734 1 89.75 568 ASP B C 1
ATOM 9989 O O . ASP B 1 568 ? -3.506 44.656 20.75 1 89.75 568 ASP B O 1
ATOM 9993 N N . PHE B 1 569 ? -2.408 43 21.781 1 91.12 569 PHE B N 1
ATOM 9994 C CA . PHE B 1 569 ? -2.785 43.531 23.078 1 91.12 569 PHE B CA 1
ATOM 9995 C C . PHE B 1 569 ? -1.789 43.094 24.156 1 91.12 569 PHE B C 1
ATOM 9997 O O . PHE B 1 569 ? -0.994 42.188 23.922 1 91.12 569 PHE B O 1
ATOM 10004 N N . THR B 1 570 ? -1.731 43.844 25.172 1 92.5 570 THR B N 1
ATOM 10005 C CA . THR B 1 570 ? -0.862 43.531 26.297 1 92.5 570 THR B CA 1
ATOM 10006 C C . THR B 1 570 ? -1.685 43.312 27.562 1 92.5 570 THR B C 1
ATOM 10008 O O . THR B 1 570 ? -2.686 43.969 27.797 1 92.5 570 THR B O 1
ATOM 10011 N N . VAL B 1 571 ? -1.282 42.312 28.266 1 93.31 571 VAL B N 1
ATOM 10012 C CA . VAL B 1 571 ? -1.997 42 29.484 1 93.31 571 VAL B CA 1
ATOM 10013 C C . VAL B 1 571 ? -0.999 41.719 30.609 1 93.31 571 VAL B C 1
ATOM 10015 O O . VAL B 1 571 ? 0.043 41.094 30.391 1 93.31 571 VAL B O 1
ATOM 10018 N N . THR B 1 572 ? -1.246 42.281 31.719 1 94.19 572 THR B N 1
ATOM 10019 C CA . THR B 1 572 ? -0.475 41.969 32.906 1 94.19 572 THR B CA 1
ATOM 10020 C C . THR B 1 572 ? -1.238 41.031 33.812 1 94.19 572 THR B C 1
ATOM 10022 O O . THR B 1 572 ? -2.389 41.281 34.188 1 94.19 572 THR B O 1
ATOM 10025 N N . VAL B 1 573 ? -0.603 39.938 34.125 1 94 573 VAL B N 1
ATOM 10026 C CA . VAL B 1 573 ? -1.198 38.906 35 1 94 573 VAL B CA 1
ATOM 10027 C C . VAL B 1 573 ? -0.428 38.844 36.312 1 94 573 VAL B C 1
ATOM 10029 O O . VAL B 1 573 ? 0.757 38.5 36.312 1 94 573 VAL B O 1
ATOM 10032 N N . ASP B 1 574 ? -1.13 39.062 37.375 1 93.31 574 ASP B N 1
ATOM 10033 C CA . ASP B 1 574 ? -0.494 39.062 38.688 1 93.31 574 ASP B CA 1
ATOM 10034 C C . ASP B 1 574 ? -0.175 37.656 39.156 1 93.31 574 ASP B C 1
ATOM 10036 O O . ASP B 1 574 ? -0.647 36.688 38.562 1 93.31 574 ASP B O 1
ATOM 10040 N N . THR B 1 575 ? 0.689 37.562 40.219 1 92.12 575 THR B N 1
ATOM 10041 C CA . THR B 1 575 ? 1.16 36.312 40.75 1 92.12 575 THR B CA 1
ATOM 10042 C C . THR B 1 575 ? -0.016 35.438 41.156 1 92.12 575 THR B C 1
ATOM 10044 O O . THR B 1 575 ? -0.9 35.844 41.906 1 92.12 575 THR B O 1
ATOM 10047 N N . ASN B 1 576 ? 0.029 34.25 40.625 1 93.38 576 ASN B N 1
ATOM 10048 C CA . ASN B 1 576 ? -0.964 33.219 40.969 1 93.38 576 ASN B CA 1
ATOM 10049 C C . ASN B 1 576 ? -2.383 33.719 40.688 1 93.38 576 ASN B C 1
ATOM 10051 O O . ASN B 1 576 ? -3.293 33.469 41.469 1 93.38 576 ASN B O 1
ATOM 10055 N N . GLN B 1 577 ? -2.504 34.5 39.625 1 93.88 577 GLN B N 1
ATOM 10056 C CA . GLN B 1 577 ? -3.814 35.031 39.25 1 93.88 577 GLN B CA 1
ATOM 10057 C C . GLN B 1 577 ? -4.172 34.719 37.812 1 93.88 577 GLN B C 1
ATOM 10059 O O . GLN B 1 577 ? -3.326 34.219 37.062 1 93.88 577 GLN B O 1
ATOM 10064 N N . THR B 1 578 ? -5.453 34.812 37.531 1 94.81 578 THR B N 1
ATOM 10065 C CA . THR B 1 578 ? -6.008 34.656 36.188 1 94.81 578 THR B CA 1
ATOM 10066 C C . THR B 1 578 ? -6.551 36 35.688 1 94.81 578 THR B C 1
ATOM 10068 O O . THR B 1 578 ? -7.176 36.75 36.438 1 94.81 578 THR B O 1
ATOM 10071 N N . GLN B 1 579 ? -6.191 36.375 34.562 1 94.81 579 GLN B N 1
ATOM 10072 C CA . GLN B 1 579 ? -6.699 37.562 33.906 1 94.81 579 GLN B CA 1
ATOM 10073 C C . GLN B 1 579 ? -7.492 37.25 32.656 1 94.81 579 GLN B C 1
ATOM 10075 O O . GLN B 1 579 ? -7.059 36.406 31.828 1 94.81 579 GLN B O 1
ATOM 10080 N N . ARG B 1 580 ? -8.656 37.875 32.531 1 95.12 580 ARG B N 1
ATOM 10081 C CA . ARG B 1 580 ? -9.531 37.625 31.375 1 95.12 580 ARG B CA 1
ATOM 10082 C C . ARG B 1 580 ? -9.609 38.875 30.484 1 95.12 580 ARG B C 1
ATOM 10084 O O . ARG B 1 580 ? -9.82 40 30.969 1 95.12 580 ARG B O 1
ATOM 10091 N N . VAL B 1 581 ? -9.406 38.719 29.25 1 95.5 581 VAL B N 1
ATOM 10092 C CA . VAL B 1 581 ? -9.5 39.812 28.281 1 95.5 581 VAL B CA 1
ATOM 10093 C C . VAL B 1 581 ? -10.648 39.531 27.312 1 95.5 581 VAL B C 1
ATOM 10095 O O . VAL B 1 581 ? -10.57 38.594 26.484 1 95.5 581 VAL B O 1
ATOM 10098 N N . PRO B 1 582 ? -11.695 40.312 27.359 1 94.75 582 PRO B N 1
ATOM 10099 C CA . PRO B 1 582 ? -12.844 40.094 26.484 1 94.75 582 PRO B CA 1
ATOM 10100 C C . PRO B 1 582 ? -12.648 40.688 25.094 1 94.75 582 PRO B C 1
ATOM 10102 O O . PRO B 1 582 ? -12.062 41.75 24.953 1 94.75 582 PRO B O 1
ATOM 10105 N N . PHE B 1 583 ? -13.094 40.031 24.094 1 94.12 583 PHE B N 1
ATOM 10106 C CA . PHE B 1 583 ? -13.156 40.5 22.719 1 94.12 583 PHE B CA 1
ATOM 10107 C C . PHE B 1 583 ? -14.57 40.375 22.156 1 94.12 583 PHE B C 1
ATOM 10109 O O . PHE B 1 583 ? -15.234 39.344 22.391 1 94.12 583 PHE B O 1
ATOM 10116 N N . HIS B 1 584 ? -15.008 41.344 21.531 1 92.94 584 HIS B N 1
ATOM 10117 C CA . HIS B 1 584 ? -16.312 41.312 20.859 1 92.94 584 HIS B CA 1
ATOM 10118 C C . HIS B 1 584 ? -16.141 41.312 19.344 1 92.94 584 HIS B C 1
ATOM 10120 O O . HIS B 1 584 ? -15.688 42.281 18.75 1 92.94 584 HIS B O 1
ATOM 10126 N N . ILE B 1 585 ? -16.547 40.219 18.797 1 91.06 585 ILE B N 1
ATOM 10127 C CA . ILE B 1 585 ? -16.469 40.062 17.359 1 91.06 585 ILE B CA 1
ATOM 10128 C C . ILE B 1 585 ? -17.844 40.281 16.734 1 91.06 585 ILE B C 1
ATOM 10130 O O . ILE B 1 585 ? -18.75 39.469 16.938 1 91.06 585 ILE B O 1
ATOM 10134 N N . LYS B 1 586 ? -17.922 41.219 15.922 1 87.94 586 LYS B N 1
ATOM 10135 C CA . LYS B 1 586 ? -19.188 41.5 15.25 1 87.94 586 LYS B CA 1
ATOM 10136 C C . LYS B 1 586 ? -19.422 40.531 14.094 1 87.94 586 LYS B C 1
ATOM 10138 O O . LYS B 1 586 ? -18.469 40.156 13.398 1 87.94 586 LYS B O 1
ATOM 10143 N N . ALA B 1 587 ? -20.734 40.25 13.977 1 83.56 587 ALA B N 1
ATOM 10144 C CA . ALA B 1 587 ? -21.109 39.312 12.906 1 83.56 587 ALA B CA 1
ATOM 10145 C C . ALA B 1 587 ? -20.656 39.844 11.555 1 83.56 587 ALA B C 1
ATOM 10147 O O . ALA B 1 587 ? -20.25 39.062 10.68 1 83.56 587 ALA B O 1
ATOM 10148 N N . GLN B 1 588 ? -20.672 41.062 11.367 1 80.31 588 GLN B N 1
ATOM 10149 C CA . GLN B 1 588 ? -20.328 41.688 10.086 1 80.31 588 GLN B CA 1
ATOM 10150 C C . GLN B 1 588 ? -18.859 41.469 9.75 1 80.31 588 GLN B C 1
ATOM 10152 O O . GLN B 1 588 ? -18.469 41.469 8.586 1 80.31 588 GLN B O 1
ATOM 10157 N N . ASP B 1 589 ? -18.031 41.281 10.758 1 82.62 589 ASP B N 1
ATOM 10158 C CA . ASP B 1 589 ? -16.594 41.125 10.555 1 82.62 589 ASP B CA 1
ATOM 10159 C C . ASP B 1 589 ? -16.281 39.812 9.875 1 82.62 589 ASP B C 1
ATOM 10161 O O . ASP B 1 589 ? -15.32 39.688 9.109 1 82.62 589 ASP B O 1
ATOM 10165 N N . TYR B 1 590 ? -17.156 38.844 10.25 1 79.88 590 TYR B N 1
ATOM 10166 C CA . TYR B 1 590 ? -16.812 37.531 9.711 1 79.88 590 TYR B CA 1
ATOM 10167 C C . TYR B 1 590 ? -17.781 37.156 8.602 1 79.88 590 TYR B C 1
ATOM 10169 O O . TYR B 1 590 ? -17.516 36.219 7.84 1 79.88 590 TYR B O 1
ATOM 10177 N N . LEU B 1 591 ? -18.969 37.781 8.438 1 72.44 591 LEU B N 1
ATOM 10178 C CA . LEU B 1 591 ? -19.953 37.438 7.422 1 72.44 591 LEU B CA 1
ATOM 10179 C C . LEU B 1 591 ? -19.562 38 6.062 1 72.44 591 LEU B C 1
ATOM 10181 O O . LEU B 1 591 ? -20.234 37.719 5.055 1 72.44 591 LEU B O 1
ATOM 10185 N N . THR B 1 592 ? -18.609 38.75 5.98 1 58.88 592 THR B N 1
ATOM 10186 C CA . THR B 1 592 ? -18.312 39.375 4.699 1 58.88 592 THR B CA 1
ATOM 10187 C C . THR B 1 592 ? -18.172 38.344 3.602 1 58.88 592 THR B C 1
ATOM 10189 O O . THR B 1 592 ? -18.594 38.562 2.465 1 58.88 592 THR B O 1
ATOM 10192 N N . ASP B 1 593 ? -17.312 37.5 3.756 1 53.75 593 ASP B N 1
ATOM 10193 C CA . ASP B 1 593 ? -17.031 36.594 2.643 1 53.75 593 ASP B CA 1
ATOM 10194 C C . ASP B 1 593 ? -18.062 35.469 2.568 1 53.75 593 ASP B C 1
ATOM 10196 O O . ASP B 1 593 ? -18.344 34.812 3.568 1 53.75 593 ASP B O 1
ATOM 10200 N N . GLN B 1 594 ? -19.094 35.688 1.691 1 48.66 594 GLN B N 1
ATOM 10201 C CA . GLN B 1 594 ? -20.312 34.938 1.368 1 48.66 594 GLN B CA 1
ATOM 10202 C C . GLN B 1 594 ? -20.094 33.438 1.53 1 48.66 594 GLN B C 1
ATOM 10204 O O . GLN B 1 594 ? -20.906 32.625 1.079 1 48.66 594 GLN B O 1
ATOM 10209 N N . ALA B 1 595 ? -18.938 33.094 1.952 1 50.31 595 ALA B N 1
ATOM 10210 C CA . ALA B 1 595 ? -18.75 31.656 1.887 1 50.31 595 ALA B CA 1
ATOM 10211 C C . ALA B 1 595 ? -19.391 30.969 3.088 1 50.31 595 ALA B C 1
ATOM 10213 O O . ALA B 1 595 ? -19.562 31.578 4.145 1 50.31 595 ALA B O 1
ATOM 10214 N N . SER B 1 596 ? -20.156 30 2.824 1 51.91 596 SER B N 1
ATOM 10215 C CA . SER B 1 596 ? -20.844 29.141 3.781 1 51.91 596 SER B CA 1
ATOM 10216 C C . SER B 1 596 ? -20 28.922 5.031 1 51.91 596 SER B C 1
ATOM 10218 O O . SER B 1 596 ? -18.922 28.328 4.965 1 51.91 596 SER B O 1
ATOM 10220 N N . LEU B 1 597 ? -20.109 29.938 5.988 1 55.19 597 LEU B N 1
ATOM 10221 C CA . LEU B 1 597 ? -19.328 30.219 7.191 1 55.19 597 LEU B CA 1
ATOM 10222 C C . LEU B 1 597 ? -19.562 29.141 8.25 1 55.19 597 LEU B C 1
ATOM 10224 O O . LEU B 1 597 ? -20.656 29.047 8.797 1 55.19 597 LEU B O 1
ATOM 10228 N N . LEU B 1 598 ? -18.828 28.062 8.305 1 64.88 598 LEU B N 1
ATOM 10229 C CA . LEU B 1 598 ? -19.25 27.141 9.352 1 64.88 598 LEU B CA 1
ATOM 10230 C C . LEU B 1 598 ? -18.328 27.234 10.562 1 64.88 598 LEU B C 1
ATOM 10232 O O . LEU B 1 598 ? -18.719 26.906 11.68 1 64.88 598 LEU B O 1
ATOM 10236 N N . ASN B 1 599 ? -17.125 27.812 10.461 1 76.44 599 ASN B N 1
ATOM 10237 C CA . ASN B 1 599 ? -16.297 27.781 11.656 1 76.44 599 ASN B CA 1
ATOM 10238 C C . ASN B 1 599 ? -15.367 28.984 11.727 1 76.44 599 ASN B C 1
ATOM 10240 O O . ASN B 1 599 ? -14.945 29.516 10.695 1 76.44 599 ASN B O 1
ATOM 10244 N N . LEU B 1 600 ? -15.211 29.578 12.867 1 81.12 600 LEU B N 1
ATOM 10245 C CA . LEU B 1 600 ? -14.211 30.609 13.156 1 81.12 600 LEU B CA 1
ATOM 10246 C C . LEU B 1 600 ? -13.07 30.031 13.992 1 81.12 600 LEU B C 1
ATOM 10248 O O . LEU B 1 600 ? -13.297 29.281 14.938 1 81.12 600 LEU B O 1
ATOM 10252 N N . SER B 1 601 ? -11.906 30.266 13.516 1 82.25 601 SER B N 1
ATOM 10253 C CA . SER B 1 601 ? -10.734 29.859 14.289 1 82.25 601 SER B CA 1
ATOM 10254 C C . SER B 1 601 ? -10.039 31.078 14.906 1 82.25 601 SER B C 1
ATOM 10256 O O . SER B 1 601 ? -9.672 32 14.203 1 82.25 601 SER B O 1
ATOM 10258 N N . PHE B 1 602 ? -9.875 31.031 16.203 1 86.12 602 PHE B N 1
ATOM 10259 C CA . PHE B 1 602 ? -9.148 32.094 16.906 1 86.12 602 PHE B CA 1
ATOM 10260 C C . PHE B 1 602 ? -7.848 31.547 17.484 1 86.12 602 PHE B C 1
ATOM 10262 O O . PHE B 1 602 ? -7.809 30.438 18.016 1 86.12 602 PHE B O 1
ATOM 10269 N N . SER B 1 603 ? -6.84 32.25 17.281 1 85.38 603 SER B N 1
ATOM 10270 C CA . SER B 1 603 ? -5.543 31.891 17.844 1 85.38 603 SER B CA 1
ATOM 10271 C C . SER B 1 603 ? -4.914 33.062 18.594 1 85.38 603 SER B C 1
ATOM 10273 O O . SER B 1 603 ? -5.059 34.219 18.172 1 85.38 603 SER B O 1
ATOM 10275 N N . VAL B 1 604 ? -4.277 32.75 19.688 1 88.75 604 VAL B N 1
ATOM 10276 C CA . VAL B 1 604 ? -3.549 33.75 20.469 1 88.75 604 VAL B CA 1
ATOM 10277 C C . VAL B 1 604 ? -2.111 33.281 20.688 1 88.75 604 VAL B C 1
ATOM 10279 O O . VAL B 1 604 ? -1.866 32.094 20.938 1 88.75 604 VAL B O 1
ATOM 10282 N N . SER B 1 605 ? -1.264 34.125 20.391 1 84.94 605 SER B N 1
ATOM 10283 C CA . SER B 1 605 ? 0.136 33.938 20.75 1 84.94 605 SER B CA 1
ATOM 10284 C C . SER B 1 605 ? 0.605 35.031 21.719 1 84.94 605 SER B C 1
ATOM 10286 O O . SER B 1 605 ? 0.285 36.188 21.531 1 84.94 605 SER B O 1
ATOM 10288 N N . ALA B 1 606 ? 1.22 34.562 22.766 1 85.06 606 ALA B N 1
ATOM 10289 C CA . ALA B 1 606 ? 1.668 35.531 23.766 1 85.06 606 ALA B CA 1
ATOM 10290 C C . ALA B 1 606 ? 3.117 35.25 24.172 1 85.06 606 ALA B C 1
ATOM 10292 O O . ALA B 1 606 ? 3.551 34.125 24.234 1 85.06 606 ALA B O 1
ATOM 10293 N N . GLN B 1 607 ? 3.816 36.312 24.312 1 81.5 607 GLN B N 1
ATOM 10294 C CA . GLN B 1 607 ? 5.227 36.188 24.656 1 81.5 607 GLN B CA 1
ATOM 10295 C C . GLN B 1 607 ? 5.586 37.125 25.812 1 81.5 607 GLN B C 1
ATOM 10297 O O . GLN B 1 607 ? 5.043 38.25 25.906 1 81.5 607 GLN B O 1
ATOM 10302 N N . ASN B 1 608 ? 6.23 36.531 26.734 1 76.69 608 ASN B N 1
ATOM 10303 C CA . ASN B 1 608 ? 6.895 37.312 27.781 1 76.69 608 ASN B CA 1
ATOM 10304 C C . ASN B 1 608 ? 8.398 37.062 27.797 1 76.69 608 ASN B C 1
ATOM 10306 O O . ASN B 1 608 ? 8.883 36.125 27.141 1 76.69 608 ASN B O 1
ATOM 10310 N N . GLU B 1 609 ? 9.188 37.906 28.609 1 69.12 609 GLU B N 1
ATOM 10311 C CA . GLU B 1 609 ? 10.641 37.812 28.703 1 69.12 609 GLU B CA 1
ATOM 10312 C C . GLU B 1 609 ? 11.078 36.344 28.766 1 69.12 609 GLU B C 1
ATOM 10314 O O . GLU B 1 609 ? 11.195 35.75 29.844 1 69.12 609 GLU B O 1
ATOM 10319 N N . GLY B 1 610 ? 11.109 35.562 27.531 1 65.81 610 GLY B N 1
ATOM 10320 C CA . GLY B 1 610 ? 11.688 34.219 27.391 1 65.81 610 GLY B CA 1
ATOM 10321 C C . GLY B 1 610 ? 10.648 33.125 27.281 1 65.81 610 GLY B C 1
ATOM 10322 O O . GLY B 1 610 ? 10.984 31.969 27.031 1 65.81 610 GLY B O 1
ATOM 10323 N N . GLU B 1 611 ? 9.391 33.469 27.688 1 74.69 611 GLU B N 1
ATOM 10324 C CA . GLU B 1 611 ? 8.367 32.438 27.641 1 74.69 611 GLU B CA 1
ATOM 10325 C C . GLU B 1 611 ? 7.289 32.75 26.609 1 74.69 611 GLU B C 1
ATOM 10327 O O . GLU B 1 611 ? 6.906 33.906 26.453 1 74.69 611 GLU B O 1
ATOM 10332 N N . SER B 1 612 ? 6.938 31.812 25.844 1 81.12 612 SER B N 1
ATOM 10333 C CA . SER B 1 612 ? 5.863 31.969 24.875 1 81.12 612 SER B CA 1
ATOM 10334 C C . SER B 1 612 ? 4.777 30.922 25.078 1 81.12 612 SER B C 1
ATOM 10336 O O . SER B 1 612 ? 5.074 29.781 25.453 1 81.12 612 SER B O 1
ATOM 10338 N N . VAL B 1 613 ? 3.477 31.422 25.031 1 83.38 613 VAL B N 1
ATOM 10339 C CA . VAL B 1 613 ? 2.338 30.5 25.125 1 83.38 613 VAL B CA 1
ATOM 10340 C C . VAL B 1 613 ? 1.374 30.781 23.969 1 83.38 613 VAL B C 1
ATOM 10342 O O . VAL B 1 613 ? 1.39 31.859 23.375 1 83.38 613 VAL B O 1
ATOM 10345 N N . SER B 1 614 ? 0.654 29.812 23.641 1 84.88 614 SER B N 1
ATOM 10346 C CA . SER B 1 614 ? -0.323 29.953 22.578 1 84.88 614 SER B CA 1
ATOM 10347 C C . SER B 1 614 ? -1.582 29.141 22.859 1 84.88 614 SER B C 1
ATOM 10349 O O . SER B 1 614 ? -1.556 28.203 23.656 1 84.88 614 SER B O 1
ATOM 10351 N N . ALA B 1 615 ? -2.689 29.609 22.281 1 86.5 615 ALA B N 1
ATOM 10352 C CA . ALA B 1 615 ? -3.963 28.891 22.359 1 86.5 615 ALA B CA 1
ATOM 10353 C C . ALA B 1 615 ? -4.758 29.047 21.062 1 86.5 615 ALA B C 1
ATOM 10355 O O . ALA B 1 615 ? -4.602 30.047 20.359 1 86.5 615 ALA B O 1
ATOM 10356 N N . ILE B 1 616 ? -5.5 27.984 20.812 1 80.88 616 ILE B N 1
ATOM 10357 C CA . ILE B 1 616 ? -6.379 28 19.641 1 80.88 616 ILE B CA 1
ATOM 10358 C C . ILE B 1 616 ? -7.789 27.594 20.047 1 80.88 616 ILE B C 1
ATOM 10360 O O . ILE B 1 616 ? -7.961 26.703 20.906 1 80.88 616 ILE B O 1
ATOM 10364 N N . LYS B 1 617 ? -8.766 28.312 19.531 1 83.12 617 LYS B N 1
ATOM 10365 C CA . LYS B 1 617 ? -10.164 27.984 19.781 1 83.12 617 LYS B CA 1
ATOM 10366 C C . LYS B 1 617 ? -10.977 28.031 18.484 1 83.12 617 LYS B C 1
ATOM 10368 O O . LYS B 1 617 ? -10.914 29.016 17.75 1 83.12 617 LYS B O 1
ATOM 10373 N N . LEU B 1 618 ? -11.648 26.938 18.297 1 80.31 618 LEU B N 1
ATOM 10374 C CA . LEU B 1 618 ? -12.57 26.891 17.172 1 80.31 618 LEU B CA 1
ATOM 10375 C C . LEU B 1 618 ? -14.008 27.125 17.625 1 80.31 618 LEU B C 1
ATOM 10377 O O . LEU B 1 618 ? -14.461 26.516 18.594 1 80.31 618 LEU B O 1
ATOM 10381 N N . VAL B 1 619 ? -14.656 28.047 16.969 1 81.12 619 VAL B N 1
ATOM 10382 C CA . VAL B 1 619 ? -16.062 28.359 17.25 1 81.12 619 VAL B CA 1
ATOM 10383 C C . VAL B 1 619 ? -16.922 27.969 16.062 1 81.12 619 VAL B C 1
ATOM 10385 O O . VAL B 1 619 ? -16.812 28.547 14.977 1 81.12 619 VAL B O 1
ATOM 10388 N N . SER B 1 620 ? -17.766 26.969 16.281 1 81.06 620 SER B N 1
ATOM 10389 C CA . SER B 1 620 ? -18.703 26.578 15.227 1 81.06 620 SER B CA 1
ATOM 10390 C C . SER B 1 620 ? -20 27.375 15.312 1 81.06 620 SER B C 1
ATOM 10392 O O . SER B 1 620 ? -20.578 27.531 16.391 1 81.06 620 SER B O 1
ATOM 10394 N N . LEU B 1 621 ? -20.391 27.859 14.172 1 80.88 621 LEU B N 1
ATOM 10395 C CA . LEU B 1 621 ? -21.656 28.594 14.094 1 80.88 621 LEU B CA 1
ATOM 10396 C C . LEU B 1 621 ? -22.812 27.656 13.812 1 80.88 621 LEU B C 1
ATOM 10398 O O . LEU B 1 621 ? -22.766 26.859 12.867 1 80.88 621 LEU B O 1
ATOM 10402 N N . LYS B 1 622 ? -23.859 27.719 14.57 1 82.06 622 LYS B N 1
ATOM 10403 C CA . LYS B 1 622 ? -25.016 26.844 14.391 1 82.06 622 LYS B CA 1
ATOM 10404 C C . LYS B 1 622 ? -25.969 27.406 13.344 1 82.06 622 LYS B C 1
ATOM 10406 O O . LYS B 1 622 ? -26.344 28.578 13.391 1 82.06 622 LYS B O 1
ATOM 10411 N N . ALA B 1 623 ? -26.359 26.547 12.5 1 82.88 623 ALA B N 1
ATOM 10412 C CA . ALA B 1 623 ? -27.359 26.906 11.5 1 82.88 623 ALA B CA 1
ATOM 10413 C C . ALA B 1 623 ? -28.766 26.766 12.062 1 82.88 623 ALA B C 1
ATOM 10415 O O . ALA B 1 623 ? -29 26.016 13.016 1 82.88 623 ALA B O 1
ATOM 10416 N N . PRO B 1 624 ? -29.734 27.5 11.438 1 85 624 PRO B N 1
ATOM 10417 C CA . PRO B 1 624 ? -31.125 27.297 11.836 1 85 624 PRO B CA 1
ATOM 10418 C C . PRO B 1 624 ? -31.641 25.891 11.508 1 85 624 PRO B C 1
ATOM 10420 O O . PRO B 1 624 ? -31.062 25.203 10.672 1 85 624 PRO B O 1
ATOM 10423 N N . LYS B 1 625 ? -32.719 25.531 12.188 1 87.31 625 LYS B N 1
ATOM 10424 C CA . LYS B 1 625 ? -33.25 24.203 11.984 1 87.31 625 LYS B CA 1
ATOM 10425 C C . LYS B 1 625 ? -34.438 24.234 11 1 87.31 625 LYS B C 1
ATOM 10427 O O . LYS B 1 625 ? -35.125 25.234 10.898 1 87.31 625 LYS B O 1
ATOM 10432 N N . LEU B 1 626 ? -34.5 23.172 10.383 1 92.06 626 LEU B N 1
ATOM 10433 C CA . LEU B 1 626 ? -35.656 22.969 9.5 1 92.06 626 LEU B CA 1
ATOM 10434 C C . LEU B 1 626 ? -36.812 22.297 10.25 1 92.06 626 LEU B C 1
ATOM 10436 O O . LEU B 1 626 ? -36.625 21.203 10.805 1 92.06 626 LEU B O 1
ATOM 10440 N N . GLY B 1 627 ? -37.969 22.984 10.234 1 92.69 627 GLY B N 1
ATOM 10441 C CA . GLY B 1 627 ? -39.125 22.406 10.875 1 92.69 627 GLY B CA 1
ATOM 10442 C C . GLY B 1 627 ? -39.812 21.344 10.031 1 92.69 627 GLY B C 1
ATOM 10443 O O . GLY B 1 627 ? -40.031 21.531 8.836 1 92.69 627 GLY B O 1
ATOM 10444 N N . MET B 1 628 ? -40.031 20.172 10.664 1 94.19 628 MET B N 1
ATOM 10445 C CA . MET B 1 628 ? -40.688 19.094 9.93 1 94.19 628 MET B CA 1
ATOM 10446 C C . MET B 1 628 ? -41.875 18.547 10.711 1 94.19 628 MET B C 1
ATOM 10448 O O . MET B 1 628 ? -41.844 18.469 11.938 1 94.19 628 MET B O 1
ATOM 10452 N N . THR B 1 629 ? -42.938 18.25 9.984 1 93.25 629 THR B N 1
ATOM 10453 C CA . THR B 1 629 ? -44.125 17.594 10.555 1 93.25 629 THR B CA 1
ATOM 10454 C C . THR B 1 629 ? -44.594 16.453 9.648 1 93.25 629 THR B C 1
ATOM 10456 O O . THR B 1 629 ? -44.25 16.422 8.461 1 93.25 629 THR B O 1
ATOM 10459 N N . VAL B 1 630 ? -45.188 15.453 10.242 1 91.62 630 VAL B N 1
ATOM 10460 C CA . VAL B 1 630 ? -45.75 14.32 9.5 1 91.62 630 VAL B CA 1
ATOM 10461 C C . VAL B 1 630 ? -47.156 14 9.984 1 91.62 630 VAL B C 1
ATOM 10463 O O . VAL B 1 630 ? -47.531 14.383 11.102 1 91.62 630 VAL B O 1
ATOM 10466 N N . SER B 1 631 ? -47.938 13.367 9.008 1 85.38 631 SER B N 1
ATOM 10467 C CA . SER B 1 631 ? -49.281 12.977 9.32 1 85.38 631 SER B CA 1
ATOM 10468 C C . SER B 1 631 ? -49.344 12.133 10.594 1 85.38 631 SER B C 1
ATOM 10470 O O . SER B 1 631 ? -48.469 11.328 10.852 1 85.38 631 SER B O 1
ATOM 10472 N N . LYS B 1 632 ? -50.5 12.414 11.328 1 78.44 632 LYS B N 1
ATOM 10473 C CA . LYS B 1 632 ? -50.719 11.648 12.555 1 78.44 632 LYS B CA 1
ATOM 10474 C C . LYS B 1 632 ? -51.094 10.203 12.242 1 78.44 632 LYS B C 1
ATOM 10476 O O . LYS B 1 632 ? -51.75 9.93 11.234 1 78.44 632 LYS B O 1
ATOM 10481 N N . ALA B 1 633 ? -50.75 9.195 12.891 1 79.62 633 ALA B N 1
ATOM 10482 C CA . ALA B 1 633 ? -51.094 7.781 12.844 1 79.62 633 ALA B CA 1
ATOM 10483 C C . ALA B 1 633 ? -50.719 7.168 11.492 1 79.62 633 ALA B C 1
ATOM 10485 O O . ALA B 1 633 ? -51.594 6.793 10.711 1 79.62 633 ALA B O 1
ATOM 10486 N N . ALA B 1 634 ? -49.5 7.102 11.133 1 81.19 634 ALA B N 1
ATOM 10487 C CA . ALA B 1 634 ? -49.031 6.531 9.875 1 81.19 634 ALA B CA 1
ATOM 10488 C C . ALA B 1 634 ? -49.375 5.047 9.781 1 81.19 634 ALA B C 1
ATOM 10490 O O . ALA B 1 634 ? -49.125 4.285 10.711 1 81.19 634 ALA B O 1
ATOM 10491 N N . ARG B 1 635 ? -50.125 4.652 8.727 1 88.75 635 ARG B N 1
ATOM 10492 C CA . ARG B 1 635 ? -50.594 3.279 8.508 1 88.75 635 ARG B CA 1
ATOM 10493 C C . ARG B 1 635 ? -50.062 2.744 7.176 1 88.75 635 ARG B C 1
ATOM 10495 O O . ARG B 1 635 ? -49.938 3.496 6.211 1 88.75 635 ARG B O 1
ATOM 10502 N N . LEU B 1 636 ? -49.875 1.448 7.219 1 89.5 636 LEU B N 1
ATOM 10503 C CA . LEU B 1 636 ? -49.406 0.759 6.02 1 89.5 636 LEU B CA 1
ATOM 10504 C C . LEU B 1 636 ? -50.406 0.918 4.875 1 89.5 636 LEU B C 1
ATOM 10506 O O . LEU B 1 636 ? -51.625 0.772 5.07 1 89.5 636 LEU B O 1
ATOM 10510 N N . GLN B 1 637 ? -49.969 1.322 3.691 1 88.5 637 GLN B N 1
ATOM 10511 C CA . GLN B 1 637 ? -50.719 1.393 2.438 1 88.5 637 GLN B CA 1
ATOM 10512 C C . GLN B 1 637 ? -51.75 2.529 2.465 1 88.5 637 GLN B C 1
ATOM 10514 O O . GLN B 1 637 ? -52.688 2.545 1.67 1 88.5 637 GLN B O 1
ATOM 10519 N N . LYS B 1 638 ? -51.594 3.451 3.359 1 90.44 638 LYS B N 1
ATOM 10520 C CA . LYS B 1 638 ? -52.438 4.645 3.4 1 90.44 638 LYS B CA 1
ATOM 10521 C C . LYS B 1 638 ? -51.656 5.891 3.037 1 90.44 638 LYS B C 1
ATOM 10523 O O . LYS B 1 638 ? -50.5 6.027 3.432 1 90.44 638 LYS B O 1
ATOM 10528 N N . GLN B 1 639 ? -52.312 6.695 2.426 1 92 639 GLN B N 1
ATOM 10529 C CA . GLN B 1 639 ? -51.656 7.926 2.006 1 92 639 GLN B CA 1
ATOM 10530 C C . GLN B 1 639 ? -51.312 8.805 3.207 1 92 639 GLN B C 1
ATOM 10532 O O . GLN B 1 639 ? -52.188 9.07 4.051 1 92 639 GLN B O 1
ATOM 10537 N N . MET B 1 640 ? -50.062 9.234 3.256 1 92.56 640 MET B N 1
ATOM 10538 C CA . MET B 1 640 ? -49.562 10.086 4.324 1 92.56 640 MET B CA 1
ATOM 10539 C C . MET B 1 640 ? -48.875 11.328 3.746 1 92.56 640 MET B C 1
ATOM 10541 O O . MET B 1 640 ? -48.625 11.398 2.543 1 92.56 640 MET B O 1
ATOM 10545 N N . PHE B 1 641 ? -48.688 12.312 4.664 1 93.5 641 PHE B N 1
ATOM 10546 C CA . PHE B 1 641 ? -48.094 13.562 4.223 1 93.5 641 PHE B CA 1
ATOM 10547 C C . PHE B 1 641 ? -46.969 13.984 5.168 1 93.5 641 PHE B C 1
ATOM 10549 O O . PHE B 1 641 ? -47.094 13.828 6.383 1 93.5 641 PHE B O 1
ATOM 10556 N N . ALA B 1 642 ? -45.906 14.422 4.645 1 94.12 642 ALA B N 1
ATOM 10557 C CA . ALA B 1 642 ? -44.812 15.062 5.371 1 94.12 642 ALA B CA 1
ATOM 10558 C C . ALA B 1 642 ? -44.625 16.516 4.934 1 94.12 642 ALA B C 1
ATOM 10560 O O . ALA B 1 642 ? -44.719 16.828 3.744 1 94.12 642 ALA B O 1
ATOM 10561 N N . SER B 1 643 ? -44.469 17.375 5.906 1 94.06 643 SER B N 1
ATOM 10562 C CA . SER B 1 643 ? -44.344 18.797 5.598 1 94.06 643 SER B CA 1
ATOM 10563 C C . SER B 1 643 ? -43.125 19.391 6.258 1 94.06 643 SER B C 1
ATOM 10565 O O . SER B 1 643 ? -42.75 19.016 7.371 1 94.06 643 SER B O 1
ATOM 10567 N N . LEU B 1 644 ? -42.438 20.297 5.531 1 95.06 644 LEU B N 1
ATOM 10568 C CA . LEU B 1 644 ? -41.344 21.047 6.102 1 95.06 644 LEU B CA 1
ATOM 10569 C C . LEU B 1 644 ? -41.594 22.547 6.02 1 95.06 644 LEU B C 1
ATOM 10571 O O . LEU B 1 644 ? -42.312 23.016 5.129 1 95.06 644 LEU B O 1
ATOM 10575 N N . SER B 1 645 ? -41.094 23.25 6.988 1 94.5 645 SER B N 1
ATOM 10576 C CA . SER B 1 645 ? -41.219 24.703 7.059 1 94.5 645 SER B CA 1
ATOM 10577 C C . SER B 1 645 ? -39.906 25.359 7.465 1 94.5 645 SER B C 1
ATOM 10579 O O . SER B 1 645 ? -39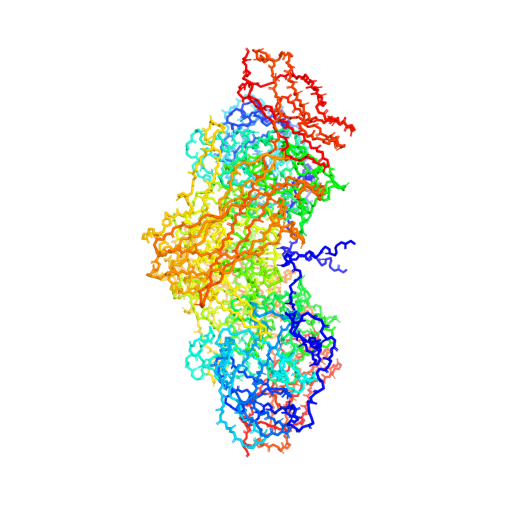.188 24.812 8.289 1 94.5 645 SER B O 1
ATOM 10581 N N . PHE B 1 646 ? -39.719 26.516 6.848 1 95.75 646 PHE B N 1
ATOM 10582 C CA . PHE B 1 646 ? -38.5 27.266 7.152 1 95.75 646 PHE B CA 1
ATOM 10583 C C . PHE B 1 646 ? -38.719 28.766 7.008 1 95.75 646 PHE B C 1
ATOM 10585 O O . PHE B 1 646 ? -39.344 29.219 6.047 1 95.75 646 PHE B O 1
ATOM 10592 N N . THR B 1 647 ? -38.281 29.438 8.023 1 94.25 647 THR B N 1
ATOM 10593 C CA . THR B 1 647 ? -38.281 30.891 7.98 1 94.25 647 THR B CA 1
ATOM 10594 C C . THR B 1 647 ? -36.844 31.438 8 1 94.25 647 THR B C 1
ATOM 10596 O O . THR B 1 647 ? -36.062 31.062 8.867 1 94.25 647 THR B O 1
ATOM 10599 N N . ASN B 1 648 ? -36.562 32.312 7.027 1 92.56 648 ASN B N 1
ATOM 10600 C CA . ASN B 1 648 ? -35.219 32.906 6.953 1 92.56 648 ASN B CA 1
ATOM 10601 C C . ASN B 1 648 ? -34.969 33.844 8.141 1 92.56 648 ASN B C 1
ATOM 10603 O O . ASN B 1 648 ? -35.5 34.938 8.195 1 92.56 648 ASN B O 1
ATOM 10607 N N . PRO B 1 649 ? -34.125 33.406 8.992 1 86.56 649 PRO B N 1
ATOM 10608 C CA . PRO B 1 649 ? -33.844 34.25 10.156 1 86.56 649 PRO B CA 1
ATOM 10609 C C . PRO B 1 649 ? -32.75 35.25 9.898 1 86.56 649 PRO B C 1
ATOM 10611 O O . PRO B 1 649 ? -32.438 36.062 10.781 1 86.56 649 PRO B O 1
ATOM 10614 N N . MET B 1 650 ? -32.219 35.25 8.703 1 83.38 650 MET B N 1
ATOM 10615 C CA . MET B 1 650 ? -31.109 36.125 8.391 1 83.38 650 MET B CA 1
ATOM 10616 C C . MET B 1 650 ? -31.609 37.5 7.984 1 83.38 650 MET B C 1
ATOM 10618 O O . MET B 1 650 ? -32.781 37.688 7.625 1 83.38 650 MET B O 1
ATOM 10622 N N . THR B 1 651 ? -30.609 38.531 8.047 1 82.75 651 THR B N 1
ATOM 10623 C CA . THR B 1 651 ? -30.953 39.875 7.66 1 82.75 651 THR B CA 1
ATOM 10624 C C . THR B 1 651 ? -30.812 40.062 6.152 1 82.75 651 THR B C 1
ATOM 10626 O O . THR B 1 651 ? -31.125 41.156 5.629 1 82.75 651 THR B O 1
ATOM 10629 N N . PHE B 1 652 ? -30.406 39.031 5.461 1 82.69 652 PHE B N 1
ATOM 10630 C CA . PHE B 1 652 ? -30.234 39.094 4.012 1 82.69 652 PHE B CA 1
ATOM 10631 C C . PHE B 1 652 ? -31.047 37.969 3.346 1 82.69 652 PHE B C 1
ATOM 10633 O O . PHE B 1 652 ? -31.391 36.969 3.982 1 82.69 652 PHE B O 1
ATOM 10640 N N . PRO B 1 653 ? -31.359 38.25 2.109 1 90.5 653 PRO B N 1
ATOM 10641 C CA . PRO B 1 653 ? -32.094 37.188 1.394 1 90.5 653 PRO B CA 1
ATOM 10642 C C . PRO B 1 653 ? -31.234 35.969 1.105 1 90.5 653 PRO B C 1
ATOM 10644 O O . PRO B 1 653 ? -30.047 36.094 0.813 1 90.5 653 PRO B O 1
ATOM 10647 N N . LEU B 1 654 ? -31.875 34.844 1.246 1 90.94 654 LEU B N 1
ATOM 10648 C CA . LEU B 1 654 ? -31.25 33.594 0.813 1 90.94 654 LEU B CA 1
ATOM 10649 C C . LEU B 1 654 ? -31.484 33.375 -0.673 1 90.94 654 LEU B C 1
ATOM 10651 O O . LEU B 1 654 ? -32.625 33.5 -1.153 1 90.94 654 LEU B O 1
ATOM 10655 N N . THR B 1 655 ? -30.438 33.125 -1.389 1 90 655 THR B N 1
ATOM 10656 C CA . THR B 1 655 ? -30.562 32.969 -2.836 1 90 655 THR B CA 1
ATOM 10657 C C . THR B 1 655 ? -30.203 31.562 -3.275 1 90 655 THR B C 1
ATOM 10659 O O . THR B 1 655 ? -29.391 30.891 -2.631 1 90 655 THR B O 1
ATOM 10662 N N . ASP B 1 656 ? -30.875 31.141 -4.387 1 89.69 656 ASP B N 1
ATOM 10663 C CA . ASP B 1 656 ? -30.625 29.828 -4.98 1 89.69 656 ASP B CA 1
ATOM 10664 C C . ASP B 1 656 ? -30.812 28.703 -3.953 1 89.69 656 ASP B C 1
ATOM 10666 O O . ASP B 1 656 ? -29.891 27.906 -3.73 1 89.69 656 ASP B O 1
ATOM 10670 N N . VAL B 1 657 ? -32.031 28.688 -3.432 1 93.19 657 VAL B N 1
ATOM 10671 C CA . VAL B 1 657 ? -32.344 27.781 -2.328 1 93.19 657 VAL B CA 1
ATOM 10672 C C . VAL B 1 657 ? -32.781 26.438 -2.879 1 93.19 657 VAL B C 1
ATOM 10674 O O . VAL B 1 657 ? -33.656 26.375 -3.75 1 93.19 657 VAL B O 1
ATOM 10677 N N . THR B 1 658 ? -32.188 25.406 -2.465 1 93.44 658 THR B N 1
ATOM 10678 C CA . THR B 1 658 ? -32.594 24.031 -2.779 1 93.44 658 THR B CA 1
ATOM 10679 C C . THR B 1 658 ? -33 23.297 -1.512 1 93.44 658 THR B C 1
ATOM 10681 O O . THR B 1 658 ? -32.25 23.25 -0.537 1 93.44 658 THR B O 1
ATOM 10684 N N . VAL B 1 659 ? -34.219 22.734 -1.533 1 94.94 659 VAL B N 1
ATOM 10685 C CA . VAL B 1 659 ? -34.688 21.922 -0.428 1 94.94 659 VAL B CA 1
ATOM 10686 C C . VAL B 1 659 ? -34.844 20.469 -0.882 1 94.94 659 VAL B C 1
ATOM 10688 O O . VAL B 1 659 ? -35.375 20.203 -1.963 1 94.94 659 VAL B O 1
ATOM 10691 N N . THR B 1 660 ? -34.312 19.578 -0.112 1 94.56 660 THR B N 1
ATOM 10692 C CA . THR B 1 660 ? -34.375 18.156 -0.438 1 94.56 660 THR B CA 1
ATOM 10693 C C . THR B 1 660 ? -35 17.359 0.693 1 94.56 660 THR B C 1
ATOM 10695 O O . THR B 1 660 ? -34.844 17.688 1.868 1 94.56 660 THR B O 1
ATOM 10698 N N . MET B 1 661 ? -35.812 16.312 0.338 1 93.81 661 MET B N 1
ATOM 10699 C CA . MET B 1 661 ? -36.469 15.43 1.295 1 93.81 661 MET B CA 1
ATOM 10700 C C . MET B 1 661 ? -36.344 13.969 0.855 1 93.81 661 MET B C 1
ATOM 10702 O O . MET B 1 661 ? -36.469 13.664 -0.333 1 93.81 661 MET B O 1
ATOM 10706 N N . GLU B 1 662 ? -36.094 13.125 1.813 1 93.25 662 GLU B N 1
ATOM 10707 C CA . GLU B 1 662 ? -35.969 11.703 1.497 1 93.25 662 GLU B CA 1
ATOM 10708 C C . GLU B 1 662 ? -36.25 10.836 2.711 1 93.25 662 GLU B C 1
ATOM 10710 O O . GLU B 1 662 ? -36.125 11.281 3.852 1 93.25 662 GLU B O 1
ATOM 10715 N N . SER B 1 663 ? -36.781 9.664 2.451 1 91.56 663 SER B N 1
ATOM 10716 C CA . SER B 1 663 ? -36.938 8.625 3.459 1 91.56 663 SER B CA 1
ATOM 10717 C C . SER B 1 663 ? -36.906 7.234 2.836 1 91.56 663 SER B C 1
ATOM 10719 O O . SER B 1 663 ? -37.688 6.91 1.953 1 91.56 663 SER B O 1
ATOM 10721 N N . SER B 1 664 ? -36.031 6.453 3.334 1 87.88 664 SER B N 1
ATOM 10722 C CA . SER B 1 664 ? -35.875 5.102 2.809 1 87.88 664 SER B CA 1
ATOM 10723 C C . SER B 1 664 ? -37.188 4.316 2.922 1 87.88 664 SER B C 1
ATOM 10725 O O . SER B 1 664 ? -37.75 4.223 4.004 1 87.88 664 SER B O 1
ATOM 10727 N N . GLY B 1 665 ? -37.594 3.764 1.818 1 83.94 665 GLY B N 1
ATOM 10728 C CA . GLY B 1 665 ? -38.812 2.939 1.794 1 83.94 665 GLY B CA 1
ATOM 10729 C C . GLY B 1 665 ? -40.094 3.748 1.718 1 83.94 665 GLY B C 1
ATOM 10730 O O . GLY B 1 665 ? -41.156 3.191 1.526 1 83.94 665 GLY B O 1
ATOM 10731 N N . LEU B 1 666 ? -40 5.102 1.904 1 88.25 666 LEU B N 1
ATOM 10732 C CA . LEU B 1 666 ? -41.188 5.922 1.957 1 88.25 666 LEU B CA 1
ATOM 10733 C C . LEU B 1 666 ? -41.188 6.969 0.849 1 88.25 666 LEU B C 1
ATOM 10735 O O . LEU B 1 666 ? -42.156 7.074 0.082 1 88.25 666 LEU B O 1
ATOM 10739 N N . ILE B 1 667 ? -40.094 7.723 0.864 1 89.38 667 ILE B N 1
ATOM 10740 C CA . ILE B 1 667 ? -40.031 8.836 -0.077 1 89.38 667 ILE B CA 1
ATOM 10741 C C . ILE B 1 667 ? -38.688 8.766 -0.839 1 89.38 667 ILE B C 1
ATOM 10743 O O . ILE B 1 667 ? -37.625 8.867 -0.241 1 89.38 667 ILE B O 1
ATOM 10747 N N . THR B 1 668 ? -38.812 8.648 -2.145 1 87.44 668 THR B N 1
ATOM 10748 C CA . THR B 1 668 ? -37.594 8.789 -2.957 1 87.44 668 THR B CA 1
ATOM 10749 C C . THR B 1 668 ? -37.062 10.219 -2.895 1 87.44 668 THR B C 1
ATOM 10751 O O . THR B 1 668 ? -37.812 11.156 -2.631 1 87.44 668 THR B O 1
ATOM 10754 N N . PRO B 1 669 ? -35.844 10.414 -3.084 1 89.12 669 PRO B N 1
ATOM 10755 C CA . PRO B 1 669 ? -35.281 11.773 -2.992 1 89.12 669 PRO B CA 1
ATOM 10756 C C . PRO B 1 669 ? -36.031 12.766 -3.889 1 89.12 669 PRO B C 1
ATOM 10758 O O . PRO B 1 669 ? -36.188 12.523 -5.09 1 89.12 669 PRO B O 1
ATOM 10761 N N . ARG B 1 670 ? -36.5 13.797 -3.229 1 92.62 670 ARG B N 1
ATOM 10762 C CA . ARG B 1 670 ? -37.188 14.875 -3.918 1 92.62 670 ARG B CA 1
ATOM 10763 C C . ARG B 1 670 ? -36.531 16.219 -3.666 1 92.62 670 ARG B C 1
ATOM 10765 O O . ARG B 1 670 ? -35.938 16.453 -2.596 1 92.62 670 ARG B O 1
ATOM 10772 N N . LYS B 1 671 ? -36.562 17.047 -4.668 1 93.12 671 LYS B N 1
ATOM 10773 C CA . LYS B 1 671 ? -35.938 18.359 -4.562 1 93.12 671 LYS B CA 1
ATOM 10774 C C . LYS B 1 671 ? -36.906 19.469 -5.004 1 93.12 671 LYS B C 1
ATOM 10776 O O . LYS B 1 671 ? -37.688 19.281 -5.934 1 93.12 671 LYS B O 1
ATOM 10781 N N . GLN B 1 672 ? -36.906 20.516 -4.285 1 93.75 672 GLN B N 1
ATOM 10782 C CA . GLN B 1 672 ? -37.594 21.734 -4.66 1 93.75 672 GLN B CA 1
ATOM 10783 C C . GLN B 1 672 ? -36.625 22.938 -4.621 1 93.75 672 GLN B C 1
ATOM 10785 O O . GLN B 1 672 ? -35.781 23.031 -3.727 1 93.75 672 GLN B O 1
ATOM 10790 N N . SER B 1 673 ? -36.812 23.828 -5.566 1 93.69 673 SER B N 1
ATOM 10791 C CA . SER B 1 673 ? -35.906 24.984 -5.645 1 93.69 673 SER B CA 1
ATOM 10792 C C . SER B 1 673 ? -36.688 26.281 -5.488 1 93.69 673 SER B C 1
ATOM 10794 O O . SER B 1 673 ? -37.812 26.406 -5.973 1 93.69 673 SER B O 1
ATOM 10796 N N . TYR B 1 674 ? -36.062 27.188 -4.797 1 93.81 674 TYR B N 1
ATOM 10797 C CA . TYR B 1 674 ? -36.562 28.562 -4.637 1 93.81 674 TYR B CA 1
ATOM 10798 C C . TYR B 1 674 ? -35.5 29.562 -5.047 1 93.81 674 TYR B C 1
ATOM 10800 O O . TYR B 1 674 ? -34.312 29.391 -4.73 1 93.81 674 TYR B O 1
ATOM 10808 N N . SER B 1 675 ? -35.906 30.562 -5.766 1 93.12 675 SER B N 1
ATOM 10809 C CA . SER B 1 675 ? -34.938 31.547 -6.203 1 93.12 675 SER B CA 1
ATOM 10810 C C . SER B 1 675 ? -34.438 32.406 -5.031 1 93.12 675 SER B C 1
ATOM 10812 O O . SER B 1 675 ? -33.25 32.625 -4.887 1 93.12 675 SER B O 1
ATOM 10814 N N . THR B 1 676 ? -35.438 32.875 -4.258 1 94.31 676 THR B N 1
ATOM 10815 C CA . THR B 1 676 ? -35.062 33.719 -3.139 1 94.31 676 THR B CA 1
ATOM 10816 C C . THR B 1 676 ? -36.062 33.531 -1.979 1 94.31 676 THR B C 1
ATOM 10818 O O . THR B 1 676 ? -37.25 33.312 -2.195 1 94.31 676 THR B O 1
ATOM 10821 N N . ILE B 1 677 ? -35.469 33.562 -0.77 1 95.44 677 ILE B N 1
ATOM 10822 C CA . ILE B 1 677 ? -36.25 33.688 0.452 1 95.44 677 ILE B CA 1
ATOM 10823 C C . ILE B 1 677 ? -35.844 34.969 1.183 1 95.44 677 ILE B C 1
ATOM 10825 O O . ILE B 1 677 ? -34.781 35.031 1.805 1 95.44 677 ILE B O 1
ATOM 10829 N N . PRO B 1 678 ? -36.719 35.938 1.13 1 94.56 678 PRO B N 1
ATOM 10830 C CA . PRO B 1 678 ? -36.344 37.188 1.768 1 94.56 678 PRO B CA 1
ATOM 10831 C C . PRO B 1 678 ? -36.25 37.094 3.285 1 94.56 678 PRO B C 1
ATOM 10833 O O . PRO B 1 678 ? -36.688 36.094 3.869 1 94.56 678 PRO B O 1
ATOM 10836 N N . PRO B 1 679 ? -35.594 38.094 3.887 1 92.12 679 PRO B N 1
ATOM 10837 C CA . PRO B 1 679 ? -35.562 38.094 5.352 1 92.12 679 PRO B CA 1
ATOM 10838 C C . PRO B 1 679 ? -36.938 37.938 5.988 1 92.12 679 PRO B C 1
ATOM 10840 O O . PRO B 1 679 ? -37.875 38.656 5.598 1 92.12 679 PRO B O 1
ATOM 10843 N N . LEU B 1 680 ? -37.031 37.031 6.883 1 93 680 LEU B N 1
ATOM 10844 C CA . LEU B 1 680 ? -38.25 36.719 7.617 1 93 680 LEU B CA 1
ATOM 10845 C C . LEU B 1 680 ? -39.281 36.062 6.695 1 93 680 LEU B C 1
ATOM 10847 O O . LEU B 1 680 ? -40.406 35.812 7.109 1 93 680 LEU B O 1
ATOM 10851 N N . GLY B 1 681 ? -38.875 35.844 5.473 1 95.12 681 GLY B N 1
ATOM 10852 C CA . GLY B 1 681 ? -39.688 35.062 4.578 1 95.12 681 GLY B CA 1
ATOM 10853 C C . GLY B 1 681 ? -39.781 33.594 4.953 1 95.12 681 GLY B C 1
ATOM 10854 O O . GLY B 1 681 ? -38.812 33.031 5.5 1 95.12 681 GLY B O 1
ATOM 10855 N N . SER B 1 682 ? -40.938 33 4.629 1 95.25 682 SER B N 1
ATOM 10856 C CA . SER B 1 682 ? -41.125 31.609 4.992 1 95.25 682 SER B CA 1
ATOM 10857 C C . SER B 1 682 ? -41.5 30.766 3.773 1 95.25 682 SER B C 1
ATOM 10859 O O . SER B 1 682 ? -42.094 31.281 2.812 1 95.25 682 SER B O 1
ATOM 10861 N N . ILE B 1 683 ? -41.062 29.547 3.787 1 95.19 683 ILE B N 1
ATOM 10862 C CA . ILE B 1 683 ? -41.469 28.578 2.781 1 95.19 683 ILE B CA 1
ATOM 10863 C C . ILE B 1 683 ? -42.062 27.344 3.467 1 95.19 683 ILE B C 1
ATOM 10865 O O . ILE B 1 683 ? -41.688 27.016 4.602 1 95.19 683 ILE B O 1
ATOM 10869 N N . THR B 1 684 ? -43.031 26.719 2.793 1 95.06 684 THR B N 1
ATOM 10870 C CA . THR B 1 684 ? -43.594 25.438 3.219 1 95.06 684 THR B CA 1
ATOM 10871 C C . THR B 1 684 ? -43.656 24.469 2.051 1 95.06 684 THR B C 1
ATOM 10873 O O . THR B 1 684 ? -44.031 24.844 0.938 1 95.06 684 THR B O 1
ATOM 10876 N N . TRP B 1 685 ? -43.25 23.234 2.219 1 95.56 685 TRP B N 1
ATOM 10877 C CA . TRP B 1 685 ? -43.281 22.156 1.23 1 95.56 685 TRP B CA 1
ATOM 10878 C C . TRP B 1 685 ? -43.906 20.891 1.831 1 95.56 685 TRP B C 1
ATOM 10880 O O . TRP B 1 685 ? -43.469 20.438 2.891 1 95.56 685 TRP B O 1
ATOM 10890 N N . THR B 1 686 ? -45 20.406 1.156 1 95 686 THR B N 1
ATOM 10891 C CA . THR B 1 686 ? -45.656 19.188 1.605 1 95 686 THR B CA 1
ATOM 10892 C C . THR B 1 686 ? -45.531 18.094 0.544 1 95 686 THR B C 1
ATOM 10894 O O . THR B 1 686 ? -45.812 18.328 -0.631 1 95 686 THR B O 1
ATOM 10897 N N . GLU B 1 687 ? -45.094 16.922 0.929 1 93.56 687 GLU B N 1
ATOM 10898 C CA . GLU B 1 687 ? -44.969 15.766 0.055 1 93.56 687 GLU B CA 1
ATOM 10899 C C . GLU B 1 687 ? -45.844 14.609 0.535 1 93.56 687 GLU B C 1
ATOM 10901 O O . GLU B 1 687 ? -45.938 14.367 1.738 1 93.56 687 GLU B O 1
ATOM 10906 N N . SER B 1 688 ? -46.438 13.938 -0.437 1 92.62 688 SER B N 1
ATOM 10907 C CA . SER B 1 688 ? -47.25 12.773 -0.106 1 92.62 688 SER B CA 1
ATOM 10908 C C . SER B 1 688 ? -46.5 11.477 -0.354 1 92.62 688 SER B C 1
ATOM 10910 O O . SER B 1 688 ? -45.594 11.43 -1.203 1 92.62 688 SER B O 1
ATOM 10912 N N . PHE B 1 689 ? -46.812 10.414 0.455 1 91.56 689 PHE B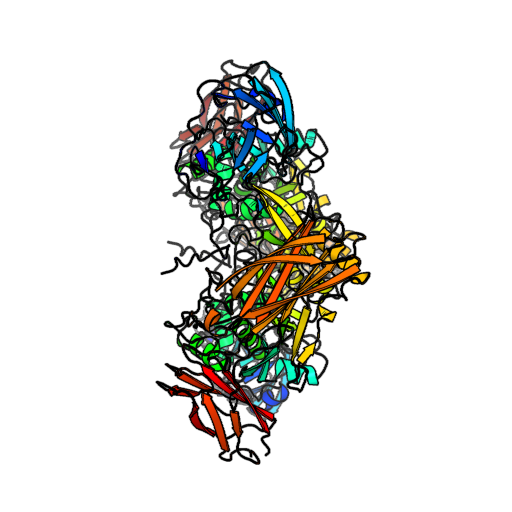 N 1
ATOM 10913 C CA . PHE B 1 689 ? -46.188 9.102 0.279 1 91.56 689 PHE B CA 1
ATOM 10914 C C . PHE B 1 689 ? -47.125 8.008 0.81 1 91.56 689 PHE B C 1
ATOM 10916 O O . PHE B 1 689 ? -48.062 8.289 1.54 1 91.56 689 PHE B O 1
ATOM 10923 N N . ILE B 1 690 ? -46.844 6.797 0.336 1 90.88 690 ILE B N 1
ATOM 10924 C CA . ILE B 1 690 ? -47.594 5.613 0.788 1 90.88 690 ILE B CA 1
ATOM 10925 C C . ILE B 1 690 ? -46.594 4.594 1.359 1 90.88 690 ILE B C 1
ATOM 10927 O O . ILE B 1 690 ? -45.875 3.936 0.612 1 90.88 690 ILE B O 1
ATOM 10931 N N . PRO B 1 691 ? -46.625 4.461 2.682 1 88.5 691 PRO B N 1
ATOM 10932 C CA . PRO B 1 691 ? -45.688 3.51 3.275 1 88.5 691 PRO B CA 1
ATOM 10933 C C . PRO B 1 691 ? -45.906 2.08 2.783 1 88.5 691 PRO B C 1
ATOM 10935 O O . PRO B 1 691 ? -47.031 1.605 2.73 1 88.5 691 PRO B O 1
ATOM 10938 N N . GLN B 1 692 ? -44.875 1.438 2.441 1 80.5 692 GLN B N 1
ATOM 10939 C CA . GLN B 1 692 ? -44.906 0.051 1.991 1 80.5 692 GLN B CA 1
ATOM 10940 C C . GLN B 1 692 ? -44.312 -0.889 3.025 1 80.5 692 GLN B C 1
ATOM 10942 O O . GLN B 1 692 ? -44.281 -2.105 2.824 1 80.5 692 GLN B O 1
ATOM 10947 N N . VAL B 1 693 ? -43.844 -0.348 4.055 1 80.62 693 VAL B N 1
ATOM 10948 C CA . VAL B 1 693 ? -43.188 -1.146 5.09 1 80.62 693 VAL B CA 1
ATOM 10949 C C . VAL B 1 693 ? -43.656 -0.691 6.469 1 80.62 693 VAL B C 1
ATOM 10951 O O . VAL B 1 693 ? -44 0.479 6.66 1 80.62 693 VAL B O 1
ATOM 10954 N N . VAL B 1 694 ? -43.625 -1.606 7.375 1 84.44 694 VAL B N 1
ATOM 10955 C CA . VAL B 1 694 ? -44.031 -1.302 8.75 1 84.44 694 VAL B CA 1
ATOM 10956 C C . VAL B 1 694 ? -42.781 -1.02 9.586 1 84.44 694 VAL B C 1
ATOM 10958 O O . VAL B 1 694 ? -41.688 -1.455 9.242 1 84.44 694 VAL B O 1
ATOM 10961 N N . GLY B 1 695 ? -43 -0.172 10.625 1 84.12 695 GLY B N 1
ATOM 10962 C CA . GLY B 1 695 ? -41.906 0.067 11.57 1 84.12 695 GLY B CA 1
ATOM 10963 C C . GLY B 1 695 ? -41.531 1.531 11.68 1 84.12 695 GLY B C 1
ATOM 10964 O O . GLY B 1 695 ? -42.219 2.4 11.141 1 84.12 695 GLY B O 1
ATOM 10965 N N . LEU B 1 696 ? -40.5 1.739 12.422 1 87.94 696 LEU B N 1
ATOM 10966 C CA . LEU B 1 696 ? -40.031 3.096 12.648 1 87.94 696 LEU B CA 1
ATOM 10967 C C . LEU B 1 696 ? -39.156 3.557 11.5 1 87.94 696 LEU B C 1
ATOM 10969 O O . LEU B 1 696 ? -38.188 2.871 11.133 1 87.94 696 LEU B O 1
ATOM 10973 N N . LYS B 1 697 ? -39.562 4.637 10.883 1 90.88 697 LYS B N 1
ATOM 10974 C CA . LYS B 1 697 ? -38.781 5.254 9.805 1 90.88 697 LYS B CA 1
ATOM 10975 C C . LYS B 1 697 ? -38.5 6.727 10.102 1 90.88 697 LYS B C 1
ATOM 10977 O O . LYS B 1 697 ? -39.062 7.289 11.047 1 90.88 697 LYS B O 1
ATOM 10982 N N . TYR B 1 698 ? -37.594 7.273 9.375 1 92.44 698 TYR B N 1
ATOM 10983 C CA . TYR B 1 698 ? -37.25 8.68 9.539 1 92.44 698 TYR B CA 1
ATOM 10984 C C . TYR B 1 698 ? -37.312 9.414 8.203 1 92.44 698 TYR B C 1
ATOM 10986 O O . TYR B 1 698 ? -36.875 8.867 7.18 1 92.44 698 TYR B O 1
ATOM 10994 N N . ILE B 1 699 ? -37.875 10.562 8.219 1 93.75 699 ILE B N 1
ATOM 10995 C CA . ILE B 1 699 ? -37.875 11.453 7.059 1 93.75 699 ILE B CA 1
ATOM 10996 C C . ILE B 1 699 ? -36.812 12.531 7.262 1 93.75 699 ILE B C 1
ATOM 10998 O O . ILE B 1 699 ? -36.812 13.242 8.273 1 93.75 699 ILE B O 1
ATOM 11002 N N . THR B 1 700 ? -35.906 12.641 6.344 1 94.88 700 THR B N 1
ATOM 11003 C CA . THR B 1 700 ? -34.781 13.586 6.418 1 94.88 700 THR B CA 1
ATOM 11004 C C . THR B 1 700 ? -34.938 14.688 5.367 1 94.88 700 THR B C 1
ATOM 11006 O O . THR B 1 700 ? -35.344 14.422 4.234 1 94.88 700 THR B O 1
ATOM 11009 N N . ALA B 1 701 ? -34.594 15.93 5.762 1 95.19 701 ALA B N 1
ATOM 11010 C CA . ALA B 1 701 ? -34.656 17.047 4.832 1 95.19 701 ALA B CA 1
ATOM 11011 C C . ALA B 1 701 ? -33.469 17.984 5.027 1 95.19 701 ALA B C 1
ATOM 11013 O O . ALA B 1 701 ? -32.844 18 6.094 1 95.19 701 ALA B O 1
ATOM 11014 N N . SER B 1 702 ? -33.156 18.688 3.967 1 93.94 702 SER B N 1
ATOM 11015 C CA . SER B 1 702 ? -32.094 19.656 3.994 1 93.94 702 SER B CA 1
ATOM 11016 C C . SER B 1 702 ? -32.406 20.875 3.145 1 93.94 702 SER B C 1
ATOM 11018 O O . SER B 1 702 ? -33.156 20.781 2.168 1 93.94 702 SER B O 1
ATOM 11020 N N . LEU B 1 703 ? -32 22 3.641 1 92.81 703 LEU B N 1
ATOM 11021 C CA . LEU B 1 703 ? -32.062 23.25 2.906 1 92.81 703 LEU B CA 1
ATOM 11022 C C . LEU B 1 703 ? -30.672 23.812 2.674 1 92.81 703 LEU B C 1
ATOM 11024 O O . LEU B 1 703 ? -29.891 23.969 3.617 1 92.81 703 LEU B O 1
ATOM 11028 N N . ASP B 1 704 ? -30.406 24.047 1.403 1 89.75 704 ASP B N 1
ATOM 11029 C CA . ASP B 1 704 ? -29.094 24.547 1.024 1 89.75 704 ASP B CA 1
ATOM 11030 C C . ASP B 1 704 ? -29.219 25.734 0.081 1 89.75 704 ASP B C 1
ATOM 11032 O O . ASP B 1 704 ? -30.062 25.75 -0.805 1 89.75 704 ASP B O 1
ATOM 11036 N N . CYS B 1 705 ? -28.484 26.719 0.365 1 87.5 705 CYS B N 1
ATOM 11037 C CA . CYS B 1 705 ? -28.438 27.875 -0.537 1 87.5 705 CYS B CA 1
ATOM 11038 C C . CYS B 1 705 ? -27.047 28.469 -0.59 1 87.5 705 CYS B C 1
ATOM 11040 O O . CYS B 1 705 ? -26.125 27.984 0.069 1 87.5 705 CYS B O 1
ATOM 11042 N N . LYS B 1 706 ? -26.734 29.438 -1.358 1 78.88 706 LYS B N 1
ATOM 11043 C CA . LYS B 1 706 ? -25.422 30.016 -1.613 1 78.88 706 LYS B CA 1
ATOM 11044 C C . LYS B 1 706 ? -24.859 30.688 -0.359 1 78.88 706 LYS B C 1
ATOM 11046 O O . LYS B 1 706 ? -23.641 30.688 -0.135 1 78.88 706 LYS B O 1
ATOM 11051 N N . ASN B 1 707 ? -25.719 31.203 0.384 1 79.88 707 ASN B N 1
ATOM 11052 C CA . ASN B 1 707 ? -25.234 32.031 1.485 1 79.88 707 ASN B CA 1
ATOM 11053 C C . ASN B 1 707 ? -25.641 31.453 2.84 1 79.88 707 ASN B C 1
ATOM 11055 O O . ASN B 1 707 ? -25.469 32.094 3.873 1 79.88 707 ASN B O 1
ATOM 11059 N N . LEU B 1 708 ? -26.234 30.328 2.889 1 80.69 708 LEU B N 1
ATOM 11060 C CA . LEU B 1 708 ? -26.531 29.594 4.109 1 80.69 708 LEU B CA 1
ATOM 11061 C C . LEU B 1 708 ? -26.531 28.078 3.854 1 80.69 708 LEU B C 1
ATOM 11063 O O . LEU B 1 708 ? -27.328 27.578 3.053 1 80.69 708 LEU B O 1
ATOM 11067 N N . ARG B 1 709 ? -25.688 27.469 4.625 1 80.94 709 ARG B N 1
ATOM 11068 C CA . ARG B 1 709 ? -25.578 26.031 4.418 1 80.94 709 ARG B CA 1
ATOM 11069 C C . ARG B 1 709 ? -25.734 25.266 5.73 1 80.94 709 ARG B C 1
ATOM 11071 O O . ARG B 1 709 ? -25.594 25.844 6.809 1 80.94 709 ARG B O 1
ATOM 11078 N N . GLY B 1 710 ? -26.141 23.969 5.629 1 81.56 710 GLY B N 1
ATOM 11079 C CA . GLY B 1 710 ? -26.156 23.094 6.789 1 81.56 710 GLY B CA 1
ATOM 11080 C C . GLY B 1 710 ? -27.484 23.109 7.523 1 81.56 710 GLY B C 1
ATOM 11081 O O . GLY B 1 710 ? -27.562 22.688 8.688 1 81.56 710 GLY B O 1
ATOM 11082 N N . VAL B 1 711 ? -28.5 23.641 6.852 1 88.5 711 VAL B N 1
ATOM 11083 C CA . VAL B 1 711 ? -29.812 23.625 7.461 1 88.5 711 VAL B CA 1
ATOM 11084 C C . VAL B 1 711 ? -30.469 22.25 7.262 1 88.5 711 VAL B C 1
ATOM 11086 O O . VAL B 1 711 ? -30.703 21.828 6.129 1 88.5 711 VAL B O 1
ATOM 11089 N N . THR B 1 712 ? -30.672 21.594 8.375 1 91.31 712 THR B N 1
ATOM 11090 C CA . THR B 1 712 ? -31.203 20.25 8.258 1 91.31 712 THR B CA 1
ATOM 11091 C C . THR B 1 712 ? -32.312 20.016 9.266 1 91.31 712 THR B C 1
ATOM 11093 O O . THR B 1 712 ? -32.469 20.781 10.219 1 91.31 712 THR B O 1
ATOM 11096 N N . GLY B 1 713 ? -33.125 18.984 9 1 91.56 713 GLY B N 1
ATOM 11097 C CA . GLY B 1 713 ? -34.156 18.5 9.883 1 91.56 713 GLY B CA 1
ATOM 11098 C C . GLY B 1 713 ? -34.562 17.062 9.594 1 91.56 713 GLY B C 1
ATOM 11099 O O . GLY B 1 713 ? -34.344 16.562 8.484 1 91.56 713 GLY B O 1
ATOM 11100 N N . PHE B 1 714 ? -35.062 16.406 10.625 1 93.06 714 PHE B N 1
ATOM 11101 C CA . PHE B 1 714 ? -35.625 15.078 10.398 1 93.06 714 PHE B CA 1
ATOM 11102 C C . PHE B 1 714 ? -36.719 14.766 11.414 1 93.06 714 PHE B C 1
ATOM 11104 O O . PHE B 1 714 ? -36.812 15.414 12.453 1 93.06 714 PHE B O 1
ATOM 11111 N N . ILE B 1 715 ? -37.562 13.867 11.078 1 92.62 715 ILE B N 1
ATOM 11112 C CA . ILE B 1 715 ? -38.688 13.492 11.938 1 92.62 715 ILE B CA 1
ATOM 11113 C C . ILE B 1 715 ? -38.906 11.992 11.859 1 92.62 715 ILE B C 1
ATOM 11115 O O . ILE B 1 715 ? -38.719 11.383 10.797 1 92.62 715 ILE B O 1
ATOM 11119 N N . ALA B 1 716 ? -39.281 11.438 13.031 1 91.81 716 ALA B N 1
ATOM 11120 C CA . ALA B 1 716 ? -39.594 10.016 13.094 1 91.81 716 ALA B CA 1
ATOM 11121 C C . ALA B 1 716 ? -41.031 9.758 12.711 1 91.81 716 ALA B C 1
ATOM 11123 O O . ALA B 1 716 ? -41.938 10.547 13.039 1 91.81 716 ALA B O 1
ATOM 11124 N N . VAL B 1 717 ? -41.219 8.68 12.016 1 91.5 717 VAL B N 1
ATOM 11125 C CA . VAL B 1 717 ? -42.562 8.234 11.656 1 91.5 717 VAL B CA 1
ATOM 11126 C C . VAL B 1 717 ? -42.719 6.754 11.984 1 91.5 717 VAL B C 1
ATOM 11128 O O . VAL B 1 717 ? -41.938 5.918 11.5 1 91.5 717 VAL B O 1
ATOM 11131 N N . SER B 1 718 ? -43.625 6.422 12.789 1 90.25 718 SER B N 1
ATOM 11132 C CA . SER B 1 718 ? -43.938 5.031 13.109 1 90.25 718 SER B CA 1
ATOM 11133 C C . SER B 1 718 ? -45.094 4.504 12.258 1 90.25 718 SER B C 1
ATOM 11135 O O . SER B 1 718 ? -46.219 4.953 12.398 1 90.25 718 SER B O 1
ATOM 11137 N N . ILE B 1 719 ? -44.812 3.557 11.477 1 89.88 719 ILE B N 1
ATOM 11138 C CA . ILE B 1 719 ? -45.812 3.002 10.57 1 89.88 719 ILE B CA 1
ATOM 11139 C C . ILE B 1 719 ? -46.406 1.723 11.172 1 89.88 719 ILE B C 1
ATOM 11141 O O . ILE B 1 719 ? -45.656 0.763 11.43 1 89.88 719 ILE B O 1
ATOM 11145 N N . THR B 1 720 ? -47.656 1.674 11.359 1 90.12 720 THR B N 1
ATOM 11146 C CA . THR B 1 720 ? -48.375 0.501 11.867 1 90.12 720 THR B CA 1
ATOM 11147 C C . THR B 1 720 ? -49.094 -0.223 10.742 1 90.12 720 THR B C 1
ATOM 11149 O O . THR B 1 720 ? -49.406 0.371 9.711 1 90.12 720 THR B O 1
ATOM 11152 N N . PRO B 1 721 ? -49.312 -1.532 11.016 1 86.12 721 PRO B N 1
ATOM 11153 C CA . PRO B 1 721 ? -50.094 -2.258 10 1 86.12 721 PRO B CA 1
ATOM 11154 C C . PRO B 1 721 ? -51.5 -1.712 9.836 1 86.12 721 PRO B C 1
ATOM 11156 O O . PRO B 1 721 ? -52.094 -1.221 10.805 1 86.12 721 PRO B O 1
#

Solvent-accessible surface area (backbone atoms only — not comparable to full-atom values): 74231 Å² total; per-residue (Å²): 121,82,77,74,74,61,55,55,55,86,54,95,59,39,23,48,45,89,62,89,73,84,87,68,63,51,64,45,70,54,78,87,63,80,78,76,81,61,68,76,72,74,69,93,76,85,72,81,78,46,80,73,44,73,43,62,46,53,73,64,34,15,60,78,43,75,34,66,72,45,49,59,91,47,40,48,39,30,39,51,42,72,38,50,35,35,40,29,36,75,48,60,80,54,93,85,58,46,58,34,39,36,41,34,33,42,47,81,54,33,52,82,60,64,24,28,41,36,29,27,64,70,88,59,85,51,41,84,34,47,44,40,73,73,44,82,55,73,36,34,34,32,34,35,40,30,42,45,45,69,48,57,41,44,50,30,44,51,39,47,33,36,57,47,98,67,27,38,40,40,52,73,93,46,79,76,53,22,35,35,36,26,48,24,31,85,38,85,78,16,59,27,42,45,92,49,65,68,52,42,44,49,24,38,66,46,40,65,48,54,44,66,44,55,23,76,92,49,66,42,79,40,62,35,28,28,25,34,35,41,71,58,37,57,59,26,48,52,45,49,46,32,66,62,57,44,44,43,69,46,43,33,39,64,66,61,40,52,27,51,45,14,29,33,43,17,33,74,68,65,65,12,45,25,32,74,58,75,61,91,74,45,88,89,43,43,49,47,56,44,59,38,45,29,47,68,55,44,49,48,23,61,73,67,70,43,55,40,50,33,27,44,42,58,48,30,12,44,39,50,35,21,48,38,21,49,45,27,31,31,32,45,54,33,26,30,20,30,19,36,43,53,78,80,62,55,42,51,34,50,43,34,22,34,80,83,37,48,74,32,70,85,67,25,75,36,51,66,23,48,47,45,38,27,20,33,39,38,31,64,41,53,44,43,64,89,79,39,37,43,50,17,39,34,27,23,52,73,74,50,49,48,64,36,35,41,26,31,26,57,16,33,34,47,28,36,32,55,23,53,49,41,40,57,40,54,29,49,54,58,31,17,21,45,58,18,34,37,34,36,25,34,37,48,97,80,56,37,75,43,78,61,45,74,41,75,74,66,32,35,74,40,28,34,28,54,30,79,94,54,86,45,76,32,82,51,38,72,58,50,36,56,62,82,88,37,69,66,29,51,53,21,52,54,47,34,51,53,35,38,79,66,78,69,81,78,87,69,79,84,67,50,59,44,51,43,60,47,68,66,86,30,42,68,82,42,55,43,58,35,32,42,37,36,36,25,66,39,92,52,68,43,64,31,50,30,30,40,37,30,26,46,18,37,87,63,44,48,63,47,94,59,63,67,36,79,44,78,50,72,50,70,28,46,52,65,31,74,37,76,47,79,45,80,44,53,33,70,60,66,55,64,62,59,49,55,72,38,28,37,35,35,36,37,21,31,39,32,103,90,46,52,41,60,32,73,36,74,46,38,42,43,56,65,69,39,44,63,51,64,54,81,82,43,37,48,74,35,85,39,44,39,35,39,38,42,64,34,85,45,97,52,62,41,38,60,30,38,36,29,40,32,18,65,80,46,35,72,81,42,76,48,75,41,66,68,39,45,51,69,29,71,51,76,51,76,49,77,37,51,32,77,56,71,42,81,43,54,41,25,32,19,37,24,32,63,65,46,53,60,22,40,33,62,42,78,45,58,27,37,121,121,83,77,75,70,59,49,60,59,84,56,94,57,39,24,47,44,88,63,89,73,85,87,68,64,52,63,45,71,55,79,88,66,80,78,77,82,61,69,78,72,73,68,90,77,84,73,81,78,45,80,73,45,71,44,61,46,53,73,64,34,16,59,78,43,75,34,66,72,46,51,59,92,47,40,48,40,30,38,52,42,73,39,48,36,35,39,28,36,74,49,59,79,54,93,85,58,47,58,35,40,36,40,35,33,41,48,80,53,34,53,83,61,63,24,28,40,36,28,27,62,68,88,58,84,52,42,84,33,46,44,39,74,73,44,82,54,72,37,35,34,32,34,35,39,29,42,43,45,67,48,57,41,45,50,28,45,50,40,47,32,35,55,49,98,68,27,38,39,40,52,73,93,48,80,76,50,23,36,35,36,26,48,24,33,85,38,86,79,16,57,25,43,45,92,51,64,68,53,44,46,47,23,36,65,46,42,66,47,55,44,67,45,56,21,78,93,48,66,42,81,40,62,35,28,28,25,34,34,41,72,57,36,57,59,26,47,52,46,49,46,31,65,62,57,44,45,46,69,46,44,32,38,66,66,60,39,52,26,52,45,14,30,34,44,18,34,73,75,64,64,11,42,25,31,74,58,76,61,89,74,44,88,88,42,42,50,48,54,45,59,39,45,29,46,68,54,43,49,47,23,60,74,68,68,43,56,39,50,33,26,45,42,60,49,31,12,45,40,49,35,20,48,39,20,48,44,28,32,28,33,46,54,35,25,30,19,31,19,38,43,53,78,81,62,57,40,51,36,48,42,34,20,34,83,81,38,48,74,32,69,85,67,26,75,36,49,66,24,48,49,45,36,28,21,34,39,38,30,64,40,54,44,43,64,89,79,39,38,42,51,17,39,34,27,24,51,73,70,51,47,48,66,48,35,41,27,31,27,57,17,34,32,48,27,37,33,56,22,52,49,42,41,57,39,55,30,50,54,58,30,16,21,45,58,17,34,38,36,34,25,34,37,47,97,81,58,37,75,44,79,59,45,74,41,75,73,68,32,35,75,40,29,34,29,57,29,79,93,53,86,44,77,32,82,49,38,73,58,48,36,57,64,81,86,38,69,65,28,50,52,20,52,54,46,35,52,53,35,38,80,66,78,70,80,77,89,70,79,82,65,49,56,46,51,42,60,45,65,66,86,32,43,69,81,43,57,43,57,35,33,42,37,37,35,24,65,39,93,52,68,44,64,31,49,31,28,39,37,29,27,45,19,38,86,63,46,48,64,48,94,60,63,68,37,78,46,78,49,72,50,73,28,47,51,65,29,73,34,74,47,78,44,81,44,52,33,70,61,68,55,64,63,60,50,56,72,38,29,38,36,35,36,37,19,30,38,34,104,91,46,49,42,59,33,74,35,76,44,37,42,43,56,65,70,39,43,64,49,64,54,82,83,43,36,48,74,35,84,40,43,39,35,39,38,43,61,36,85,45,94,52,62,41,36,61,30,38,36,28,40,31,18,63,78,46,36,71,81,41,76,47,77,41,68,67,40,44,53,67,28,70,51,77,52,77,47,76,36,50,32,77,56,72,42,79,44,55,41,24,33,18,38,25,32,63,65,46,53,60,22,39,31,64,43,79,45,59,28,38,120

Nearest PDB structures (foldseek):
  1ex0-assembly1_B  TM=9.323E-01  e=2.574E-88  Homo sapiens
  1ex0-assembly1_A  TM=9.367E-01  e=1.091E-84  Homo sapiens
  1qrk-assembly1_A  TM=9.358E-01  e=4.340E-83  Homo sapiens
  8oxw-assembly1_A  TM=9.428E-01  e=5.424E-76  Homo sapiens
  1nug-assembly2_B  TM=9.371E-01  e=4.185E-76  Homo sapiens

Foldseek 3Di:
DPPPPPDDDPDQFFQDFPDDDFDDDQWDFDVPPPDDPPPPPPDDPDDQKAWDDKAQPQVVQCVVQVNPLAPDLAHEHEAQDKGKMKIFIPWADDPPKFKWKWKAGTDPGDLVLLRIFIEGADPDDGHQKYKYFPDGDIRMTMMIIHHHLLHFFGKIWMWMWIDDPGTIGIDGGDPSHIYGYFHGCCDPPHFQPDPDDLLLCFFQVDQKFKDWDAFPVDIDIAIEGLLLRDPCNLVLLSVLSSLLSPRRSCRSPPFVPLQSLLQQLECPPRQHQAAEDLDLDQVPADDQLFHRYQVVSSVVCVVPVGHHDHHDQQRSASNSSSSCSSRPWGKFKKKFAFFKQDAPLLLAQEWEAEPLQHTDPPPRDIFTARMGMWMWTAGQDPVDDPPQGGTFTWGSPQRDDDPRTRTFDSHRLQCQAQLVQVDDTCSSRRNSGAFYKYWYWYQYPVRDTGTFDIHRQRHGVWMWTADRPDNDIDTPSNSRYDPPPDPSRVNSVVSNNVPGDDDDDDDDPDDQKAKEKDWDAAAQQAKIKIKIKIFGQDQAKWKKKKWKWKFQAGSSRDTDPDTLDIDIDIDIAGHRGMDMDMDIGHSCSHLPPLRQGFKMKMKMWMDTPVHIYMYIDIHGHDYDEKDKDWDPAAEAQDKIKIKIKDFAQDQAKFAFKKKWKDKRQWGHIDIDTDGIAGHRRMDMDMDMTHHNDFAKIKMKMAMDTSRHGNHIDMDIDGYYD/DPPPPPDDDPDQFFQDFPDDDFDDDQWDFDVPPPDDPDPPPPDDPDDQKDWDDKAQPQVVQCVVQVNPLAPDLAHEHEAQDKGKMKIFIPWADDPPKFKWKWKAGTDPGDLVLLRIFIEGADPDDGHQKYKHFPDDDIRMTMMIIHHRQLHFFGKIWMWMWIDDPGTIGIDGGDPSHIYGYFHGCCDPPHFQPDPDDLLLCFFQVDQKFKDWDAFPVDIDIAIEGLLLRPPCNLVLLSVLSSLLSPRRSCRSPPFVPLQSLLQQLECPPRQHQAAEDLDLDQVPADDQLFHRYQVVSSVVCVVPVGHHDHHDQQRSASNSSSSCSSRPWGKFKKKFAFFKQDDPLLLAQEWEAEPLQHTDPPPRDIFTARMGMWMWTAGQDPVDDPPQGGTFTWGSPQRDDDPRTRTFDSHRLQCQAQLVQVDDTCSSRRNSGAFHKYWYWYQYPVRDTGTFDIHRQRHGVWMWTADRPDRDIDTPSNSRYDPPPDPSRVNSVVSNNVPGDDDDDDDDPDDQKAKEKDWDAAAQQAKIKIKIKIFGQDQAKWKKKKWKWKFQAGSSRDTDPDTLDIDIDIDIAGHRGMDMDMDIGHSCSHLPPLRQGFKMKMKMWMDTPPHIYMYIDIHGHDYDEKDKDWDPAAEAQDKIKIKIKDFAQDQAKFAFKKKWKDKRQWGHIDIDTDGIAGHRRMDMDMDMTHHNDFAKIKMKMAMDTSRHGNHIDMDIDGYYD

InterPro domains:
  IPR001102 Transglutaminase, N-terminal [PF00868] (52-162)
  IPR002931 Transglutaminase-like [PF01841] (311-396)
  IPR002931 Transglutaminase-like [SM00460] (305-398)
  IPR008958 Transglutaminase, C-terminal [PF00927] (515-605)
  IPR008958 Transglutaminase, C-terminal [PF00927] (625-720)
  IPR013783 Immunoglobulin-like fold [G3DSA:2.60.40.10] (6-191)
  IPR013783 Immunoglobulin-like fold [G3DSA:2.60.40.10] (513-624)
  IPR013783 Immunoglobulin-like fold [G3DSA:2.60.40.10] (626-721)
  IPR014756 Immunoglobulin E-set [SSF81296] (39-189)
  IPR023608 Protein-glutamine gamma-glutamyltransferase, animal [PIRSF000459] (48-720)
  IPR036238 Transglutaminase, C-terminal domain superfamily [SSF49309] (514-610)
  IPR036238 Transglutaminase, C-terminal domain superfamily [SSF49309] (623-720)
  IPR036985 Transglutaminase-like superfamily [G3DSA:3.90.260.10] (192-500)
  IPR038765 Papain-like cysteine peptidase superfamily [SSF54001] (190-499)
  IPR050779 Protein-glutamine gamma-glutamyltransferases [PTHR11590] (49-720)